Protein 3PDE (pdb70)

Nearest PDB structures (foldseek):
  3pde-assembly1_A  TM=1.003E+00  e=1.797E-38  Levilactobacillus brevis ATCC 367
  3pde-assembly2_D-2  TM=9.992E-01  e=2.129E-36  Levilactobacillus brevis ATCC 367
  3m9u-assembly4_D  TM=9.901E-01  e=3.968E-35  Levilactobacillus brevis ATCC 367
  3pde-assembly1_B  TM=9.855E-01  e=6.784E-34  Levilactobacillus brevis ATCC 367
  3m9u-assembly1_C  TM=9.854E-01  e=3.632E-33  Levilactobacillus brevis ATCC 36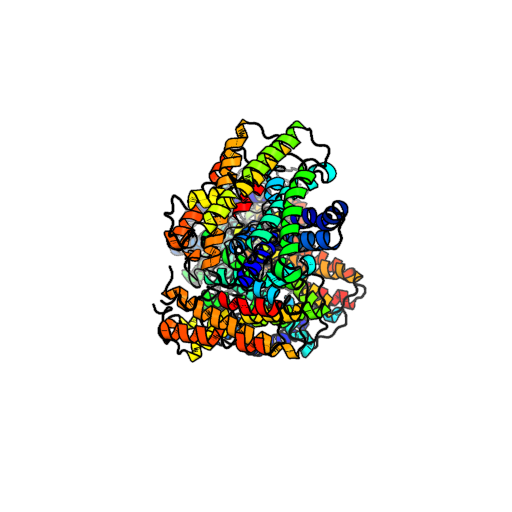7

Solvent-accessible surface area: 46299 Å² total; per-residue (Å²): 51,88,31,29,34,44,0,13,62,14,10,25,110,23,14,3,38,0,44,50,51,0,132,126,2,0,105,60,24,10,107,16,84,79,0,3,48,0,0,14,43,12,0,81,27,26,37,142,8,7,17,0,0,0,1,0,2,0,0,50,7,32,70,43,103,21,58,76,141,85,12,12,56,4,2,0,0,1,1,0,0,24,0,3,15,25,5,4,26,4,8,70,46,36,71,101,62,67,114,79,50,66,74,59,1,6,19,89,116,40,34,30,8,6,0,3,4,0,0,1,0,0,0,0,0,0,0,24,0,0,12,47,24,112,12,67,21,97,19,15,8,42,0,0,51,9,0,0,61,8,0,0,0,36,2,7,1,0,0,22,0,47,49,56,83,12,86,133,77,96,16,67,31,68,97,2,118,78,7,8,140,17,60,22,10,19,6,0,50,2,0,0,36,4,0,1,18,6,7,137,11,79,157,96,35,68,77,18,0,32,106,0,0,60,9,0,1,63,0,28,8,0,19,59,7,1,49,105,80,56,54,165,109,74,111,53,89,22,11,6,15,23,50,80,36,56,139,24,0,14,116,22,0,79,100,12,20,117,63,0,61,48,12,10,143,65,15,95,123,33,75,73,29,56,35,0,31,8,0,6,24,49,7,39,25,106,69,27,150,111,165,77,26,57,109,5,82,60,45,34,99,118,33,30,80,54,1,39,76,48,0,124,138,8,0,104,79,22,13,110,12,81,72,0,4,45,0,0,13,44,10,0,71,28,27,31,70,6,2,20,0,0,1,1,0,7,0,0,58,14,33,68,38,96,25,50,82,141,99,6,15,58,4,2,0,0,1,0,0,0,23,1,2,11,29,4,4,24,2,6,68,46,35,76,101,58,67,123,73,48,73,72,59,1,6,20,90,122,40,33,30,8,8,0,2,4,0,0,1,0,0,0,0,0,0,0,25,0,0,11,43,18,141,8,62,18,98,23,13,8,39,1,0,53,10,0,0,57,12,0,0,0,34,3,9,0,0,0,13,0,39,51,49,80,5,112,133,73,106,18,72,38,70,95,2,125,75,3,8,136,18,50,25,9,18,6,0,52,2,0,0,38,4,0,0,19,4,4,135,12,73,154,97,31,70,74,14,0,29,105,0,0,52,11,0,1,68,0,24,7,1,5,64,8,12,25,88,27,25,107,158,78,56,122,33,39,22,15,9,12,44,49,74,12,9,25,22,0,9,57,20,8,5,72,14,4,99,67,0,62,64,13,0,114,63,3,85,61,60,91,12,61,71,50,0,17,4,2,5,6,26,1,31,58,88,161,112,157,102,42,54,128,10,102,61,43,34,100,116,27,32,79,53,1,40,82,42,0,131,141,5,0,111,73,50,15,187,74,85,93,44,3,45,0,6,18,42,10,0,68,27,26,32,88,6,2,19,0,0,1,1,0,2,0,0,64,12,33,70,41,103,25,44,79,137,95,3,15,59,4,2,0,0,2,1,0,0,25,0,15,11,27,5,35,25,2,18,68,101,70,75,99,63,65,125,72,48,72,73,58,1,5,21,90,122,40,34,46,52,55,0,49,99,0,0,61,21,0,52,97,11,0,51,95,0,0,67,55,25,121,14,76,74,116,21,26,64,39,1,46,126,11,0,45,78,10,6,13,122,88,3,12,61,16,0,24,41,86,56,106,132,12,120,159,85,103,17,72,34,70,99,1,124,74,4,10,136,29,58,23,13,18,5,1,51,2,0,0,37,4,0,0,20,6,6,141,11,72,156,98,30,70,74,13,0,30,105,0,1,54,10,0,1,69,0,24,7,1,3,45,6,13,16,91,34,23,101,114,33,20,9,14,47,47,70,15,11,38,22,0,11,58,19,4,3,77,12,7,102,64,0,69,67,13,0,112,63,1,85,70,70,94,11,59,78,42,0,26,6,2,6,10,16,0,28,74,87,148,32,68,19,60,52,94,2,20,60,10,48,99,110,21,34,80,52,0,43,82,50,0,134,130,2,0,106,60,50,14,182,72,83,82,45,4,49,0,6,14,43,12,0,76,27,26,34,117,8,8,17,0,1,0,1,0,1,0,0,52,8,31,71,45,104,22,57,77,142,88,12,12,57,5,3,0,0,2,1,0,0,24,1,16,16,26,6,41,25,4,17,69,99,69,74,101,65,66,122,77,46,71,74,59,2,7,21,89,122,38,32,47,54,49,0,50,95,0,0,62,20,0,54,96,12,0,52,95,0,0,68,51,22,118,9,68,74,115,21,28,62,40,0,45,127,10,0,45,79,10,5,12,121,89,3,8,66,17,0,34,40,83,52,106,135,11,76,147,78,94,16,66,33,64,100,1,123,79,6,8,136,32,55,23,11,17,6,0,50,2,0,0,36,4,0,1,18,6,7,139,12,77,155,94,36,69,77,15,0,32,104,0,0,57,8,0,1,62,0,24,9,0,2,68,8,0,39,115,56,14,16,35,123,94,107,64,105,53,104,22,17,7,14,47,51,75,36,59,115,22,0,11,112,23,0,74,99,14,17,116,64,0,71,48,9,12,153,64,14,92,125,34,78,77,29,55,30,0,32,5,1,6,16,26,2,8,26,119,36,19,118

InterPro domains:
  IPR000092 Polyprenyl synthetase-like [PF00348] (34-258)
  IPR000092 Polyprenyl synthetase-like [cd00685] (30-293)
  IPR008949 Isoprenoid synthase domain superfamily [G3DSA:1.10.600.10] (2-300)
  IPR008949 Isoprenoid synthase domain superfamily [SSF48576] (10-277)
  IPR033749 Polyprenyl synthetase, conserved site [PS00444] (216-228)
  IPR033749 Polyprenyl synthetase, conserved site [PS00723] (86-102)
  IPR053378 Prenyl diphosphate synthase [NF045485] (17-290)

B-factor: mean 26.11, std 12.57, range [2.0, 106.1]

GO terms:
  GO:0045337 farnesyl diphosphate biosynthetic process (P, IDA)
  GO:0004337 (2E,6E)-farnesyl diphosphate synthase activity (F, IDA)

Secondary structure (DSSP, 8-state):
--EEHHHHHHHHHHHHHHHTTHHHHHHHT-S-HHHHHHHHHHHHT----HHHHHHHHHHHHTT----HHHHHHHHHHHHHHHHHHHHHHHSTTTT--SEETTEE-HHHHH-HHHHHHHHHHHHHHHHHHHTSSS--HHHHHHHHHHHHHHHSTTTHHHHHHHHHHTTT----HHHHHHHHIIIIIHHHHHHHHHHHHHTT--GGGHHHHHHHHHHHHHHHHHHHHHHHHH---TTTSSSHHHHH-HHHHHHHHHHHHHHHHHHHHTSPP-HHHHHHHGGGGGS-TTTT-/-HHHHHHHHHHHHHHHHHHTTHHHHHHHT-S-HHHHHHHHHHHHS----HHHHHHHHHHHHTT----HHHHHHHHHHHHHHHHHHHHHHHSTTTT--SEETTEE-HHHHH-HHHHHHHHHHHHHHHHHHHTSS-S-HHHHHHHHHHHHHHHSTTSHHHHHHHHHHTTTS---HHHHHHHHIIIIIHHHHHHHHHHHHHTT--GGGHHHHHHHHHHHHHHHHHHHHHHHHH--HHHHHTSHHHHHHHHHHHHHHHHHHHHHHHHHHTSS-HHHHHHHHGGGGGGGS--/-HHHHHHHHHHHHHHHHHHTTHHHHHHHT-S-HHHHHHHHHHHHT----HHHHHHHHHHHHTTPPP-HHHHHHHHHHHHHHHHHHHHHHHSTTTT--SEETTEE-HHHHH-HHHHHHHHHHHHHHHHHHHTSSSS-HHHHHHHHHHHHHHHSTTTHHHHHHHHHHTTTS---HHHHHHHHIIIIIHHHHHHHHHHHHHTT--GGGHHHHHHHHHHHHHHHHHHHHHHHHH---SHHHHHHHHHHHHHHHHHHHHHHHHHHTSSSHHHHHHHHGGGGGGGS--/----HHHHHHHHHHHHHHHTTHHHHHHHT-S-HHHHHHHHHHHHS----HHHHHHHHHHHHTT----IIIIIHHHHHHHHHHHHHHHHHHSTTTT--SEETTEE-HHHHH-HHHHHHHHHHHHHHHHHHHTSSS--HHHHHHHHHHHHHHHSTTTHHHHHHHHHHTTT----HHHHHHHHIIIIIHHHHHHHHHHHHHTT--GGGHHHHHHHHHHHHHHHHHHHHHHHHHEE----GGGSSHHHHHHHHHHHHHHHHHHHHHHHHHTTS---HHHHHHHGGGGGS-TTS--

Foldseek 3Di:
DFFDPLQVVLCVVPVCVLPVCQLVVLVVPDDDDVLSVLLSCLLPLADSLLLLSLLVLLLVVLVHDDDCQAPSLLSCLLSLLVSLLVLVCCAPVHVVDQDDSRDGRSCVVRNRVSSNSSSVSSNVSSLCSLVVHPDDPVLSVVLVVLVCCQCHCCAQVVLSVVCVVCQQPLDAVVVLLSSLCRNQLSSLLSSNVNSCSVNVPPPVLSQLSSQLSNLLSVLVQLLVLLCVPLHPASVVCSHQCNNQNNVRSLVSNVVSLVRSLVSLVVDDDDPSSVSSNSSSSVRDSVSSD/DVLLVVVVVLQVPVVCVLPVCQLVVLVVVDDDPLLSVLLSCLLPLADSLVLLSLLQLLLVLLPHHDDCLAPSLLSCLLSLLVSLVVLVCCAPVHVVDQDDSRHGHSCVVRNRVSSNVSSVSSNVSSLCSLVVHPPDVVLSVVLNVLVCCQCHCCAQVVLSVVCVVQQQHQDDPVVLLSSQCRNQLSSLLSSNVNSCSSNVPDPVLNQLSSQLSNLLRVLVQLLVLLVVVVVPLSVNCSHLCNNQNSVRSVVSSVVSLVSSLVSLVPDDDPSSSSSSNSSNCVSVDDD/DVLLVLQVVLLVPVVCVLCVCQLVVLVVPDDDDVLSVLLSCQLVLADSLLLLSLLCLLLVLLVHDDDCQAHSLLSCLLSLLVSLVVLVCCAPVHPVDQDDSHHGHSCVVRNRVSSNVSSVSSNVSSLCSLVVHPDPVVLSVVLVVLVCCQCDCCAQVVLSVVCVVCVPPQDAPVVLLSSQCRNFLSSLLSSSVNNCSVNVPDPVLSVLSSQLSNLLSVLVQLLVLLVVVVCCSHLCNNQNNVRSVVSSVVSLVSSLVSLVPDDDPSSSRSSNSSNCVSVDDD/DLQDPLQVVLCVVPVCVLPVCPLVVLVVPDDDPLLSCLLSCLLPLADSLLLLSLLQLLLVVLVHDDDCQAPNLLSCLLSLLVSLLVLVCCAPVHVVDQDDSRHGHSCVPRNRVSSNVSSVSSNVSSLCSLVVHPDPPVLSVVLVVLVCCQCHCCAQVVLSVVCVVCLQPQDDVVVLLSSLCRNQLSSLLSSNVNSCSVNVPDPVLVVLSSQLSNLLRVLVQLQVLLCVPLDDPCPSSNCSHLCNNQNNVRSLVSNVVSLVSSVVSLVVDDDDPSSVSSNSSSSVRDSPSGD

Radius of gyration: 41.8 Å; Cα contacts (8 Å, |Δi|>4): 1769; chains: 4; bounding box: 64×67×137 Å

CATH classification: 1.10.600.10

Structure (mmCIF, N/CA/C/O backbone):
data_3PDE
#
_entry.id   3PDE
#
_cell.length_a   48.539
_cell.length_b   51.171
_cell.length_c   126.567
_cell.angle_alpha   95.75
_cell.angle_beta   91.71
_cell.angle_gamma   105.31
#
_symmetry.space_group_name_H-M   'P 1'
#
loop_
_entity.id
_entity.type
_entity.pdbx_description
1 polymer 'Farnesyl-diphosphate synthase'
2 non-polymer 'DIMETHYLALLYL DIPHOSPHATE'
3 non-polymer 'MAGNESIUM ION'
4 non-polymer GLYCEROL
5 water water
#
loop_
_atom_site.group_PDB
_atom_site.id
_atom_site.type_symbol
_atom_site.label_atom_id
_atom_site.label_alt_id
_atom_site.label_comp_id
_atom_site.label_asym_id
_atom_site.label_entity_id
_atom_site.label_seq_id
_atom_site.pdbx_PDB_ins_code
_atom_site.Cartn_x
_atom_site.Cartn_y
_atom_site.Cartn_z
_atom_site.occupancy
_atom_site.B_iso_or_equiv
_atom_site.auth_seq_id
_atom_site.auth_comp_id
_atom_site.auth_asym_id
_atom_site.auth_atom_id
_atom_site.pdbx_PDB_model_num
ATOM 1 N N . SER A 1 2 ? 19.773 19.987 29.866 1.00 38.82 1 SER A N 1
ATOM 2 C CA . SER A 1 2 ? 18.836 20.981 29.269 1.00 34.51 1 SER A CA 1
ATOM 3 C C . SER A 1 2 ? 19.410 22.394 29.379 1.00 31.10 1 SER A C 1
ATOM 4 O O . SER A 1 2 ? 20.376 22.625 30.101 1.00 37.96 1 SER A O 1
ATOM 7 N N . LEU A 1 3 ? 18.801 23.339 28.673 1.00 29.82 2 LEU A N 1
ATOM 8 C CA . LEU A 1 3 ? 19.337 24.691 28.583 1.00 31.81 2 LEU A CA 1
ATOM 9 C C . LEU A 1 3 ? 18.436 25.687 29.296 1.00 30.04 2 LEU A C 1
ATOM 10 O O . LEU A 1 3 ? 17.226 25.494 29.336 1.00 22.88 2 LEU A O 1
ATOM 15 N N . ILE A 1 4 ? 19.021 26.757 29.840 1.00 27.48 3 ILE A N 1
ATOM 16 C CA . ILE A 1 4 ? 18.217 27.852 30.400 1.00 23.99 3 ILE A CA 1
ATOM 17 C C . ILE A 1 4 ? 17.554 28.608 29.248 1.00 25.14 3 ILE A C 1
ATOM 18 O O . ILE A 1 4 ? 18.163 28.816 28.201 1.00 22.64 3 ILE A O 1
ATOM 23 N N . ASN A 1 5 ? 16.279 28.952 29.409 1.00 20.43 4 ASN A N 1
ATOM 24 C CA . ASN A 1 5 ? 15.537 29.677 28.386 1.00 21.61 4 ASN A CA 1
ATOM 25 C C . ASN A 1 5 ? 16.029 31.118 28.320 1.00 22.25 4 ASN A C 1
ATOM 26 O O . ASN A 1 5 ? 16.248 31.741 29.361 1.00 20.90 4 ASN A O 1
ATOM 31 N N . ALA A 1 6 ? 16.224 31.639 27.106 1.00 21.44 5 ALA A N 1
ATOM 32 C CA . ALA A 1 6 ? 16.568 33.062 26.919 1.00 21.38 5 ALA A CA 1
ATOM 33 C C . ALA A 1 6 ? 15.601 34.024 27.643 1.00 21.67 5 ALA A C 1
ATOM 34 O O . ALA A 1 6 ? 16.037 35.080 28.102 1.00 21.91 5 ALA A O 1
ATOM 36 N N . ARG A 1 7 ? 14.312 33.658 27.727 1.00 20.55 6 ARG A N 1
ATOM 37 C CA . ARG A 1 7 ? 13.288 34.443 28.459 1.00 23.98 6 ARG A CA 1
ATOM 38 C C . ARG A 1 7 ? 13.652 34.614 29.917 1.00 21.15 6 ARG A C 1
ATOM 39 O O . ARG A 1 7 ? 13.403 35.672 30.502 1.00 21.99 6 ARG A O 1
ATOM 47 N N . LEU A 1 8 ? 14.188 33.545 30.510 1.00 19.57 7 LEU A N 1
ATOM 48 C CA . LEU A 1 8 ? 14.497 33.548 31.936 1.00 18.25 7 LEU A CA 1
ATOM 49 C C . LEU A 1 8 ? 15.749 34.400 32.177 1.00 19.00 7 LEU A C 1
ATOM 50 O O . LEU A 1 8 ? 15.802 35.187 33.123 1.00 16.96 7 LEU A O 1
ATOM 55 N N . ILE A 1 9 ? 16.743 34.250 31.300 1.00 18.07 8 ILE A N 1
ATOM 56 C CA . ILE A 1 9 ? 17.927 35.118 31.348 1.00 17.76 8 ILE A CA 1
ATOM 57 C C . ILE A 1 9 ? 17.538 36.601 31.336 1.00 16.16 8 ILE A C 1
ATOM 58 O O . ILE A 1 9 ? 17.993 37.360 32.191 1.00 19.02 8 ILE A O 1
ATOM 63 N N . ALA A 1 10 ? 16.697 36.995 30.377 1.00 16.88 9 ALA A N 1
ATOM 64 C CA . ALA A 1 10 ? 16.217 38.363 30.249 1.00 19.69 9 ALA A CA 1
ATOM 65 C C . ALA A 1 10 ? 15.492 38.830 31.511 1.00 22.48 9 ALA A C 1
ATOM 66 O O . ALA A 1 10 ? 15.728 39.945 32.027 1.00 21.76 9 ALA A O 1
ATOM 68 N N . PHE A 1 11 ? 14.634 37.958 32.023 1.00 17.36 10 PHE A N 1
ATOM 69 C CA . PHE A 1 11 ? 13.870 38.270 33.231 1.00 20.16 10 PHE A CA 1
ATOM 70 C C . PHE A 1 11 ? 14.751 38.519 34.460 1.00 16.15 10 PHE A C 1
ATOM 71 O O . PHE A 1 11 ? 14.592 39.539 35.139 1.00 20.15 10 PHE A O 1
ATOM 79 N N . GLU A 1 12 ? 15.676 37.600 34.751 1.00 17.26 11 GLU A N 1
ATOM 80 C CA . GLU A 1 12 ? 16.580 37.789 35.889 1.00 19.68 11 GLU A CA 1
ATOM 81 C C . GLU A 1 12 ? 17.520 38.985 35.695 1.00 17.63 11 GLU A C 1
ATOM 82 O O . GLU A 1 12 ? 17.817 39.683 36.660 1.00 18.21 11 GLU A O 1
ATOM 88 N N . ASP A 1 13 ? 17.969 39.241 34.461 1.00 16.99 12 ASP A N 1
ATOM 89 C CA . ASP A 1 13 ? 18.835 40.392 34.202 1.00 18.55 12 ASP A CA 1
ATOM 90 C C . ASP A 1 13 ? 18.114 41.707 34.498 1.00 19.26 12 ASP A C 1
ATOM 91 O O . ASP A 1 13 ? 18.734 42.650 34.967 1.00 23.55 12 ASP A O 1
ATOM 96 N N . GLN A 1 14 ? 16.812 41.753 34.217 1.00 20.35 13 GLN A N 1
ATOM 97 C CA . GLN A 1 14 ? 15.993 42.912 34.559 1.00 20.17 13 GLN A CA 1
ATOM 98 C C . GLN A 1 14 ? 15.758 43.015 36.079 1.00 24.06 13 GLN A C 1
ATOM 99 O O . GLN A 1 14 ? 15.969 44.077 36.696 1.00 24.81 13 GLN A O 1
ATOM 105 N N . TRP A 1 15 ? 15.332 41.909 36.679 1.00 15.22 14 TRP A N 1
ATOM 106 C CA . TRP A 1 15 ? 14.751 41.963 38.027 1.00 17.33 14 TRP A CA 1
ATOM 107 C C . TRP A 1 15 ? 15.672 41.752 39.220 1.00 16.68 14 TRP A C 1
ATOM 108 O O . TRP A 1 15 ? 15.475 42.357 40.272 1.00 17.96 14 TRP A O 1
ATOM 119 N N . VAL A 1 16 ? 16.659 40.880 39.087 1.00 15.35 15 VAL A N 1
ATOM 120 C CA . VAL A 1 16 ? 17.583 40.647 40.193 1.00 14.96 15 VAL A CA 1
ATOM 121 C C . VAL A 1 16 ? 18.269 41.940 40.663 1.00 16.83 15 VAL A C 1
ATOM 122 O O . VAL A 1 16 ? 18.229 42.265 41.850 1.00 15.60 15 VAL A O 1
ATOM 126 N N . PRO A 1 17 ? 18.877 42.697 39.734 1.00 20.08 16 PRO A N 1
ATOM 127 C CA . PRO A 1 17 ? 19.542 43.899 40.255 1.00 18.61 16 PRO A CA 1
ATOM 128 C C . PRO A 1 17 ? 18.538 44.933 40.789 1.00 16.77 16 PRO A C 1
ATOM 129 O O . PRO A 1 17 ? 18.836 45.600 41.777 1.00 19.55 16 PRO A O 1
ATOM 133 N N . ALA A 1 18 ? 17.353 44.997 40.191 1.00 14.38 17 ALA A N 1
ATOM 134 C CA . ALA A 1 18 ? 16.328 45.956 40.606 1.00 14.85 17 ALA A CA 1
ATOM 135 C C . ALA A 1 18 ? 15.783 45.599 41.984 1.00 18.33 17 ALA A C 1
ATOM 136 O O . ALA A 1 18 ? 15.553 46.497 42.819 1.00 18.68 17 ALA A O 1
ATOM 138 N N . LEU A 1 19 ? 15.605 44.299 42.233 1.00 15.37 18 LEU A N 1
ATOM 139 C CA . LEU A 1 19 ? 15.147 43.830 43.553 1.00 18.20 18 LEU A CA 1
ATOM 140 C C . LEU A 1 19 ? 16.198 43.985 44.644 1.00 17.95 18 LEU A C 1
ATOM 141 O O . LEU A 1 19 ? 15.868 44.241 45.804 1.00 13.02 18 LEU A O 1
ATOM 146 N N . ASN A 1 20 ? 17.464 43.820 44.272 1.00 16.62 19 ASN A N 1
ATOM 147 C CA . ASN A 1 20 ? 18.562 43.899 45.219 1.00 20.24 19 ASN A CA 1
ATOM 148 C C . ASN A 1 20 ? 18.940 45.311 45.657 1.00 17.04 19 ASN A C 1
ATOM 149 O O . ASN A 1 20 ? 19.300 45.525 46.805 1.00 17.44 19 ASN A O 1
ATOM 154 N N . ALA A 1 21 ? 18.874 46.257 44.721 1.00 19.36 20 ALA A N 1
ATOM 155 C CA . ALA A 1 21 ? 19.431 47.603 44.926 1.00 24.21 20 ALA A CA 1
ATOM 156 C C . ALA A 1 21 ? 18.989 48.305 46.216 1.00 19.91 20 ALA A C 1
ATOM 157 O O . ALA A 1 21 ? 19.852 48.843 46.917 1.00 20.38 20 ALA A O 1
ATOM 159 N N . PRO A 1 22 ? 17.669 48.275 46.553 1.00 16.72 21 PRO A N 1
ATOM 160 C CA . PRO A 1 22 ? 17.263 49.026 47.748 1.00 18.82 21 PRO A CA 1
ATOM 161 C C . PRO A 1 22 ? 17.488 48.342 49.101 1.00 18.35 21 PRO A C 1
ATOM 162 O O . PRO A 1 22 ? 17.185 48.959 50.129 1.00 18.37 21 PRO A O 1
ATOM 166 N N . LEU A 1 23 ? 17.988 47.099 49.110 1.00 16.97 22 LEU A N 1
ATOM 167 C CA . LEU A 1 23 ? 18.010 46.275 50.328 1.00 14.47 22 LEU A CA 1
ATOM 168 C C . LEU A 1 23 ? 18.790 46.876 51.495 1.00 17.08 22 LEU A C 1
ATOM 169 O O . LEU A 1 23 ? 18.270 46.960 52.603 1.00 17.71 22 LEU A O 1
ATOM 174 N N . LYS A 1 24 ? 20.023 47.318 51.239 1.00 16.42 23 LYS A N 1
ATOM 175 C CA . LYS A 1 24 ? 20.854 47.821 52.321 1.00 17.05 23 LYS A CA 1
ATOM 176 C C . LYS A 1 24 ? 20.247 49.051 53.001 1.00 11.00 23 LYS A C 1
ATOM 177 O O . LYS A 1 24 ? 20.158 49.080 54.244 1.00 18.38 23 LYS A O 1
ATOM 183 N N . GLN A 1 25 ? 19.834 50.043 52.212 1.00 15.64 24 GLN A N 1
ATOM 184 C CA . GLN A 1 25 ? 19.224 51.270 52.749 1.00 18.17 24 GLN A CA 1
ATOM 185 C C . GLN A 1 25 ? 17.962 50.950 53.542 1.00 17.40 24 GLN A C 1
ATOM 186 O O . GLN A 1 25 ? 17.739 51.507 54.620 1.00 17.61 24 GLN A O 1
ATOM 192 N N . ALA A 1 26 ? 17.138 50.051 52.998 1.00 15.88 25 ALA A N 1
ATOM 193 C CA . ALA A 1 26 ? 15.858 49.735 53.634 1.00 17.55 25 ALA A CA 1
ATOM 194 C C . ALA A 1 26 ? 16.000 49.034 54.974 1.00 14.82 25 ALA A C 1
ATOM 195 O O . ALA A 1 26 ? 15.280 49.355 55.913 1.00 17.99 25 ALA A O 1
ATOM 197 N N . ILE A 1 27 ? 16.878 48.035 55.041 1.00 15.62 26 ILE A N 1
ATOM 198 C CA . ILE A 1 27 ? 17.129 47.308 56.275 1.00 16.42 26 ILE A CA 1
ATOM 199 C C . ILE A 1 27 ? 17.669 48.293 57.335 1.00 22.93 26 ILE A C 1
ATOM 200 O O . ILE A 1 27 ? 17.208 48.292 58.477 1.00 19.00 26 ILE A O 1
ATOM 205 N N . LEU A 1 28 ? 18.625 49.139 56.933 1.00 17.66 27 LEU A N 1
ATOM 206 C CA . LEU A 1 28 ? 19.204 50.138 57.850 1.00 20.09 27 LEU A CA 1
ATOM 207 C C . LEU A 1 28 ? 18.155 51.155 58.336 1.00 16.10 27 LEU A C 1
ATOM 208 O O . LEU A 1 28 ? 18.132 51.499 59.530 1.00 18.74 27 LEU A O 1
ATOM 213 N N . ALA A 1 29 ? 17.291 51.622 57.429 1.00 17.40 28 ALA A N 1
ATOM 214 C CA . ALA A 1 29 ? 16.232 52.573 57.791 1.00 19.47 28 ALA A CA 1
ATOM 215 C C . ALA A 1 29 ? 15.271 51.999 58.840 1.00 19.73 28 ALA A C 1
ATOM 216 O O . ALA A 1 29 ? 14.739 52.741 59.653 1.00 18.49 28 ALA A O 1
ATOM 218 N N . ASP A 1 30 ? 15.069 50.685 58.812 1.00 17.14 29 ASP A N 1
ATOM 219 C CA . ASP A 1 30 ? 14.102 50.040 59.692 1.00 17.68 29 ASP A CA 1
ATOM 220 C C . ASP A 1 30 ? 14.748 49.422 60.914 1.00 20.57 29 ASP A C 1
ATOM 221 O O . ASP A 1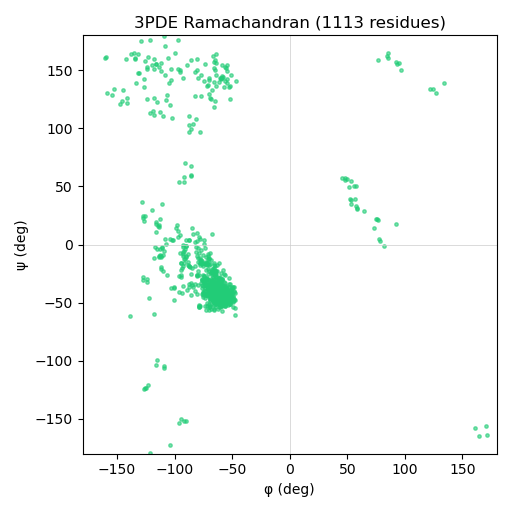 30 ? 14.114 48.651 61.634 1.00 21.96 29 ASP A O 1
ATOM 226 N N . SER A 1 31 ? 16.003 49.791 61.157 1.00 20.06 30 SER A N 1
ATOM 227 C CA . SER A 1 31 ? 16.774 49.293 62.300 1.00 18.25 30 SER A CA 1
ATOM 228 C C . SER A 1 31 ? 17.167 50.432 63.228 1.00 19.86 30 SER A C 1
ATOM 229 O O . SER A 1 31 ? 17.334 51.562 62.789 1.00 22.47 30 SER A O 1
ATOM 232 N N . GLN A 1 32 ? 17.313 50.103 64.501 1.00 21.50 31 GLN A N 1
ATOM 233 C CA . GLN A 1 32 ? 17.769 51.061 65.514 1.00 22.07 31 GLN A CA 1
ATOM 234 C C . GLN A 1 32 ? 18.978 50.516 66.257 1.00 23.52 31 GLN A C 1
ATOM 235 O O . GLN A 1 32 ? 19.261 50.903 67.397 1.00 24.92 31 GLN A O 1
ATOM 241 N N . ASP A 1 33 ? 19.702 49.610 65.609 1.00 19.23 32 ASP A N 1
ATOM 242 C CA . ASP A 1 33 ? 20.987 49.161 66.135 1.00 22.71 32 ASP A CA 1
ATOM 243 C C . ASP A 1 33 ? 21.944 48.876 65.001 1.00 25.54 32 ASP A C 1
ATOM 244 O O . ASP A 1 33 ? 21.647 48.053 64.140 1.00 21.22 32 ASP A O 1
ATOM 249 N N . ALA A 1 34 ? 23.101 49.538 65.019 1.00 20.67 33 ALA A N 1
ATOM 250 C CA . ALA A 1 34 ? 24.071 49.415 63.931 1.00 23.65 33 ALA A CA 1
ATOM 251 C C . ALA A 1 34 ? 24.523 47.987 63.650 1.00 20.23 33 ALA A C 1
ATOM 252 O O . ALA A 1 34 ? 24.506 47.552 62.491 1.00 23.58 33 ALA A O 1
ATOM 254 N N . GLN A 1 35 ? 24.930 47.269 64.697 1.00 21.79 34 GLN A N 1
ATOM 255 C CA . GLN A 1 35 ? 25.491 45.929 64.530 1.00 20.71 34 GLN A CA 1
ATOM 256 C C . GLN A 1 35 ? 24.409 44.932 64.098 1.00 21.82 34 GLN A C 1
ATOM 257 O O . GLN A 1 35 ? 24.660 44.064 63.258 1.00 20.01 34 GLN A O 1
ATOM 263 N N . LEU A 1 36 ? 23.217 45.070 64.682 1.00 20.41 35 LEU A N 1
ATOM 264 C CA . LEU A 1 36 ? 22.072 44.248 64.272 1.00 18.60 35 LEU A CA 1
ATOM 265 C C . LEU A 1 36 ? 21.773 44.474 62.790 1.00 18.01 35 LEU A C 1
ATOM 266 O O . LEU A 1 36 ? 21.635 43.506 62.046 1.00 18.91 35 LEU A O 1
ATOM 271 N N . ALA A 1 37 ? 21.706 45.743 62.374 1.00 18.54 36 ALA A N 1
ATOM 272 C CA . ALA A 1 37 ? 21.496 46.118 60.969 1.00 23.66 36 ALA A CA 1
ATOM 273 C C . ALA A 1 37 ? 22.561 45.484 60.072 1.00 22.51 36 ALA A C 1
ATOM 274 O O . ALA A 1 37 ? 22.245 44.895 59.033 1.00 18.13 36 ALA A O 1
ATOM 276 N N . ALA A 1 38 ? 23.815 45.577 60.497 1.00 22.12 37 ALA A N 1
ATOM 277 C CA . ALA A 1 38 ? 24.923 45.016 59.726 1.00 21.34 37 ALA A CA 1
ATOM 278 C C . ALA A 1 38 ? 24.844 43.493 59.628 1.00 20.64 37 ALA A C 1
ATOM 279 O O . ALA A 1 38 ? 25.143 42.934 58.569 1.00 22.93 37 ALA A O 1
ATOM 281 N N . ALA A 1 39 ? 24.383 42.837 60.700 1.00 18.39 38 ALA A N 1
ATOM 282 C CA . ALA A 1 39 ? 24.301 41.376 60.733 1.00 20.66 38 ALA A CA 1
ATOM 283 C C . ALA A 1 39 ? 23.186 40.865 59.831 1.00 19.37 38 ALA A C 1
ATOM 284 O O . ALA A 1 39 ? 23.373 39.874 59.108 1.00 17.63 38 ALA A O 1
ATOM 286 N N . MET A 1 40 ? 22.037 41.536 59.895 1.00 19.00 39 MET A N 1
ATOM 287 C CA . MET A 1 40 ? 20.896 41.185 59.031 1.00 19.87 39 MET A CA 1
ATOM 288 C C . MET A 1 40 ? 21.254 41.397 57.564 1.00 19.79 39 MET A C 1
ATOM 289 O O . MET A 1 40 ? 20.964 40.541 56.729 1.00 18.08 39 MET A O 1
ATOM 294 N N . THR A 1 41 ? 21.911 42.521 57.261 1.00 18.81 40 THR A N 1
ATOM 295 C CA . THR A 1 41 ? 22.235 42.894 55.889 1.00 18.11 40 THR A CA 1
ATOM 296 C C . THR A 1 41 ? 23.273 41.943 55.310 1.00 21.08 40 THR A C 1
ATOM 297 O O . THR A 1 41 ? 23.201 41.584 54.123 1.00 21.25 40 THR A O 1
ATOM 301 N N . TYR A 1 42 ? 24.219 41.538 56.163 1.00 19.50 41 TYR A N 1
ATOM 302 C CA . TYR A 1 42 ? 25.318 40.655 55.782 1.00 20.92 41 TYR A CA 1
ATOM 303 C C . TYR A 1 42 ? 24.802 39.400 55.125 1.00 20.67 41 TYR A C 1
ATOM 304 O O . TYR A 1 42 ? 25.237 39.050 54.031 1.00 21.02 41 TYR A O 1
ATOM 313 N N . SER A 1 43 ? 23.871 38.736 55.803 1.00 18.87 42 SER A N 1
ATOM 314 C CA . SER A 1 43 ? 23.265 37.496 55.295 1.00 18.64 42 SER A CA 1
ATOM 315 C C . SER A 1 43 ? 22.355 37.689 54.087 1.00 17.26 42 SER A C 1
ATOM 316 O O . SER A 1 43 ? 22.343 36.859 53.183 1.00 16.90 42 SER A O 1
ATOM 319 N N . VAL A 1 44 ? 21.630 38.802 54.040 1.00 16.19 43 VAL A N 1
ATOM 320 C CA . VAL A 1 44 ? 20.783 39.086 52.884 1.00 17.00 43 VAL A CA 1
ATOM 321 C C . VAL A 1 44 ? 21.670 39.355 51.645 1.00 22.15 43 VAL A C 1
ATOM 322 O O . VAL A 1 44 ? 21.396 38.832 50.564 1.00 21.19 43 VAL A O 1
ATOM 326 N N . LEU A 1 45 ? 22.743 40.132 51.823 1.00 19.28 44 LEU A N 1
ATOM 327 C CA . LEU A 1 45 ? 23.584 40.548 50.679 1.00 24.05 44 LEU A CA 1
ATOM 328 C C . LEU A 1 45 ? 24.705 39.585 50.326 1.00 27.10 44 LEU A C 1
ATOM 329 O O . LEU A 1 45 ? 25.363 39.777 49.303 1.00 27.21 44 LEU A O 1
ATOM 334 N N . ALA A 1 46 ? 24.929 38.565 51.154 1.00 29.10 45 ALA A N 1
ATOM 335 C CA . ALA A 1 46 ? 26.014 37.588 50.904 1.00 31.65 45 ALA A CA 1
ATOM 336 C C . ALA A 1 46 ? 25.894 36.904 49.533 1.00 35.60 45 ALA A C 1
ATOM 337 O O . ALA A 1 46 ? 26.896 36.564 48.889 1.00 35.04 45 ALA A O 1
ATOM 339 N N . GLY A 1 47 ? 24.654 36.721 49.099 1.00 29.10 46 GLY A N 1
ATOM 340 C CA . GLY A 1 47 ? 24.354 36.184 47.788 1.00 27.75 46 GLY A CA 1
ATOM 341 C C . GLY A 1 47 ? 22.901 35.751 47.792 1.00 28.81 46 GLY A C 1
ATOM 342 O O . GLY A 1 47 ? 22.128 36.137 48.681 1.00 28.05 46 GLY A O 1
ATOM 343 N N . GLY A 1 48 ? 22.537 34.955 46.800 1.00 25.36 47 GLY A N 1
ATOM 344 C CA . GLY A 1 48 ? 21.188 34.398 46.717 1.00 24.04 47 GLY A CA 1
ATOM 345 C C . GLY A 1 48 ? 20.662 34.559 45.312 1.00 20.83 47 GLY A C 1
ATOM 346 O O . GLY A 1 48 ? 20.849 35.604 44.688 1.00 24.89 47 GLY A O 1
ATOM 347 N N . LYS A 1 49 ? 19.989 33.518 44.817 1.00 20.02 48 LYS A N 1
ATOM 348 C CA . LYS A 1 49 ? 19.388 33.553 43.496 1.00 23.17 48 LYS A CA 1
ATOM 349 C C . LYS A 1 49 ? 18.139 34.449 43.434 1.00 21.95 48 LYS A C 1
ATOM 350 O O . LYS A 1 49 ? 17.701 34.814 42.350 1.00 19.90 48 LYS A O 1
ATOM 356 N N . ARG A 1 50 ? 17.583 34.785 44.605 1.00 20.28 49 ARG A N 1
ATOM 357 C CA . ARG A 1 50 ? 16.314 35.542 44.733 1.00 19.24 49 ARG A CA 1
ATOM 358 C C . ARG A 1 50 ? 15.147 34.838 44.041 1.00 15.89 49 ARG A C 1
ATOM 359 O O . ARG A 1 50 ? 14.237 35.488 43.570 1.00 11.86 49 ARG A O 1
ATOM 367 N N . LEU A 1 51 ? 15.183 33.516 43.994 1.00 14.19 50 LEU A N 1
ATOM 368 C CA A LEU A 1 51 ? 14.172 32.762 43.277 0.50 13.94 50 LEU A CA 1
ATOM 369 C CA B LEU A 1 51 ? 14.156 32.740 43.287 0.50 13.37 50 LEU A CA 1
ATOM 370 C C . LEU A 1 51 ? 12.747 33.078 43.748 1.00 16.72 50 LEU A C 1
ATOM 371 O O . LEU A 1 51 ? 11.827 33.210 42.920 1.00 14.51 50 LEU A O 1
ATOM 380 N N . ARG A 1 52 ? 12.590 33.188 45.069 1.00 15.14 51 ARG A N 1
ATOM 381 C CA . ARG A 1 52 ? 11.287 33.440 45.676 1.00 11.62 51 ARG A CA 1
ATOM 382 C C . ARG A 1 52 ? 10.658 34.782 45.267 1.00 8.66 51 ARG A C 1
ATOM 383 O O . ARG A 1 52 ? 9.581 34.768 44.715 1.00 11.84 51 ARG A O 1
ATOM 391 N N . PRO A 1 53 ? 11.351 35.924 45.469 1.00 12.04 52 PRO A N 1
ATOM 392 C CA . PRO A 1 53 ? 10.754 37.169 45.028 1.00 11.19 52 PRO A CA 1
ATOM 393 C C . PRO A 1 53 ? 10.648 37.256 43.513 1.00 13.58 52 PRO A C 1
ATOM 394 O O . PRO A 1 53 ? 9.717 37.858 43.032 1.00 12.55 52 PRO A O 1
ATOM 398 N N . LEU A 1 54 ? 11.569 36.634 42.762 1.00 13.88 53 LEU A N 1
ATOM 399 C CA . LEU A 1 54 ? 11.439 36.631 41.304 1.00 14.27 53 LEU A CA 1
ATOM 400 C C . LEU A 1 54 ? 10.140 35.966 40.875 1.00 11.27 53 LEU A C 1
ATOM 401 O O . LEU A 1 54 ? 9.468 36.430 39.942 1.00 11.19 53 LEU A O 1
ATOM 406 N N . LEU A 1 55 ? 9.813 34.864 41.537 1.00 13.29 54 LEU A N 1
ATOM 407 C CA . LEU A 1 55 ? 8.559 34.174 41.256 1.00 14.49 54 LEU A CA 1
ATOM 408 C C . LEU A 1 55 ? 7.358 35.063 41.529 1.00 14.24 54 LEU A C 1
ATOM 409 O O . LEU A 1 55 ? 6.423 35.076 40.755 1.00 11.77 54 LEU A O 1
ATOM 414 N N . THR A 1 56 ? 7.387 35.792 42.633 1.00 12.63 55 THR A N 1
ATOM 415 C CA . THR A 1 56 ? 6.292 36.722 42.935 1.00 14.11 55 THR A CA 1
ATOM 416 C C . THR A 1 56 ? 6.121 37.750 41.807 1.00 13.06 55 THR A C 1
ATOM 417 O O . THR A 1 56 ? 5.020 37.976 41.316 1.00 10.99 55 THR A O 1
ATOM 421 N N . VAL A 1 57 ? 7.237 38.327 41.362 1.00 10.46 56 VAL A N 1
ATOM 422 C CA . VAL A 1 57 ? 7.161 39.345 40.311 1.00 12.15 56 VAL A CA 1
ATOM 423 C C . VAL A 1 57 ? 6.690 38.773 38.988 1.00 10.54 56 VAL A C 1
ATOM 424 O O . VAL A 1 57 ? 5.875 39.400 38.324 1.00 11.88 56 VAL A O 1
ATOM 428 N N . ALA A 1 58 ? 7.187 37.588 38.637 1.00 12.82 57 ALA A N 1
ATOM 429 C CA . ALA A 1 58 ? 6.815 36.935 37.377 1.00 14.45 57 ALA A CA 1
ATOM 430 C C . ALA A 1 58 ? 5.338 36.589 37.432 1.00 13.30 57 ALA A C 1
ATOM 431 O O . ALA A 1 58 ? 4.634 36.713 36.441 1.00 13.60 57 ALA A O 1
ATOM 433 N N . THR A 1 59 ? 4.879 36.214 38.618 1.00 11.59 58 THR A N 1
ATOM 434 C CA . THR A 1 59 ? 3.428 35.948 38.811 1.00 10.26 58 THR A CA 1
ATOM 435 C C . THR A 1 59 ? 2.602 37.220 38.581 1.00 12.36 58 THR A C 1
ATOM 436 O O . THR A 1 59 ? 1.644 37.214 37.776 1.00 15.34 58 THR A O 1
ATOM 440 N N . MET A 1 60 ? 3.030 38.327 39.204 1.00 13.43 59 MET A N 1
ATOM 441 C CA . MET A 1 60 ? 2.363 39.610 39.041 1.00 10.69 59 MET A CA 1
ATOM 442 C C . MET A 1 60 ? 2.306 40.047 37.572 1.00 16.02 59 MET A C 1
ATOM 443 O O . MET A 1 60 ? 1.260 40.501 37.094 1.00 16.36 59 MET A O 1
ATOM 448 N N . GLN A 1 61 ? 3.435 39.904 36.871 1.00 16.45 60 GLN A N 1
ATOM 449 C CA A GLN A 1 61 ? 3.545 40.295 35.464 0.50 17.46 60 GLN A CA 1
ATOM 450 C CA B GLN A 1 61 ? 3.493 40.328 35.484 0.50 16.59 60 GLN A CA 1
ATOM 451 C C . GLN A 1 61 ? 2.594 39.475 34.611 1.00 17.54 60 GLN A C 1
ATOM 452 O O . GLN A 1 61 ? 1.997 39.988 33.670 1.00 18.18 60 GLN A O 1
ATOM 463 N N . SER A 1 62 ? 2.483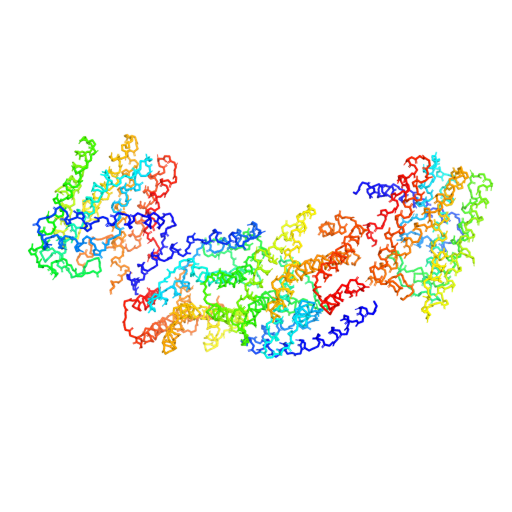 38.190 34.956 1.00 16.52 61 SER A N 1
ATOM 464 C CA . SER A 1 62 ? 1.613 37.226 34.251 1.00 15.79 61 SER A CA 1
ATOM 465 C C . SER A 1 62 ? 0.122 37.489 34.474 1.00 17.40 61 SER A C 1
ATOM 466 O O . SER A 1 62 ? -0.726 36.910 33.785 1.00 19.50 61 SER A O 1
ATOM 469 N N . LEU A 1 63 ? -0.186 38.356 35.431 1.00 17.94 62 LEU A N 1
ATOM 470 C CA . LEU A 1 63 ? -1.551 38.796 35.682 1.00 18.14 62 LEU A CA 1
ATOM 471 C C . LEU A 1 63 ? -1.789 40.179 35.078 1.00 21.78 62 LEU A C 1
ATOM 472 O O . LEU A 1 63 ? -2.842 40.752 35.270 1.00 22.21 62 LEU A O 1
ATOM 477 N N . GLY A 1 64 ? -0.791 40.719 34.373 1.00 22.13 63 GLY A N 1
ATOM 478 C CA . GLY A 1 64 ? -0.916 42.019 33.743 1.00 26.52 63 GLY A CA 1
ATOM 479 C C . GLY A 1 64 ? -0.808 43.185 34.697 1.00 24.59 63 GLY A C 1
ATOM 480 O O . GLY A 1 64 ? -1.263 44.278 34.382 1.00 26.92 63 GLY A O 1
ATOM 481 N N . VAL A 1 65 ? -0.187 42.957 35.856 1.00 17.20 64 VAL A N 1
ATOM 482 C CA . VAL A 1 65 ? -0.086 43.960 36.889 1.00 14.40 64 VAL A CA 1
ATOM 483 C C . VAL A 1 65 ? 1.340 44.494 36.974 1.00 23.06 64 VAL A C 1
ATOM 484 O O . VAL A 1 65 ? 2.295 43.722 37.127 1.00 25.37 64 VAL A O 1
ATOM 488 N N . THR A 1 66 ? 1.463 45.811 36.853 1.00 18.40 65 THR A N 1
ATOM 489 C CA . THR A 1 66 ? 2.766 46.483 36.865 1.00 23.29 65 THR A CA 1
ATOM 490 C C . THR A 1 66 ? 3.326 46.586 38.282 1.00 23.87 65 THR A C 1
ATOM 491 O O . THR A 1 66 ? 2.655 47.067 39.199 1.00 22.09 65 THR A O 1
ATOM 495 N N . PHE A 1 67 ? 4.563 46.122 38.441 1.00 24.48 66 PHE A N 1
ATOM 496 C CA . PHE A 1 67 ? 5.314 46.288 39.681 1.00 19.87 66 PHE A CA 1
ATOM 497 C C . PHE A 1 67 ? 5.668 47.785 39.859 1.00 20.38 66 PHE A C 1
ATOM 498 O O . PHE A 1 67 ? 6.263 48.438 38.971 1.00 19.41 66 PHE A O 1
ATOM 506 N N . VAL A 1 68 ? 5.292 48.320 41.011 1.00 17.66 67 VAL A N 1
ATOM 507 C CA . VAL A 1 68 ? 5.582 49.713 41.372 1.00 17.28 67 VAL A CA 1
ATOM 508 C C . VAL A 1 68 ? 6.391 49.653 42.664 1.00 17.27 67 VAL A C 1
ATOM 509 O O . VAL A 1 68 ? 5.875 49.210 43.691 1.00 17.87 67 VAL A O 1
ATOM 513 N N . PRO A 1 69 ? 7.669 50.057 42.610 1.00 16.63 68 PRO A N 1
ATOM 514 C CA . PRO A 1 69 ? 8.565 49.848 43.744 1.00 16.69 68 PRO A CA 1
ATOM 515 C C . PRO A 1 69 ? 8.057 50.409 45.068 1.00 11.91 68 PRO A C 1
ATOM 516 O O . PRO A 1 69 ? 8.145 49.735 46.080 1.00 16.06 68 PRO A O 1
ATOM 520 N N . GLU A 1 70 ? 7.499 51.625 45.056 1.00 12.72 69 GLU A N 1
ATOM 521 C CA . GLU A 1 70 ? 7.040 52.266 46.287 1.00 15.60 69 GLU A CA 1
ATOM 522 C C . GLU A 1 70 ? 5.854 51.541 46.894 1.00 14.50 69 GLU A C 1
ATOM 523 O O . GLU A 1 70 ? 5.606 51.658 48.089 1.00 17.63 69 GLU A O 1
ATOM 529 N N . ARG A 1 71 ? 5.149 50.767 46.076 1.00 14.20 70 ARG A N 1
ATOM 530 C CA . ARG A 1 71 ? 4.013 49.988 46.575 1.00 13.05 70 ARG A CA 1
ATOM 531 C C . ARG A 1 71 ? 4.361 48.528 46.815 1.00 19.32 70 ARG A C 1
ATOM 532 O O . ARG A 1 71 ? 3.864 47.931 47.760 1.00 15.40 70 ARG A O 1
ATOM 540 N N . HIS A 1 72 ? 5.212 47.969 45.956 1.00 13.53 71 HIS A N 1
ATOM 541 C CA . HIS A 1 72 ? 5.415 46.510 45.903 1.00 12.83 71 HIS A CA 1
ATOM 542 C C . HIS A 1 72 ? 6.752 45.988 46.357 1.00 12.11 71 HIS A C 1
ATOM 543 O O . HIS A 1 72 ? 6.873 44.802 46.636 1.00 13.41 71 HIS A O 1
ATOM 550 N N . TRP A 1 73 ? 7.783 46.832 46.406 1.00 13.49 72 TRP A N 1
ATOM 551 C CA . TRP A 1 73 ? 9.110 46.318 46.674 1.00 14.11 72 TRP A CA 1
ATOM 552 C C . TRP A 1 73 ? 9.230 45.734 48.081 1.00 11.19 72 TRP A C 1
ATOM 553 O O . TRP A 1 73 ? 9.704 44.618 48.221 1.00 11.37 72 TRP A O 1
ATOM 564 N N . ARG A 1 74 ? 8.814 46.473 49.114 1.00 13.13 73 ARG A N 1
ATOM 565 C CA . ARG A 1 74 ? 8.876 45.940 50.488 1.00 14.77 73 ARG A CA 1
ATOM 566 C C . ARG A 1 74 ? 8.035 44.656 50.620 1.00 12.30 73 ARG A C 1
ATOM 567 O O . ARG A 1 74 ? 8.534 43.663 51.166 1.00 13.20 73 ARG A O 1
ATOM 575 N N . PRO A 1 75 ? 6.786 44.666 50.109 1.00 13.75 74 PRO A N 1
ATOM 576 C CA . PRO A 1 75 ? 6.025 43.419 50.299 1.00 15.01 74 PRO A CA 1
ATOM 577 C C . PRO A 1 75 ? 6.646 42.213 49.572 1.00 14.95 74 PRO A C 1
ATOM 578 O O . PRO A 1 75 ? 6.708 41.108 50.129 1.00 12.87 74 PRO A O 1
ATOM 582 N N . VAL A 1 76 ? 7.122 42.433 48.355 1.00 12.90 75 VAL A N 1
ATOM 583 C CA . VAL A 1 76 ? 7.760 41.343 47.599 1.00 12.54 75 VAL A CA 1
ATOM 584 C C . VAL A 1 76 ? 9.042 40.869 48.274 1.00 13.26 75 VAL A C 1
ATOM 585 O O . VAL A 1 76 ? 9.298 39.653 48.391 1.00 14.77 75 VAL A O 1
ATOM 589 N N . MET A 1 77 ? 9.860 41.812 48.738 1.00 11.85 76 MET A N 1
ATOM 590 C CA . MET A 1 77 ? 11.129 41.428 49.324 1.00 12.70 76 MET A CA 1
ATOM 591 C C . MET A 1 77 ? 11.035 40.956 50.779 1.00 13.35 76 MET A C 1
ATOM 592 O O . MET A 1 77 ? 12.004 40.398 51.291 1.00 15.42 76 MET A O 1
ATOM 597 N N . ALA A 1 78 ? 9.869 41.131 51.424 1.00 12.75 77 ALA A N 1
ATOM 598 C CA . ALA A 1 78 ? 9.615 40.509 52.728 1.00 11.95 77 ALA A CA 1
ATOM 599 C C . ALA A 1 78 ? 9.909 39.012 52.685 1.00 13.00 77 ALA A C 1
ATOM 600 O O . ALA A 1 78 ? 10.460 38.446 53.622 1.00 12.36 77 ALA A O 1
ATOM 602 N N . LEU A 1 79 ? 9.495 38.373 51.595 1.00 14.37 78 LEU A N 1
ATOM 603 C CA . LEU A 1 79 ? 9.759 36.954 51.421 1.00 16.20 78 LEU A CA 1
ATOM 604 C C . LEU A 1 79 ? 11.257 36.601 51.399 1.00 13.33 78 LEU A C 1
ATOM 605 O O . LEU A 1 79 ? 11.673 35.556 51.943 1.00 14.21 78 LEU A O 1
ATOM 610 N N . GLU A 1 80 ? 12.060 37.468 50.789 1.00 15.79 79 GLU A N 1
ATOM 611 C CA . GLU A 1 80 ? 13.514 37.271 50.800 1.00 16.81 79 GLU A CA 1
ATOM 612 C C . GLU A 1 80 ? 14.126 37.472 52.191 1.00 14.74 79 GLU A C 1
ATOM 613 O O . GLU A 1 80 ? 15.030 36.735 52.583 1.00 13.46 79 GLU A O 1
ATOM 619 N N . LEU A 1 81 ? 13.596 38.434 52.957 1.00 11.88 80 LEU A N 1
ATOM 620 C CA . LEU A 1 81 ? 14.053 38.587 54.336 1.00 13.59 80 LEU A CA 1
ATOM 621 C C . LEU A 1 81 ? 13.787 37.323 55.142 1.00 16.13 80 LEU A C 1
ATOM 622 O O . LEU A 1 81 ? 14.665 36.816 55.873 1.00 13.32 80 LEU A O 1
ATOM 627 N N . LEU A 1 82 ? 12.575 36.796 54.987 1.00 15.08 81 LEU A N 1
ATOM 628 C CA . LEU A 1 82 ? 12.173 35.600 55.724 1.00 15.16 81 LEU A CA 1
ATOM 629 C C . LEU A 1 82 ? 13.013 34.393 55.302 1.00 12.07 81 LEU A C 1
ATOM 630 O O . LEU A 1 82 ? 13.553 33.678 56.150 1.00 15.67 81 LEU A O 1
ATOM 635 N N . HIS A 1 83 ? 13.144 34.187 53.995 1.00 14.83 82 HIS A N 1
ATOM 636 C CA . HIS A 1 83 ? 13.988 33.125 53.494 1.00 10.51 82 HIS A CA 1
ATOM 637 C C . HIS A 1 83 ? 15.410 33.230 54.083 1.00 16.06 82 HIS A C 1
ATOM 638 O O . HIS A 1 83 ? 15.952 32.236 54.557 1.00 15.50 82 HIS A O 1
ATOM 645 N N . THR A 1 84 ? 15.973 34.429 54.089 1.00 14.95 83 THR A N 1
ATOM 646 C CA . THR A 1 84 ? 17.320 34.650 54.616 1.00 13.43 83 THR A CA 1
ATOM 647 C C . THR A 1 84 ? 17.383 34.279 56.112 1.00 16.88 83 THR A C 1
ATOM 648 O O . THR A 1 84 ? 18.304 33.574 56.549 1.00 16.88 83 THR A O 1
ATOM 652 N N . TYR A 1 85 ? 16.383 34.706 56.890 1.00 17.01 84 TYR A N 1
ATOM 653 C CA . TYR A 1 85 ? 16.334 34.324 58.315 1.00 17.77 84 TYR A CA 1
ATOM 654 C C . TYR A 1 85 ? 16.394 32.813 58.502 1.00 16.25 84 TYR A C 1
ATOM 655 O O . TYR A 1 85 ? 17.102 32.333 59.387 1.00 17.78 84 TYR A O 1
ATOM 664 N N . SER A 1 86 ? 15.647 32.064 57.681 1.00 14.93 85 SER A N 1
ATOM 665 C CA . SER A 1 86 ? 15.595 30.616 57.823 1.00 17.71 85 SER A CA 1
ATOM 666 C C . SER A 1 86 ? 16.961 29.993 57.635 1.00 19.64 85 SER A C 1
ATOM 667 O O . SER A 1 86 ? 17.276 29.041 58.333 1.00 19.02 85 SER A O 1
ATOM 670 N N . LEU A 1 87 ? 17.763 30.578 56.740 1.00 16.80 86 LEU A N 1
ATOM 671 C CA . LEU A 1 87 ? 19.135 30.155 56.495 1.00 17.91 86 LEU A CA 1
ATOM 672 C C . LEU A 1 87 ? 20.067 30.466 57.660 1.00 22.33 86 LEU A C 1
ATOM 673 O O . LEU A 1 87 ? 20.910 29.640 57.993 1.00 18.88 86 LEU A O 1
ATOM 678 N N . ILE A 1 88 ? 19.932 31.649 58.255 1.00 18.07 87 ILE A N 1
ATOM 679 C CA . ILE A 1 88 ? 20.738 32.003 59.428 1.00 21.29 87 ILE A CA 1
ATOM 680 C C . ILE A 1 88 ? 20.522 31.003 60.559 1.00 24.08 87 ILE A C 1
ATOM 681 O O . ILE A 1 88 ? 21.495 30.444 61.093 1.00 22.08 87 ILE A O 1
ATOM 686 N N . HIS A 1 89 ? 19.251 30.761 60.906 1.00 23.00 88 HIS A N 1
ATOM 687 C CA . HIS A 1 89 ? 18.928 29.838 61.982 1.00 22.72 88 HIS A CA 1
ATOM 688 C C . HIS A 1 89 ? 19.302 28.397 61.661 1.00 20.98 88 HIS A C 1
ATOM 689 O O . HIS A 1 89 ? 19.726 27.669 62.552 1.00 19.54 88 HIS A O 1
ATOM 696 N N . ASP A 1 90 ? 19.156 28.009 60.397 1.00 20.87 89 ASP A N 1
ATOM 697 C CA . ASP A 1 90 ? 19.543 26.666 59.951 1.00 24.68 89 ASP A CA 1
ATOM 698 C C . ASP A 1 90 ? 21.039 26.383 60.116 1.00 23.99 89 ASP A C 1
ATOM 699 O O . ASP A 1 90 ? 21.412 25.257 60.428 1.00 23.91 89 ASP A O 1
ATOM 704 N N . ASP A 1 91 ? 21.874 27.406 59.909 1.00 22.72 90 ASP A N 1
ATOM 705 C CA . ASP A 1 91 ? 23.333 27.274 60.030 1.00 25.67 90 ASP A CA 1
ATOM 706 C C . ASP A 1 91 ? 23.877 27.303 61.451 1.00 28.47 90 ASP A C 1
ATOM 707 O O . ASP A 1 91 ? 25.051 26.994 61.659 1.00 29.27 90 ASP A O 1
ATOM 712 N N . LEU A 1 92 ? 23.036 27.675 62.419 1.00 24.79 91 LEU A N 1
ATOM 713 C CA . LEU A 1 92 ? 23.467 27.861 63.808 1.00 24.91 91 LEU A CA 1
ATOM 714 C C . LEU A 1 92 ? 24.077 26.589 64.412 1.00 29.41 91 LEU A C 1
ATOM 715 O O . LEU A 1 92 ? 23.749 25.489 63.970 1.00 26.27 91 LEU A O 1
ATOM 720 N N . PRO A 1 93 ? 24.964 26.746 65.422 1.00 28.92 92 PRO A N 1
ATOM 721 C CA . PRO A 1 93 ? 25.554 25.603 66.128 1.00 30.47 92 PRO A CA 1
ATOM 722 C C . PRO A 1 93 ? 24.524 24.605 66.675 1.00 34.83 92 PRO A C 1
ATOM 723 O O . PRO A 1 93 ? 24.790 23.406 66.670 1.00 35.69 92 PRO A O 1
ATOM 727 N N . ALA A 1 94 ? 23.360 25.094 67.109 1.00 29.99 93 ALA A N 1
ATOM 728 C CA . ALA A 1 94 ? 22.300 24.230 67.657 1.00 35.53 93 ALA A CA 1
ATOM 729 C C . ALA A 1 94 ? 21.593 23.424 66.573 1.00 37.07 93 ALA A C 1
ATOM 730 O O . ALA A 1 94 ? 20.918 22.427 66.870 1.00 36.13 93 ALA A O 1
ATOM 732 N N . MET A 1 95 ? 21.762 23.852 65.324 1.00 33.87 94 MET A N 1
ATOM 733 C CA . MET A 1 95 ? 21.101 23.236 64.183 1.00 33.02 94 MET A CA 1
ATOM 734 C C . MET A 1 95 ? 22.121 22.479 63.333 1.00 34.29 94 MET A C 1
ATOM 735 O O . MET A 1 95 ? 22.595 21.416 63.741 1.00 38.04 94 MET A O 1
ATOM 740 N N . ASP A 1 96 ? 22.470 23.027 62.170 1.00 32.68 95 ASP A N 1
ATOM 741 C CA . ASP A 1 96 ? 23.407 22.373 61.237 1.00 32.85 95 ASP A CA 1
ATOM 742 C C . ASP A 1 96 ? 24.878 22.729 61.422 1.00 35.47 95 ASP A C 1
ATOM 743 O O . ASP A 1 96 ? 25.748 22.073 60.831 1.00 37.40 95 ASP A O 1
ATOM 748 N N . ASN A 1 97 ? 25.147 23.772 62.209 1.00 31.39 96 ASN A N 1
ATOM 749 C CA . ASN A 1 97 ? 26.521 24.132 62.624 1.00 33.66 96 ASN A CA 1
ATOM 750 C C . ASN A 1 97 ? 27.462 24.274 61.418 1.00 36.31 96 ASN A C 1
ATOM 751 O O . ASN A 1 97 ? 28.511 23.616 61.323 1.00 33.72 96 ASN A O 1
ATOM 756 N N . ASP A 1 98 ? 27.051 25.120 60.476 1.00 33.01 97 ASP A N 1
ATOM 757 C CA . ASP A 1 98 ? 27.813 25.334 59.252 1.00 34.94 97 ASP A CA 1
ATOM 758 C C . ASP A 1 98 ? 28.732 26.539 59.318 1.00 35.50 97 ASP A C 1
ATOM 759 O O . ASP A 1 98 ? 28.445 27.523 60.009 1.00 37.20 97 ASP A O 1
ATOM 764 N N . ALA A 1 99 ? 29.835 26.444 58.584 1.00 34.27 98 ALA A N 1
ATOM 765 C CA . ALA A 1 99 ? 30.868 27.477 58.553 1.00 32.31 98 ALA A CA 1
ATOM 766 C C . ALA A 1 99 ? 30.700 28.442 57.374 1.00 31.64 98 ALA A C 1
ATOM 767 O O . ALA A 1 99 ? 31.113 29.604 57.473 1.00 31.58 98 ALA A O 1
ATOM 769 N N . LEU A 1 100 ? 30.089 27.964 56.282 1.00 34.09 99 LEU A N 1
ATOM 770 C CA . LEU A 1 100 ? 29.845 28.769 55.061 1.00 36.01 99 LEU A CA 1
ATOM 771 C C . LEU A 1 100 ? 28.388 28.789 54.591 1.00 32.82 99 LEU A C 1
ATOM 772 O O . LEU A 1 100 ? 27.697 27.768 54.646 1.00 31.92 99 LEU A O 1
ATOM 777 N N . ARG A 1 101 ? 27.949 29.948 54.095 1.00 31.03 100 ARG A N 1
ATOM 778 C CA . ARG A 1 101 ? 26.613 30.121 53.496 1.00 35.15 100 ARG A CA 1
ATOM 779 C C . ARG A 1 101 ? 26.662 31.243 52.464 1.00 33.38 100 ARG A C 1
ATOM 780 O O . ARG A 1 101 ? 27.232 32.310 52.732 1.00 36.42 100 ARG A O 1
ATOM 788 N N . ARG A 1 102 ? 26.078 31.002 51.288 1.00 30.40 101 ARG A N 1
ATOM 789 C CA . ARG A 1 102 ? 26.115 31.967 50.174 1.00 28.44 101 ARG A CA 1
ATOM 790 C C . ARG A 1 102 ? 27.559 32.408 49.827 1.00 33.43 101 ARG A C 1
ATOM 791 O O . ARG A 1 102 ? 27.802 33.571 49.464 1.00 30.91 101 ARG A O 1
ATOM 799 N N . GLY A 1 103 ? 28.499 31.469 49.963 1.00 32.11 102 GLY A N 1
ATOM 800 C CA . GLY A 1 103 ? 29.921 31.697 49.656 1.00 35.65 102 GLY A CA 1
ATOM 801 C C . GLY A 1 103 ? 30.701 32.562 50.648 1.00 40.13 102 GLY A C 1
ATOM 802 O O . GLY A 1 103 ? 31.802 33.025 50.337 1.00 35.63 102 GLY A O 1
ATOM 803 N N . GLU A 1 104 ? 30.127 32.789 51.835 1.00 33.43 103 GLU A N 1
ATOM 804 C CA . GLU A 1 104 ? 30.713 33.672 52.850 1.00 35.67 103 GLU A CA 1
ATOM 805 C C . GLU A 1 104 ? 30.640 32.986 54.215 1.00 32.71 103 GLU A C 1
ATOM 806 O O . GLU A 1 104 ? 29.836 32.069 54.392 1.00 32.63 103 GLU A O 1
ATOM 812 N N . PRO A 1 105 ? 31.482 33.416 55.187 1.00 30.83 104 PRO A N 1
ATOM 813 C CA . PRO A 1 105 ? 31.347 32.859 56.532 1.00 30.62 104 PRO A CA 1
ATOM 814 C C . PRO A 1 105 ? 29.919 33.015 57.058 1.00 29.30 104 PRO A C 1
ATOM 815 O O . PRO A 1 105 ? 29.254 34.019 56.769 1.00 29.37 104 PRO A O 1
ATOM 819 N N . THR A 1 106 ? 29.435 32.013 57.781 1.00 30.63 105 THR A N 1
ATOM 820 C CA . THR A 1 106 ? 28.063 32.072 58.276 1.00 32.88 105 THR A CA 1
ATOM 821 C C . THR A 1 106 ? 27.929 33.196 59.289 1.00 33.51 105 THR A C 1
ATOM 822 O O . THR A 1 106 ? 28.928 33.626 59.877 1.00 28.25 105 THR A O 1
ATOM 826 N N . ASN A 1 107 ? 26.695 33.677 59.468 1.00 29.49 106 ASN A N 1
ATOM 827 C CA . ASN A 1 107 ? 26.420 34.802 60.347 1.00 25.97 106 ASN A CA 1
ATOM 828 C C . ASN A 1 107 ? 27.026 34.668 61.756 1.00 24.35 106 ASN A C 1
ATOM 829 O O . ASN A 1 107 ? 27.639 35.599 62.249 1.00 27.03 106 ASN A O 1
ATOM 834 N N . HIS A 1 108 ? 26.850 33.508 62.380 1.00 22.14 107 HIS A N 1
ATOM 835 C CA . HIS A 1 108 ? 27.333 33.283 63.748 1.00 26.50 107 HIS A CA 1
ATOM 836 C C . HIS A 1 108 ? 28.851 33.251 63.853 1.00 31.76 107 HIS A C 1
ATOM 837 O O . HIS A 1 108 ? 29.414 33.646 64.874 1.00 30.99 107 HIS A O 1
ATOM 844 N N . VAL A 1 109 ? 29.507 32.813 62.783 1.00 29.63 108 VAL A N 1
ATOM 845 C CA . VAL A 1 109 ? 30.971 32.830 62.734 1.00 31.38 108 VAL A CA 1
ATOM 846 C C . VAL A 1 109 ? 31.468 34.280 62.755 1.00 30.09 108 VAL A C 1
ATOM 847 O O . VAL A 1 109 ? 32.438 34.604 63.451 1.00 29.15 108 VAL A O 1
ATOM 851 N N . LYS A 1 110 ? 30.752 35.160 62.058 1.00 27.14 109 LYS A N 1
ATOM 852 C CA . LYS A 1 110 ? 31.149 36.557 61.935 1.00 29.42 109 LYS A CA 1
ATOM 853 C C . LYS A 1 110 ? 30.726 37.412 63.135 1.00 33.41 109 LYS A C 1
ATOM 854 O O . LYS A 1 110 ? 31.500 38.257 63.586 1.00 29.66 109 LYS A O 1
ATOM 860 N N . PHE A 1 111 ? 29.515 37.176 63.650 1.00 32.74 110 PHE A N 1
ATOM 861 C CA . PHE A 1 111 ? 28.917 38.042 64.684 1.00 28.02 110 PHE A CA 1
ATOM 862 C C . PHE A 1 111 ? 28.732 37.407 66.060 1.00 28.35 110 PHE A C 1
ATOM 863 O O . PHE A 1 111 ? 28.393 38.092 67.029 1.00 33.41 110 PHE A O 1
ATOM 871 N N . GLY A 1 112 ? 28.944 36.102 66.149 1.00 30.97 111 GLY A N 1
ATOM 872 C CA . GLY A 1 112 ? 28.617 35.385 67.368 1.00 29.39 111 GLY A CA 1
ATOM 873 C C . GLY A 1 112 ? 27.252 34.751 67.205 1.00 29.79 111 GLY A C 1
ATOM 874 O O . GLY A 1 112 ? 26.395 35.264 66.471 1.00 27.03 111 GLY A O 1
ATOM 875 N N . ALA A 1 113 ? 27.060 33.626 67.878 1.00 29.09 112 ALA A N 1
ATOM 876 C CA . ALA A 1 113 ? 25.830 32.861 67.795 1.00 26.53 112 ALA A CA 1
ATOM 877 C C . ALA A 1 113 ? 24.635 33.643 68.333 1.00 26.94 112 ALA A C 1
ATOM 878 O O . ALA A 1 113 ? 23.518 33.512 67.819 1.00 27.08 112 ALA A O 1
ATOM 880 N N . GLY A 1 114 ? 24.877 34.459 69.353 1.00 24.44 113 GLY A N 1
ATOM 881 C CA . GLY A 1 114 ? 23.805 35.267 69.963 1.00 26.49 113 GLY A CA 1
ATOM 882 C C . GLY A 1 114 ? 23.261 36.288 68.981 1.00 26.88 113 GLY A C 1
ATOM 883 O O . GLY A 1 114 ? 22.053 36.335 68.733 1.00 22.11 113 GLY A O 1
ATOM 884 N N . MET A 1 115 ? 24.160 37.097 68.420 1.00 21.33 114 MET A N 1
ATOM 885 C CA . MET A 1 115 ? 23.803 38.103 67.415 1.00 22.27 114 MET A CA 1
ATOM 886 C C . MET A 1 115 ? 23.238 37.493 66.131 1.00 25.09 114 MET A C 1
ATOM 887 O O . MET A 1 115 ? 22.346 38.078 65.511 1.00 21.95 114 MET A O 1
ATOM 892 N N . ALA A 1 116 ? 23.742 36.322 65.735 1.00 23.31 115 ALA A N 1
ATOM 893 C CA . ALA A 1 116 ? 23.176 35.617 64.565 1.00 22.64 115 ALA A CA 1
ATOM 894 C C . ALA A 1 116 ? 21.729 35.217 64.805 1.00 22.99 115 ALA A C 1
ATOM 895 O O . ALA A 1 116 ? 20.883 35.398 63.924 1.00 22.09 115 ALA A O 1
ATOM 897 N N . THR A 1 117 ? 21.445 34.703 66.001 1.00 19.63 116 THR A N 1
ATOM 898 C CA . THR A 1 117 ? 20.079 34.296 66.370 1.00 22.19 116 THR A CA 1
ATOM 899 C C . THR A 1 117 ? 19.148 35.505 66.291 1.00 18.19 116 THR A C 1
ATOM 900 O O . THR A 1 117 ? 18.068 35.420 65.698 1.00 19.10 116 THR A O 1
ATOM 904 N N . LEU A 1 118 ? 19.594 36.617 66.865 1.00 17.28 117 LEU A N 1
ATOM 905 C CA . LEU A 1 118 ? 18.853 37.870 66.806 1.00 16.80 117 LEU A CA 1
ATOM 906 C C . LEU A 1 118 ? 18.697 38.411 65.402 1.00 19.37 117 LEU A C 1
ATOM 907 O O . LEU A 1 118 ? 17.639 38.929 65.082 1.00 19.38 117 LEU A O 1
ATOM 912 N N . ALA A 1 119 ? 19.738 38.300 64.562 1.00 16.95 118 ALA A N 1
ATOM 913 C CA . ALA A 1 119 ? 19.600 38.719 63.161 1.00 15.46 118 ALA A CA 1
ATOM 914 C C . ALA A 1 119 ? 18.475 37.960 62.442 1.00 16.45 118 ALA A C 1
ATOM 915 O O . ALA A 1 119 ? 17.712 38.566 61.702 1.00 17.80 118 ALA A O 1
ATOM 917 N N . GLY A 1 120 ? 18.391 36.644 62.667 1.00 16.75 119 GLY A N 1
ATOM 918 C CA . GLY A 1 120 ? 17.274 35.826 62.177 1.00 18.70 119 GLY A CA 1
ATOM 919 C C . GLY A 1 120 ? 15.927 36.297 62.712 1.00 16.49 119 GLY A C 1
ATOM 920 O O . GLY A 1 120 ? 14.991 36.486 61.942 1.00 13.89 119 GLY A O 1
ATOM 921 N N . ASP A 1 121 ? 15.846 36.534 64.015 1.00 14.30 120 ASP A N 1
ATOM 922 C CA . ASP A 1 121 ? 14.576 36.976 64.639 1.00 16.89 120 ASP A CA 1
ATOM 923 C C . ASP A 1 121 ? 14.147 38.332 64.079 1.00 19.46 120 ASP A C 1
ATOM 924 O O . ASP A 1 121 ? 12.969 38.589 63.829 1.00 17.07 120 ASP A O 1
ATOM 929 N N . GLY A 1 122 ? 15.132 39.207 63.915 1.00 17.91 121 GLY A N 1
ATOM 930 C CA . GLY A 1 122 ? 14.927 40.527 63.331 1.00 19.29 121 GLY A CA 1
ATOM 931 C C . GLY A 1 122 ? 14.415 40.470 61.908 1.00 17.83 121 GLY A C 1
ATOM 932 O O . GLY A 1 122 ? 13.520 41.206 61.566 1.00 13.21 121 GLY A O 1
ATOM 933 N N . LEU A 1 123 ? 14.983 39.594 61.081 1.00 17.56 122 LEU A N 1
ATOM 934 C CA . LEU A 1 123 ? 14.557 39.487 59.680 1.00 16.48 122 LEU A CA 1
ATOM 935 C C . LEU A 1 123 ? 13.141 38.887 59.553 1.00 14.11 122 LEU A C 1
ATOM 936 O O . LEU A 1 123 ? 12.339 39.352 58.748 1.00 14.04 122 LEU A O 1
ATOM 941 N N . LEU A 1 124 ? 12.866 37.877 60.371 1.00 11.97 123 LEU A N 1
ATOM 942 C CA . LEU A 1 124 ? 11.536 37.260 60.421 1.00 13.21 123 LEU A CA 1
ATOM 943 C C . LEU A 1 124 ? 10.486 38.331 60.750 1.00 16.65 123 LEU A C 1
ATOM 944 O O . LEU A 1 124 ? 9.476 38.477 60.057 1.00 15.22 123 LEU A O 1
ATOM 949 N N . THR A 1 125 ? 10.743 39.094 61.798 1.00 13.47 124 THR A N 1
ATOM 950 C CA . THR A 1 125 ? 9.819 40.148 62.184 1.00 14.74 124 THR A CA 1
ATOM 951 C C . THR A 1 125 ? 9.693 41.248 61.127 1.00 12.54 124 THR A C 1
ATOM 952 O O . THR A 1 125 ? 8.594 41.711 60.840 1.00 13.64 124 THR A O 1
ATOM 956 N N . LEU A 1 126 ? 10.834 41.694 60.592 1.00 12.30 125 LEU A N 1
ATOM 957 C CA . LEU A 1 126 ? 10.836 42.782 59.602 1.00 14.86 125 LEU A CA 1
ATOM 958 C C . LEU A 1 126 ? 10.040 42.424 58.365 1.00 14.24 125 LEU A C 1
ATOM 959 O O . LEU A 1 126 ? 9.446 43.297 57.749 1.00 13.28 125 LEU A O 1
ATOM 964 N N . ALA A 1 127 ? 10.053 41.137 58.004 1.00 14.85 126 ALA A N 1
ATOM 965 C CA . ALA A 1 127 ? 9.227 40.638 56.907 1.00 16.21 126 ALA A CA 1
ATOM 966 C C . ALA A 1 127 ? 7.762 41.060 57.091 1.00 12.75 126 ALA A C 1
ATOM 967 O O . ALA A 1 127 ? 7.135 41.570 56.165 1.00 13.25 126 ALA A O 1
ATOM 969 N N . PHE A 1 128 ? 7.238 40.920 58.306 1.00 12.62 127 PHE A N 1
ATOM 970 C CA . PHE A 1 128 ? 5.834 41.297 58.527 1.00 12.90 127 PHE A CA 1
ATOM 971 C C . PHE A 1 128 ? 5.608 42.797 58.564 1.00 12.26 127 PHE A C 1
ATOM 972 O O . PHE A 1 128 ? 4.556 43.267 58.128 1.00 14.56 127 PHE A O 1
ATOM 980 N N . GLN A 1 129 ? 6.611 43.548 59.011 1.00 14.77 128 GLN A N 1
ATOM 981 C CA . GLN A 1 129 ? 6.558 45.002 58.874 1.00 12.29 128 GLN A CA 1
ATOM 982 C C . GLN A 1 129 ? 6.534 45.399 57.392 1.00 12.67 128 GLN A C 1
ATOM 983 O O . GLN A 1 129 ? 5.757 46.262 56.994 1.00 13.58 128 GLN A O 1
ATOM 989 N N . TRP A 1 130 ? 7.364 44.765 56.569 1.00 13.07 129 TRP A N 1
ATOM 990 C CA . TRP A 1 130 ? 7.425 45.153 55.152 1.00 11.05 129 TRP A CA 1
ATOM 991 C C . TRP A 1 130 ? 6.149 44.813 54.388 1.00 12.66 129 TRP A C 1
ATOM 992 O O . TRP A 1 130 ? 5.754 45.565 53.480 1.00 13.03 129 TRP A O 1
ATOM 1003 N N . LEU A 1 131 ? 5.483 43.709 54.754 1.00 12.85 130 LEU A N 1
ATOM 1004 C CA . LEU A 1 131 ? 4.220 43.347 54.106 1.00 12.74 130 LEU A CA 1
ATOM 1005 C C . LEU A 1 131 ? 3.162 44.416 54.311 1.00 11.98 130 LEU A C 1
ATOM 1006 O O . LEU A 1 131 ? 2.277 44.563 53.502 1.00 13.19 130 LEU A O 1
ATOM 1011 N N . THR A 1 132 ? 3.253 45.129 55.433 1.00 13.91 131 THR A N 1
ATOM 1012 C CA . THR A 1 132 ? 2.235 46.104 55.817 1.00 15.21 131 THR A CA 1
ATOM 1013 C C . THR A 1 132 ? 2.750 47.554 55.794 1.00 15.18 131 THR A C 1
ATOM 1014 O O . THR A 1 132 ? 2.127 48.457 56.363 1.00 16.01 131 THR A O 1
ATOM 1018 N N . ALA A 1 133 ? 3.876 47.764 55.127 1.00 12.87 132 ALA A N 1
ATOM 1019 C CA . ALA A 1 133 ? 4.567 49.062 55.171 1.00 17.81 132 ALA A CA 1
ATOM 1020 C C . ALA A 1 133 ? 4.161 50.012 54.050 1.00 17.80 132 ALA A C 1
ATOM 1021 O O . ALA A 1 133 ? 4.569 51.179 54.046 1.00 20.19 132 ALA A O 1
ATOM 1023 N N . THR A 1 134 ? 3.377 49.545 53.082 1.00 11.76 133 THR A N 1
ATOM 1024 C CA . THR A 1 134 ? 3.150 50.391 51.896 1.00 14.98 133 THR A CA 1
ATOM 1025 C C . THR A 1 134 ? 1.660 50.677 51.698 1.00 17.04 133 THR A C 1
ATOM 1026 O O . THR A 1 134 ? 0.826 50.238 52.498 1.00 19.72 133 THR A O 1
ATOM 1030 N N . ASP A 1 135 ? 1.326 51.425 50.652 1.00 17.53 134 ASP A N 1
ATOM 1031 C CA . ASP A 1 135 ? -0.069 51.843 50.473 1.00 25.13 134 ASP A CA 1
ATOM 1032 C C . ASP A 1 135 ? -0.815 50.818 49.629 1.00 24.59 134 ASP A C 1
ATOM 1033 O O . ASP A 1 135 ? -1.113 51.060 48.470 1.00 32.52 134 ASP A O 1
ATOM 1038 N N . LEU A 1 136 ? -1.056 49.646 50.198 1.00 18.12 135 LEU A N 1
ATOM 1039 C CA . LEU A 1 136 ? -1.853 48.627 49.528 1.00 14.72 135 LEU A CA 1
ATOM 1040 C C . LEU A 1 136 ? -3.119 48.522 50.327 1.00 17.42 135 LEU A C 1
ATOM 1041 O O . LEU A 1 136 ? -3.097 48.849 51.508 1.00 19.40 135 LEU A O 1
ATOM 1046 N N . PRO A 1 137 ? -4.219 48.046 49.708 1.00 16.13 136 PRO A N 1
ATOM 1047 C CA . PRO A 1 137 ? -5.462 47.861 50.458 1.00 18.31 136 PRO A CA 1
ATOM 1048 C C . PRO A 1 137 ? -5.260 46.953 51.664 1.00 18.39 136 PRO A C 1
ATOM 1049 O O . PRO A 1 137 ? -4.499 45.965 51.600 1.00 17.44 136 PRO A O 1
ATOM 1053 N N . ALA A 1 138 ? -5.907 47.311 52.768 1.00 18.95 137 ALA A N 1
ATOM 1054 C CA . ALA A 1 138 ? -5.762 46.549 54.004 1.00 20.21 137 ALA A CA 1
ATOM 1055 C C . ALA A 1 138 ? -6.157 45.077 53.825 1.00 18.13 137 ALA A C 1
ATOM 1056 O O . ALA A 1 138 ? -5.560 44.202 54.436 1.00 18.51 137 ALA A O 1
ATOM 1058 N N . THR A 1 139 ? -7.184 44.815 53.008 1.00 16.27 138 THR A N 1
ATOM 1059 C CA . THR A 1 139 ? -7.570 43.433 52.704 1.00 19.16 138 THR A CA 1
ATOM 1060 C C . THR A 1 139 ? -6.430 42.631 52.070 1.00 18.84 138 THR A C 1
ATOM 1061 O O . THR A 1 139 ? -6.219 41.465 52.424 1.00 18.37 138 THR A O 1
ATOM 1065 N N . MET A 1 140 ? -5.695 43.274 51.164 1.00 17.31 139 MET A N 1
ATOM 1066 C CA . MET A 1 140 ? -4.562 42.641 50.484 1.00 16.15 139 MET A CA 1
ATOM 1067 C C . MET A 1 140 ? -3.388 42.443 51.471 1.00 15.89 139 MET A C 1
ATOM 1068 O O . MET A 1 140 ? -2.768 41.377 51.500 1.00 16.28 139 MET A O 1
ATOM 1073 N N . GLN A 1 141 ? -3.133 43.442 52.313 1.00 14.89 140 GLN A N 1
ATOM 1074 C CA . GLN A 1 141 ? -2.089 43.337 53.337 1.00 14.39 140 GLN A CA 1
ATOM 1075 C C . GLN A 1 141 ? -2.379 42.209 54.300 1.00 16.76 140 GLN A C 1
ATOM 1076 O O . GLN A 1 141 ? -1.504 41.399 54.573 1.00 14.04 140 GLN A O 1
ATOM 1082 N N . ALA A 1 142 ? -3.624 42.118 54.766 1.00 13.88 141 ALA A N 1
ATOM 1083 C CA . ALA A 1 142 ? -3.970 41.067 55.724 1.00 13.57 141 ALA A CA 1
ATOM 1084 C C . ALA A 1 142 ? -3.838 39.675 55.104 1.00 16.22 141 ALA A C 1
ATOM 1085 O O . ALA A 1 142 ? -3.324 38.746 55.742 1.00 16.63 141 ALA A O 1
ATOM 1087 N N . ALA A 1 143 ? -4.273 39.541 53.855 1.00 17.20 142 ALA A N 1
ATOM 1088 C CA . ALA A 1 143 ? -4.148 38.277 53.142 1.00 17.42 142 ALA A CA 1
ATOM 1089 C C . ALA A 1 143 ? -2.692 37.837 52.970 1.00 12.40 142 ALA A C 1
ATOM 1090 O O . ALA A 1 143 ? -2.390 36.649 53.120 1.00 13.69 142 ALA A O 1
ATOM 1092 N N . LEU A 1 144 ? -1.810 38.782 52.642 1.00 15.78 143 LEU A N 1
ATOM 1093 C CA . LEU A 1 144 ? -0.374 38.487 52.552 1.00 15.04 143 LEU A CA 1
ATOM 1094 C C . LEU A 1 144 ? 0.197 37.979 53.875 1.00 13.76 143 LEU A C 1
ATOM 1095 O O . LEU A 1 144 ? 0.908 36.966 53.914 1.00 13.23 143 LEU A O 1
ATOM 1100 N N . VAL A 1 145 ? -0.142 38.673 54.967 1.00 10.88 144 VAL A N 1
ATOM 1101 C CA . VAL A 1 145 ? 0.342 38.279 56.290 1.00 11.26 144 VAL A CA 1
ATOM 1102 C C . VAL A 1 145 ? -0.147 36.886 56.646 1.00 13.65 144 VAL A C 1
ATOM 1103 O O . VAL A 1 145 ? 0.646 36.039 57.077 1.00 13.73 144 VAL A O 1
ATOM 1107 N N . GLN A 1 146 ? -1.448 36.650 56.464 1.00 12.99 145 GLN A N 1
ATOM 1108 C CA . GLN A 1 146 ? -1.991 35.327 56.764 1.00 13.78 145 GLN A CA 1
ATOM 1109 C C . GLN A 1 146 ? -1.297 34.232 55.938 1.00 15.44 145 GLN A C 1
ATOM 1110 O O . GLN A 1 146 ? -0.882 33.207 56.492 1.00 12.26 145 GLN A O 1
ATOM 1116 N N . ALA A 1 147 ? -1.132 34.477 54.637 1.00 17.43 146 ALA A N 1
ATOM 1117 C CA . ALA A 1 147 ? -0.444 33.534 53.745 1.00 16.73 146 ALA A CA 1
ATOM 1118 C C . ALA A 1 147 ? 1.004 33.271 54.122 1.00 13.75 146 ALA A C 1
ATOM 1119 O O . ALA A 1 147 ? 1.436 32.111 54.191 1.00 13.95 146 ALA A O 1
ATOM 1121 N N . LEU A 1 148 ? 1.756 34.341 54.393 1.00 13.69 147 LEU A N 1
ATOM 1122 C CA . LEU A 1 148 ? 3.168 34.200 54.755 1.00 14.20 147 LEU A CA 1
ATOM 1123 C C . LEU A 1 148 ? 3.361 33.490 56.098 1.00 13.42 147 LEU A C 1
ATOM 1124 O O . LEU A 1 148 ? 4.149 32.554 56.201 1.00 11.88 147 LEU A O 1
ATOM 1129 N N . ALA A 1 149 ? 2.592 33.888 57.107 1.00 13.67 148 ALA A N 1
ATOM 1130 C CA . ALA A 1 149 ? 2.702 33.246 58.421 1.00 16.25 148 ALA A CA 1
ATOM 1131 C C . ALA A 1 149 ? 2.330 31.758 58.330 1.00 15.00 148 ALA A C 1
ATOM 1132 O O . ALA A 1 149 ? 2.975 30.910 58.981 1.00 14.32 148 ALA A O 1
ATOM 1134 N N . THR A 1 150 ? 1.302 31.444 57.531 1.00 16.21 149 THR A N 1
ATOM 1135 C CA . THR A 1 150 ? 0.891 30.045 57.335 1.00 16.08 149 THR A CA 1
ATOM 1136 C C . THR A 1 150 ? 2.008 29.247 56.655 1.00 17.81 149 THR A C 1
ATOM 1137 O O . THR A 1 150 ? 2.345 28.127 57.080 1.00 15.11 149 THR A O 1
ATOM 1141 N N . ALA A 1 151 ? 2.605 29.837 55.615 1.00 18.15 150 ALA A N 1
ATOM 1142 C CA . ALA A 1 151 ? 3.694 29.183 54.880 1.00 15.22 150 ALA A CA 1
ATOM 1143 C C . ALA A 1 151 ? 4.965 29.023 55.727 1.00 15.11 150 ALA A C 1
ATOM 1144 O O . ALA A 1 151 ? 5.682 28.013 55.640 1.00 14.19 150 ALA A O 1
ATOM 1146 N N . ALA A 1 152 ? 5.224 30.008 56.571 1.00 14.65 151 ALA A N 1
ATOM 1147 C CA . ALA A 1 152 ? 6.489 30.062 57.294 1.00 15.76 151 ALA A CA 1
ATOM 1148 C C . ALA A 1 152 ? 6.482 29.408 58.668 1.00 13.76 151 ALA A C 1
ATOM 1149 O O . ALA A 1 152 ? 7.549 29.133 59.208 1.00 14.98 151 ALA A O 1
ATOM 1151 N N . GLY A 1 153 ? 5.304 29.192 59.247 1.00 14.46 152 GLY A N 1
ATOM 1152 C CA . GLY A 1 153 ? 5.221 28.881 60.660 1.00 15.17 152 GLY A CA 1
ATOM 1153 C C . GLY A 1 153 ? 5.183 27.403 61.014 1.00 13.98 152 GLY A C 1
ATOM 1154 O O . GLY A 1 153 ? 5.711 26.555 60.280 1.00 14.82 152 GLY A O 1
ATOM 1155 N N . PRO A 1 154 ? 4.513 27.084 62.133 1.00 15.26 153 PRO A N 1
ATOM 1156 C CA . PRO A 1 154 ? 4.596 25.712 62.647 1.00 17.52 153 PRO A CA 1
ATOM 1157 C C . PRO A 1 154 ? 3.718 24.677 61.908 1.00 19.45 153 PRO A C 1
ATOM 1158 O O . PRO A 1 154 ? 3.676 23.526 62.317 1.00 19.38 153 PRO A O 1
ATOM 1162 N N . SER A 1 155 ? 3.051 25.081 60.825 1.00 18.16 154 SER A N 1
ATOM 1163 C CA . SER A 1 155 ? 2.455 24.115 59.888 1.00 21.49 154 SER A CA 1
ATOM 1164 C C . SER A 1 155 ? 3.178 24.124 58.555 1.00 20.83 154 SER A C 1
ATOM 1165 O O . SER A 1 155 ? 2.840 23.353 57.649 1.00 22.91 154 SER A O 1
ATOM 1168 N N . GLY A 1 156 ? 4.170 25.001 58.440 1.00 14.88 155 GLY A N 1
ATOM 1169 C CA . GLY A 1 156 ? 4.906 25.181 57.206 1.00 16.43 155 GLY A CA 1
ATOM 1170 C C . GLY A 1 156 ? 6.394 25.029 57.428 1.00 17.46 155 GLY A C 1
ATOM 1171 O O . GLY A 1 156 ? 6.845 23.993 57.940 1.00 18.38 155 GLY A O 1
ATOM 1172 N N . MET A 1 157 ? 7.165 26.051 57.061 1.00 16.91 156 MET A N 1
ATOM 1173 C CA A MET A 1 157 ? 8.616 25.940 57.076 0.50 16.36 156 MET A CA 1
ATOM 1174 C CA B MET A 1 157 ? 8.639 25.969 57.088 0.50 16.15 156 MET A CA 1
ATOM 1175 C C . MET A 1 157 ? 9.203 25.481 58.420 1.00 16.83 156 MET A C 1
ATOM 1176 O O . MET A 1 157 ? 10.086 24.606 58.451 1.00 17.95 156 MET A O 1
ATOM 1185 N N . VAL A 1 158 ? 8.722 26.045 59.527 1.00 16.15 157 VAL A N 1
ATOM 1186 C CA . VAL A 1 158 ? 9.239 25.643 60.843 1.00 15.81 157 VAL A CA 1
ATOM 1187 C C . VAL A 1 158 ? 8.893 24.174 61.197 1.00 18.39 157 VAL A C 1
ATOM 1188 O O . VAL A 1 158 ? 9.717 23.456 61.799 1.00 22.57 157 VAL A O 1
ATOM 1192 N N . ALA A 1 159 ? 7.693 23.734 60.814 1.00 18.70 158 ALA A N 1
ATOM 1193 C CA . ALA A 1 159 ? 7.305 22.328 60.978 1.00 20.78 158 ALA A CA 1
ATOM 1194 C C . ALA A 1 159 ? 8.251 21.426 60.194 1.00 22.52 158 ALA A C 1
ATOM 1195 O O . ALA A 1 159 ? 8.605 20.349 60.675 1.00 19.74 158 ALA A O 1
ATOM 1197 N N . GLY A 1 160 ? 8.646 21.877 58.997 1.00 17.30 159 GLY A N 1
ATOM 1198 C CA . GLY A 1 160 ? 9.569 21.135 58.139 1.00 15.41 159 GLY A CA 1
ATOM 1199 C C . GLY A 1 160 ? 10.950 21.065 58.755 1.00 22.72 159 GLY A C 1
ATOM 1200 O O . GLY A 1 160 ? 11.593 20.002 58.728 1.00 25.43 159 GLY A O 1
ATOM 1201 N N . GLN A 1 161 ? 11.393 22.190 59.327 1.00 19.52 160 GLN A N 1
ATOM 1202 C CA . GLN A 1 161 ? 12.647 22.237 60.067 1.00 22.76 160 GLN A CA 1
ATOM 1203 C C . GLN A 1 161 ? 12.627 21.310 61.300 1.00 21.79 160 GLN A C 1
ATOM 1204 O O . GLN A 1 161 ? 13.653 20.681 61.596 1.00 22.68 160 GLN A O 1
ATOM 1210 N N . ALA A 1 162 ? 11.464 21.217 61.966 1.00 19.53 161 ALA A N 1
ATOM 1211 C CA . ALA A 1 162 ? 11.284 20.369 63.160 1.00 20.92 161 ALA A CA 1
ATOM 1212 C C . ALA A 1 162 ? 11.398 18.907 62.764 1.00 25.15 161 ALA A C 1
ATOM 1213 O O . ALA A 1 162 ? 12.137 18.148 63.390 1.00 23.42 161 ALA A O 1
ATOM 1215 N N . LYS A 1 163 ? 10.675 18.539 61.708 1.00 24.96 162 LYS A N 1
ATOM 1216 C CA . LYS A 1 163 ? 10.756 17.209 61.136 1.00 24.19 162 LYS A CA 1
ATOM 1217 C C . LYS A 1 163 ? 12.176 16.844 60.728 1.00 28.19 162 LYS A C 1
ATOM 1218 O O . LYS A 1 163 ? 12.578 15.685 60.883 1.00 28.89 162 LYS A O 1
ATOM 1224 N N . ASP A 1 164 ? 12.944 17.822 60.240 1.00 28.67 163 ASP A N 1
ATOM 1225 C CA A ASP A 1 164 ? 14.333 17.593 59.839 0.50 28.80 163 ASP A CA 1
ATOM 1226 C CA B ASP A 1 164 ? 14.321 17.566 59.838 0.50 28.78 163 ASP A CA 1
ATOM 1227 C C . ASP A 1 164 ? 15.214 17.252 61.038 1.00 29.58 163 ASP A C 1
ATOM 1228 O O . ASP A 1 164 ? 16.065 16.367 60.950 1.00 27.32 163 ASP A O 1
ATOM 1237 N N . ILE A 1 165 ? 15.015 17.969 62.153 1.00 29.36 164 ILE A N 1
ATOM 1238 C CA . ILE A 1 165 ? 15.742 17.680 63.409 1.00 28.25 164 ILE A CA 1
ATOM 1239 C C . ILE A 1 165 ? 15.510 16.231 63.780 1.00 29.94 164 ILE A C 1
ATOM 1240 O O . ILE A 1 165 ? 16.465 15.473 64.023 1.00 31.16 164 ILE A O 1
ATOM 1245 N N . GLN A 1 166 ? 14.228 15.858 63.780 1.00 27.59 165 GLN A N 1
ATOM 1246 C CA . GLN A 1 166 ? 13.758 14.572 64.262 1.00 32.78 165 GLN A CA 1
ATOM 1247 C C . GLN A 1 166 ? 14.120 13.416 63.339 1.00 37.59 165 GLN A C 1
ATOM 1248 O O . GLN A 1 166 ? 14.081 12.255 63.767 1.00 34.48 165 GLN A O 1
ATOM 1254 N N . SER A 1 167 ? 14.485 13.746 62.095 1.00 32.15 166 SER A N 1
ATOM 1255 C CA . SER A 1 167 ? 14.809 12.754 61.068 1.00 39.30 166 SER A CA 1
ATOM 1256 C C . SER A 1 167 ? 16.306 12.612 60.798 1.00 39.55 166 SER A C 1
ATOM 1257 O O . SER A 1 167 ? 16.694 11.850 59.908 1.00 39.80 166 SER A O 1
ATOM 1260 N N . GLU A 1 168 ? 17.123 13.322 61.581 1.00 43.76 167 GLU A N 1
ATOM 1261 C CA . GLU A 1 168 ? 18.582 13.425 61.400 1.00 49.57 167 GLU A CA 1
ATOM 1262 C C . GLU A 1 168 ? 19.321 12.090 61.207 1.00 49.12 167 GLU A C 1
ATOM 1263 O O . GLU A 1 168 ? 20.190 11.981 60.331 1.00 51.16 167 GLU A O 1
ATOM 1269 N N . HIS A 1 169 ? 18.981 11.093 62.023 1.00 43.33 168 HIS A N 1
ATOM 1270 C CA . HIS A 1 169 ? 19.571 9.747 61.890 1.00 44.40 168 HIS A CA 1
ATOM 1271 C C . HIS A 1 169 ? 18.510 8.670 61.614 1.00 41.48 168 HIS A C 1
ATOM 1272 O O . HIS A 1 169 ? 18.667 7.501 61.977 1.00 39.95 168 HIS A O 1
ATOM 1279 N N . VAL A 1 170 ? 17.437 9.084 60.943 1.00 36.92 169 VAL A N 1
ATOM 1280 C CA . VAL A 1 170 ? 16.338 8.199 60.563 1.00 36.15 169 VAL A CA 1
ATOM 1281 C C . VAL A 1 170 ? 16.258 8.168 59.036 1.00 42.03 169 VAL A C 1
ATOM 1282 O O . VAL A 1 170 ? 16.195 9.210 58.383 1.00 41.18 169 VAL A O 1
ATOM 1286 N N . ASN A 1 171 ? 16.297 6.973 58.463 1.00 41.24 170 ASN A N 1
ATOM 1287 C CA . ASN A 1 171 ? 16.130 6.826 57.019 1.00 38.41 170 ASN A CA 1
ATOM 1288 C C . ASN A 1 171 ? 14.632 6.804 56.731 1.00 36.90 170 ASN A C 1
ATOM 1289 O O . ASN A 1 171 ? 13.957 5.810 56.985 1.00 31.85 170 ASN A O 1
ATOM 1294 N N . LEU A 1 172 ? 14.118 7.928 56.225 1.00 36.41 171 LEU A N 1
ATOM 1295 C CA . LEU A 1 172 ? 12.684 8.111 56.041 1.00 30.45 171 LEU A CA 1
ATOM 1296 C C . LEU A 1 172 ? 12.197 7.361 54.821 1.00 32.15 171 LEU A C 1
ATOM 1297 O O . LEU A 1 172 ? 12.917 7.259 53.838 1.00 36.58 171 LEU A O 1
ATOM 1302 N N . PRO A 1 173 ? 10.968 6.831 54.876 1.00 31.18 172 PRO A N 1
ATOM 1303 C CA . PRO A 1 173 ? 10.384 6.413 53.613 1.00 34.89 172 PRO A CA 1
ATOM 1304 C C . PRO A 1 173 ? 10.157 7.654 52.743 1.00 36.92 172 PRO A C 1
ATOM 1305 O O . PRO A 1 173 ? 9.990 8.758 53.288 1.00 29.18 172 PRO A O 1
ATOM 1309 N N . LEU A 1 174 ? 10.192 7.476 51.420 1.00 32.83 173 LEU A N 1
ATOM 1310 C CA . LEU A 1 174 ? 9.926 8.573 50.478 1.00 28.74 173 LEU A CA 1
ATOM 1311 C C . LEU A 1 174 ? 8.616 9.322 50.777 1.00 26.42 173 LEU A C 1
ATOM 1312 O O . LEU A 1 174 ? 8.593 10.554 50.733 1.00 25.69 173 LEU A O 1
ATOM 1317 N N . SER A 1 175 ? 7.538 8.589 51.089 1.00 29.73 174 SER A N 1
ATOM 1318 C CA . SER A 1 175 ? 6.235 9.215 51.392 1.00 31.16 174 SER A CA 1
ATOM 1319 C C . SER A 1 175 ? 6.310 10.200 52.544 1.00 28.94 174 SER A C 1
ATOM 1320 O O . SER A 1 175 ? 5.653 11.253 52.519 1.00 28.66 174 SER A O 1
ATOM 1323 N N . GLN A 1 176 ? 7.101 9.857 53.557 1.00 34.25 175 GLN A N 1
ATOM 1324 C CA . GLN A 1 176 ? 7.320 10.767 54.665 1.00 34.09 175 GLN A CA 1
ATOM 1325 C C . GLN A 1 176 ? 8.227 11.929 54.283 1.00 28.61 175 GLN A C 1
ATOM 1326 O O . GLN A 1 176 ? 7.996 13.047 54.735 1.00 28.67 175 GLN A O 1
ATOM 1332 N N . LEU A 1 177 ? 9.238 11.667 53.450 1.00 27.75 176 LEU A N 1
ATOM 1333 C CA . LEU A 1 177 ? 10.128 12.715 52.938 1.00 27.64 176 LEU A CA 1
ATOM 1334 C C . LEU A 1 177 ? 9.363 13.759 52.125 1.00 22.66 176 LEU A C 1
ATOM 1335 O O . LEU A 1 177 ? 9.696 14.956 52.184 1.00 20.35 176 LEU A O 1
ATOM 1340 N N . ARG A 1 178 ? 8.326 13.326 51.396 1.00 21.07 177 ARG A N 1
ATOM 1341 C CA . ARG A 1 178 ? 7.518 14.273 50.600 1.00 25.06 177 ARG A CA 1
ATOM 1342 C C . ARG A 1 178 ? 6.822 15.295 51.483 1.00 24.17 177 ARG A C 1
ATOM 1343 O O . ARG A 1 178 ? 6.732 16.480 51.113 1.00 21.61 177 ARG A O 1
ATOM 1351 N N . VAL A 1 179 ? 6.317 14.828 52.628 1.00 20.83 178 VAL A N 1
ATOM 1352 C CA . VAL A 1 179 ? 5.629 15.689 53.590 1.00 25.91 178 VAL A CA 1
ATOM 1353 C C . VAL A 1 179 ? 6.610 16.695 54.187 1.00 23.20 178 VAL A C 1
ATOM 1354 O O . VAL A 1 179 ? 6.305 17.897 54.255 1.00 25.79 178 VAL A O 1
ATOM 1358 N N . LEU A 1 180 ? 7.787 16.199 54.574 1.00 21.54 179 LEU A N 1
ATOM 1359 C CA . LEU A 1 180 ? 8.875 17.031 55.106 1.00 22.64 179 LEU A CA 1
ATOM 1360 C C . LEU A 1 180 ? 9.257 18.142 54.116 1.00 27.39 179 LEU A C 1
ATOM 1361 O O . LEU A 1 180 ? 9.334 19.325 54.483 1.00 22.00 179 LEU A O 1
ATOM 1366 N N . HIS A 1 181 ? 9.494 17.752 52.867 1.00 22.06 180 HIS A N 1
ATOM 1367 C CA . HIS A 1 181 ? 9.861 18.709 51.811 1.00 19.71 180 HIS A CA 1
ATOM 1368 C C . HIS A 1 181 ? 8.795 19.758 51.558 1.00 17.05 180 HIS A C 1
ATOM 1369 O O . HIS A 1 181 ? 9.103 20.929 51.375 1.00 17.60 180 HIS A O 1
ATOM 1376 N N . LYS A 1 182 ? 7.537 19.329 51.537 1.00 15.88 181 LYS A N 1
ATOM 1377 C CA . LYS A 1 182 ? 6.444 20.230 51.271 1.00 16.76 181 LYS A CA 1
ATOM 1378 C C . LYS A 1 182 ? 6.366 21.321 52.338 1.00 20.72 181 LYS A C 1
ATOM 1379 O O . LYS A 1 182 ? 6.069 22.460 52.014 1.00 16.76 181 LYS A O 1
ATOM 1385 N N . GLU A 1 183 ? 6.683 20.976 53.590 1.00 19.20 182 GLU A N 1
ATOM 1386 C CA . GLU A 1 183 ? 6.699 21.962 54.685 1.00 18.48 182 GLU A CA 1
ATOM 1387 C C . GLU A 1 183 ? 7.974 22.802 54.642 1.00 20.97 182 GLU A C 1
ATOM 1388 O O . GLU A 1 183 ? 7.911 24.043 54.584 1.00 19.65 182 GLU A O 1
ATOM 1394 N N . LYS A 1 184 ? 9.117 22.125 54.610 1.00 16.28 183 LYS A N 1
ATOM 1395 C CA . LYS A 1 184 ? 10.453 22.758 54.760 1.00 15.15 183 LYS A CA 1
ATOM 1396 C C . LYS A 1 184 ? 10.827 23.716 53.608 1.00 18.68 183 LYS A C 1
ATOM 1397 O O . LYS A 1 184 ? 11.363 24.788 53.856 1.00 19.03 183 LYS A O 1
ATOM 1403 N N . THR A 1 185 ? 10.566 23.309 52.366 1.00 17.53 184 THR A N 1
ATOM 1404 C CA . THR A 1 185 ? 10.886 24.132 51.178 1.00 16.73 184 THR A CA 1
ATOM 1405 C C . THR A 1 185 ? 9.709 24.424 50.266 1.00 13.80 184 THR A C 1
ATOM 1406 O O . THR A 1 185 ? 9.687 25.459 49.591 1.00 16.68 184 THR A O 1
ATOM 1410 N N . GLY A 1 186 ? 8.738 23.521 50.223 1.00 15.81 185 GLY A N 1
ATOM 1411 C CA . GLY A 1 186 ? 7.576 23.687 49.335 1.00 17.18 185 GLY A CA 1
ATOM 1412 C C . GLY A 1 186 ? 6.732 24.917 49.685 1.00 20.27 185 GLY A C 1
ATOM 1413 O O . GLY A 1 186 ? 6.368 25.706 48.813 1.00 15.88 185 GLY A O 1
ATOM 1414 N N . ALA A 1 187 ? 6.451 25.089 50.969 1.00 14.95 186 ALA A N 1
ATOM 1415 C CA . ALA A 1 187 ? 5.516 26.130 51.403 1.00 16.49 186 ALA A CA 1
ATOM 1416 C C . ALA A 1 187 ? 5.927 27.581 51.067 1.00 16.74 186 ALA A C 1
ATOM 1417 O O . ALA A 1 187 ? 5.072 28.358 50.659 1.00 15.52 186 ALA A O 1
ATOM 1419 N N . LEU A 1 188 ? 7.211 27.939 51.190 1.00 16.94 187 LEU A N 1
ATOM 1420 C CA . LEU A 1 188 ? 7.616 29.304 50.844 1.00 16.50 187 LEU A CA 1
ATOM 1421 C C . LEU A 1 188 ? 7.611 29.525 49.325 1.00 15.88 187 LEU A C 1
ATOM 1422 O O . LEU A 1 188 ? 7.347 30.630 48.864 1.00 12.53 187 LEU A O 1
ATOM 1427 N N . LEU A 1 189 ? 7.878 28.464 48.561 1.00 16.59 188 LEU A N 1
ATOM 1428 C CA . LEU A 1 189 ? 7.742 28.529 47.100 1.00 16.78 188 LEU A CA 1
ATOM 1429 C C . LEU A 1 189 ? 6.269 28.594 46.636 1.00 15.20 188 LEU A C 1
ATOM 1430 O O . LEU A 1 189 ? 5.953 29.296 45.662 1.00 15.61 188 LEU A O 1
ATOM 1435 N N . HIS A 1 190 ? 5.385 27.894 47.357 1.00 12.91 189 HIS A N 1
ATOM 1436 C CA . HIS A 1 190 ? 3.935 28.021 47.170 1.00 13.63 189 HIS A CA 1
ATOM 1437 C C . HIS A 1 190 ? 3.527 29.467 47.461 1.00 10.52 189 HIS A C 1
ATOM 1438 O O . HIS A 1 190 ? 2.824 30.084 46.662 1.00 11.41 189 HIS A O 1
ATOM 1445 N N . TYR A 1 191 ? 4.020 30.013 48.581 1.00 13.50 190 TYR A N 1
ATOM 1446 C CA . TYR A 1 191 ? 3.675 31.377 48.949 1.00 12.28 190 TYR A CA 1
ATOM 1447 C C . TYR A 1 191 ? 4.197 32.387 47.915 1.00 12.13 190 TYR A C 1
ATOM 1448 O O . TYR A 1 191 ? 3.514 33.352 47.612 1.00 13.64 190 TYR A O 1
ATOM 1457 N N . ALA A 1 192 ? 5.407 32.162 47.397 1.00 14.14 191 ALA A N 1
ATOM 1458 C CA . ALA A 1 192 ? 6.003 33.076 46.403 1.00 13.49 191 ALA A CA 1
ATOM 1459 C C . ALA A 1 192 ? 5.024 33.390 45.287 1.00 16.24 191 ALA A C 1
ATOM 1460 O O . ALA A 1 192 ? 4.841 34.545 44.907 1.00 14.91 191 ALA A O 1
ATOM 1462 N N . VAL A 1 193 ? 4.381 32.344 44.765 1.00 13.08 192 VAL A N 1
ATOM 1463 C CA . VAL A 1 193 ? 3.374 32.510 43.728 1.00 14.32 192 VAL A CA 1
ATOM 1464 C C . VAL A 1 193 ? 2.071 33.082 44.300 1.00 12.01 192 VAL A C 1
ATOM 1465 O O . VAL A 1 193 ? 1.518 34.033 43.733 1.00 11.66 192 VAL A O 1
ATOM 1469 N N . GLN A 1 194 ? 1.615 32.525 45.426 1.00 12.71 193 GLN A N 1
ATOM 1470 C CA . GLN A 1 194 ? 0.412 33.007 46.120 1.00 12.79 193 GLN A CA 1
ATOM 1471 C C . GLN A 1 194 ? 0.463 34.522 46.393 1.00 11.69 193 GLN A C 1
ATOM 1472 O O . GLN A 1 194 ? -0.514 35.220 46.177 1.00 13.44 193 GLN A O 1
ATOM 1478 N N . ALA A 1 195 ? 1.622 35.026 46.825 1.00 11.56 194 ALA A N 1
ATOM 1479 C CA . ALA A 1 195 ? 1.766 36.474 47.006 1.00 12.35 194 ALA A CA 1
ATOM 1480 C C . ALA A 1 195 ? 1.530 37.254 45.700 1.00 14.37 194 ALA A C 1
ATOM 1481 O O . ALA A 1 195 ? 0.938 38.325 45.730 1.00 14.10 194 ALA A O 1
ATOM 1483 N N . GLY A 1 196 ? 1.993 36.725 44.568 1.00 15.87 195 GLY A N 1
ATOM 1484 C CA . GLY A 1 196 ? 1.757 37.356 43.259 1.00 13.62 195 GLY A CA 1
ATOM 1485 C C . GLY A 1 196 ? 0.269 37.327 42.911 1.00 11.84 195 GLY A C 1
ATOM 1486 O O . GLY A 1 196 ? -0.263 38.305 42.369 1.00 12.99 195 GLY A O 1
ATOM 1487 N N . LEU A 1 197 ? -0.414 36.246 43.275 1.00 13.33 196 LEU A N 1
ATOM 1488 C CA . LEU A 1 197 ? -1.864 36.175 43.067 1.00 15.18 196 LEU A CA 1
ATOM 1489 C C . LEU A 1 197 ? -2.619 37.207 43.910 1.00 13.34 196 LEU A C 1
ATOM 1490 O O . LEU A 1 197 ? -3.635 37.777 43.476 1.00 15.16 196 LEU A O 1
ATOM 1495 N N . ILE A 1 198 ? -2.145 37.400 45.134 1.00 13.50 197 ILE A N 1
ATOM 1496 C CA . ILE A 1 198 ? -2.748 38.385 46.021 1.00 13.35 197 ILE A CA 1
ATOM 1497 C C . ILE A 1 198 ? -2.479 39.819 45.520 1.00 14.92 197 ILE A C 1
ATOM 1498 O O . ILE A 1 198 ? -3.424 40.634 45.327 1.00 15.90 197 ILE A O 1
ATOM 1503 N N . LEU A 1 199 ? -1.204 40.130 45.277 1.00 13.71 198 LEU A N 1
ATOM 1504 C CA . LEU A 1 199 ? -0.847 41.454 44.778 1.00 14.56 198 LEU A CA 1
ATOM 1505 C C . LEU A 1 199 ? -1.409 41.783 43.398 1.00 17.16 198 LEU A C 1
ATOM 1506 O O . LEU A 1 199 ? -1.800 42.932 43.155 1.00 17.79 198 LEU A O 1
ATOM 1511 N N . GLY A 1 200 ? -1.500 40.779 42.524 1.00 16.68 199 GLY A N 1
ATOM 1512 C CA . GLY A 1 200 ? -2.070 40.968 41.183 1.00 15.62 199 GLY A CA 1
ATOM 1513 C C . GLY A 1 200 ? -3.583 40.796 41.097 1.00 18.24 199 GLY A C 1
ATOM 1514 O O . GLY A 1 200 ? -4.162 40.869 40.013 1.00 17.90 199 GLY A O 1
ATOM 1515 N N . GLN A 1 201 ? -4.215 40.572 42.244 1.00 14.65 200 GLN A N 1
ATOM 1516 C CA . GLN A 1 201 ? -5.669 40.332 42.361 1.00 16.76 200 GLN A CA 1
ATOM 1517 C C . GLN A 1 201 ? -6.158 39.312 41.358 1.00 16.16 200 GLN A C 1
ATOM 1518 O O . GLN A 1 201 ? -7.060 39.592 40.576 1.00 17.11 200 GLN A O 1
ATOM 1524 N N . ALA A 1 202 ? -5.551 38.130 41.371 1.00 15.96 201 ALA A N 1
ATOM 1525 C CA . ALA A 1 202 ? -5.863 37.094 40.390 1.00 15.13 201 ALA A CA 1
ATOM 1526 C C . ALA A 1 202 ? -7.280 36.618 40.653 1.00 15.18 201 ALA A C 1
ATOM 1527 O O . ALA A 1 202 ? -7.649 36.372 41.805 1.00 17.99 201 ALA A O 1
ATOM 1529 N N . PRO A 1 203 ? -8.078 36.515 39.587 1.00 16.26 202 PRO A N 1
ATOM 1530 C CA . PRO A 1 203 ? -9.448 35.995 39.739 1.00 14.90 202 PRO A CA 1
ATOM 1531 C C . PRO A 1 203 ? -9.386 34.592 40.349 1.00 16.80 202 PRO A C 1
ATOM 1532 O O . PRO A 1 203 ? -8.489 33.810 39.997 1.00 15.95 202 PRO A O 1
ATOM 1536 N N . GLU A 1 204 ? -10.356 34.254 41.208 1.00 17.95 203 GLU A N 1
ATOM 1537 C CA . GLU A 1 204 ? -10.354 32.967 41.937 1.00 22.80 203 GLU A CA 1
ATOM 1538 C C . GLU A 1 204 ? -10.163 31.735 41.044 1.00 17.44 203 GLU A C 1
ATOM 1539 O O . GLU A 1 204 ? -9.414 30.820 41.404 1.00 17.39 203 GLU A O 1
ATOM 1545 N N . ALA A 1 205 ? -10.812 31.740 39.872 1.00 19.94 204 ALA A N 1
ATOM 1546 C CA . ALA A 1 205 ? -10.743 30.642 38.907 1.00 17.00 204 ALA A CA 1
ATOM 1547 C C . ALA A 1 205 ? -9.332 30.313 38.423 1.00 18.62 204 ALA A C 1
ATOM 1548 O O . ALA A 1 205 ? -9.102 29.206 37.934 1.00 18.68 204 ALA A O 1
ATOM 1550 N N . GLN A 1 206 ? -8.408 31.275 38.544 1.00 16.00 205 GLN A N 1
ATOM 1551 C CA . GLN A 1 206 ? -7.017 31.076 38.111 1.00 13.78 205 GLN A CA 1
ATOM 1552 C C . GLN A 1 206 ? -6.139 30.489 39.218 1.00 14.46 205 GLN A C 1
ATOM 1553 O O . GLN A 1 206 ? -5.063 29.975 38.934 1.00 13.80 205 GLN A O 1
ATOM 1559 N N . TRP A 1 207 ? -6.595 30.571 40.471 1.00 12.18 206 TRP A N 1
ATOM 1560 C CA . TRP A 1 207 ? -5.773 30.088 41.608 1.00 13.99 206 TRP A CA 1
ATOM 1561 C C . TRP A 1 207 ? -5.318 28.622 41.551 1.00 15.79 206 TRP A C 1
ATOM 1562 O O . TRP A 1 207 ? -4.137 28.367 41.766 1.00 14.48 206 TRP A O 1
ATOM 1573 N N . PRO A 1 208 ? -6.225 27.661 41.214 1.00 14.80 207 PRO A N 1
ATOM 1574 C CA . PRO A 1 208 ? -5.762 26.268 41.145 1.00 15.36 207 PRO A CA 1
ATOM 1575 C C . PRO A 1 208 ? -4.608 26.015 40.166 1.00 13.61 207 PRO A C 1
ATOM 1576 O O . PRO A 1 208 ? -3.653 25.324 40.531 1.00 15.44 207 PRO A O 1
ATOM 1580 N N . ALA A 1 209 ? -4.674 26.583 38.966 1.00 15.07 208 ALA A N 1
ATOM 1581 C CA . ALA A 1 209 ? -3.604 26.373 37.988 1.00 15.01 208 ALA A CA 1
ATOM 1582 C C . ALA A 1 209 ? -2.288 27.003 38.443 1.00 16.83 208 ALA A C 1
ATOM 1583 O O . ALA A 1 209 ? -1.244 26.355 38.373 1.00 14.20 208 ALA A O 1
ATOM 1585 N N . TYR A 1 210 ? -2.334 28.238 38.927 1.00 11.81 209 TYR A N 1
ATOM 1586 C CA . TYR A 1 210 ? -1.118 28.871 39.434 1.00 13.49 209 TYR A CA 1
ATOM 1587 C C . TYR A 1 210 ? -0.506 28.141 40.633 1.00 14.26 209 TYR A C 1
ATOM 1588 O O . TYR A 1 210 ? 0.714 28.039 40.729 1.00 13.93 209 TYR A O 1
ATOM 1597 N N . LEU A 1 211 ? -1.342 27.658 41.550 1.00 14.15 210 LEU A N 1
ATOM 1598 C CA . LEU A 1 211 ? -0.837 27.003 42.756 1.00 12.43 210 LEU A CA 1
ATOM 1599 C C . LEU A 1 211 ? -0.384 25.554 42.498 1.00 11.52 210 LEU A C 1
ATOM 1600 O O . LEU A 1 211 ? 0.481 25.047 43.187 1.00 14.63 210 LEU A O 1
ATOM 1605 N N . GLN A 1 212 ? -0.942 24.904 41.481 1.00 13.09 211 GLN A N 1
ATOM 1606 C CA . GLN A 1 212 ? -0.419 23.610 41.072 1.00 14.15 211 GLN A CA 1
ATOM 1607 C C . GLN A 1 212 ? 0.949 23.839 40.424 1.00 15.45 211 GLN A C 1
ATOM 1608 O O . GLN A 1 212 ? 1.873 23.078 40.678 1.00 14.61 211 GLN A O 1
ATOM 1614 N N . PHE A 1 213 ? 1.068 24.893 39.613 1.00 13.92 212 PHE A N 1
ATOM 1615 C CA . PHE A 1 213 ? 2.398 25.276 39.065 1.00 13.10 212 PHE A CA 1
ATOM 1616 C C . PHE A 1 213 ? 3.403 25.520 40.223 1.00 14.55 212 PHE A C 1
ATOM 1617 O O . PHE A 1 213 ? 4.521 24.976 40.241 1.00 14.06 212 PHE A O 1
ATOM 1625 N N . ALA A 1 214 ? 2.963 26.288 41.207 1.00 12.66 213 ALA A N 1
ATOM 1626 C CA . ALA A 1 214 ? 3.811 26.638 42.368 1.00 15.11 213 ALA A CA 1
ATOM 1627 C C . ALA A 1 214 ? 4.305 25.418 43.146 1.00 15.38 213 ALA A C 1
ATOM 1628 O O . ALA A 1 214 ? 5.463 25.347 43.521 1.00 14.00 213 ALA A O 1
ATOM 1630 N N . ASP A 1 215 ? 3.407 24.465 43.398 1.00 13.90 214 ASP A N 1
ATOM 1631 C CA . ASP A 1 215 ? 3.751 23.263 44.153 1.00 11.92 214 ASP A CA 1
ATOM 1632 C C . ASP A 1 215 ? 4.707 22.404 43.349 1.00 12.76 214 ASP A C 1
ATOM 1633 O O . ASP A 1 215 ? 5.617 21.775 43.911 1.00 14.70 214 ASP A O 1
ATOM 1638 N N . ALA A 1 216 ? 4.500 22.376 42.031 1.00 12.18 215 ALA A N 1
ATOM 1639 C CA . ALA A 1 216 ? 5.376 21.604 41.160 1.00 17.02 215 ALA A CA 1
ATOM 1640 C C . ALA A 1 216 ? 6.760 22.266 41.116 1.00 12.02 215 ALA A C 1
ATOM 1641 O O . ALA A 1 216 ? 7.766 21.577 41.208 1.00 13.55 215 ALA A O 1
ATOM 1643 N N . PHE A 1 217 ? 6.794 23.597 41.054 1.00 14.25 216 PHE A N 1
ATOM 1644 C CA . PHE A 1 217 ? 8.069 24.316 41.067 1.00 14.24 216 PHE A CA 1
ATOM 1645 C C . PHE A 1 217 ? 8.803 24.090 42.381 1.00 15.74 216 PHE A C 1
ATOM 1646 O O . PHE A 1 217 ? 10.021 23.868 42.377 1.00 16.58 216 PHE A O 1
ATOM 1654 N N . GLY A 1 218 ? 8.074 24.150 43.500 1.00 14.86 217 GLY A N 1
ATOM 1655 C CA . GLY A 1 218 ? 8.681 23.851 44.809 1.00 17.25 217 GLY A CA 1
ATOM 1656 C C . GLY A 1 218 ? 9.249 22.442 44.946 1.00 18.74 217 GLY A C 1
ATOM 1657 O O . GLY A 1 218 ? 10.326 22.253 45.502 1.00 16.63 217 GLY A O 1
ATOM 1658 N N . LEU A 1 219 ? 8.510 21.456 44.438 1.00 12.73 218 LEU A N 1
ATOM 1659 C CA . LEU A 1 219 ? 8.994 20.077 44.420 1.00 12.49 218 LEU A CA 1
ATOM 1660 C C . LEU A 1 219 ? 10.232 19.944 43.486 1.00 14.32 218 LEU A C 1
ATOM 1661 O O . LEU A 1 219 ? 11.240 19.380 43.886 1.00 12.43 218 LEU A O 1
ATOM 1666 N N . ALA A 1 220 ? 10.160 20.471 42.270 1.00 15.17 219 ALA A N 1
ATOM 1667 C CA . ALA A 1 220 ? 11.313 20.427 41.345 1.00 13.76 219 ALA A CA 1
ATOM 1668 C C . ALA A 1 220 ? 12.564 21.067 41.960 1.00 17.97 219 ALA A C 1
ATOM 1669 O O . ALA A 1 220 ? 13.677 20.522 41.848 1.00 15.56 219 ALA A O 1
ATOM 1671 N N . PHE A 1 221 ? 12.361 22.215 42.614 1.00 15.37 220 PHE A N 1
ATOM 1672 C CA . PHE A 1 221 ? 13.431 22.911 43.341 1.00 18.58 220 PHE A CA 1
ATOM 1673 C C . PHE A 1 221 ? 14.147 21.985 44.322 1.00 16.29 220 PHE A C 1
ATOM 1674 O O . PHE A 1 221 ? 15.384 21.963 44.387 1.00 17.59 220 PHE A O 1
ATOM 1682 N N . GLN A 1 222 ? 13.367 21.228 45.093 1.00 13.77 221 GLN A N 1
ATOM 1683 C CA . GLN A 1 222 ? 13.950 20.404 46.141 1.00 14.44 221 GLN A CA 1
ATOM 1684 C C . GLN A 1 222 ? 14.655 19.170 45.547 1.00 15.35 221 GLN A C 1
ATOM 1685 O O . GLN A 1 222 ? 15.737 18.777 46.021 1.00 19.73 221 GLN A O 1
ATOM 1691 N N . ILE A 1 223 ? 14.043 18.566 44.522 1.00 17.05 222 ILE A N 1
ATOM 1692 C CA . ILE A 1 223 ? 14.647 17.390 43.857 1.00 12.80 222 ILE A CA 1
ATOM 1693 C C . ILE A 1 223 ? 15.984 17.834 43.236 1.00 18.62 222 ILE A C 1
ATOM 1694 O O . ILE A 1 223 ? 16.989 17.143 43.368 1.00 19.03 222 ILE A O 1
ATOM 1699 N N . TYR A 1 224 ? 15.980 18.997 42.580 1.00 18.82 223 TYR A N 1
ATOM 1700 C CA . TYR A 1 224 ? 17.213 19.553 41.977 1.00 16.90 223 TYR A CA 1
ATOM 1701 C C . TYR A 1 224 ? 18.289 19.871 43.015 1.00 20.74 223 TYR A C 1
ATOM 1702 O O . TYR A 1 224 ? 19.467 19.581 42.780 1.00 22.77 223 TYR A O 1
ATOM 1711 N N . ASP A 1 225 ? 17.882 20.434 44.159 1.00 20.69 224 ASP A N 1
ATOM 1712 C CA . ASP A 1 225 ? 18.805 20.716 45.278 1.00 17.94 224 ASP A CA 1
ATOM 1713 C C . ASP A 1 225 ? 19.446 19.398 45.798 1.00 19.68 224 ASP A C 1
ATOM 1714 O O . ASP A 1 225 ? 20.642 19.368 46.083 1.00 24.06 224 ASP A O 1
ATOM 1719 N N . ASP A 1 226 ? 18.633 18.339 45.922 1.00 19.45 225 ASP A N 1
ATOM 1720 C CA . ASP A 1 226 ? 19.104 16.990 46.295 1.00 20.24 225 ASP A CA 1
ATOM 1721 C C . ASP A 1 226 ? 20.080 16.447 45.253 1.00 23.64 225 ASP A C 1
ATOM 1722 O O . ASP A 1 226 ? 21.113 15.875 45.612 1.00 26.34 225 ASP A O 1
ATOM 1727 N N . ILE A 1 227 ? 19.749 16.622 43.970 1.00 20.11 226 ILE A N 1
ATOM 1728 C CA . ILE A 1 227 ? 20.646 16.243 42.866 1.00 23.94 226 ILE A CA 1
ATOM 1729 C C . ILE A 1 227 ? 21.966 17.021 42.925 1.00 25.92 226 ILE A C 1
ATOM 1730 O O . ILE A 1 227 ? 23.052 16.417 42.825 1.00 25.46 226 ILE A O 1
ATOM 1735 N N . LEU A 1 228 ? 21.880 18.331 43.153 1.00 24.20 227 LEU A N 1
ATOM 1736 C CA . LEU A 1 228 ? 23.083 19.177 43.258 1.00 25.95 227 LEU A CA 1
ATOM 1737 C C . LEU A 1 228 ? 23.981 18.792 44.439 1.00 28.87 227 LEU A C 1
ATOM 1738 O O . LEU A 1 228 ? 25.205 18.858 44.346 1.00 29.43 227 LEU A O 1
ATOM 1743 N N . ASP A 1 229 ? 23.373 18.365 45.540 1.00 30.58 228 ASP A N 1
ATOM 1744 C CA . ASP A 1 229 ? 24.132 17.890 46.699 1.00 33.16 228 ASP A CA 1
ATOM 1745 C C . ASP A 1 229 ? 25.011 16.667 46.377 1.00 37.27 228 ASP A C 1
ATOM 1746 O O . ASP A 1 229 ? 26.106 16.535 46.916 1.00 37.10 228 ASP A O 1
ATOM 1751 N N . VAL A 1 230 ? 24.536 15.787 45.499 1.00 39.37 229 VAL A N 1
ATOM 1752 C CA . VAL A 1 230 ? 25.342 14.643 45.036 1.00 43.44 229 VAL A CA 1
ATOM 1753 C C . VAL A 1 230 ? 26.388 15.036 43.970 1.00 48.52 229 VAL A C 1
ATOM 1754 O O . VAL A 1 230 ? 27.579 14.764 44.144 1.00 52.59 229 VAL A O 1
ATOM 1758 N N . VAL A 1 231 ? 25.966 15.696 42.893 1.00 49.52 230 VAL A N 1
ATOM 1759 C CA . VAL A 1 231 ? 26.877 15.949 41.755 1.00 53.83 230 VAL A CA 1
ATOM 1760 C C . VAL A 1 231 ? 27.864 17.123 41.895 1.00 58.98 230 VAL A C 1
ATOM 1761 O O . VAL A 1 231 ? 28.893 17.147 41.218 1.00 61.70 230 VAL A O 1
ATOM 1765 N N . SER A 1 232 ? 27.558 18.087 42.761 1.00 64.32 231 SER A N 1
ATOM 1766 C CA . SER A 1 232 ? 28.337 19.331 42.828 1.00 68.03 231 SER A CA 1
ATOM 1767 C C . SER A 1 232 ? 29.199 19.447 44.087 1.00 70.21 231 SER A C 1
ATOM 1768 O O . SER A 1 232 ? 29.080 18.636 45.010 1.00 71.25 231 SER A O 1
ATOM 1771 N N . SER A 1 233 ? 30.065 20.461 44.106 1.00 72.00 232 SER A N 1
ATOM 1772 C CA . SER A 1 233 ? 30.991 20.704 45.214 1.00 73.39 232 SER A CA 1
ATOM 1773 C C . SER A 1 233 ? 30.355 21.562 46.311 1.00 74.82 232 SER A C 1
ATOM 1774 O O . SER A 1 233 ? 30.913 21.710 47.401 1.00 74.60 232 SER A O 1
ATOM 1777 N N . ALA A 1 245 ? 26.289 11.297 55.151 1.00 54.34 244 ALA A N 1
ATOM 1778 C CA . ALA A 1 245 ? 25.793 10.041 54.593 1.00 57.50 244 ALA A CA 1
ATOM 1779 C C . ALA A 1 245 ? 24.376 9.713 55.077 1.00 57.35 244 ALA A C 1
ATOM 1780 O O . ALA A 1 245 ? 23.518 9.347 54.271 1.00 59.65 244 ALA A O 1
ATOM 1782 N N . ASP A 1 246 ? 24.147 9.848 56.386 1.00 57.97 245 ASP A N 1
ATOM 1783 C CA . ASP A 1 246 ? 22.834 9.609 57.009 1.00 59.65 245 ASP A CA 1
ATOM 1784 C C . ASP A 1 246 ? 21.770 10.614 56.581 1.00 61.05 245 ASP A C 1
ATOM 1785 O O . ASP A 1 246 ? 20.591 10.264 56.459 1.00 59.04 245 ASP A O 1
ATOM 1790 N N . GLU A 1 247 ? 22.199 11.859 56.376 1.00 61.70 246 GLU A N 1
ATOM 1791 C CA . GLU A 1 247 ? 21.344 12.919 55.834 1.00 61.20 246 GLU A CA 1
ATOM 1792 C C . GLU A 1 247 ? 21.369 12.977 54.308 1.00 58.50 246 GLU A C 1
ATOM 1793 O O . GLU A 1 247 ? 20.508 13.609 53.695 1.00 56.80 246 GLU A O 1
ATOM 1799 N N . ALA A 1 248 ? 22.356 12.313 53.706 1.00 54.52 247 ALA A N 1
ATOM 1800 C CA . ALA A 1 248 ? 22.352 12.065 52.266 1.00 52.65 247 ALA A CA 1
ATOM 1801 C C . ALA A 1 248 ? 21.349 10.955 51.935 1.00 51.29 247 ALA A C 1
ATOM 1802 O O . ALA A 1 248 ? 20.916 10.817 50.788 1.00 53.84 247 ALA A O 1
ATOM 1804 N N . LYS A 1 249 ? 20.978 10.174 52.948 1.00 44.31 248 LYS A N 1
ATOM 1805 C CA . LYS A 1 249 ? 19.956 9.159 52.796 1.00 44.05 248 LYS A CA 1
ATOM 1806 C C . LYS A 1 249 ? 18.554 9.761 52.616 1.00 38.56 248 LYS A C 1
ATOM 1807 O O . LYS A 1 249 ? 17.722 9.195 51.905 1.00 34.00 248 LYS A O 1
ATOM 1813 N N . ASN A 1 250 ? 18.300 10.910 53.240 1.00 33.19 249 ASN A N 1
ATOM 1814 C CA . ASN A 1 250 ? 17.001 11.585 53.119 1.00 30.86 249 ASN A CA 1
ATOM 1815 C C . ASN A 1 250 ? 16.992 12.594 51.965 1.00 27.50 249 ASN A C 1
ATOM 1816 O O . ASN A 1 250 ? 16.686 13.801 52.116 1.00 24.04 249 ASN A O 1
ATOM 1821 N N . THR A 1 251 ? 17.359 12.079 50.801 1.00 24.51 250 THR A N 1
ATOM 1822 C CA . THR A 1 251 ? 17.351 12.846 49.567 1.00 20.00 250 THR A CA 1
ATOM 1823 C C . THR A 1 251 ? 16.711 11.996 48.460 1.00 21.10 250 THR A C 1
ATOM 1824 O O . THR A 1 251 ? 16.641 10.765 48.575 1.00 23.70 250 THR A O 1
ATOM 1828 N N . TYR A 1 252 ? 16.247 12.648 47.390 1.00 15.44 251 TYR A N 1
ATOM 1829 C CA . TYR A 1 252 ? 15.783 11.913 46.206 1.00 18.99 251 TYR A CA 1
ATOM 1830 C C . TYR A 1 252 ? 16.784 10.890 45.641 1.00 15.42 251 TYR A C 1
ATOM 1831 O O . TYR A 1 252 ? 16.396 9.751 45.419 1.00 20.95 251 TYR A O 1
ATOM 1840 N N . PRO A 1 253 ? 18.051 11.289 45.419 1.00 18.86 252 PRO A N 1
ATOM 1841 C CA . PRO A 1 253 ? 18.956 10.246 44.931 1.00 24.22 252 PRO A CA 1
ATOM 1842 C C . PRO A 1 253 ? 19.203 9.153 45.968 1.00 27.83 252 PRO A C 1
ATOM 1843 O O . PRO A 1 253 ? 19.477 8.029 45.591 1.00 28.36 252 PRO A O 1
ATOM 1847 N N . GLY A 1 254 ? 19.108 9.498 47.253 1.00 27.40 253 GLY A N 1
ATOM 1848 C CA . GLY A 1 254 ? 19.265 8.534 48.346 1.00 31.42 253 GLY A CA 1
ATOM 1849 C C . GLY A 1 254 ? 18.194 7.470 48.364 1.00 33.03 253 GLY A C 1
ATOM 1850 O O . GLY A 1 254 ? 18.461 6.305 48.716 1.00 31.91 253 GLY A O 1
ATOM 1851 N N . LYS A 1 255 ? 16.980 7.870 47.988 1.00 26.51 254 LYS A N 1
ATOM 1852 C CA . LYS A 1 255 ? 15.847 6.972 47.961 1.00 24.86 254 LYS A CA 1
ATOM 1853 C C . LYS A 1 255 ? 15.775 6.214 46.640 1.00 30.43 254 LYS A C 1
ATOM 1854 O O . LYS A 1 255 ? 15.508 5.019 46.632 1.00 30.33 254 LYS A O 1
ATOM 1860 N N . LEU A 1 256 ? 15.994 6.916 45.531 1.00 26.94 255 LEU A N 1
ATOM 1861 C CA . LEU A 1 256 ? 15.597 6.420 44.211 1.00 23.46 255 LEU A CA 1
ATOM 1862 C C . LEU A 1 256 ? 16.755 6.107 43.277 1.00 22.92 255 LEU A C 1
ATOM 1863 O O . LEU A 1 256 ? 16.541 5.557 42.202 1.00 27.60 255 LEU A O 1
ATOM 1868 N N . GLY A 1 257 ? 17.956 6.514 43.666 1.00 19.60 256 GLY A N 1
ATOM 1869 C CA . GLY A 1 257 ? 19.094 6.559 42.754 1.00 23.94 256 GLY A CA 1
ATOM 1870 C C . GLY A 1 257 ? 19.095 7.871 41.998 1.00 27.78 256 GLY A C 1
ATOM 1871 O O . GLY A 1 257 ? 18.085 8.583 41.983 1.00 22.14 256 GLY A O 1
ATOM 1872 N N . LEU A 1 258 ? 20.228 8.190 41.377 1.00 27.65 257 LEU A N 1
ATOM 1873 C CA . LEU A 1 258 ? 20.389 9.428 40.621 1.00 27.38 257 LEU A CA 1
ATOM 1874 C C . LEU A 1 258 ? 19.485 9.499 39.400 1.00 25.29 257 LEU A C 1
ATOM 1875 O O . LEU A 1 258 ? 18.874 10.538 39.148 1.00 21.66 257 LEU A O 1
ATOM 1880 N N . ILE A 1 259 ? 19.388 8.392 38.664 1.00 28.84 258 ILE A N 1
ATOM 1881 C CA . ILE A 1 259 ? 18.530 8.310 37.484 1.00 30.91 258 ILE A CA 1
ATOM 1882 C C . ILE A 1 259 ? 17.065 8.454 37.878 1.00 29.44 258 ILE A C 1
ATOM 1883 O O . ILE A 1 259 ? 16.311 9.196 37.243 1.00 22.63 258 ILE A O 1
ATOM 1888 N N . GLY A 1 260 ? 16.678 7.770 38.947 1.00 22.22 259 GLY A N 1
ATOM 1889 C CA . GLY A 1 260 ? 15.309 7.868 39.479 1.00 25.11 259 GLY A CA 1
ATOM 1890 C C . GLY A 1 260 ? 14.969 9.266 40.006 1.00 16.01 259 GLY A C 1
ATOM 1891 O O . GLY A 1 260 ? 13.838 9.728 39.832 1.00 21.79 259 GLY A O 1
ATOM 1892 N N . ALA A 1 261 ? 15.938 9.930 40.637 1.00 17.60 260 ALA A N 1
ATOM 1893 C CA . ALA A 1 261 ? 15.763 11.317 41.077 1.00 17.20 260 ALA A CA 1
ATOM 1894 C C . ALA A 1 261 ? 15.557 12.217 39.881 1.00 18.89 260 ALA A C 1
ATOM 1895 O O . ALA A 1 261 ? 14.679 13.070 39.883 1.00 20.84 260 ALA A O 1
ATOM 1897 N N . ASN A 1 262 ? 16.375 12.026 38.854 1.00 17.25 261 ASN A N 1
ATOM 1898 C CA . ASN A 1 262 ? 16.238 12.823 37.637 1.00 21.46 261 ASN A CA 1
ATOM 1899 C C . ASN A 1 262 ? 14.937 12.566 36.870 1.00 21.49 261 ASN A C 1
ATOM 1900 O O . ASN A 1 262 ? 14.403 13.488 36.249 1.00 20.08 261 ASN A O 1
ATOM 1905 N N . GLN A 1 263 ? 14.429 11.325 36.898 1.00 20.18 262 GLN A N 1
ATOM 1906 C CA . GLN A 1 263 ? 13.084 11.043 36.368 1.00 22.40 262 GLN A CA 1
ATOM 1907 C C . GLN A 1 263 ? 11.984 11.758 37.147 1.00 14.62 262 GLN A C 1
ATOM 1908 O O . GLN A 1 263 ? 11.012 12.249 36.562 1.00 13.82 262 GLN A O 1
ATOM 1914 N N . ALA A 1 264 ? 12.138 11.806 38.462 1.00 16.74 263 ALA A N 1
ATOM 1915 C CA . ALA A 1 264 ? 11.209 12.554 39.295 1.00 15.10 263 ALA A CA 1
ATOM 1916 C C . ALA A 1 264 ? 11.230 14.038 38.925 1.00 13.07 263 ALA A C 1
ATOM 1917 O O . ALA A 1 264 ? 10.157 14.649 38.866 1.00 15.54 263 ALA A O 1
ATOM 1919 N N . LEU A 1 265 ? 12.436 14.598 38.699 1.00 13.07 264 LEU A N 1
ATOM 1920 C CA . LEU A 1 265 ? 12.575 15.992 38.317 1.00 15.53 264 LEU A CA 1
ATOM 1921 C C . LEU A 1 265 ? 11.888 16.282 36.991 1.00 17.35 264 LEU A C 1
ATOM 1922 O O . LEU A 1 265 ? 11.104 17.219 36.887 1.00 15.01 264 LEU A O 1
ATOM 1927 N N . ILE A 1 266 ? 12.188 15.464 35.984 1.00 16.64 265 ILE A N 1
ATOM 1928 C CA . ILE A 1 266 ? 11.565 15.581 34.662 1.00 14.65 265 ILE A CA 1
ATOM 1929 C C . ILE A 1 266 ? 10.028 15.522 34.696 1.00 15.97 265 ILE A C 1
ATOM 1930 O O . ILE A 1 266 ? 9.354 16.327 34.047 1.00 17.07 265 ILE A O 1
ATOM 1935 N N . ASP A 1 267 ? 9.498 14.583 35.467 1.00 16.57 266 ASP A N 1
ATOM 1936 C CA . ASP A 1 267 ? 8.055 14.429 35.618 1.00 13.61 266 ASP A CA 1
ATOM 1937 C C . ASP A 1 267 ? 7.441 15.634 36.289 1.00 13.19 266 ASP A C 1
ATOM 1938 O O . ASP A 1 267 ? 6.373 16.103 35.898 1.00 17.93 266 ASP A O 1
ATOM 1943 N N . THR A 1 268 ? 8.145 16.157 37.284 1.00 14.73 267 THR A N 1
ATOM 1944 C CA . THR A 1 268 ? 7.618 17.299 38.049 1.00 15.01 267 THR A CA 1
ATOM 1945 C C . THR A 1 268 ? 7.600 18.561 37.190 1.00 14.52 267 THR A C 1
ATOM 1946 O O . THR A 1 268 ? 6.615 19.278 37.174 1.00 13.90 267 THR A O 1
ATOM 1950 N N . ILE A 1 269 ? 8.710 18.844 36.502 1.00 15.94 268 ILE A N 1
ATOM 1951 C CA . ILE A 1 269 ? 8.755 19.923 35.537 1.00 15.57 268 ILE A CA 1
ATOM 1952 C C . ILE A 1 269 ? 7.578 19.850 34.559 1.00 18.35 268 ILE A C 1
ATOM 1953 O O . ILE A 1 269 ? 6.876 20.841 34.328 1.00 15.57 268 ILE A O 1
ATOM 1958 N N . HIS A 1 270 ? 7.339 18.667 34.005 1.00 14.35 269 HIS A N 1
ATOM 1959 C CA . HIS A 1 270 ? 6.240 18.526 33.059 1.00 18.30 269 HIS A CA 1
ATOM 1960 C C . HIS A 1 270 ? 4.877 18.792 33.704 1.00 16.22 269 HIS A C 1
ATOM 1961 O O . HIS A 1 270 ? 4.006 19.434 33.104 1.00 13.73 269 HIS A O 1
ATOM 1968 N N . SER A 1 271 ? 4.727 18.331 34.941 1.00 18.30 270 SER A N 1
ATOM 1969 C CA A SER A 1 271 ? 3.481 18.500 35.685 0.50 18.71 270 SER A CA 1
ATOM 1970 C CA B SER A 1 271 ? 3.480 18.506 35.698 0.50 18.69 270 SER A CA 1
ATOM 1971 C C . SER A 1 271 ? 3.177 19.988 35.913 1.00 19.40 270 SER A C 1
ATOM 1972 O O . SER A 1 271 ? 2.025 20.432 35.758 1.00 18.03 270 SER A O 1
ATOM 1977 N N . GLY A 1 272 ? 4.213 20.769 36.246 1.00 18.49 271 GLY A N 1
ATOM 1978 C CA . GLY A 1 272 ? 4.046 22.211 36.421 1.00 15.60 271 GLY A CA 1
ATOM 1979 C C . GLY A 1 272 ? 3.747 22.957 35.142 1.00 17.32 271 GLY A C 1
ATOM 1980 O O . GLY A 1 272 ? 2.931 23.880 35.131 1.00 15.22 271 GLY A O 1
ATOM 1981 N N . GLN A 1 273 ? 4.408 22.549 34.058 1.00 15.63 272 GLN A N 1
ATOM 1982 C CA . GLN A 1 273 ? 4.141 23.088 32.722 1.00 15.16 272 GLN A CA 1
ATOM 1983 C C . GLN A 1 273 ? 2.691 22.837 32.311 1.00 14.98 272 GLN A C 1
ATOM 1984 O O . GLN A 1 273 ? 1.987 23.760 31.862 1.00 17.12 272 GLN A O 1
ATOM 1990 N N . ALA A 1 274 ? 2.249 21.600 32.518 1.00 16.81 273 ALA A N 1
ATOM 1991 C CA . ALA A 1 274 ? 0.861 21.184 32.231 1.00 15.77 273 ALA A CA 1
ATOM 1992 C C . ALA A 1 274 ? -0.155 22.014 33.037 1.00 17.46 273 ALA A C 1
ATOM 1993 O O . ALA A 1 274 ? -1.210 22.402 32.520 1.00 18.25 273 ALA A O 1
ATOM 1995 N N . ALA A 1 275 ? 0.179 22.309 34.291 1.00 19.22 274 ALA A N 1
ATOM 1996 C CA . ALA A 1 275 ? -0.715 23.083 35.154 1.00 20.47 274 ALA A CA 1
ATOM 1997 C C . ALA A 1 275 ? -0.958 24.488 34.575 1.00 21.65 274 ALA A C 1
ATOM 1998 O O . ALA A 1 275 ? -2.089 24.977 34.559 1.00 19.30 274 ALA A O 1
ATOM 2000 N N . LEU A 1 276 ? 0.104 25.112 34.068 1.00 16.05 275 LEU A N 1
ATOM 2001 C CA . LEU A 1 276 ? 0.022 26.468 33.571 1.00 20.92 275 LEU A CA 1
ATOM 2002 C C . LEU A 1 276 ? -0.645 26.503 32.226 1.00 25.87 275 LEU A C 1
ATOM 2003 O O . LEU A 1 276 ? -1.322 27.475 31.893 1.00 23.60 275 LEU A O 1
ATOM 2008 N N . GLN A 1 277 ? -0.482 25.424 31.462 1.00 24.58 276 GLN A N 1
ATOM 2009 C CA . GLN A 1 277 ? -1.160 25.291 30.166 1.00 26.48 276 GLN A CA 1
ATOM 2010 C C . GLN A 1 277 ? -2.690 25.308 30.286 1.00 24.07 276 GLN A C 1
ATOM 2011 O O . GLN A 1 277 ? -3.393 25.532 29.303 1.00 25.46 276 GLN A O 1
ATOM 2017 N N . GLY A 1 278 ? -3.198 25.106 31.498 1.00 24.70 277 GLY A N 1
ATOM 2018 C CA . GLY A 1 278 ? -4.605 25.378 31.805 1.00 23.65 277 GLY A CA 1
ATOM 2019 C C . GLY A 1 278 ? -5.073 26.831 31.663 1.00 28.26 277 GLY A C 1
ATOM 2020 O O . GLY A 1 278 ? -6.234 27.080 31.346 1.00 33.76 277 GLY A O 1
ATOM 2021 N N . LEU A 1 279 ? -4.173 27.790 31.875 1.00 20.50 278 LEU A N 1
ATOM 2022 C CA . LEU A 1 279 ? -4.499 29.221 31.720 1.00 19.91 278 LEU A CA 1
ATOM 2023 C C . LEU A 1 279 ? -4.333 29.690 30.267 1.00 23.20 278 LEU A C 1
ATOM 2024 O O . LEU A 1 279 ? -3.590 29.060 29.483 1.00 19.61 278 LEU A O 1
ATOM 2029 N N . PRO A 1 280 ? -4.997 30.803 29.884 1.00 20.47 279 PRO A N 1
ATOM 2030 C CA . PRO A 1 280 ? -4.784 31.292 28.532 1.00 19.69 279 PRO A CA 1
ATOM 2031 C C . PRO A 1 280 ? -3.310 31.619 28.316 1.00 22.20 279 PRO A C 1
ATOM 2032 O O . PRO A 1 280 ? -2.659 32.092 29.243 1.00 22.60 279 PRO A O 1
ATOM 2036 N N . THR A 1 281 ? -2.804 31.331 27.112 1.00 21.95 280 THR A N 1
ATOM 2037 C CA A THR A 1 281 ? -1.408 31.567 26.758 0.50 22.28 280 THR A CA 1
ATOM 2038 C CA B THR A 1 281 ? -1.397 31.580 26.790 0.50 21.87 280 THR A CA 1
ATOM 2039 C C . THR A 1 281 ? -1.086 33.064 26.724 1.00 24.09 280 THR A C 1
ATOM 2040 O O . THR A 1 281 ? -1.922 33.878 26.324 1.00 26.53 280 THR A O 1
ATOM 2047 N N . SER A 1 282 ? 0.123 33.425 27.143 1.00 20.62 281 SER A N 1
ATOM 2048 C CA . SER A 1 282 ? 0.586 34.790 27.022 1.00 19.80 281 SER A CA 1
ATOM 2049 C C . SER A 1 282 ? 2.089 34.735 27.118 1.00 21.67 281 SER A C 1
ATOM 2050 O O . SER A 1 282 ? 2.640 33.779 27.654 1.00 21.41 281 SER A O 1
ATOM 2053 N N . THR A 1 283 ? 2.739 35.785 26.635 1.00 22.37 282 THR A N 1
ATOM 2054 C CA . THR A 1 283 ? 4.181 35.879 26.709 1.00 26.16 282 THR A CA 1
ATOM 2055 C C . THR A 1 283 ? 4.696 35.918 28.169 1.00 21.76 282 THR A C 1
ATOM 2056 O O . THR A 1 283 ? 5.738 35.350 28.475 1.00 18.86 282 THR A O 1
ATOM 2060 N N . GLN A 1 284 ? 3.943 36.581 29.053 1.00 21.35 283 GLN A N 1
ATOM 2061 C CA . GLN A 1 284 ? 4.259 36.650 30.486 1.00 20.92 283 GLN A CA 1
ATOM 2062 C C . GLN A 1 284 ? 4.094 35.296 31.172 1.00 21.03 283 GLN A C 1
ATOM 2063 O O . GLN A 1 284 ? 4.820 34.978 32.104 1.00 16.60 283 GLN A O 1
ATOM 2069 N N . ARG A 1 285 ? 3.127 34.492 30.732 1.00 19.66 284 ARG A N 1
ATOM 2070 C CA . ARG A 1 285 ? 3.014 33.155 31.303 1.00 21.56 284 ARG A CA 1
ATOM 2071 C C . ARG A 1 285 ? 4.098 32.243 30.756 1.00 23.66 284 ARG A C 1
ATOM 2072 O O . ARG A 1 285 ? 4.510 31.311 31.441 1.00 19.76 284 ARG A O 1
ATOM 2080 N N . ASP A 1 286 ? 4.581 32.546 29.549 1.00 22.00 285 ASP A N 1
ATOM 2081 C CA . ASP A 1 286 ? 5.701 31.813 28.973 1.00 24.50 285 ASP A CA 1
ATOM 2082 C C . ASP A 1 286 ? 6.970 32.137 29.778 1.00 22.43 285 ASP A C 1
ATOM 2083 O O . ASP A 1 286 ? 7.774 31.245 30.043 1.00 19.49 285 ASP A O 1
ATOM 2088 N N . ASP A 1 287 ? 7.126 33.401 30.170 1.00 21.51 286 ASP A N 1
ATOM 2089 C CA . ASP A 1 287 ? 8.195 33.802 31.080 1.00 17.67 286 ASP A CA 1
ATOM 2090 C C . ASP A 1 287 ? 8.128 33.030 32.409 1.00 18.92 286 ASP A C 1
ATOM 2091 O O . ASP A 1 287 ? 9.149 32.564 32.930 1.00 18.22 286 ASP A O 1
ATOM 2096 N N . LEU A 1 288 ? 6.928 32.924 32.981 1.00 15.34 287 LEU A N 1
ATOM 2097 C CA . LEU A 1 288 ? 6.768 32.201 34.242 1.00 14.20 287 LEU A CA 1
ATOM 2098 C C . LEU A 1 288 ? 7.087 30.712 34.063 1.00 15.06 287 LEU A C 1
ATOM 2099 O O . LEU A 1 288 ? 7.831 30.118 34.852 1.00 15.35 287 LEU A O 1
ATOM 2104 N N . ALA A 1 289 ? 6.542 30.109 32.997 1.00 16.84 288 ALA A N 1
ATOM 2105 C CA . ALA A 1 289 ? 6.848 28.709 32.637 1.00 18.97 288 ALA A CA 1
ATOM 2106 C C . ALA A 1 289 ? 8.353 28.448 32.528 1.00 16.86 288 ALA A C 1
ATOM 2107 O O . ALA A 1 289 ? 8.847 27.380 32.930 1.00 18.49 288 ALA A O 1
ATOM 2109 N N . ALA A 1 290 ? 9.072 29.446 32.019 1.00 19.86 289 ALA A N 1
ATOM 2110 C CA . ALA A 1 290 ? 10.523 29.359 31.783 1.00 16.29 289 ALA A CA 1
ATOM 2111 C C . ALA A 1 290 ? 11.356 29.233 33.059 1.00 18.93 289 ALA A C 1
ATOM 2112 O O . ALA A 1 290 ? 12.525 28.827 33.007 1.00 18.20 289 ALA A O 1
ATOM 2114 N N . PHE A 1 291 ? 10.762 29.531 34.218 1.00 18.05 290 PHE A N 1
ATOM 2115 C CA . PHE A 1 291 ? 11.461 29.294 35.494 1.00 15.27 290 PHE A CA 1
ATOM 2116 C C . PHE A 1 291 ? 11.921 27.856 35.683 1.00 13.41 290 PHE A C 1
ATOM 2117 O O . PHE A 1 291 ? 12.889 27.605 36.380 1.00 14.59 290 PHE A O 1
ATOM 2125 N N . PHE A 1 292 ? 11.234 26.911 35.044 1.00 15.02 291 PHE A N 1
ATOM 2126 C CA . PHE A 1 292 ? 11.642 25.514 35.139 1.00 17.69 291 PHE A CA 1
ATOM 2127 C C . PHE A 1 292 ? 12.992 25.249 34.464 1.00 16.65 291 PHE A C 1
ATOM 2128 O O . PHE A 1 292 ? 13.647 24.245 34.765 1.00 18.78 291 PHE A O 1
ATOM 2136 N N . SER A 1 293 ? 13.397 26.124 33.551 1.00 19.99 292 SER A N 1
ATOM 2137 C CA . SER A 1 293 ? 14.689 25.954 32.879 1.00 19.90 292 SER A CA 1
ATOM 2138 C C . SER A 1 293 ? 15.877 26.287 33.784 1.00 25.48 292 SER A C 1
ATOM 2139 O O . SER A 1 293 ? 17.045 26.118 33.362 1.00 22.56 292 SER A O 1
ATOM 2142 N N . TYR A 1 294 ? 15.597 26.736 35.023 1.00 17.04 293 TYR A N 1
ATOM 2143 C CA . TYR A 1 294 ? 16.608 26.754 36.092 1.00 16.81 293 TYR A CA 1
ATOM 2144 C C . TYR A 1 294 ? 17.166 25.366 36.404 1.00 21.58 293 TYR A C 1
ATOM 2145 O O . TYR A 1 294 ? 18.270 25.259 36.930 1.00 25.26 293 TYR A O 1
ATOM 2154 N N . PHE A 1 295 ? 16.395 24.319 36.101 1.00 21.92 294 PHE A N 1
ATOM 2155 C CA . PHE A 1 295 ? 16.754 22.956 36.473 1.00 25.49 294 PHE A CA 1
ATOM 2156 C C . PHE A 1 295 ? 17.308 22.184 35.288 1.00 23.94 294 PHE A C 1
ATOM 2157 O O . PHE A 1 295 ? 16.591 21.829 34.349 1.00 28.19 294 PHE A O 1
ATOM 2165 N N . ASP A 1 296 ? 18.605 21.933 35.344 1.00 26.72 295 ASP A N 1
ATOM 2166 C CA . ASP A 1 296 ? 19.296 21.261 34.264 1.00 24.91 295 ASP A CA 1
ATOM 2167 C C . ASP A 1 296 ? 19.040 19.771 34.435 1.00 22.13 295 ASP A C 1
ATOM 2168 O O . ASP A 1 296 ? 19.581 19.150 35.353 1.00 27.74 295 ASP A O 1
ATOM 2173 N N . THR A 1 297 ? 18.217 19.203 33.551 1.00 20.93 296 THR A N 1
ATOM 2174 C CA . THR A 1 297 ? 17.878 17.791 33.624 1.00 22.81 296 THR A CA 1
ATOM 2175 C C . THR A 1 297 ? 18.951 16.876 33.023 1.00 27.26 296 THR A C 1
ATOM 2176 O O . THR A 1 297 ? 18.710 15.689 32.816 1.00 28.42 296 THR A O 1
ATOM 2180 N N . GLU A 1 298 ? 20.115 17.431 32.709 1.00 30.11 297 GLU A N 1
ATOM 2181 C CA . GLU A 1 298 ? 21.218 16.600 32.210 1.00 40.60 297 GLU A CA 1
ATOM 2182 C C . GLU A 1 298 ? 22.419 16.580 33.151 1.00 43.78 297 GLU A C 1
ATOM 2183 O O . GLU A 1 298 ? 23.381 15.837 32.921 1.00 48.95 297 GLU A O 1
ATOM 2189 N N . ARG A 1 299 ? 22.324 17.374 34.221 1.00 45.94 298 ARG A N 1
ATOM 2190 C CA . ARG A 1 299 ? 23.332 17.505 35.286 1.00 51.72 298 ARG A CA 1
ATOM 2191 C C . ARG A 1 299 ? 23.784 16.181 35.932 1.00 56.34 298 ARG A C 1
ATOM 2192 O O . ARG A 1 299 ? 24.920 16.076 36.406 1.00 58.63 298 ARG A O 1
ATOM 2200 N N . VAL A 1 300 ? 22.899 15.182 35.944 1.00 59.93 299 VAL A N 1
ATOM 2201 C CA . VAL A 1 300 ? 23.221 13.838 36.452 1.00 61.42 299 VAL A CA 1
ATOM 2202 C C . VAL A 1 300 ? 24.255 13.099 35.590 1.00 65.07 299 VAL A C 1
ATOM 2203 O O . VAL A 1 300 ? 24.971 12.223 36.084 1.00 63.79 299 VAL A O 1
ATOM 2207 N N . ASN A 1 301 ? 24.324 13.471 34.311 1.00 69.79 300 ASN A N 1
ATOM 2208 C CA . ASN A 1 301 ? 25.201 12.830 33.333 1.00 71.57 300 ASN A CA 1
ATOM 2209 C C . ASN A 1 301 ? 26.541 13.557 33.183 1.00 72.01 300 ASN A C 1
ATOM 2210 O O . ASN A 1 301 ? 26.628 14.620 32.560 1.00 73.01 300 ASN A O 1
ATOM 2215 N N . SER B 1 2 ? -4.530 48.487 98.005 1.00 54.64 1 SER B N 1
ATOM 2216 C CA . SER B 1 2 ? -5.329 47.478 98.770 1.00 58.61 1 SER B CA 1
ATOM 2217 C C . SER B 1 2 ? -6.702 47.244 98.129 1.00 54.74 1 SER B C 1
ATOM 2218 O O . SER B 1 2 ? -6.960 46.150 97.621 1.00 49.42 1 SER B O 1
ATOM 2221 N N . LEU B 1 3 ? -7.572 48.258 98.166 1.00 50.97 2 LEU B N 1
ATOM 2222 C CA . LEU B 1 3 ? -8.825 48.242 97.401 1.00 47.42 2 LEU B CA 1
ATOM 2223 C C . LEU B 1 3 ? -8.529 48.184 95.907 1.00 47.73 2 LEU B C 1
ATOM 2224 O O . LEU B 1 3 ? -9.086 47.352 95.177 1.00 40.44 2 LEU B O 1
ATOM 2229 N N . ILE B 1 4 ? -7.631 49.070 95.476 1.00 45.78 3 ILE B N 1
ATOM 2230 C CA . ILE B 1 4 ? -7.155 49.117 94.098 1.00 45.47 3 ILE B CA 1
ATOM 2231 C C . ILE B 1 4 ? -6.415 47.814 93.725 1.00 40.35 3 ILE B C 1
ATOM 2232 O O . ILE B 1 4 ? -6.572 47.302 92.606 1.00 33.48 3 ILE B O 1
ATOM 2237 N N . ASN B 1 5 ? -5.657 47.263 94.677 1.00 34.77 4 ASN B N 1
ATOM 2238 C CA . ASN B 1 5 ? -4.969 45.992 94.473 1.00 36.94 4 ASN B CA 1
ATOM 2239 C C . ASN B 1 5 ? -5.945 44.830 94.307 1.00 38.32 4 ASN B C 1
ATOM 2240 O O . ASN B 1 5 ? -5.736 43.958 93.464 1.00 37.10 4 ASN B O 1
ATOM 2245 N N . ALA B 1 6 ? -7.017 44.841 95.098 1.00 33.48 5 ALA B N 1
ATOM 2246 C CA . ALA B 1 6 ? -8.076 43.833 94.991 1.00 33.06 5 ALA B CA 1
ATOM 2247 C C . ALA B 1 6 ? -8.767 43.910 93.633 1.00 29.84 5 ALA B C 1
ATOM 2248 O O . ALA B 1 6 ? -9.164 42.887 93.078 1.00 29.40 5 ALA B O 1
ATOM 2250 N N . ARG B 1 7 ? -8.893 45.125 93.107 1.00 28.59 6 ARG B N 1
ATOM 2251 C CA . ARG B 1 7 ? -9.482 45.354 91.796 1.00 30.68 6 ARG B CA 1
ATOM 2252 C C . ARG B 1 7 ? -8.649 44.681 90.694 1.00 28.10 6 ARG B C 1
ATOM 2253 O O . ARG B 1 7 ? -9.192 43.957 89.857 1.00 23.80 6 ARG B O 1
ATOM 2261 N N . LEU B 1 8 ? -7.337 44.904 90.722 1.00 27.14 7 LEU B N 1
ATOM 2262 C CA . LEU B 1 8 ? -6.418 44.261 89.783 1.00 26.89 7 LEU B CA 1
ATOM 2263 C C . LEU B 1 8 ? -6.440 42.741 89.926 1.00 25.06 7 LEU B C 1
ATOM 2264 O O . LEU B 1 8 ? -6.509 42.023 88.915 1.00 23.46 7 LEU B O 1
ATOM 2269 N N . ILE B 1 9 ? -6.419 42.250 91.173 1.00 22.04 8 ILE B N 1
ATOM 2270 C CA . ILE B 1 9 ? -6.370 40.812 91.432 1.00 27.45 8 ILE B CA 1
ATOM 2271 C C . ILE B 1 9 ? -7.657 40.171 90.904 1.00 29.52 8 ILE B C 1
ATOM 2272 O O . ILE B 1 9 ? -7.612 39.095 90.292 1.00 28.91 8 ILE B O 1
ATOM 2277 N N . ALA B 1 10 ? -8.785 40.859 91.096 1.00 29.58 9 ALA B N 1
ATOM 2278 C CA . ALA B 1 10 ? -10.085 40.359 90.613 1.00 32.27 9 ALA B CA 1
ATOM 2279 C C . ALA B 1 10 ? -10.158 40.300 89.084 1.00 31.26 9 ALA B C 1
ATOM 2280 O O . ALA B 1 10 ? -10.717 39.349 88.518 1.00 28.32 9 ALA B O 1
ATOM 2282 N N . PHE B 1 11 ? -9.573 41.306 88.430 1.00 29.48 10 PHE B N 1
ATOM 2283 C CA . PHE B 1 11 ? -9.464 41.332 86.965 1.00 28.21 10 PHE B CA 1
ATOM 2284 C C . PHE B 1 11 ? -8.658 40.134 86.464 1.00 22.80 10 PHE B C 1
ATOM 2285 O O . PHE B 1 11 ? -9.076 39.447 85.528 1.00 25.63 10 PHE B O 1
ATOM 2293 N N . GLU B 1 12 ? -7.531 39.877 87.117 1.00 20.87 11 GLU B N 1
ATOM 2294 C CA . GLU B 1 12 ? -6.629 38.780 86.741 1.00 22.77 11 GLU B CA 1
ATOM 2295 C C . GLU B 1 12 ? -7.224 37.421 87.002 1.00 27.97 11 GLU B C 1
ATOM 2296 O O . GLU B 1 12 ? -7.083 36.520 86.179 1.00 25.39 11 GLU B O 1
ATOM 2302 N N . ASP B 1 13 ? -7.900 37.277 88.143 1.00 29.40 12 ASP B N 1
ATOM 2303 C CA . ASP B 1 13 ? -8.560 36.018 88.507 1.00 28.02 12 ASP B CA 1
ATOM 2304 C C . ASP B 1 13 ? -9.658 35.631 87.518 1.00 31.88 12 ASP B C 1
ATOM 2305 O O . ASP B 1 13 ? -9.915 34.446 87.301 1.00 34.39 12 ASP B O 1
ATOM 2310 N N . GLN B 1 14 ? -10.312 36.631 86.938 1.00 28.79 13 GLN B N 1
ATOM 2311 C CA . GLN B 1 14 ? -11.334 36.390 85.938 1.00 32.43 13 GLN B CA 1
ATOM 2312 C C . GLN B 1 14 ? -10.701 36.087 84.586 1.00 33.31 13 GLN B C 1
ATOM 2313 O O . GLN B 1 14 ? -10.998 35.061 83.967 1.00 30.35 13 GLN B O 1
ATOM 2319 N N . TRP B 1 15 ? -9.820 36.980 84.141 1.00 27.12 14 TRP B N 1
ATOM 2320 C CA . TRP B 1 15 ? -9.366 36.954 82.750 1.00 28.22 14 TRP B CA 1
ATOM 2321 C C . TRP B 1 15 ? -8.219 35.989 82.441 1.00 27.80 14 TRP B C 1
ATOM 2322 O O . TRP B 1 15 ? -8.216 35.405 81.363 1.00 28.70 14 TRP B O 1
ATOM 2333 N N . VAL B 1 16 ? -7.266 35.815 83.358 1.00 25.02 15 VAL B N 1
ATOM 2334 C CA . VAL B 1 16 ? -6.136 34.876 83.101 1.00 26.50 15 VAL B CA 1
ATOM 2335 C C . VAL B 1 16 ? -6.592 33.429 82.773 1.00 30.20 15 VAL B C 1
ATOM 2336 O O . VAL B 1 16 ? -6.184 32.892 81.739 1.00 23.75 15 VAL B O 1
ATOM 2340 N N . PRO B 1 17 ? -7.480 32.817 83.603 1.00 30.68 16 PRO B N 1
ATOM 2341 C CA . PRO B 1 17 ? -7.946 31.477 83.224 1.00 29.90 16 PRO B CA 1
ATOM 2342 C C . PRO B 1 17 ? -8.708 31.439 81.904 1.00 26.01 16 PRO B C 1
ATOM 2343 O O . PRO B 1 17 ? -8.556 30.476 81.159 1.00 28.47 16 PRO B O 1
ATOM 2347 N N . ALA B 1 18 ? -9.503 32.477 81.630 1.00 25.69 17 ALA B N 1
ATOM 2348 C CA . ALA B 1 18 ? -10.315 32.565 80.417 1.00 28.68 17 ALA B CA 1
ATOM 2349 C C . ALA B 1 18 ? -9.432 32.645 79.176 1.00 28.97 17 ALA B C 1
ATOM 2350 O O . ALA B 1 18 ? -9.675 31.948 78.179 1.00 24.84 17 ALA B O 1
ATOM 2352 N N . LEU B 1 19 ? -8.398 33.477 79.266 1.00 22.29 18 LEU B N 1
ATOM 2353 C CA . LEU B 1 19 ? -7.478 33.707 78.154 1.00 21.48 18 LEU B CA 1
ATOM 2354 C C . LEU B 1 19 ? -6.584 32.509 77.925 1.00 23.05 18 LEU B C 1
ATOM 2355 O O . LEU B 1 19 ? -6.261 32.192 76.777 1.00 24.01 18 LEU B O 1
ATOM 2360 N N . ASN B 1 20 ? -6.177 31.854 79.013 1.00 22.04 19 ASN B N 1
ATOM 2361 C CA . ASN B 1 20 ? -5.344 30.650 78.914 1.00 24.13 19 ASN B CA 1
ATOM 2362 C C . ASN B 1 20 ? -6.047 29.419 78.347 1.00 23.86 19 ASN B C 1
ATOM 2363 O O . ASN B 1 20 ? -5.425 28.613 77.664 1.00 23.36 19 ASN B O 1
ATOM 2368 N N . ALA B 1 21 ? -7.327 29.270 78.669 1.00 27.28 20 ALA B N 1
ATOM 2369 C CA . ALA B 1 21 ? -8.064 28.031 78.373 1.00 28.27 20 ALA B CA 1
ATOM 2370 C C . ALA B 1 21 ? -7.943 27.473 76.936 1.00 28.19 20 ALA B C 1
ATOM 2371 O O . ALA B 1 21 ? -7.669 26.285 76.782 1.00 29.21 20 ALA B O 1
ATOM 2373 N N . PRO B 1 22 ? -8.108 28.325 75.893 1.00 20.53 21 PRO B N 1
ATOM 2374 C CA . PRO B 1 22 ? -8.025 27.769 74.545 1.00 18.84 21 PRO B CA 1
ATOM 2375 C C . PRO B 1 22 ? -6.609 27.582 73.974 1.00 21.61 21 PRO B C 1
ATOM 2376 O O . PRO B 1 22 ? -6.494 27.144 72.829 1.00 23.63 21 PRO B O 1
ATOM 2380 N N . LEU B 1 23 ? -5.563 27.888 74.741 1.00 17.34 22 LEU B N 1
ATOM 2381 C CA . LEU B 1 23 ? -4.187 27.929 74.188 1.00 21.98 22 LEU B CA 1
ATOM 2382 C C . LEU B 1 23 ? -3.642 26.596 73.656 1.00 24.71 22 LEU B C 1
ATOM 2383 O O . LEU B 1 23 ? -3.148 26.528 72.518 1.00 21.18 22 LEU B O 1
ATOM 2388 N N . LYS B 1 24 ? -3.727 25.542 74.463 1.00 22.29 23 LYS B N 1
ATOM 2389 C CA . LYS B 1 24 ? -3.194 24.227 74.043 1.00 22.87 23 LYS B CA 1
ATOM 2390 C C . LYS B 1 24 ? -3.837 23.711 72.738 1.00 21.95 23 LYS B C 1
ATOM 2391 O O . LYS B 1 24 ? -3.138 23.296 71.792 1.00 26.36 23 LYS B O 1
ATOM 2397 N N . GLN B 1 25 ? -5.159 23.760 72.691 1.00 18.76 24 GLN B N 1
ATOM 2398 C CA . GLN B 1 25 ? -5.895 23.279 71.541 1.00 25.77 24 GLN B CA 1
ATOM 2399 C C . GLN B 1 25 ? -5.604 24.119 70.306 1.00 21.20 24 GLN B C 1
ATOM 2400 O O . GLN B 1 25 ? -5.464 23.558 69.206 1.00 20.41 24 GLN B O 1
ATOM 2406 N N . ALA B 1 26 ? -5.519 25.443 70.498 1.00 18.32 25 ALA B N 1
ATOM 2407 C CA . ALA B 1 26 ? -5.271 26.391 69.415 1.00 19.43 25 ALA B CA 1
ATOM 2408 C C . ALA B 1 26 ? -3.896 26.188 68.794 1.00 17.19 25 ALA B C 1
ATOM 2409 O O . ALA B 1 26 ? -3.770 26.137 67.570 1.00 20.19 25 ALA B O 1
ATOM 2411 N N . ILE B 1 27 ? -2.864 26.090 69.636 1.00 22.29 26 ILE B N 1
ATOM 2412 C CA . ILE B 1 27 ? -1.499 25.887 69.144 1.00 23.76 26 ILE B CA 1
ATOM 2413 C C . ILE B 1 27 ? -1.383 24.565 68.378 1.00 25.22 26 ILE B C 1
ATOM 2414 O O . ILE B 1 27 ? -0.778 24.522 67.307 1.00 22.22 26 ILE B O 1
ATOM 2419 N N . LEU B 1 28 ? -2.014 23.515 68.905 1.00 24.83 27 LEU B N 1
ATOM 2420 C CA . LEU B 1 28 ? -1.967 22.208 68.268 1.00 22.56 27 LEU B CA 1
ATOM 2421 C C . LEU B 1 28 ? -2.665 22.213 66.907 1.00 20.08 27 LEU B C 1
ATOM 2422 O O . LEU B 1 28 ? -2.131 21.659 65.945 1.00 20.97 27 LEU B O 1
ATOM 2427 N N . ALA B 1 29 ? -3.817 22.885 66.828 1.00 19.30 28 ALA B N 1
ATOM 2428 C CA . ALA B 1 29 ? -4.600 23.012 65.599 1.00 18.81 28 ALA B CA 1
ATOM 2429 C C . ALA B 1 29 ? -3.780 23.718 64.518 1.00 22.22 28 ALA B C 1
ATOM 2430 O O . ALA B 1 29 ? -3.905 23.415 63.327 1.00 21.25 28 ALA B O 1
ATOM 2432 N N . ASP B 1 30 ? -2.918 24.625 64.949 1.00 23.55 29 ASP B N 1
ATOM 2433 C CA . ASP B 1 30 ? -2.135 25.435 64.012 1.00 17.70 29 ASP B CA 1
ATOM 2434 C C . ASP B 1 30 ? -0.743 24.868 63.729 1.00 24.43 29 ASP B C 1
ATOM 2435 O O . ASP B 1 30 ? 0.063 25.516 63.063 1.00 23.68 29 ASP B O 1
ATOM 2440 N N . SER B 1 31 ? -0.474 23.654 64.215 1.00 22.44 30 SER B N 1
ATOM 2441 C CA . SER B 1 31 ? 0.827 22.977 64.001 1.00 21.19 30 SER B CA 1
ATOM 2442 C C . SER B 1 31 ? 0.674 21.690 63.185 1.00 20.55 30 SER B C 1
ATOM 2443 O O . SER B 1 31 ? -0.397 21.076 63.172 1.00 25.50 30 SER B O 1
ATOM 2446 N N . GLN B 1 32 ? 1.758 21.306 62.522 1.00 19.27 31 GLN B N 1
ATOM 2447 C CA . GLN B 1 32 ? 1.821 20.066 61.750 1.00 22.16 31 GLN B CA 1
ATOM 2448 C C . GLN B 1 32 ? 3.021 19.249 62.183 1.00 21.78 31 GLN B C 1
ATOM 2449 O O . GLN B 1 32 ? 3.491 18.393 61.446 1.00 24.02 31 GLN B O 1
ATOM 2455 N N . ASP B 1 33 ? 3.528 19.524 63.382 1.00 22.23 32 ASP B N 1
ATOM 2456 C CA . ASP B 1 33 ? 4.521 18.662 64.015 1.00 25.51 32 ASP B CA 1
ATOM 2457 C C . ASP B 1 33 ? 4.220 18.598 65.505 1.00 27.38 32 ASP B C 1
ATOM 2458 O O . ASP B 1 33 ? 4.163 19.630 66.165 1.00 23.80 32 ASP B O 1
ATOM 2463 N N . ALA B 1 34 ? 4.000 17.386 66.020 1.00 29.87 33 ALA B N 1
ATOM 2464 C CA . ALA B 1 34 ? 3.567 17.206 67.410 1.00 31.24 33 ALA B CA 1
ATOM 2465 C C . ALA B 1 34 ? 4.614 17.628 68.442 1.00 28.92 33 ALA B C 1
ATOM 2466 O O . ALA B 1 34 ? 4.265 18.137 69.508 1.00 30.13 33 ALA B O 1
ATOM 2468 N N . GLN B 1 35 ? 5.884 17.437 68.115 1.00 23.14 34 GLN B N 1
ATOM 2469 C CA . GLN B 1 35 ? 6.961 17.766 69.041 1.00 29.20 34 GLN B CA 1
ATOM 2470 C C . GLN B 1 35 ? 7.168 19.271 69.101 1.00 26.82 34 GLN B C 1
ATOM 2471 O O . GLN B 1 35 ? 7.381 19.837 70.170 1.00 23.03 34 GLN B O 1
ATOM 2477 N N . LEU B 1 36 ? 7.106 19.905 67.935 1.00 21.98 35 LEU B N 1
ATOM 2478 C CA . LEU B 1 36 ? 7.158 21.361 67.835 1.00 19.01 35 LEU B CA 1
ATOM 2479 C C . LEU B 1 36 ? 6.027 22.012 68.623 1.00 17.71 35 LEU B C 1
ATOM 2480 O O . LEU B 1 36 ? 6.257 22.992 69.345 1.00 21.13 35 LEU B O 1
ATOM 2485 N N . ALA B 1 37 ? 4.814 21.463 68.471 1.00 17.92 36 ALA B N 1
ATOM 2486 C CA . ALA B 1 37 ? 3.629 21.962 69.157 1.00 19.74 36 ALA B CA 1
ATOM 2487 C C . ALA B 1 37 ? 3.831 21.812 70.644 1.00 21.01 36 ALA B C 1
ATOM 2488 O O . ALA B 1 37 ? 3.549 22.735 71.384 1.00 21.83 36 ALA B O 1
ATOM 2490 N N . ALA B 1 38 ? 4.360 20.660 71.062 1.00 21.74 37 ALA B N 1
ATOM 2491 C CA . ALA B 1 38 ? 4.644 20.408 72.479 1.00 21.62 37 ALA B CA 1
ATOM 2492 C C . ALA B 1 38 ? 5.646 21.422 73.048 1.00 23.32 37 ALA B C 1
ATOM 2493 O O . ALA B 1 38 ? 5.431 21.938 74.153 1.00 21.63 37 ALA B O 1
ATOM 2495 N N . ALA B 1 39 ? 6.689 21.741 72.272 1.00 16.88 38 ALA B N 1
ATOM 2496 C CA . ALA B 1 39 ? 7.731 22.662 72.706 1.00 18.63 38 ALA B CA 1
ATOM 2497 C C . ALA B 1 39 ? 7.224 24.097 72.804 1.00 19.97 38 ALA B C 1
ATOM 2498 O O . ALA B 1 39 ? 7.539 24.785 73.769 1.00 19.99 38 ALA B O 1
ATOM 2500 N N . MET B 1 40 ? 6.452 24.536 71.810 1.00 21.94 39 MET B N 1
ATOM 2501 C CA . MET B 1 40 ? 5.795 25.846 71.860 1.00 15.33 39 MET B CA 1
ATOM 2502 C C . MET B 1 40 ? 4.853 25.953 73.072 1.00 19.65 39 MET B C 1
ATOM 2503 O O . MET B 1 40 ? 4.940 26.916 73.843 1.00 20.96 39 MET B O 1
ATOM 2508 N N . THR B 1 41 ? 4.011 24.934 73.250 1.00 18.82 40 THR B N 1
ATOM 2509 C CA . THR B 1 41 ? 2.970 24.932 74.255 1.00 18.90 40 THR B CA 1
ATOM 2510 C C . THR B 1 41 ? 3.566 24.891 75.664 1.00 18.19 40 THR B C 1
ATOM 2511 O O . THR B 1 41 ? 3.021 25.519 76.577 1.00 19.65 40 THR B O 1
ATOM 2515 N N . TYR B 1 42 ? 4.693 24.193 75.810 1.00 18.24 41 TYR B N 1
ATOM 2516 C CA . TYR B 1 42 ? 5.375 24.039 77.100 1.00 22.26 41 TYR B CA 1
ATOM 2517 C C . TYR B 1 42 ? 5.780 25.395 77.670 1.00 26.02 41 TYR B C 1
ATOM 2518 O O . TYR B 1 42 ? 5.530 25.683 78.839 1.00 18.74 41 TYR B O 1
ATOM 2527 N N . SER B 1 43 ? 6.421 26.225 76.846 1.00 19.84 42 SER B N 1
ATOM 2528 C CA . SER B 1 43 ? 6.817 27.539 77.309 1.00 20.44 42 SER B CA 1
ATOM 2529 C C . SER B 1 43 ? 5.650 28.508 77.507 1.00 21.97 42 SER B C 1
ATOM 2530 O O . SER B 1 43 ? 5.705 29.344 78.404 1.00 23.38 42 SER B O 1
ATOM 2533 N N . VAL B 1 44 ? 4.610 28.412 76.676 1.00 22.79 43 VAL B N 1
ATOM 2534 C CA . VAL B 1 44 ? 3.439 29.288 76.832 1.00 17.64 43 VAL B CA 1
ATOM 2535 C C . VAL B 1 44 ? 2.681 28.938 78.125 1.00 26.18 43 VAL B C 1
ATOM 2536 O O . VAL B 1 44 ? 2.260 29.829 78.873 1.00 26.17 43 VAL B O 1
ATOM 2540 N N . LEU B 1 45 ? 2.562 27.643 78.418 1.00 21.30 44 LEU B N 1
ATOM 2541 C CA . LEU B 1 45 ? 1.749 27.199 79.562 1.00 24.51 44 LEU B CA 1
ATOM 2542 C C . LEU B 1 45 ? 2.486 27.032 80.895 1.00 28.45 44 LEU B C 1
ATOM 2543 O O . LEU B 1 45 ? 1.833 26.813 81.924 1.00 30.06 44 LEU B O 1
ATOM 2548 N N . ALA B 1 46 ? 3.819 27.187 80.886 1.00 28.68 45 ALA B N 1
ATOM 2549 C CA . ALA B 1 46 ? 4.647 27.039 82.096 1.00 29.94 45 ALA B CA 1
ATOM 2550 C C . ALA B 1 46 ? 4.277 28.053 83.166 1.00 34.53 45 ALA B C 1
ATOM 2551 O O . ALA B 1 46 ? 4.428 27.809 84.361 1.00 34.90 45 ALA B O 1
ATOM 2553 N N . GLY B 1 47 ? 3.788 29.200 82.727 1.00 33.25 46 GLY B N 1
ATOM 2554 C CA . GLY B 1 47 ? 3.295 30.209 83.638 1.00 32.83 46 GLY B CA 1
ATOM 2555 C C . GLY B 1 47 ? 3.275 31.494 82.857 1.00 28.77 46 GLY B C 1
ATOM 2556 O O . GLY B 1 47 ? 3.263 31.476 81.620 1.00 28.55 46 GLY B O 1
ATOM 2557 N N . GLY B 1 48 ? 3.300 32.599 83.581 1.00 31.03 47 GLY B N 1
ATOM 2558 C CA . GLY B 1 48 ? 3.266 33.912 82.977 1.00 21.60 47 GLY B CA 1
ATOM 2559 C C . GLY B 1 48 ? 2.104 34.686 83.548 1.00 20.70 47 GLY B C 1
ATOM 2560 O O . GLY B 1 48 ? 0.982 34.163 83.633 1.00 23.96 47 GLY B O 1
ATOM 2561 N N . LYS B 1 49 ? 2.368 35.932 83.926 1.00 21.11 48 LYS B N 1
ATOM 2562 C CA . LYS B 1 49 ? 1.355 36.821 84.500 1.00 24.38 48 LYS B CA 1
ATOM 2563 C C . LYS B 1 49 ? 0.336 37.330 83.483 1.00 26.93 48 LYS B C 1
ATOM 2564 O O . LYS B 1 49 ? -0.707 37.881 83.866 1.00 23.85 48 LYS B O 1
ATOM 2570 N N . ARG B 1 50 ? 0.663 37.165 82.196 1.00 22.49 49 ARG B N 1
ATOM 2571 C CA . ARG B 1 50 ? -0.164 37.610 81.061 1.00 19.88 49 ARG B CA 1
ATOM 2572 C C . ARG B 1 50 ? -0.441 39.104 81.118 1.00 17.77 49 ARG B C 1
ATOM 2573 O O . ARG B 1 50 ? -1.496 39.538 80.690 1.00 20.13 49 ARG B O 1
ATOM 2581 N N . LEU B 1 51 ? 0.495 39.898 81.631 1.00 18.65 50 LEU B N 1
ATOM 2582 C CA . LEU B 1 51 ? 0.244 41.341 81.795 1.00 15.04 50 LEU B CA 1
ATOM 2583 C C . LEU B 1 51 ? -0.015 42.025 80.468 1.00 15.23 50 LEU B C 1
ATOM 2584 O O . LEU B 1 51 ? -0.766 42.977 80.408 1.00 17.27 50 LEU B O 1
ATOM 2589 N N . ARG B 1 52 ? 0.625 41.536 79.405 1.00 16.91 51 ARG B N 1
ATOM 2590 C CA . ARG B 1 52 ? 0.507 42.165 78.098 1.00 12.55 51 ARG B CA 1
ATOM 2591 C C . ARG B 1 52 ? -0.875 41.988 77.471 1.00 16.23 51 ARG B C 1
ATOM 2592 O O . ARG B 1 52 ? -1.527 42.985 77.200 1.00 17.46 51 ARG B O 1
ATOM 2600 N N . PRO B 1 53 ? -1.357 40.738 77.296 1.00 16.05 52 PRO B N 1
ATOM 2601 C CA . PRO B 1 53 ? -2.750 40.659 76.824 1.00 17.91 52 PRO B CA 1
ATOM 2602 C C . PRO B 1 53 ? -3.807 41.202 77.808 1.00 19.48 52 PRO B C 1
ATOM 2603 O O . PRO B 1 53 ? -4.851 41.664 77.368 1.00 18.10 52 PRO B O 1
ATOM 2607 N N . LEU B 1 54 ? -3.536 41.156 79.112 1.00 15.89 53 LEU B N 1
ATOM 2608 C CA . LEU B 1 54 ? -4.440 41.790 80.088 1.00 19.05 53 LEU B CA 1
ATOM 2609 C C . LEU B 1 54 ? -4.567 43.288 79.859 1.00 16.64 53 LEU B C 1
ATOM 2610 O O . LEU B 1 54 ? -5.672 43.836 79.947 1.00 14.68 53 LEU B O 1
ATOM 2615 N N . LEU B 1 55 ? -3.446 43.957 79.559 1.00 15.08 54 LEU B N 1
ATOM 2616 C CA . LEU B 1 55 ? -3.492 45.366 79.231 1.00 16.88 54 LEU B CA 1
ATOM 2617 C C . LEU B 1 55 ? -4.325 45.603 77.982 1.00 13.52 54 LEU B C 1
ATOM 2618 O O . LEU B 1 55 ? -5.074 46.553 77.943 1.00 14.78 54 LEU B O 1
ATOM 2623 N N . THR B 1 56 ? -4.177 44.756 76.959 1.00 13.92 55 THR B N 1
ATOM 2624 C CA . THR B 1 56 ? -5.012 44.893 75.758 1.00 14.98 55 THR B CA 1
ATOM 2625 C C . THR B 1 56 ? -6.518 44.829 76.057 1.00 16.11 55 THR B C 1
ATOM 2626 O O . THR B 1 56 ? -7.286 45.703 75.623 1.00 15.42 55 THR B O 1
ATOM 2630 N N . VAL B 1 57 ? -6.912 43.800 76.798 1.00 16.30 56 VAL B N 1
ATOM 2631 C CA . VAL B 1 57 ? -8.317 43.610 77.171 1.00 17.61 56 VAL B CA 1
ATOM 2632 C C . VAL B 1 57 ? -8.827 44.805 77.989 1.00 14.93 56 VAL B C 1
ATOM 2633 O O . VAL B 1 57 ? -9.885 45.379 77.685 1.00 17.11 56 VAL B O 1
ATOM 2637 N N . ALA B 1 58 ? -8.065 45.187 79.011 1.00 17.13 57 ALA B N 1
ATOM 2638 C CA . ALA B 1 58 ? -8.427 46.333 79.853 1.00 18.73 57 ALA B CA 1
ATOM 2639 C C . ALA B 1 58 ? -8.588 47.604 79.025 1.00 19.02 57 ALA B C 1
ATOM 2640 O O . ALA B 1 58 ? -9.543 48.355 79.216 1.00 19.19 57 ALA B O 1
ATOM 2642 N N . THR B 1 59 ? -7.682 47.835 78.074 1.00 18.17 58 THR B N 1
ATOM 2643 C CA . THR B 1 59 ? -7.779 49.032 77.232 1.00 13.80 58 THR B CA 1
ATOM 2644 C C . THR B 1 59 ? -9.015 48.988 76.344 1.00 17.41 58 THR B C 1
ATOM 2645 O O . THR B 1 59 ? -9.802 49.957 76.302 1.00 17.41 58 THR B O 1
ATOM 2649 N N . MET B 1 60 ? -9.211 47.870 75.654 1.00 17.84 59 MET B N 1
ATOM 2650 C CA . MET B 1 60 ? -10.349 47.808 74.733 1.00 22.14 59 MET B CA 1
ATOM 2651 C C . MET B 1 60 ? -11.688 47.998 75.482 1.00 20.56 59 MET B C 1
ATOM 2652 O O . MET B 1 60 ? -12.566 48.745 75.027 1.00 22.59 59 MET B O 1
ATOM 2657 N N . GLN B 1 61 ? -11.795 47.383 76.655 1.00 21.96 60 GLN B N 1
ATOM 2658 C CA . GLN B 1 61 ? -13.042 47.450 77.415 1.00 25.68 60 GLN B CA 1
ATOM 2659 C C . GLN B 1 61 ? -13.255 48.819 78.056 1.00 23.79 60 GLN B C 1
ATOM 2660 O O . GLN B 1 61 ? -14.394 49.258 78.171 1.00 22.24 60 GLN B O 1
ATOM 2666 N N . SER B 1 62 ? -12.166 49.520 78.401 1.00 21.87 61 SER B N 1
ATOM 2667 C CA . SER B 1 62 ? -12.260 50.908 78.842 1.00 23.13 61 SER B CA 1
ATOM 2668 C C . SER B 1 62 ? -12.783 51.860 77.759 1.00 22.58 61 SER B C 1
ATOM 2669 O O . SER B 1 62 ? -13.316 52.922 78.075 1.00 21.19 61 SER B O 1
ATOM 2672 N N . LEU B 1 63 ? -12.643 51.465 76.487 1.00 18.19 62 LEU B N 1
ATOM 2673 C CA . LEU B 1 63 ? -13.130 52.238 75.349 1.00 19.77 62 LEU B CA 1
ATOM 2674 C C . LEU B 1 63 ? -14.539 51.835 74.913 1.00 17.50 62 LEU B C 1
ATOM 2675 O O . LEU B 1 63 ? -15.082 52.412 73.966 1.00 22.69 62 LEU B O 1
ATOM 2680 N N . GLY B 1 64 ? -15.115 50.853 75.601 1.00 27.61 63 GLY B N 1
ATOM 2681 C CA . GLY B 1 64 ? -16.491 50.427 75.338 1.00 25.51 63 GLY B CA 1
ATOM 2682 C C . GLY B 1 64 ? -16.656 49.285 74.346 1.00 27.88 63 GLY B C 1
ATOM 2683 O O . GLY B 1 64 ? -17.748 49.043 73.823 1.00 30.24 63 GLY B O 1
ATOM 2684 N N . VAL B 1 65 ? -15.578 48.561 74.092 1.00 22.79 64 VAL B N 1
ATOM 2685 C CA . VAL B 1 65 ? -15.636 47.437 73.183 1.00 24.44 64 VAL B CA 1
ATOM 2686 C C . VAL B 1 65 ? -15.412 46.165 73.982 1.00 22.28 64 VAL B C 1
ATOM 2687 O O . VAL B 1 65 ? -14.345 45.954 74.547 1.00 23.61 64 VAL B O 1
ATOM 2691 N N . THR B 1 66 ? -16.447 45.332 74.050 1.00 19.43 65 THR B N 1
ATOM 2692 C CA . THR B 1 66 ? -16.363 44.125 74.815 1.00 17.31 65 THR B CA 1
ATOM 2693 C C . THR B 1 66 ? -15.605 43.041 74.044 1.00 21.16 65 THR B C 1
ATOM 2694 O O . THR B 1 66 ? -15.685 42.957 72.805 1.00 20.91 65 THR B O 1
ATOM 2698 N N . PHE B 1 67 ? -14.834 42.253 74.784 1.00 21.66 66 PHE B N 1
ATOM 2699 C CA . PHE B 1 67 ? -14.058 41.135 74.222 1.00 21.27 66 PHE B CA 1
ATOM 2700 C C . PHE B 1 67 ? -14.999 40.029 73.732 1.00 24.15 66 PHE B C 1
ATOM 2701 O O . PHE B 1 67 ? -15.842 39.552 74.486 1.00 25.71 66 PHE B O 1
ATOM 2709 N N . VAL B 1 68 ? -14.859 39.646 72.465 1.00 23.59 67 VAL B N 1
ATOM 2710 C CA . VAL B 1 68 ? -15.650 38.580 71.834 1.00 23.47 67 VAL B CA 1
ATOM 2711 C C . VAL B 1 68 ? -14.651 37.496 71.397 1.00 25.10 67 VAL B C 1
ATOM 2712 O O . VAL B 1 68 ? -13.801 37.765 70.546 1.00 26.52 67 VAL B O 1
ATOM 2716 N N . PRO B 1 69 ? -14.727 36.286 71.990 1.00 24.28 68 PRO B N 1
ATOM 2717 C CA . PRO B 1 69 ? -13.691 35.273 71.736 1.00 25.30 68 PRO B CA 1
ATOM 2718 C C . PRO B 1 69 ? -13.482 34.940 70.258 1.00 29.00 68 PRO B C 1
ATOM 2719 O O . PRO B 1 69 ? -12.331 34.859 69.830 1.00 23.83 68 PRO B O 1
ATOM 2723 N N . GLU B 1 70 ? -14.569 34.810 69.483 1.00 24.62 69 GLU B N 1
ATOM 2724 C CA . GLU B 1 70 ? -14.474 34.508 68.044 1.00 28.44 69 GLU B CA 1
ATOM 2725 C C . GLU B 1 70 ? -13.729 35.578 67.246 1.00 26.63 69 GLU B C 1
ATOM 2726 O O . GLU B 1 70 ? -13.110 35.278 66.221 1.00 26.52 69 GLU B O 1
ATOM 2732 N N . ARG B 1 71 ? -13.799 36.821 67.715 1.00 25.03 70 ARG B N 1
ATOM 2733 C CA . ARG B 1 71 ? -13.184 37.949 67.024 1.00 23.48 70 ARG B CA 1
ATOM 2734 C C . ARG B 1 71 ? -11.814 38.237 67.616 1.00 25.92 70 ARG B C 1
ATOM 2735 O O . ARG B 1 71 ? -10.865 38.521 66.884 1.00 22.27 70 ARG B O 1
ATOM 2743 N N . HIS B 1 72 ? -11.724 38.163 68.943 1.00 21.26 71 HIS B N 1
ATOM 2744 C CA . HIS B 1 72 ? -10.626 38.820 69.662 1.00 18.59 71 HIS B CA 1
ATOM 2745 C C . HIS B 1 72 ? -9.596 37.928 70.337 1.00 23.48 71 HIS B C 1
ATOM 2746 O O . HIS B 1 72 ? -8.495 38.389 70.640 1.00 20.54 71 HIS B O 1
ATOM 2753 N N . TRP B 1 73 ? -9.941 36.678 70.615 1.00 19.76 72 TRP B N 1
ATOM 2754 C CA . TRP B 1 73 ? -9.030 35.832 71.397 1.00 20.52 72 TRP B CA 1
ATOM 2755 C C . TRP B 1 73 ? -7.658 35.596 70.708 1.00 19.10 72 TRP B C 1
ATOM 2756 O O . TRP B 1 73 ? -6.603 35.789 71.325 1.00 18.61 72 TRP B O 1
ATOM 2767 N N . ARG B 1 74 ? -7.686 35.205 69.443 1.00 18.89 73 ARG B N 1
ATOM 2768 C CA . ARG B 1 74 ? -6.436 34.950 68.715 1.00 15.50 73 ARG B CA 1
ATOM 2769 C C . ARG B 1 74 ? -5.623 36.248 68.563 1.00 14.34 73 ARG B C 1
ATOM 2770 O O . ARG B 1 74 ? -4.443 36.255 68.932 1.00 17.56 73 ARG B O 1
ATOM 2778 N N . PRO B 1 75 ? -6.250 37.354 68.084 1.00 16.49 74 PRO B N 1
ATOM 2779 C CA . PRO B 1 75 ? -5.467 38.587 67.974 1.00 18.15 74 PRO B CA 1
ATOM 2780 C C . PRO B 1 75 ? -4.873 39.096 69.309 1.00 20.66 74 PRO B C 1
ATOM 2781 O O . PRO B 1 75 ? -3.707 39.518 69.349 1.00 16.89 74 PRO B O 1
ATOM 2785 N N . VAL B 1 76 ? -5.642 39.023 70.403 1.00 16.31 75 VAL B N 1
ATOM 2786 C CA . VAL B 1 76 ? -5.114 39.436 71.725 1.00 14.60 75 VAL B CA 1
ATOM 2787 C C . VAL B 1 76 ? -3.969 38.528 72.234 1.00 17.59 75 VAL B C 1
ATOM 2788 O O . VAL B 1 76 ? -2.915 39.006 72.696 1.00 17.25 75 VAL B O 1
ATOM 2792 N N . MET B 1 77 ? -4.161 37.219 72.122 1.00 14.17 76 MET B N 1
ATOM 2793 C CA . MET B 1 77 ? -3.147 36.289 72.633 1.00 17.17 76 MET B CA 1
ATOM 2794 C C . MET B 1 77 ? -1.926 36.146 71.708 1.00 18.51 76 MET B C 1
ATOM 2795 O O . MET B 1 77 ? -0.892 35.608 72.122 1.00 18.42 76 MET B O 1
ATOM 2800 N N . ALA B 1 78 ? -2.023 36.671 70.486 1.00 14.90 77 ALA B N 1
ATOM 2801 C CA . ALA B 1 78 ? -0.848 36.714 69.583 1.00 13.10 77 ALA B CA 1
ATOM 2802 C C . ALA B 1 78 ? 0.317 37.399 70.295 1.00 17.87 77 ALA B C 1
ATOM 2803 O O . ALA B 1 78 ? 1.465 36.966 70.202 1.00 16.14 77 ALA B O 1
ATOM 2805 N N . LEU B 1 79 ? 0.013 38.459 71.029 1.00 17.08 78 LEU B N 1
ATOM 2806 C CA . LEU B 1 79 ? 1.043 39.184 71.791 1.00 14.60 78 LEU B CA 1
ATOM 2807 C C . LEU B 1 79 ? 1.715 38.300 72.819 1.00 16.13 78 LEU B C 1
ATOM 2808 O O . LEU B 1 79 ? 2.927 38.399 73.029 1.00 14.73 78 LEU B O 1
ATOM 2813 N N . GLU B 1 80 ? 0.943 37.413 73.442 1.00 13.86 79 GLU B N 1
ATOM 2814 C CA . GLU B 1 80 ? 1.521 36.499 74.416 1.00 16.29 79 GLU B CA 1
ATOM 2815 C C . GLU B 1 80 ? 2.401 35.424 73.762 1.00 14.99 79 GLU B C 1
ATOM 2816 O O . GLU B 1 80 ? 3.395 35.021 74.356 1.00 18.23 79 GLU B O 1
ATOM 2822 N N . LEU B 1 81 ? 2.019 34.946 72.566 1.00 17.52 80 LEU B N 1
ATOM 2823 C CA . LEU B 1 81 ? 2.874 33.989 71.864 1.00 14.14 80 LEU B CA 1
ATOM 2824 C C . LEU B 1 81 ? 4.217 34.664 71.573 1.00 15.70 80 LEU B C 1
ATOM 2825 O O . LEU B 1 81 ? 5.250 34.044 71.732 1.00 16.75 80 LEU B O 1
ATOM 2830 N N . LEU B 1 82 ? 4.185 35.916 71.124 1.00 14.54 81 LEU B N 1
ATOM 2831 C CA . LEU B 1 82 ? 5.434 36.610 70.741 1.00 12.69 81 LEU B CA 1
ATOM 2832 C C . LEU B 1 82 ? 6.264 36.888 71.994 1.00 15.20 81 LEU B C 1
ATOM 2833 O O . LEU B 1 82 ? 7.474 36.617 72.034 1.00 16.29 81 LEU B O 1
ATOM 2838 N N . HIS B 1 83 ? 5.615 37.395 73.033 1.00 16.16 82 HIS B N 1
ATOM 2839 C CA . HIS B 1 83 ? 6.287 37.541 74.334 1.00 17.33 82 HIS B CA 1
ATOM 2840 C C . HIS B 1 83 ? 6.962 36.225 74.789 1.00 19.15 82 HIS B C 1
ATOM 2841 O O . HIS B 1 83 ? 8.133 36.236 75.175 1.00 18.49 82 HIS B O 1
ATOM 2848 N N . THR B 1 84 ? 6.240 35.105 74.716 1.00 15.88 83 THR B N 1
ATOM 2849 C CA . THR B 1 84 ? 6.819 33.793 75.061 1.00 14.28 83 THR B CA 1
ATOM 2850 C C . THR B 1 84 ? 8.025 33.422 74.161 1.00 20.50 83 THR B C 1
ATOM 2851 O O . THR B 1 84 ? 9.044 32.942 74.673 1.00 19.32 83 THR B O 1
ATOM 2855 N N . TYR B 1 85 ? 7.908 33.631 72.844 1.00 15.10 84 TYR B N 1
ATOM 2856 C CA . TYR B 1 85 ? 9.071 33.424 71.941 1.00 17.50 84 TYR B CA 1
ATOM 2857 C C . TYR B 1 85 ? 10.302 34.168 72.463 1.00 14.18 84 TYR B C 1
ATOM 2858 O O . TYR B 1 85 ? 11.413 33.594 72.516 1.00 16.89 84 TYR B O 1
ATOM 2867 N N . SER B 1 86 ? 10.128 35.437 72.822 1.00 18.42 85 SER B N 1
ATOM 2868 C CA . SER B 1 86 ? 11.272 36.254 73.227 1.00 17.68 85 SER B CA 1
ATOM 2869 C C . SER B 1 86 ? 11.968 35.666 74.450 1.00 20.81 85 SER B C 1
ATOM 2870 O O . SER B 1 86 ? 13.185 35.710 74.529 1.00 18.07 85 SER B O 1
ATOM 2873 N N . LEU B 1 87 ? 11.194 35.095 75.377 1.00 15.63 86 LEU B N 1
ATOM 2874 C CA . LEU B 1 87 ? 11.765 34.455 76.571 1.00 18.13 86 LEU B CA 1
ATOM 2875 C C . LEU B 1 87 ? 12.560 33.209 76.239 1.00 17.82 86 LEU B C 1
ATOM 2876 O O . LEU B 1 87 ? 13.613 32.991 76.818 1.00 20.92 86 LEU B O 1
ATOM 2881 N N . ILE B 1 88 ? 12.044 32.391 75.310 1.00 16.01 87 ILE B N 1
ATOM 2882 C CA . ILE B 1 88 ? 12.707 31.143 74.920 1.00 15.76 87 ILE B CA 1
ATOM 2883 C C . ILE B 1 88 ? 14.082 31.466 74.334 1.00 17.67 87 ILE B C 1
ATOM 2884 O O . ILE B 1 88 ? 15.084 30.847 74.698 1.00 22.20 87 ILE B O 1
ATOM 2889 N N . HIS B 1 89 ? 14.127 32.447 73.433 1.00 21.07 88 HIS B N 1
ATOM 2890 C CA . HIS B 1 89 ? 15.394 32.797 72.774 1.00 20.67 88 HIS B CA 1
ATOM 2891 C C . HIS B 1 89 ? 16.367 33.473 73.721 1.00 25.13 88 HIS B C 1
ATOM 2892 O O . HIS B 1 89 ? 17.571 33.231 73.655 1.00 23.99 88 HIS B O 1
ATOM 2899 N N . ASP B 1 90 ? 15.831 34.284 74.626 1.00 20.94 89 ASP B N 1
ATOM 2900 C CA . ASP B 1 90 ? 16.646 34.951 75.635 1.00 22.49 89 ASP B CA 1
ATOM 2901 C C . ASP B 1 90 ? 17.374 33.921 76.524 1.00 21.81 89 ASP B C 1
ATOM 2902 O O . ASP B 1 90 ? 18.532 34.110 76.865 1.00 26.23 89 ASP B O 1
ATOM 2907 N N . ASP B 1 91 ? 16.705 32.822 76.854 1.00 19.34 90 ASP B N 1
ATOM 2908 C CA . ASP B 1 91 ? 17.288 31.780 77.728 1.00 20.90 90 ASP B CA 1
ATOM 2909 C C . ASP B 1 91 ? 18.297 30.849 77.070 1.00 23.85 90 ASP B C 1
ATOM 2910 O O . ASP B 1 91 ? 18.976 30.098 77.775 1.00 29.25 90 ASP B O 1
ATOM 2915 N N . LEU B 1 92 ? 18.364 30.857 75.738 1.00 23.79 91 LEU B N 1
ATOM 2916 C CA . LEU B 1 92 ? 19.214 29.936 74.979 1.00 24.67 91 LEU B CA 1
ATOM 2917 C C . LEU B 1 92 ? 20.695 29.977 75.372 1.00 26.68 91 LEU B C 1
ATOM 2918 O O . LEU B 1 92 ? 21.179 31.021 75.817 1.00 26.33 91 LEU B O 1
ATOM 2923 N N . PRO B 1 93 ? 21.416 28.843 75.197 1.00 32.24 92 PRO B N 1
ATOM 2924 C CA . PRO B 1 93 ? 22.866 28.774 75.450 1.00 33.99 92 PRO B CA 1
ATOM 2925 C C . PRO B 1 93 ? 23.685 29.907 74.821 1.00 35.61 92 PRO B C 1
ATOM 2926 O O . PRO B 1 93 ? 24.652 30.371 75.435 1.00 38.58 92 PRO B O 1
ATOM 2930 N N . ALA B 1 94 ? 23.298 30.352 73.625 1.00 32.78 93 ALA B N 1
ATOM 2931 C CA . ALA B 1 94 ? 24.008 31.431 72.932 1.00 38.30 93 ALA B CA 1
ATOM 2932 C C . ALA B 1 94 ? 23.712 32.817 73.500 1.00 38.83 93 ALA B C 1
ATOM 2933 O O . ALA B 1 94 ? 24.446 33.773 73.224 1.00 37.36 93 ALA B O 1
ATOM 2935 N N . MET B 1 95 ? 22.636 32.916 74.282 1.00 34.56 94 MET B N 1
ATOM 2936 C CA . MET B 1 95 ? 22.236 34.173 74.913 1.00 37.82 94 MET B CA 1
ATOM 2937 C C . MET B 1 95 ? 22.474 34.141 76.431 1.00 35.59 94 MET B C 1
ATOM 2938 O O . MET B 1 95 ? 23.616 34.233 76.865 1.00 32.87 94 MET B O 1
ATOM 2943 N N . ASP B 1 96 ? 21.422 33.999 77.238 1.00 35.25 95 ASP B N 1
ATOM 2944 C CA . ASP B 1 96 ? 21.616 34.018 78.691 1.00 33.72 95 ASP B CA 1
ATOM 2945 C C . ASP B 1 96 ? 22.000 32.686 79.313 1.00 37.90 95 ASP B C 1
ATOM 2946 O O . ASP B 1 96 ? 22.550 32.672 80.423 1.00 38.72 95 ASP B O 1
ATOM 2951 N N . ASN B 1 97 ? 21.715 31.586 78.601 1.00 37.27 96 ASN B N 1
ATOM 2952 C CA . ASN B 1 97 ? 22.095 30.236 79.029 1.00 37.54 96 ASN B CA 1
ATOM 2953 C C . ASN B 1 97 ? 21.521 29.892 80.425 1.00 39.61 96 ASN B C 1
ATOM 2954 O O . ASN B 1 97 ? 22.244 29.463 81.330 1.00 36.66 96 ASN B O 1
ATOM 2959 N N . ASP B 1 98 ? 20.214 30.112 80.581 1.00 39.19 97 ASP B N 1
ATOM 2960 C CA . ASP B 1 98 ? 19.502 29.911 81.853 1.00 38.49 97 ASP B CA 1
ATOM 2961 C C . ASP B 1 98 ? 18.843 28.543 81.937 1.00 37.21 97 ASP B C 1
ATOM 2962 O O . ASP B 1 98 ? 18.387 28.001 80.923 1.00 33.36 97 ASP B O 1
ATOM 2967 N N . ALA B 1 99 ? 18.771 28.013 83.159 1.00 32.05 98 ALA B N 1
ATOM 2968 C CA . ALA B 1 99 ? 18.249 26.672 83.412 1.00 29.82 98 ALA B CA 1
ATOM 2969 C C . ALA B 1 99 ? 16.770 26.645 83.778 1.00 26.17 98 ALA B C 1
ATOM 2970 O O . ALA B 1 99 ? 16.124 25.615 83.600 1.00 32.28 98 ALA B O 1
ATOM 2972 N N . LEU B 1 100 ? 16.236 27.769 84.265 1.00 30.86 99 LEU B N 1
ATOM 2973 C CA . LEU B 1 100 ? 14.818 27.871 84.659 1.00 36.38 99 LEU B CA 1
ATOM 2974 C C . LEU B 1 100 ? 14.097 29.120 84.136 1.00 35.43 99 LEU B C 1
ATOM 2975 O O . LEU B 1 100 ? 14.658 30.218 84.156 1.00 36.87 99 LEU B O 1
ATOM 2980 N N . ARG B 1 101 ? 12.853 28.936 83.689 1.00 28.11 100 ARG B N 1
ATOM 2981 C CA . ARG B 1 101 ? 11.971 30.019 83.241 1.00 29.14 100 ARG B CA 1
ATOM 2982 C C . ARG B 1 101 ? 10.529 29.697 83.623 1.00 33.79 100 ARG B C 1
ATOM 2983 O O . ARG B 1 101 ? 10.056 28.580 83.363 1.00 34.81 100 ARG B O 1
ATOM 2991 N N . ARG B 1 102 ? 9.830 30.681 84.209 1.00 31.22 101 ARG B N 1
ATOM 2992 C CA . ARG B 1 102 ? 8.416 30.537 84.622 1.00 31.76 101 ARG B CA 1
ATOM 2993 C C . ARG B 1 102 ? 8.183 29.352 85.586 1.00 36.22 101 ARG B C 1
ATOM 2994 O O . ARG B 1 102 ? 7.194 28.630 85.475 1.00 35.39 101 ARG B O 1
ATOM 3002 N N . GLY B 1 103 ? 9.123 29.155 86.509 1.00 38.31 102 GLY B N 1
ATOM 3003 C CA . GLY B 1 103 ? 9.044 28.084 87.503 1.00 39.52 102 GLY B CA 1
ATOM 3004 C C . GLY B 1 103 ? 9.401 26.688 87.016 1.00 40.95 102 GLY B C 1
ATOM 3005 O O . GLY B 1 103 ? 9.286 25.728 87.780 1.00 42.44 102 GLY B O 1
ATOM 3006 N N . GLU B 1 104 ? 9.840 26.565 85.758 1.00 33.28 103 GLU B N 1
ATOM 3007 C CA . GLU B 1 104 ? 10.073 25.256 85.124 1.00 30.86 103 GLU B CA 1
ATOM 3008 C C . GLU B 1 104 ? 11.443 25.214 84.437 1.00 32.84 103 GLU B C 1
ATOM 3009 O O . GLU B 1 104 ? 12.047 26.264 84.234 1.00 35.02 103 GLU B O 1
ATOM 3015 N N . PRO B 1 105 ? 11.956 24.007 84.105 1.00 28.39 104 PRO B N 1
ATOM 3016 C CA . PRO B 1 105 ? 13.176 23.997 83.280 1.00 28.24 104 PRO B CA 1
ATOM 3017 C C . PRO B 1 105 ? 12.954 24.724 81.944 1.00 28.43 104 PRO B C 1
ATOM 3018 O O . PRO B 1 105 ? 11.852 24.681 81.379 1.00 24.64 104 PRO B O 1
ATOM 3022 N N . THR B 1 106 ? 13.985 25.409 81.466 1.00 25.40 105 THR B N 1
ATOM 3023 C CA . THR B 1 106 ? 13.864 26.175 80.234 1.00 26.28 105 THR B CA 1
ATOM 3024 C C . THR B 1 106 ? 13.595 25.273 79.034 1.00 27.21 105 THR B C 1
ATOM 3025 O O . THR B 1 106 ? 13.798 24.052 79.101 1.00 25.39 105 THR B O 1
ATOM 3029 N N . ASN B 1 107 ? 13.136 25.878 77.936 1.00 23.44 106 ASN B N 1
ATOM 3030 C CA . ASN B 1 107 ? 12.740 25.116 76.767 1.00 23.49 106 ASN B CA 1
ATOM 3031 C C . ASN B 1 107 ? 13.887 24.241 76.222 1.00 20.77 106 ASN B C 1
ATOM 3032 O O . ASN B 1 107 ? 13.679 23.070 75.910 1.00 26.89 106 ASN B O 1
ATOM 3037 N N . HIS B 1 108 ? 15.089 24.803 76.144 1.00 22.93 107 HIS B N 1
ATOM 3038 C CA . HIS B 1 108 ? 16.241 24.089 75.583 1.00 24.87 107 HIS B CA 1
ATOM 3039 C C . HIS B 1 108 ? 16.792 22.980 76.477 1.00 27.44 107 HIS B C 1
ATOM 3040 O O . HIS B 1 108 ? 17.472 22.084 75.995 1.00 28.45 107 HIS B O 1
ATOM 3047 N N . VAL B 1 109 ? 16.513 23.048 77.768 1.00 26.84 108 VAL B N 1
ATOM 3048 C CA . VAL B 1 109 ? 16.872 21.963 78.681 1.00 24.79 108 VAL B CA 1
ATOM 3049 C C . VAL B 1 109 ? 15.939 20.783 78.410 1.00 31.81 108 VAL B C 1
ATOM 3050 O O . VAL B 1 109 ? 16.383 19.628 78.293 1.00 30.93 108 VAL B O 1
ATOM 3054 N N . LYS B 1 110 ? 14.656 21.079 78.238 1.00 25.71 109 LYS B N 1
ATOM 3055 C CA . LYS B 1 110 ? 13.679 20.005 78.020 1.00 27.37 109 LYS B CA 1
ATOM 3056 C C . LYS B 1 110 ? 13.747 19.412 76.603 1.00 29.52 109 LYS B C 1
ATOM 3057 O O . LYS B 1 110 ? 13.675 18.189 76.428 1.00 31.02 109 LYS B O 1
ATOM 3063 N N . PHE B 1 111 ? 13.911 20.271 75.599 1.00 25.48 110 PHE B N 1
ATOM 3064 C CA . PHE B 1 111 ? 13.748 19.864 74.197 1.00 25.00 110 PHE B CA 1
ATOM 3065 C C . PHE B 1 111 ? 15.040 19.902 73.371 1.00 29.34 110 PHE B C 1
ATOM 3066 O O . PHE B 1 111 ? 15.058 19.434 72.232 1.00 29.92 110 PHE B O 1
ATOM 3074 N N . GLY B 1 112 ? 16.104 20.480 73.930 1.00 24.86 111 GLY B N 1
ATOM 3075 C CA . GLY B 1 112 ? 17.329 20.708 73.178 1.00 30.18 111 GLY B CA 1
ATOM 3076 C C . GLY B 1 112 ? 17.329 22.098 72.555 1.00 27.09 111 GLY B C 1
ATOM 3077 O O . GLY B 1 112 ? 16.263 22.675 72.309 1.00 25.72 111 GLY B O 1
ATOM 3078 N N . ALA B 1 113 ? 18.521 22.628 72.293 1.00 27.38 112 ALA B N 1
ATOM 3079 C CA . ALA B 1 113 ? 18.682 24.013 71.819 1.00 24.45 112 ALA B CA 1
ATOM 3080 C C . ALA B 1 113 ? 18.102 24.240 70.420 1.00 29.12 112 ALA B C 1
ATOM 3081 O O . ALA B 1 113 ? 17.498 25.285 70.160 1.00 24.61 112 ALA B O 1
ATOM 3083 N N . GLY B 1 114 ? 18.289 23.265 69.530 1.00 26.16 113 GLY B N 1
ATOM 3084 C CA . GLY B 1 114 ? 17.727 23.328 68.176 1.00 24.98 113 GLY B CA 1
ATOM 3085 C C . GLY B 1 114 ? 16.213 23.456 68.166 1.00 27.70 113 GLY B C 1
ATOM 3086 O O . GLY B 1 114 ? 15.667 24.382 67.542 1.00 23.72 113 GLY B O 1
ATOM 3087 N N . MET B 1 115 ? 15.537 22.545 68.866 1.00 23.35 114 MET B N 1
ATOM 3088 C CA . MET B 1 115 ? 14.072 22.547 68.915 1.00 25.89 114 MET B CA 1
ATOM 3089 C C . MET B 1 115 ? 13.546 23.773 69.657 1.00 24.85 114 MET B C 1
ATOM 3090 O O . MET B 1 115 ? 12.537 24.328 69.272 1.00 20.77 114 MET B O 1
ATOM 3095 N N . ALA B 1 116 ? 14.226 24.189 70.721 1.00 25.41 115 ALA B N 1
ATOM 3096 C CA . ALA B 1 116 ? 13.851 25.436 71.394 1.00 25.28 115 ALA B CA 1
ATOM 3097 C C . ALA B 1 116 ? 13.948 26.646 70.481 1.00 16.33 115 ALA B C 1
ATOM 3098 O O . ALA B 1 116 ? 13.092 27.512 70.527 1.00 18.29 115 ALA B O 1
ATOM 3100 N N . THR B 1 117 ? 15.002 26.720 69.676 1.00 19.16 116 THR B N 1
ATOM 3101 C CA . THR B 1 117 ? 15.133 27.806 68.707 1.00 24.12 116 THR B CA 1
ATOM 3102 C C . THR B 1 117 ? 13.957 27.805 67.726 1.00 21.49 116 THR B C 1
ATOM 3103 O O . THR B 1 117 ? 13.392 28.868 67.426 1.00 22.52 116 THR B O 1
ATOM 3107 N N . LEU B 1 118 ? 13.586 26.618 67.250 1.00 17.38 117 LEU B N 1
ATOM 3108 C CA . LEU B 1 118 ? 12.422 26.477 66.348 1.00 19.92 117 LEU B CA 1
ATOM 3109 C C . LEU B 1 118 ? 11.116 26.797 67.047 1.00 19.41 117 LEU B C 1
ATOM 3110 O O . LEU B 1 118 ? 10.224 27.380 66.446 1.00 18.10 117 LEU B O 1
ATOM 3115 N N . ALA B 1 119 ? 11.012 26.425 68.320 1.00 18.00 118 ALA B N 1
ATOM 3116 C CA . ALA B 1 119 ? 9.810 26.749 69.091 1.00 16.01 118 ALA B CA 1
ATOM 3117 C C . ALA B 1 119 ? 9.636 28.278 69.161 1.00 17.13 118 ALA B C 1
ATOM 3118 O O . ALA B 1 119 ? 8.545 28.785 68.971 1.00 16.48 118 ALA B O 1
ATOM 3120 N N . GLY B 1 120 ? 10.723 29.012 69.392 1.00 16.92 119 GLY B N 1
ATOM 3121 C CA . GLY B 1 120 ? 10.662 30.482 69.380 1.00 18.97 119 GLY B CA 1
ATOM 3122 C C . GLY B 1 120 ? 10.266 31.017 68.007 1.00 18.25 119 GLY B C 1
ATOM 3123 O O . GLY B 1 120 ? 9.391 31.871 67.898 1.00 15.83 119 GLY B O 1
ATOM 3124 N N . ASP B 1 121 ? 10.915 30.514 66.969 1.00 15.17 120 ASP B N 1
ATOM 3125 C CA . ASP B 1 121 ? 10.616 30.908 65.577 1.00 13.94 120 ASP B CA 1
ATOM 3126 C C . ASP B 1 121 ? 9.168 30.627 65.217 1.00 16.12 120 ASP B C 1
ATOM 3127 O O . ASP B 1 121 ? 8.504 31.456 64.593 1.00 17.11 120 ASP B O 1
ATOM 3132 N N . GLY B 1 122 ? 8.688 29.464 65.643 1.00 15.90 121 GLY B N 1
ATOM 3133 C CA . GLY B 1 122 ? 7.313 29.036 65.410 1.00 13.07 121 GLY B CA 1
ATOM 3134 C C . GLY B 1 122 ? 6.302 29.930 66.115 1.00 15.74 121 GLY B C 1
ATOM 3135 O O . GLY B 1 122 ? 5.302 30.311 65.518 1.00 14.91 121 GLY B O 1
ATOM 3136 N N . LEU B 1 123 ? 6.573 30.281 67.378 1.00 14.94 122 LEU B N 1
ATOM 3137 C CA . LEU B 1 123 ? 5.700 31.186 68.128 1.00 15.63 122 LEU B CA 1
ATOM 3138 C C . LEU B 1 123 ? 5.642 32.609 67.540 1.00 15.50 122 LEU B C 1
ATOM 3139 O O . LEU B 1 123 ? 4.564 33.211 67.436 1.00 12.41 122 LEU B O 1
ATOM 3144 N N . LEU B 1 124 ? 6.810 33.144 67.178 1.00 12.13 123 LEU B N 1
ATOM 3145 C CA . LEU B 1 124 ? 6.892 34.465 66.545 1.00 12.40 123 LEU B CA 1
ATOM 3146 C C . LEU B 1 124 ? 6.069 34.532 65.270 1.00 12.33 123 LEU B C 1
ATOM 3147 O O . LEU B 1 124 ? 5.326 35.491 65.048 1.00 13.76 123 LEU B O 1
ATOM 3152 N N . THR B 1 125 ? 6.198 33.507 64.431 1.00 14.42 124 THR B N 1
ATOM 3153 C CA . THR B 1 125 ? 5.455 33.451 63.166 1.00 15.24 124 THR B CA 1
ATOM 3154 C C . THR B 1 125 ? 3.957 33.268 63.412 1.00 15.37 124 THR B C 1
ATOM 3155 O O . THR B 1 125 ? 3.121 33.938 62.800 1.00 13.43 124 THR B O 1
ATOM 3159 N N . LEU B 1 126 ? 3.640 32.390 64.349 1.00 12.89 125 LEU B N 1
ATOM 3160 C CA . LEU B 1 126 ? 2.231 32.082 64.669 1.00 14.38 125 LEU B CA 1
ATOM 3161 C C . LEU B 1 126 ? 1.478 33.308 65.185 1.00 14.83 125 LEU B C 1
ATOM 3162 O O . LEU B 1 126 ? 0.281 33.442 64.925 1.00 15.50 125 LEU B O 1
ATOM 3167 N N . ALA B 1 127 ? 2.177 34.184 65.913 1.00 14.02 126 ALA B N 1
ATOM 3168 C CA . ALA B 1 127 ? 1.622 35.456 66.383 1.00 12.03 126 ALA B CA 1
ATOM 3169 C C . ALA B 1 127 ? 0.984 36.253 65.242 1.00 15.00 126 ALA B C 1
ATOM 3170 O O . ALA B 1 127 ? -0.094 36.785 65.398 1.00 16.89 126 ALA B O 1
ATOM 3172 N N . PHE B 1 128 ? 1.659 36.322 64.096 1.00 15.34 127 PHE B N 1
ATOM 3173 C CA . PHE B 1 128 ? 1.157 37.075 62.963 1.00 12.85 127 PHE B CA 1
ATOM 3174 C C . PHE B 1 128 ? 0.000 36.370 62.261 1.00 14.08 127 PHE B C 1
ATOM 3175 O O . PHE B 1 128 ? -0.920 37.032 61.778 1.00 15.18 127 PHE B O 1
ATOM 3183 N N . GLN B 1 129 ? 0.021 35.030 62.265 1.00 14.74 128 GLN B N 1
ATOM 3184 C CA . GLN B 1 129 ? -1.139 34.266 61.794 1.00 16.58 128 GLN B CA 1
ATOM 3185 C C . GLN B 1 129 ? -2.336 34.567 62.697 1.00 14.63 128 GLN B C 1
ATOM 3186 O O . GLN B 1 129 ? -3.425 34.796 62.198 1.00 18.96 128 GLN B O 1
ATOM 3192 N N . TRP B 1 130 ? -2.121 34.599 64.009 1.00 14.83 129 TRP B N 1
ATOM 3193 C CA . TRP B 1 130 ? -3.251 34.792 64.937 1.00 13.46 129 TRP B CA 1
ATOM 3194 C C . TRP B 1 130 ? -3.853 36.192 64.827 1.00 17.36 129 TRP B C 1
ATOM 3195 O O . TRP B 1 130 ? -5.084 36.369 64.928 1.00 15.69 129 TRP B O 1
ATOM 3206 N N . LEU B 1 131 ? -2.999 37.198 64.579 1.00 16.58 130 LEU B N 1
ATOM 3207 C CA . LEU B 1 131 ? -3.496 38.563 64.355 1.00 16.83 130 LEU B CA 1
ATOM 3208 C C . LEU B 1 131 ? -4.460 38.647 63.169 1.00 14.78 130 LEU B C 1
ATOM 3209 O O . LEU B 1 131 ? -5.373 39.475 63.160 1.00 15.96 130 LEU B O 1
ATOM 3214 N N . THR B 1 132 ? -4.261 37.784 62.180 1.00 15.16 131 THR B N 1
ATOM 3215 C CA . THR B 1 132 ? -5.013 37.868 60.946 1.00 20.31 131 THR B CA 1
ATOM 3216 C C . THR B 1 132 ? -5.928 36.669 60.756 1.00 22.17 131 THR B C 1
ATOM 3217 O O . THR B 1 132 ? -6.429 36.444 59.649 1.00 22.17 131 THR B O 1
ATOM 3221 N N . ALA B 1 133 ? -6.154 35.916 61.837 1.00 18.87 132 ALA B N 1
ATOM 3222 C CA . ALA B 1 133 ? -6.884 34.639 61.774 1.00 23.80 132 ALA B CA 1
ATOM 3223 C C . ALA B 1 133 ? -8.398 34.758 61.896 1.00 27.18 132 ALA B C 1
ATOM 3224 O O . ALA B 1 133 ? -9.125 33.830 61.525 1.00 24.84 132 ALA B O 1
ATOM 3226 N N . THR B 1 134 ? -8.867 35.882 62.419 1.00 21.91 133 THR B N 1
ATOM 3227 C CA . THR B 1 134 ? -10.293 36.063 62.651 1.00 26.27 133 THR B CA 1
ATOM 3228 C C . THR B 1 134 ? -10.875 36.981 61.582 1.00 26.34 133 THR B C 1
ATOM 3229 O O . THR B 1 134 ? -10.212 37.290 60.594 1.00 27.50 133 THR B O 1
ATOM 3233 N N . ASP B 1 135 ? -12.132 37.371 61.727 1.00 29.94 134 ASP B N 1
ATOM 3234 C CA . ASP B 1 135 ? -12.745 38.149 60.651 1.00 32.23 134 ASP B CA 1
ATOM 3235 C C . ASP B 1 135 ? -13.002 39.591 61.072 1.00 27.33 134 ASP B C 1
ATOM 3236 O O . ASP B 1 135 ? -13.970 40.225 60.646 1.00 30.12 134 ASP B O 1
ATOM 3241 N N . LEU B 1 136 ? -12.083 40.108 61.893 1.00 27.15 135 LEU B N 1
ATOM 3242 C CA . LEU B 1 136 ? -11.948 41.542 62.136 1.00 19.73 135 LEU B CA 1
ATOM 3243 C C . LEU B 1 136 ? -11.777 42.315 60.835 1.00 21.66 135 LEU B C 1
ATOM 3244 O O . LEU B 1 136 ? -11.293 41.757 59.840 1.00 26.96 135 LEU B O 1
ATOM 3249 N N . PRO B 1 137 ? -12.164 43.600 60.824 1.00 20.58 136 PRO B N 1
ATOM 3250 C CA . PRO B 1 137 ? -11.980 44.396 59.618 1.00 21.12 136 PRO B CA 1
ATOM 3251 C C . PRO B 1 137 ? -10.499 44.413 59.251 1.00 25.17 136 PRO B C 1
ATOM 3252 O O . PRO B 1 137 ? -9.649 44.408 60.146 1.00 20.86 136 PRO B O 1
ATOM 3256 N N . ALA B 1 138 ? -10.206 44.381 57.954 1.00 21.54 137 ALA B N 1
ATOM 3257 C CA . ALA B 1 138 ? -8.827 44.218 57.482 1.00 21.39 137 ALA B CA 1
ATOM 3258 C C . ALA B 1 138 ? -7.931 45.388 57.898 1.00 20.78 137 ALA B C 1
ATOM 3259 O O . ALA B 1 138 ? -6.757 45.202 58.162 1.00 21.01 137 ALA B O 1
ATOM 3261 N N . THR B 1 139 ? -8.509 46.586 57.974 1.00 22.41 138 THR B N 1
ATOM 3262 C CA . THR B 1 139 ? -7.798 47.770 58.441 1.00 20.38 138 THR B CA 1
ATOM 3263 C C . THR B 1 139 ? -7.217 47.584 59.851 1.00 25.34 138 THR B C 1
ATOM 3264 O O . THR B 1 139 ? -6.079 47.996 60.109 1.00 18.07 138 THR B O 1
ATOM 3268 N N . MET B 1 140 ? -8.002 46.956 60.732 1.00 15.80 139 MET B N 1
ATOM 3269 C CA . MET B 1 140 ? -7.624 46.640 62.121 1.00 17.00 139 MET B CA 1
ATOM 3270 C C . MET B 1 140 ? -6.518 45.576 62.124 1.00 18.51 139 MET B C 1
ATOM 3271 O O . MET B 1 140 ? -5.517 45.713 62.831 1.00 15.72 139 MET B O 1
ATOM 3276 N N . GLN B 1 141 ? -6.694 44.536 61.296 1.00 18.77 140 GLN B N 1
ATOM 3277 C CA . GLN B 1 141 ? -5.724 43.421 61.229 1.00 16.58 140 GLN B CA 1
ATOM 3278 C C . GLN B 1 141 ? -4.368 43.962 60.791 1.00 16.46 140 GLN B C 1
ATOM 3279 O O . GLN B 1 141 ? -3.362 43.694 61.448 1.00 13.53 140 GLN B O 1
ATOM 3285 N N . ALA B 1 142 ? -4.378 44.759 59.727 1.00 15.65 141 ALA B N 1
ATOM 3286 C CA . ALA B 1 142 ? -3.116 45.321 59.163 1.00 14.24 141 ALA B CA 1
ATOM 3287 C C . ALA B 1 142 ? -2.452 46.263 60.143 1.00 16.74 141 ALA B C 1
ATOM 3288 O O . ALA B 1 142 ? -1.212 46.293 60.251 1.00 16.44 141 ALA B O 1
ATOM 3290 N N . ALA B 1 143 ? -3.266 47.067 60.825 1.00 17.04 142 ALA B N 1
ATOM 3291 C CA . ALA B 1 143 ? -2.754 47.996 61.842 1.00 16.20 142 ALA B CA 1
ATOM 3292 C C . ALA B 1 143 ? -2.078 47.245 62.993 1.00 14.86 142 ALA B C 1
ATOM 3293 O O . ALA B 1 143 ? -1.025 47.646 63.473 1.00 14.45 142 ALA B O 1
ATOM 3295 N N . LEU B 1 144 ? -2.696 46.154 63.440 1.00 13.67 143 LEU B N 1
ATOM 3296 C CA . LEU B 1 144 ? -2.085 45.329 64.485 1.00 14.94 143 LEU B CA 1
ATOM 3297 C C . LEU B 1 144 ? -0.755 44.732 64.032 1.00 14.93 143 LEU B C 1
ATOM 3298 O O . LEU B 1 144 ? 0.215 44.757 64.782 1.00 14.63 143 LEU B O 1
ATOM 3303 N N . VAL B 1 145 ? -0.709 44.222 62.805 1.00 16.53 144 VAL B N 1
ATOM 3304 C CA . VAL B 1 145 ? 0.518 43.585 62.273 1.00 14.86 144 VAL B CA 1
ATOM 3305 C C . VAL B 1 145 ? 1.644 44.624 62.191 1.00 14.95 144 VAL B C 1
ATOM 3306 O O . VAL B 1 145 ? 2.772 44.367 62.624 1.00 16.61 144 VAL B O 1
ATOM 3310 N N . GLN B 1 146 ? 1.325 45.798 61.656 1.00 13.96 145 GLN B N 1
ATOM 3311 C CA . GLN B 1 146 ? 2.330 46.864 61.524 1.00 15.97 145 GLN B CA 1
ATOM 3312 C C . GLN B 1 146 ? 2.859 47.302 62.884 1.00 20.39 145 GLN B C 1
ATOM 3313 O O . GLN B 1 146 ? 4.071 47.441 63.069 1.00 16.46 145 GLN B O 1
ATOM 3319 N N . ALA B 1 147 ? 1.942 47.493 63.830 1.00 14.11 146 ALA B N 1
ATOM 3320 C CA . ALA B 1 147 ? 2.292 47.879 65.203 1.00 16.74 146 ALA B CA 1
ATOM 3321 C C . ALA B 1 147 ? 3.121 46.808 65.935 1.00 13.43 146 ALA B C 1
ATOM 3322 O O . ALA B 1 147 ? 4.113 47.134 66.603 1.00 15.16 146 ALA B O 1
ATOM 3324 N N . LEU B 1 148 ? 2.716 45.543 65.811 1.00 14.95 147 LEU B N 1
ATOM 3325 C CA . LEU B 1 148 ? 3.431 44.462 66.509 1.00 15.77 147 LEU B CA 1
ATOM 3326 C C . LEU B 1 148 ? 4.821 44.227 65.934 1.00 16.24 147 LEU B C 1
ATOM 3327 O O . LEU B 1 148 ? 5.785 44.079 66.684 1.00 14.24 147 LEU B O 1
ATOM 3332 N N . ALA B 1 149 ? 4.914 44.204 64.609 1.00 16.96 148 ALA B N 1
ATOM 3333 C CA . ALA B 1 149 ? 6.204 43.969 63.972 1.00 16.75 148 ALA B CA 1
ATOM 3334 C C . ALA B 1 149 ? 7.158 45.130 64.264 1.00 14.96 148 ALA B C 1
ATOM 3335 O O . ALA B 1 149 ? 8.348 44.910 64.509 1.00 16.69 148 ALA B O 1
ATOM 3337 N N . THR B 1 150 ? 6.632 46.356 64.275 1.00 14.18 149 THR B N 1
ATOM 3338 C CA . THR B 1 150 ? 7.449 47.522 64.632 1.00 16.04 149 THR B CA 1
ATOM 3339 C C . THR B 1 150 ? 7.937 47.429 66.094 1.00 15.98 149 THR B C 1
ATOM 3340 O O . THR B 1 150 ? 9.103 47.667 66.379 1.00 15.41 149 THR B O 1
ATOM 3344 N N . ALA B 1 151 ? 7.042 47.062 67.011 1.00 13.68 150 ALA B N 1
ATOM 3345 C CA . ALA B 1 151 ? 7.433 46.905 68.436 1.00 12.28 150 ALA B CA 1
ATOM 3346 C C . ALA B 1 151 ? 8.402 45.748 68.678 1.00 17.15 150 ALA B C 1
ATOM 3347 O O . ALA B 1 151 ? 9.260 45.828 69.553 1.00 16.89 150 ALA B O 1
ATOM 3349 N N . ALA B 1 152 ? 8.238 44.656 67.931 1.00 13.28 151 ALA B N 1
ATOM 3350 C CA . ALA B 1 152 ? 8.991 43.444 68.207 1.00 14.59 151 ALA B CA 1
ATOM 3351 C C . ALA B 1 152 ? 10.302 43.353 67.428 1.00 13.89 151 ALA B C 1
ATOM 3352 O O . ALA B 1 152 ? 11.161 42.535 67.762 1.00 17.18 151 ALA B O 1
ATOM 3354 N N . GLY B 1 153 ? 10.456 44.173 66.396 1.00 17.27 152 GLY B N 1
ATOM 3355 C CA . GLY B 1 153 ? 11.535 43.919 65.419 1.00 12.94 152 GLY B CA 1
ATOM 3356 C C . GLY B 1 153 ? 12.811 44.693 65.636 1.00 16.22 152 GLY B C 1
ATOM 3357 O O . GLY B 1 153 ? 13.125 45.084 66.755 1.00 15.02 152 GLY B O 1
ATOM 3358 N N . PRO B 1 154 ? 13.565 44.930 64.546 1.00 14.02 153 PRO B N 1
ATOM 3359 C CA . PRO B 1 154 ? 14.908 45.514 64.685 1.00 17.48 153 PRO B CA 1
ATOM 3360 C C . PRO B 1 154 ? 14.982 47.001 65.022 1.00 21.15 153 PRO B C 1
ATOM 3361 O O . PRO B 1 154 ? 16.079 47.535 65.090 1.00 18.35 153 PRO B O 1
ATOM 3365 N N . SER B 1 155 ? 13.840 47.646 65.249 1.00 19.78 154 SER B N 1
ATOM 3366 C CA . SER B 1 155 ? 13.795 48.963 65.874 1.00 19.53 154 SER B CA 1
ATOM 3367 C C . SER B 1 155 ? 13.182 48.906 67.272 1.00 19.73 154 SER B C 1
ATOM 3368 O O . SER B 1 155 ? 13.101 49.923 67.967 1.00 25.59 154 SER B O 1
ATOM 3371 N N . GLY B 1 156 ? 12.738 47.717 67.664 1.00 20.05 155 GLY B N 1
ATOM 3372 C CA . GLY B 1 156 ? 12.042 47.521 68.931 1.00 15.54 155 GLY B CA 1
ATOM 3373 C C . GLY B 1 156 ? 12.716 46.421 69.717 1.00 16.46 155 GLY B C 1
ATOM 3374 O O . GLY B 1 156 ? 13.905 46.499 69.977 1.00 16.86 155 GLY B O 1
ATOM 3375 N N . MET B 1 157 ? 11.955 45.399 70.094 1.00 14.70 156 MET B N 1
ATOM 3376 C CA . MET B 1 157 ? 12.448 44.375 71.008 1.00 16.19 156 MET B CA 1
ATOM 3377 C C . MET B 1 157 ? 13.830 43.880 70.592 1.00 18.80 156 MET B C 1
ATOM 3378 O O . MET B 1 157 ? 14.796 43.997 71.346 1.00 16.95 156 MET B O 1
ATOM 3383 N N . VAL B 1 158 ? 13.915 43.326 69.387 1.00 17.85 157 VAL B N 1
ATOM 3384 C CA . VAL B 1 158 ? 15.147 42.687 68.910 1.00 16.51 157 VAL B CA 1
ATOM 3385 C C . VAL B 1 158 ? 16.354 43.633 68.964 1.00 16.37 157 VAL B C 1
ATOM 3386 O O . VAL B 1 158 ? 17.448 43.210 69.332 1.00 21.75 157 VAL B O 1
ATOM 3390 N N . ALA B 1 159 ? 16.135 44.902 68.636 1.00 15.23 158 ALA B N 1
ATOM 3391 C CA . ALA B 1 159 ? 17.183 45.922 68.801 1.00 15.66 158 ALA B CA 1
ATOM 3392 C C . ALA B 1 159 ? 17.590 46.099 70.272 1.00 16.83 158 ALA B C 1
ATOM 3393 O O . ALA B 1 159 ? 18.778 46.299 70.556 1.00 19.29 158 ALA B O 1
ATOM 3395 N N . GLY B 1 160 ? 16.618 46.001 71.190 1.00 17.44 159 GLY B N 1
ATOM 3396 C CA . GLY B 1 160 ? 16.902 46.074 72.638 1.00 19.51 159 GLY B CA 1
ATOM 3397 C C . GLY B 1 160 ? 17.744 44.887 73.074 1.00 21.97 159 GLY B C 1
ATOM 3398 O O . GLY B 1 160 ? 18.703 45.038 73.838 1.00 21.41 159 GLY B O 1
ATOM 3399 N N . GLN B 1 161 ? 17.408 43.707 72.556 1.00 19.14 160 GLN B N 1
ATOM 3400 C CA . GLN B 1 161 ? 18.182 42.495 72.822 1.00 18.20 160 GLN B CA 1
ATOM 3401 C C . GLN B 1 161 ? 19.611 42.569 72.257 1.00 20.05 160 GLN B C 1
ATOM 3402 O O . GLN B 1 161 ? 20.552 42.091 72.904 1.00 20.96 160 GLN B O 1
ATOM 3408 N N . ALA B 1 162 ? 19.755 43.159 71.066 1.00 18.45 161 ALA B N 1
ATOM 3409 C CA . ALA B 1 162 ? 21.076 43.371 70.433 1.00 18.18 161 ALA B CA 1
ATOM 3410 C C . ALA B 1 162 ? 21.931 44.334 71.251 1.00 17.71 161 ALA B C 1
ATOM 3411 O O . ALA B 1 162 ? 23.124 44.111 71.409 1.00 22.85 161 ALA B O 1
ATOM 3413 N N . LYS B 1 163 ? 21.319 45.386 71.790 1.00 18.80 162 LYS B N 1
ATOM 3414 C CA . LYS B 1 163 ? 22.044 46.293 72.681 1.00 20.26 162 LYS B CA 1
ATOM 3415 C C . LYS B 1 163 ? 22.439 45.611 73.984 1.00 22.34 162 LYS B C 1
ATOM 3416 O O . LYS B 1 163 ? 23.496 45.910 74.551 1.00 24.78 162 LYS B O 1
ATOM 3422 N N . ASP B 1 164 ? 21.593 44.702 74.464 1.00 22.01 163 ASP B N 1
ATOM 3423 C CA . ASP B 1 164 ? 21.906 43.953 75.676 1.00 24.36 163 ASP B CA 1
ATOM 3424 C C . ASP B 1 164 ? 23.131 43.049 75.472 1.00 29.03 163 ASP B C 1
ATOM 3425 O O . ASP B 1 164 ? 24.019 43.022 76.314 1.00 27.49 163 ASP B O 1
ATOM 3430 N N . ILE B 1 165 ? 23.191 42.343 74.345 1.00 23.17 164 ILE B N 1
ATOM 3431 C CA . ILE B 1 165 ? 24.392 41.553 73.986 1.00 25.40 164 ILE B CA 1
ATOM 3432 C C . ILE B 1 165 ? 25.653 42.413 73.955 1.00 26.80 164 ILE B C 1
ATOM 3433 O O . ILE B 1 165 ? 26.696 42.022 74.500 1.00 23.65 164 ILE B O 1
ATOM 3438 N N . GLN B 1 166 ? 25.536 43.584 73.329 1.00 19.10 165 GLN B N 1
ATOM 3439 C CA . GLN B 1 166 ? 26.671 44.463 73.085 1.00 21.69 165 GLN B CA 1
ATOM 3440 C C . GLN B 1 166 ? 27.137 45.207 74.333 1.00 23.18 165 GLN B C 1
ATOM 3441 O O . GLN B 1 166 ? 28.167 45.868 74.305 1.00 25.22 165 GLN B O 1
ATOM 3447 N N . SER B 1 167 ? 26.361 45.111 75.409 1.00 21.09 166 SER B N 1
ATOM 344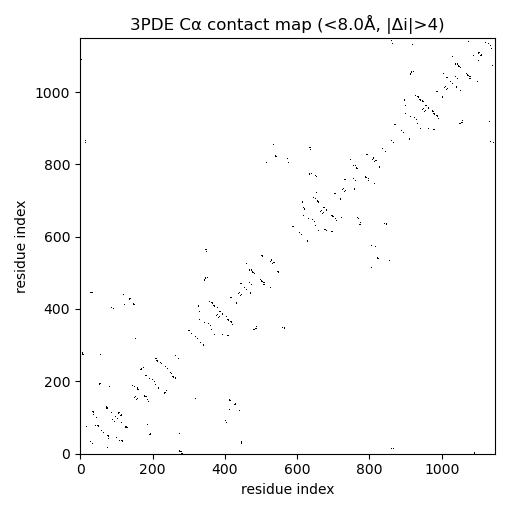8 C CA . SER B 1 167 ? 26.687 45.816 76.641 1.00 22.93 166 SER B CA 1
ATOM 3449 C C . SER B 1 167 ? 26.991 44.883 77.806 1.00 22.64 166 SER B C 1
ATOM 3450 O O . SER B 1 167 ? 27.067 45.333 78.949 1.00 26.52 166 SER B O 1
ATOM 3453 N N . GLU B 1 168 ? 27.147 43.594 77.512 1.00 22.34 167 GLU B N 1
ATOM 3454 C CA . GLU B 1 168 ? 27.390 42.538 78.510 1.00 26.23 167 GLU B CA 1
ATOM 3455 C C . GLU B 1 168 ? 28.477 42.841 79.556 1.00 31.59 167 GLU B C 1
ATOM 3456 O O . GLU B 1 168 ? 28.300 42.550 80.742 1.00 32.76 167 GLU B O 1
ATOM 3462 N N . HIS B 1 169 ? 29.590 43.426 79.129 1.00 26.01 168 HIS B N 1
ATOM 3463 C CA . HIS B 1 169 ? 30.666 43.724 80.092 1.00 25.89 168 HIS B CA 1
ATOM 3464 C C . HIS B 1 169 ? 31.083 45.179 79.977 1.00 31.63 168 HIS B C 1
ATOM 3465 O O . HIS B 1 169 ? 32.265 45.523 80.107 1.00 31.29 168 HIS B O 1
ATOM 3472 N N . VAL B 1 170 ? 30.091 46.027 79.729 1.00 24.32 169 VAL B N 1
ATOM 3473 C CA . VAL B 1 170 ? 30.277 47.433 79.448 1.00 23.64 169 VAL B CA 1
ATOM 3474 C C . VAL B 1 170 ? 29.406 48.207 80.423 1.00 28.09 169 VAL B C 1
ATOM 3475 O O . VAL B 1 170 ? 28.249 47.830 80.663 1.00 30.08 169 VAL B O 1
ATOM 3479 N N . ASN B 1 171 ? 29.966 49.265 81.004 1.00 25.18 170 ASN B N 1
ATOM 3480 C CA . ASN B 1 171 ? 29.202 50.156 81.880 1.00 28.85 170 ASN B CA 1
ATOM 3481 C C . ASN B 1 171 ? 28.510 51.209 81.012 1.00 31.06 170 ASN B C 1
ATOM 3482 O O . ASN B 1 171 ? 29.132 52.166 80.567 1.00 29.94 170 ASN B O 1
ATOM 3487 N N . LEU B 1 172 ? 27.226 51.004 80.726 1.00 29.94 171 LEU B N 1
ATOM 3488 C CA . LEU B 1 172 ? 26.491 51.936 79.870 1.00 29.62 171 LEU B CA 1
ATOM 3489 C C . LEU B 1 172 ? 26.167 53.215 80.609 1.00 30.37 171 LEU B C 1
ATOM 3490 O O . LEU B 1 172 ? 25.834 53.154 81.785 1.00 33.92 171 LEU B O 1
ATOM 3495 N N . PRO B 1 173 ? 26.269 54.376 79.930 1.00 31.17 172 PRO B N 1
ATOM 3496 C CA . PRO B 1 173 ? 25.666 55.572 80.509 1.00 31.96 172 PRO B CA 1
ATOM 3497 C C . PRO B 1 173 ? 24.152 55.384 80.598 1.00 33.81 172 PRO B C 1
ATOM 3498 O O . PRO B 1 173 ? 23.557 54.703 79.742 1.00 31.36 172 PRO B O 1
ATOM 3502 N N . LEU B 1 174 ? 23.552 55.958 81.640 1.00 31.02 173 LEU B N 1
ATOM 3503 C CA . LEU B 1 174 ? 22.099 55.895 81.847 1.00 32.95 173 LEU B CA 1
ATOM 3504 C C . LEU B 1 174 ? 21.270 56.256 80.600 1.00 27.62 173 LEU B C 1
ATOM 3505 O O . LEU B 1 174 ? 20.261 55.605 80.316 1.00 27.24 173 LEU B O 1
ATOM 3510 N N . SER B 1 175 ? 21.704 57.259 79.845 1.00 24.68 174 SER B N 1
ATOM 3511 C CA . SER B 1 175 ? 20.977 57.695 78.647 1.00 28.65 174 SER B CA 1
ATOM 3512 C C . SER B 1 175 ? 20.883 56.577 77.604 1.00 27.67 174 SER B C 1
ATOM 3513 O O . SER B 1 175 ? 19.844 56.419 76.975 1.00 28.62 174 SER B O 1
ATOM 3516 N N . GLN B 1 176 ? 21.958 55.797 77.459 1.00 27.84 175 GLN B N 1
ATOM 3517 C CA . GLN B 1 176 ? 21.972 54.619 76.587 1.00 24.91 175 GLN B CA 1
ATOM 3518 C C . GLN B 1 176 ? 21.140 53.494 77.146 1.00 21.46 175 GLN B C 1
ATOM 3519 O O . GLN B 1 176 ? 20.463 52.794 76.388 1.00 24.35 175 GLN B O 1
ATOM 3525 N N . LEU B 1 177 ? 21.187 53.321 78.470 1.00 22.21 176 LEU B N 1
ATOM 3526 C CA . LEU B 1 177 ? 20.404 52.293 79.149 1.00 23.73 176 LEU B CA 1
ATOM 3527 C C . LEU B 1 177 ? 18.903 52.553 78.954 1.00 17.36 176 LEU B C 1
ATOM 3528 O O . LEU B 1 177 ? 18.113 51.613 78.759 1.00 23.20 176 LEU B O 1
ATOM 3533 N N . ARG B 1 178 ? 18.522 53.826 78.966 1.00 20.35 177 ARG B N 1
ATOM 3534 C CA . ARG B 1 178 ? 17.113 54.207 78.770 1.00 22.24 177 ARG B CA 1
ATOM 3535 C C . ARG B 1 178 ? 16.586 53.805 77.392 1.00 25.90 177 ARG B C 1
ATOM 3536 O O . ARG B 1 178 ? 15.444 53.321 77.263 1.00 20.96 177 ARG B O 1
ATOM 3544 N N . VAL B 1 179 ? 17.425 54.021 76.374 1.00 21.20 178 VAL B N 1
ATOM 3545 C CA . VAL B 1 179 ? 17.103 53.647 74.988 1.00 22.33 178 VAL B CA 1
ATOM 3546 C C . VAL B 1 179 ? 16.983 52.123 74.901 1.00 21.71 178 VAL B C 1
ATOM 3547 O O . VAL B 1 179 ? 16.010 51.605 74.339 1.00 25.35 178 VAL B O 1
ATOM 3551 N N . LEU B 1 180 ? 17.949 51.416 75.490 1.00 17.21 179 LEU B N 1
ATOM 3552 C CA . LEU B 1 180 ? 17.956 49.956 75.513 1.00 18.04 179 LEU B CA 1
ATOM 3553 C C . LEU B 1 180 ? 16.666 49.436 76.138 1.00 19.64 179 LEU B C 1
ATOM 3554 O O . LEU B 1 180 ? 16.024 48.545 75.577 1.00 19.85 179 LEU B O 1
ATOM 3559 N N . HIS B 1 181 ? 16.311 49.973 77.304 1.00 18.31 180 HIS B N 1
ATOM 3560 C CA . HIS B 1 181 ? 15.068 49.563 77.995 1.00 21.62 180 HIS B CA 1
ATOM 3561 C C . HIS B 1 181 ? 13.772 49.808 77.207 1.00 17.85 180 HIS B C 1
ATOM 3562 O O . HIS B 1 181 ? 12.872 48.954 77.186 1.00 20.15 180 HIS B O 1
ATOM 3569 N N . LYS B 1 182 ? 13.675 50.976 76.578 1.00 20.51 181 LYS B N 1
ATOM 3570 C CA . LYS B 1 182 ? 12.480 51.343 75.826 1.00 19.83 181 LYS B CA 1
ATOM 3571 C C . LYS B 1 182 ? 12.272 50.370 74.661 1.00 21.01 181 LYS B C 1
ATOM 3572 O O . LYS B 1 182 ? 11.130 49.974 74.377 1.00 22.32 181 LYS B O 1
ATOM 3578 N N . GLU B 1 183 ? 13.379 49.947 74.041 1.00 17.21 182 GLU B N 1
ATOM 3579 C CA . GLU B 1 183 ? 13.335 48.907 72.999 1.00 20.69 182 GLU B CA 1
ATOM 3580 C C . GLU B 1 183 ? 13.037 47.509 73.562 1.00 17.64 182 GLU B C 1
ATOM 3581 O O . GLU B 1 183 ? 12.090 46.845 73.123 1.00 22.89 182 GLU B O 1
ATOM 3587 N N . LYS B 1 184 ? 13.808 47.087 74.558 1.00 17.52 183 LYS B N 1
ATOM 3588 C CA . LYS B 1 184 ? 13.835 45.698 74.990 1.00 17.98 183 LYS B CA 1
ATOM 3589 C C . LYS B 1 184 ? 12.566 45.282 75.712 1.00 21.27 183 LYS B C 1
ATOM 3590 O O . LYS B 1 184 ? 12.095 44.153 75.540 1.00 19.24 183 LYS B O 1
ATOM 3596 N N . THR B 1 185 ? 12.017 46.193 76.520 1.00 20.32 184 THR B N 1
ATOM 3597 C CA . THR B 1 185 ? 10.832 45.862 77.319 1.00 21.87 184 THR B CA 1
ATOM 3598 C C . THR B 1 185 ? 9.686 46.850 77.152 1.00 20.33 184 THR B C 1
ATOM 3599 O O . THR B 1 185 ? 8.503 46.480 77.304 1.00 20.67 184 THR B O 1
ATOM 3603 N N . GLY B 1 186 ? 10.020 48.090 76.829 1.00 14.59 185 GLY B N 1
ATOM 3604 C CA . GLY B 1 186 ? 9.014 49.138 76.690 1.00 15.77 185 GLY B CA 1
ATOM 3605 C C . GLY B 1 186 ? 8.099 48.933 75.496 1.00 21.21 185 GLY B C 1
ATOM 3606 O O . GLY B 1 186 ? 6.870 49.105 75.598 1.00 18.49 185 GLY B O 1
ATOM 3607 N N . ALA B 1 187 ? 8.700 48.519 74.381 1.00 18.00 186 ALA B N 1
ATOM 3608 C CA . ALA B 1 187 ? 8.027 48.465 73.081 1.00 15.42 186 ALA B CA 1
ATOM 3609 C C . ALA B 1 187 ? 6.803 47.547 73.077 1.00 16.37 186 ALA B C 1
ATOM 3610 O O . ALA B 1 187 ? 5.754 47.959 72.581 1.00 16.87 186 ALA B O 1
ATOM 3612 N N . LEU B 1 188 ? 6.940 46.334 73.623 1.00 15.18 187 LEU B N 1
ATOM 3613 C CA . LEU B 1 188 ? 5.811 45.386 73.657 1.00 16.84 187 LEU B CA 1
ATOM 3614 C C . LEU B 1 188 ? 4.749 45.806 74.641 1.00 18.23 187 LEU B C 1
ATOM 3615 O O . LEU B 1 188 ? 3.575 45.467 74.474 1.00 15.33 187 LEU B O 1
ATOM 3620 N N . LEU B 1 189 ? 5.148 46.518 75.684 1.00 19.66 188 LEU B N 1
ATOM 3621 C CA . LEU B 1 189 ? 4.146 47.036 76.628 1.00 18.13 188 LEU B CA 1
ATOM 3622 C C . LEU B 1 189 ? 3.405 48.255 76.086 1.00 19.79 188 LEU B C 1
ATOM 3623 O O . LEU B 1 189 ? 2.216 48.445 76.363 1.00 18.46 188 LEU B O 1
ATOM 3628 N N . HIS B 1 190 ? 4.105 49.066 75.302 1.00 17.64 189 HIS B N 1
ATOM 3629 C CA . HIS B 1 190 ? 3.503 50.125 74.505 1.00 16.81 189 HIS B CA 1
ATOM 3630 C C . HIS B 1 190 ? 2.503 49.482 73.537 1.00 16.06 189 HIS B C 1
ATOM 3631 O O . HIS B 1 190 ? 1.349 49.910 73.462 1.00 18.59 189 HIS B O 1
ATOM 3638 N N . TYR B 1 191 ? 2.934 48.414 72.852 1.00 14.76 190 TYR B N 1
ATOM 3639 C CA . TYR B 1 191 ? 2.030 47.715 71.923 1.00 11.14 190 TYR B CA 1
ATOM 3640 C C . TYR B 1 191 ? 0.819 47.145 72.646 1.00 15.46 190 TYR B C 1
ATOM 3641 O O . TYR B 1 191 ? -0.291 47.148 72.098 1.00 16.04 190 TYR B O 1
ATOM 3650 N N . ALA B 1 192 ? 1.025 46.648 73.864 1.00 16.01 191 ALA B N 1
ATOM 3651 C CA . ALA B 1 192 ? -0.107 46.031 74.598 1.00 18.50 191 ALA B CA 1
ATOM 3652 C C . ALA B 1 192 ? -1.289 47.000 74.654 1.00 16.34 191 ALA B C 1
ATOM 3653 O O . ALA B 1 192 ? -2.446 46.639 74.365 1.00 17.06 191 ALA B O 1
ATOM 3655 N N . VAL B 1 193 ? -0.989 48.247 74.975 1.00 14.08 192 VAL B N 1
ATOM 3656 C CA . VAL B 1 193 ? -2.019 49.270 75.032 1.00 15.96 192 VAL B CA 1
ATOM 3657 C C . VAL B 1 193 ? -2.429 49.718 73.632 1.00 15.11 192 VAL B C 1
ATOM 3658 O O . VAL B 1 193 ? -3.602 49.879 73.382 1.00 14.45 192 VAL B O 1
ATOM 3662 N N . GLN B 1 194 ? -1.474 49.914 72.724 1.00 17.35 193 GLN B N 1
ATOM 3663 C CA . GLN B 1 194 ? -1.800 50.311 71.348 1.00 14.98 193 GLN B CA 1
ATOM 3664 C C . GLN B 1 194 ? -2.769 49.325 70.643 1.00 17.76 193 GLN B C 1
ATOM 3665 O O . GLN B 1 194 ? -3.666 49.758 69.922 1.00 16.49 193 GLN B O 1
ATOM 3671 N N . ALA B 1 195 ? -2.594 48.021 70.895 1.00 15.06 194 ALA B N 1
ATOM 3672 C CA . ALA B 1 195 ? -3.467 46.981 70.370 1.00 20.06 194 ALA B CA 1
ATOM 3673 C C . ALA B 1 195 ? -4.907 47.184 70.883 1.00 16.70 194 ALA B C 1
ATOM 3674 O O . ALA B 1 195 ? -5.862 47.004 70.130 1.00 16.49 194 ALA B O 1
ATOM 3676 N N . GLY B 1 196 ? -5.047 47.602 72.141 1.00 16.54 195 GLY B N 1
ATOM 3677 C CA . GLY B 1 196 ? -6.365 47.946 72.694 1.00 17.55 195 GLY B CA 1
ATOM 3678 C C . GLY B 1 196 ? -6.991 49.188 72.078 1.00 20.43 195 GLY B C 1
ATOM 3679 O O . GLY B 1 196 ? -8.203 49.247 71.901 1.00 22.54 195 GLY B O 1
ATOM 3680 N N . LEU B 1 197 ? -6.163 50.169 71.726 1.00 15.50 196 LEU B N 1
ATOM 3681 C CA . LEU B 1 197 ? -6.628 51.383 71.020 1.00 14.39 196 LEU B CA 1
ATOM 3682 C C . LEU B 1 197 ? -7.140 51.020 69.636 1.00 19.22 196 LEU B C 1
ATOM 3683 O O . LEU B 1 197 ? -8.140 51.571 69.180 1.00 20.06 196 LEU B O 1
ATOM 3688 N N . ILE B 1 198 ? -6.430 50.101 68.972 1.00 17.93 197 ILE B N 1
ATOM 3689 C CA . ILE B 1 198 ? -6.808 49.598 67.649 1.00 14.94 197 ILE B CA 1
ATOM 3690 C C . ILE B 1 198 ? -8.129 48.820 67.720 1.00 15.42 197 ILE B C 1
ATOM 3691 O O . ILE B 1 198 ?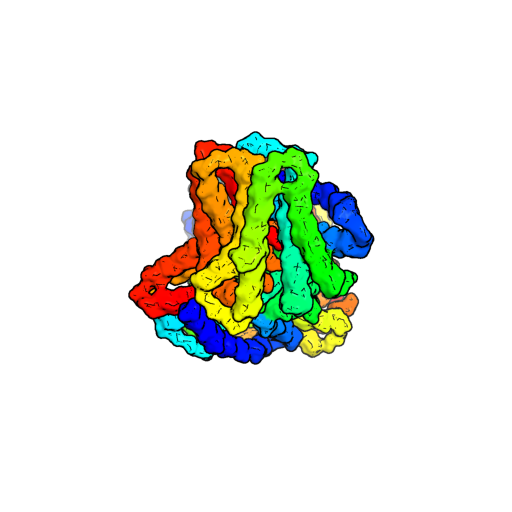 -9.087 49.151 67.025 1.00 18.05 197 ILE B O 1
ATOM 3696 N N . LEU B 1 199 ? -8.172 47.816 68.585 1.00 16.43 198 LEU B N 1
ATOM 3697 C CA . LEU B 1 199 ? -9.355 46.973 68.757 1.00 19.67 198 LEU B CA 1
ATOM 3698 C C . LEU B 1 199 ? -10.546 47.743 69.317 1.00 24.57 198 LEU B C 1
ATOM 3699 O O . LEU B 1 199 ? -11.703 47.423 69.000 1.00 21.56 198 LEU B O 1
ATOM 3704 N N . GLY B 1 200 ? -10.268 48.754 70.134 1.00 20.58 199 GLY B N 1
ATOM 3705 C CA . GLY B 1 200 ? -11.327 49.568 70.738 1.00 21.74 199 GLY B CA 1
ATOM 3706 C C . GLY B 1 200 ? -11.723 50.771 69.915 1.00 22.16 199 GLY B C 1
ATOM 3707 O O . GLY B 1 200 ? -12.595 51.527 70.326 1.00 24.06 199 GLY B O 1
ATOM 3708 N N . GLN B 1 201 ? -11.070 50.973 68.765 1.00 23.01 200 GLN B N 1
ATOM 3709 C CA . GLN B 1 201 ? -11.315 52.156 67.924 1.00 26.18 200 GLN B CA 1
ATOM 3710 C C . GLN B 1 201 ? -11.300 53.442 68.758 1.00 27.86 200 GLN B C 1
ATOM 3711 O O . GLN B 1 201 ? -12.300 54.193 68.795 1.00 26.64 200 GLN B O 1
ATOM 3717 N N . ALA B 1 202 ? -10.185 53.670 69.456 1.00 21.90 201 ALA B N 1
ATOM 3718 C CA . ALA B 1 202 ? -10.069 54.791 70.379 1.00 18.70 201 ALA B CA 1
ATOM 3719 C C . ALA B 1 202 ? -10.132 56.075 69.582 1.00 23.17 201 ALA B C 1
ATOM 3720 O O . ALA B 1 202 ? -9.557 56.128 68.489 1.00 23.80 201 ALA B O 1
ATOM 3722 N N . PRO B 1 203 ? -10.838 57.094 70.106 1.00 22.84 202 PRO B N 1
ATOM 3723 C CA . PRO B 1 203 ? -10.816 58.412 69.462 1.00 27.81 202 PRO B CA 1
ATOM 3724 C C . PRO B 1 203 ? -9.392 58.959 69.467 1.00 27.69 202 PRO B C 1
ATOM 3725 O O . PRO B 1 203 ? -8.660 58.768 70.439 1.00 22.87 202 PRO B O 1
ATOM 3729 N N . GLU B 1 204 ? -9.000 59.587 68.359 1.00 32.45 203 GLU B N 1
ATOM 3730 C CA . GLU B 1 204 ? -7.599 59.952 68.114 1.00 29.30 203 GLU B CA 1
ATOM 3731 C C . GLU B 1 204 ? -7.030 60.907 69.169 1.00 23.28 203 GLU B C 1
ATOM 3732 O O . GLU B 1 204 ? -5.834 60.855 69.475 1.00 30.76 203 GLU B O 1
ATOM 3738 N N . ALA B 1 205 ? -7.866 61.756 69.745 1.00 25.42 204 ALA B N 1
ATOM 3739 C CA . ALA B 1 205 ? -7.379 62.672 70.774 1.00 27.65 204 ALA B CA 1
ATOM 3740 C C . ALA B 1 205 ? -7.018 61.979 72.095 1.00 26.46 204 ALA B C 1
ATOM 3741 O O . ALA B 1 205 ? -6.325 62.559 72.928 1.00 24.43 204 ALA B O 1
ATOM 3743 N N . GLN B 1 206 ? -7.476 60.740 72.280 1.00 22.46 205 GLN B N 1
ATOM 3744 C CA . GLN B 1 206 ? -7.181 60.007 73.521 1.00 21.81 205 GLN B CA 1
ATOM 3745 C C . GLN B 1 206 ? -5.926 59.139 73.418 1.00 19.67 205 GLN B C 1
ATOM 3746 O O . GLN B 1 206 ? -5.465 58.603 74.433 1.00 18.11 205 GLN B O 1
ATOM 3752 N N . TRP B 1 207 ? -5.392 58.987 72.201 1.00 18.57 206 TRP B N 1
ATOM 3753 C CA . TRP B 1 207 ? -4.186 58.178 71.993 1.00 19.67 206 TRP B CA 1
ATOM 3754 C C . TRP B 1 207 ? -3.004 58.619 72.855 1.00 26.54 206 TRP B C 1
ATOM 3755 O O . TRP B 1 207 ? -2.386 57.750 73.484 1.00 19.11 206 TRP B O 1
ATOM 3766 N N . PRO B 1 208 ? -2.692 59.947 72.907 1.00 22.46 207 PRO B N 1
ATOM 3767 C CA . PRO B 1 208 ? -1.566 60.374 73.733 1.00 22.24 207 PRO B CA 1
ATOM 3768 C C . PRO B 1 208 ? -1.620 59.989 75.195 1.00 22.53 207 PRO B C 1
ATOM 3769 O O . PRO B 1 208 ? -0.620 59.511 75.701 1.00 22.09 207 PRO B O 1
ATOM 3773 N N . ALA B 1 209 ? -2.761 60.190 75.855 1.00 18.44 208 ALA B N 1
ATOM 3774 C CA . ALA B 1 209 ? -2.904 59.828 77.274 1.00 21.07 208 ALA B CA 1
ATOM 3775 C C . ALA B 1 209 ? -2.737 58.320 77.495 1.00 19.01 208 ALA B C 1
ATOM 3776 O O . ALA B 1 209 ? -2.071 57.896 78.437 1.00 18.33 208 ALA B O 1
ATOM 3778 N N . TYR B 1 210 ? -3.338 57.516 76.621 1.00 18.01 209 TYR B N 1
ATOM 3779 C CA . TYR B 1 210 ? -3.228 56.062 76.739 1.00 21.13 209 TYR B CA 1
ATOM 3780 C C . TYR B 1 210 ? -1.802 55.605 76.542 1.00 17.60 209 TYR B C 1
ATOM 3781 O O . TYR B 1 210 ? -1.323 54.739 77.284 1.00 16.76 209 TYR B O 1
ATOM 3790 N N . LEU B 1 211 ? -1.107 56.199 75.567 1.00 17.38 210 LEU B N 1
ATOM 3791 C CA . LEU B 1 211 ? 0.261 55.783 75.278 1.00 17.37 210 LEU B CA 1
ATOM 3792 C C . LEU B 1 211 ? 1.312 56.372 76.225 1.00 18.00 210 LEU B C 1
ATOM 3793 O O . LEU B 1 211 ? 2.338 55.751 76.448 1.00 15.85 210 LEU B O 1
ATOM 3798 N N . GLN B 1 212 ? 1.038 57.546 76.801 1.00 21.04 211 GLN B N 1
ATOM 3799 C CA . GLN B 1 212 ? 1.860 58.084 77.887 1.00 19.57 211 GLN B CA 1
ATOM 3800 C C . GLN B 1 212 ? 1.778 57.145 79.095 1.00 21.52 211 GLN B C 1
ATOM 3801 O O . GLN B 1 212 ? 2.791 56.827 79.705 1.00 19.14 211 GLN B O 1
ATOM 3807 N N . PHE B 1 213 ? 0.560 56.710 79.428 1.00 17.64 212 PHE B N 1
ATOM 3808 C CA . PHE B 1 213 ? 0.356 55.668 80.440 1.00 19.43 212 PHE B CA 1
ATOM 3809 C C . PHE B 1 213 ? 1.143 54.387 80.083 1.00 19.21 212 PHE B C 1
ATOM 3810 O O . PHE B 1 213 ? 1.825 53.816 80.931 1.00 16.85 212 PHE B O 1
ATOM 3818 N N . ALA B 1 214 ? 1.023 53.941 78.829 1.00 16.09 213 ALA B N 1
ATOM 3819 C CA . ALA B 1 214 ? 1.682 52.713 78.382 1.00 17.45 213 ALA B CA 1
ATOM 3820 C C . ALA B 1 214 ? 3.203 52.774 78.558 1.00 15.77 213 ALA B C 1
ATOM 3821 O O . ALA B 1 214 ? 3.819 51.816 79.058 1.00 19.13 213 ALA B O 1
ATOM 3823 N N . ASP B 1 215 ? 3.782 53.916 78.189 1.00 17.48 214 ASP B N 1
ATOM 3824 C CA . ASP B 1 215 ? 5.227 54.159 78.323 1.00 20.06 214 ASP B CA 1
ATOM 3825 C C . ASP B 1 215 ? 5.704 54.249 79.771 1.00 19.20 214 ASP B C 1
ATOM 3826 O O . ASP B 1 215 ? 6.749 53.680 80.129 1.00 17.68 214 ASP B O 1
ATOM 3831 N N . ALA B 1 216 ? 4.910 54.908 80.605 1.00 19.69 215 ALA B N 1
ATOM 3832 C CA . ALA B 1 216 ? 5.201 54.963 82.038 1.00 21.25 215 ALA B CA 1
ATOM 3833 C C . ALA B 1 216 ? 5.083 53.582 82.672 1.00 16.25 215 ALA B C 1
ATOM 3834 O O . ALA B 1 216 ? 5.939 53.215 83.448 1.00 15.72 215 ALA B O 1
ATOM 3836 N N . PHE B 1 217 ? 4.055 52.801 82.308 1.00 17.49 216 PHE B N 1
ATOM 3837 C CA . PHE B 1 217 ? 3.931 51.440 82.817 1.00 16.09 216 PHE B CA 1
ATOM 3838 C C . PHE B 1 217 ? 5.110 50.563 82.413 1.00 16.73 216 PHE B C 1
ATOM 3839 O O . PHE B 1 217 ? 5.656 49.840 83.243 1.00 17.28 216 PHE B O 1
ATOM 3847 N N . GLY B 1 218 ? 5.492 50.633 81.142 1.00 21.00 217 GLY B N 1
ATOM 3848 C CA . GLY B 1 218 ? 6.611 49.859 80.646 1.00 17.10 217 GLY B CA 1
ATOM 3849 C C . GLY B 1 218 ? 7.918 50.266 81.302 1.00 16.91 217 GLY B C 1
ATOM 3850 O O . GLY B 1 218 ? 8.726 49.397 81.649 1.00 18.06 217 GLY B O 1
ATOM 3851 N N . LEU B 1 219 ? 8.130 51.574 81.463 1.00 20.26 218 LEU B N 1
ATOM 3852 C CA . LEU B 1 219 ? 9.319 52.081 82.190 1.00 15.34 218 LEU B CA 1
ATOM 3853 C C . LEU B 1 219 ? 9.334 51.587 83.636 1.00 16.52 218 LEU B C 1
ATOM 3854 O O . LEU B 1 219 ? 10.334 51.031 84.089 1.00 16.99 218 LEU B O 1
ATOM 3859 N N . ALA B 1 220 ? 8.214 51.763 84.345 1.00 18.10 219 ALA B N 1
ATOM 3860 C CA . ALA B 1 220 ? 8.087 51.281 85.731 1.00 19.61 219 ALA B CA 1
ATOM 3861 C C . ALA B 1 220 ? 8.317 49.767 85.861 1.00 19.49 219 ALA B C 1
ATOM 3862 O O . ALA B 1 220 ? 8.968 49.309 86.800 1.00 16.32 219 ALA B O 1
ATOM 3864 N N . PHE B 1 221 ? 7.760 49.000 84.923 1.00 17.03 220 PHE B N 1
ATOM 3865 C CA . PHE B 1 221 ? 7.960 47.553 84.840 1.00 18.81 220 PHE B CA 1
ATOM 3866 C C . PHE B 1 221 ? 9.442 47.192 84.833 1.00 18.21 220 PHE B C 1
ATOM 3867 O O . PHE B 1 221 ? 9.860 46.263 85.533 1.00 20.44 220 PHE B O 1
ATOM 3875 N N . GLN B 1 222 ? 10.234 47.936 84.059 1.00 18.06 221 GLN B N 1
ATOM 3876 C CA . GLN B 1 222 ? 11.655 47.644 83.969 1.00 18.79 221 GLN B CA 1
ATOM 3877 C C . GLN B 1 222 ? 12.415 48.018 85.248 1.00 18.26 221 GLN B C 1
ATOM 3878 O O . GLN B 1 222 ? 13.259 47.257 85.716 1.00 18.01 221 GLN B O 1
ATOM 3884 N N . ILE B 1 223 ? 12.103 49.183 85.804 1.00 18.62 222 ILE B N 1
ATOM 3885 C CA . ILE B 1 223 ? 12.765 49.645 87.028 1.00 20.79 222 ILE B CA 1
ATOM 3886 C C . ILE B 1 223 ? 12.484 48.639 88.158 1.00 20.17 222 ILE B C 1
ATOM 3887 O O . ILE B 1 223 ? 13.392 48.207 88.863 1.00 18.87 222 ILE B O 1
ATOM 3892 N N . TYR B 1 224 ? 11.224 48.224 88.286 1.00 21.38 223 TYR B N 1
ATOM 3893 C CA . TYR B 1 224 ? 10.840 47.208 89.261 1.00 21.56 223 TYR B CA 1
ATOM 3894 C C . TYR B 1 224 ? 11.563 45.877 89.052 1.00 24.31 223 TYR B C 1
ATOM 3895 O O . TYR B 1 224 ? 12.021 45.273 90.021 1.00 23.12 223 TYR B O 1
ATOM 3904 N N . ASP B 1 225 ? 11.688 45.447 87.794 1.00 21.71 224 ASP B N 1
ATOM 3905 C CA . ASP B 1 225 ? 12.432 44.228 87.446 1.00 26.15 224 ASP B CA 1
ATOM 3906 C C . ASP B 1 225 ? 13.912 44.357 87.863 1.00 22.31 224 ASP B C 1
ATOM 3907 O O . ASP B 1 225 ? 14.482 43.416 88.456 1.00 23.61 224 ASP B O 1
ATOM 3912 N N . ASP B 1 226 ? 14.510 45.516 87.570 1.00 22.20 225 ASP B N 1
ATOM 3913 C CA . ASP B 1 226 ? 15.882 45.821 87.976 1.00 23.02 225 ASP B CA 1
ATOM 3914 C C . ASP B 1 226 ? 16.032 45.748 89.498 1.00 27.49 225 ASP B C 1
ATOM 3915 O O . ASP B 1 226 ? 16.976 45.131 89.999 1.00 25.65 225 ASP B O 1
ATOM 3920 N N . ILE B 1 227 ? 15.080 46.358 90.215 1.00 25.20 226 ILE B N 1
ATOM 3921 C CA . ILE B 1 227 ? 15.111 46.426 91.685 1.00 24.50 226 ILE B CA 1
ATOM 3922 C C . ILE B 1 227 ? 15.058 45.006 92.255 1.00 28.65 226 ILE B C 1
ATOM 3923 O O . ILE B 1 227 ? 15.891 44.640 93.094 1.00 32.37 226 ILE B O 1
ATOM 3928 N N . LEU B 1 228 ? 14.117 44.203 91.753 1.00 32.54 227 LEU B N 1
ATOM 3929 C CA . LEU B 1 228 ? 13.901 42.839 92.242 1.00 35.04 227 LEU B CA 1
ATOM 3930 C C . LEU B 1 228 ? 15.054 41.899 91.935 1.00 37.60 227 LEU B C 1
ATOM 3931 O O . LEU B 1 228 ? 15.365 41.027 92.748 1.00 40.62 227 LEU B O 1
ATOM 3936 N N . ASP B 1 229 ? 15.672 42.074 90.767 1.00 37.77 228 ASP B N 1
ATOM 3937 C CA . ASP B 1 229 ? 16.871 41.321 90.389 1.00 44.43 228 ASP B CA 1
ATOM 3938 C C . ASP B 1 229 ? 18.029 41.603 91.338 1.00 46.69 228 ASP B C 1
ATOM 3939 O O . ASP B 1 229 ? 18.708 40.678 91.788 1.00 48.62 228 ASP B O 1
ATOM 3944 N N . VAL B 1 230 ? 18.235 42.883 91.642 1.00 49.51 229 VAL B N 1
ATOM 3945 C CA . VAL B 1 230 ? 19.344 43.336 92.480 1.00 54.24 229 VAL B CA 1
ATOM 3946 C C . VAL B 1 230 ? 19.193 42.878 93.942 1.00 56.65 229 VAL B C 1
ATOM 3947 O O . VAL B 1 230 ? 20.185 42.542 94.600 1.00 58.25 229 VAL B O 1
ATOM 3951 N N . VAL B 1 231 ? 17.955 42.827 94.424 1.00 57.70 230 VAL B N 1
ATOM 3952 C CA . VAL B 1 231 ? 17.669 42.329 95.768 1.00 62.41 230 VAL B CA 1
ATOM 3953 C C . VAL B 1 231 ? 17.834 40.801 95.832 1.00 68.91 230 VAL B C 1
ATOM 3954 O O . VAL B 1 231 ? 18.620 40.292 96.635 1.00 72.44 230 VAL B O 1
ATOM 3958 N N . SER B 1 232 ? 17.107 40.083 94.976 1.00 72.36 231 SER B N 1
ATOM 3959 C CA . SER B 1 232 ? 17.158 38.618 94.939 1.00 74.04 231 SER B CA 1
ATOM 3960 C C . SER B 1 232 ? 18.422 38.114 94.243 1.00 74.65 231 SER B C 1
ATOM 3961 O O . SER B 1 232 ? 18.757 36.930 94.319 1.00 75.01 231 SER B O 1
ATOM 3964 N N . ASP B 1 244 ? 29.416 39.005 87.750 1.00 92.03 243 ASP B N 1
ATOM 3965 C CA . ASP B 1 244 ? 28.644 39.395 88.926 1.00 92.96 243 ASP B CA 1
ATOM 3966 C C . ASP B 1 244 ? 28.420 40.910 88.959 1.00 92.18 243 ASP B C 1
ATOM 3967 O O . ASP B 1 244 ? 27.275 41.376 88.946 1.00 92.25 243 ASP B O 1
ATOM 3972 N N . ALA B 1 245 ? 29.519 41.666 89.000 1.00 89.12 244 ALA B N 1
ATOM 3973 C CA . ALA B 1 245 ? 29.482 43.132 88.998 1.00 85.14 244 ALA B CA 1
ATOM 3974 C C . ALA B 1 245 ? 29.077 43.692 87.633 1.00 82.72 244 ALA B C 1
ATOM 3975 O O . ALA B 1 245 ? 28.486 44.772 87.549 1.00 80.39 244 ALA B O 1
ATOM 3977 N N . ASP B 1 246 ? 29.407 42.948 86.575 1.00 80.12 245 ASP B N 1
ATOM 3978 C CA . ASP B 1 246 ? 29.030 43.293 85.203 1.00 78.50 245 ASP B CA 1
ATOM 3979 C C . ASP B 1 246 ? 27.517 43.197 84.978 1.00 77.48 245 ASP B C 1
ATOM 3980 O O . ASP B 1 246 ? 26.941 43.984 84.218 1.00 75.06 245 ASP B O 1
ATOM 3985 N N . GLU B 1 247 ? 26.896 42.226 85.648 1.00 76.42 246 GLU B N 1
ATOM 3986 C CA . GLU B 1 247 ? 25.447 42.010 85.623 1.00 73.79 246 GLU B CA 1
ATOM 3987 C C . GLU B 1 247 ? 24.673 43.208 86.200 1.00 69.64 246 GLU B C 1
ATOM 3988 O O . GLU B 1 247 ? 23.741 43.722 85.569 1.00 64.78 246 GLU B O 1
ATOM 3994 N N . ALA B 1 248 ? 25.092 43.663 87.381 1.00 65.20 247 ALA B N 1
ATOM 3995 C CA . ALA B 1 248 ? 24.326 44.633 88.163 1.00 60.33 247 ALA B CA 1
ATOM 3996 C C . ALA B 1 248 ? 24.522 46.094 87.753 1.00 56.17 247 ALA B C 1
ATOM 3997 O O . ALA B 1 248 ? 23.691 46.938 88.086 1.00 55.52 247 ALA B O 1
ATOM 3999 N N . LYS B 1 249 ? 25.599 46.394 87.028 1.00 48.10 248 LYS B N 1
ATOM 4000 C CA . LYS B 1 249 ? 25.911 47.784 86.694 1.00 44.68 248 LYS B CA 1
ATOM 4001 C C . LYS B 1 249 ? 24.970 48.449 85.675 1.00 37.98 248 LYS B C 1
ATOM 4002 O O . LYS B 1 249 ? 24.757 49.653 85.744 1.00 37.89 248 LYS B O 1
ATOM 4008 N N . ASN B 1 250 ? 24.402 47.677 84.749 1.00 31.52 249 ASN B N 1
ATOM 4009 C CA . ASN B 1 250 ? 23.462 48.244 83.775 1.00 27.68 249 ASN B CA 1
ATOM 4010 C C . ASN B 1 250 ? 22.013 48.054 84.214 1.00 28.94 249 ASN B C 1
ATOM 4011 O O . ASN B 1 250 ? 21.187 47.483 83.490 1.00 25.92 249 ASN B O 1
ATOM 4016 N N . THR B 1 251 ? 21.746 48.505 85.434 1.00 22.12 250 THR B N 1
ATOM 4017 C CA . THR B 1 251 ? 20.419 48.456 86.038 1.00 27.17 250 THR B CA 1
ATOM 4018 C C . THR B 1 251 ? 20.167 49.799 86.699 1.00 27.49 250 THR B C 1
ATOM 4019 O O . THR B 1 251 ? 21.106 50.583 86.911 1.00 25.63 250 THR B O 1
ATOM 4023 N N . TYR B 1 252 ? 18.903 50.063 87.030 1.00 24.15 251 TYR B N 1
ATOM 4024 C CA . TYR B 1 252 ? 18.558 51.260 87.786 1.00 23.01 251 TYR B CA 1
ATOM 4025 C C . TYR B 1 252 ? 19.309 51.366 89.137 1.00 23.04 251 TYR B C 1
ATOM 4026 O O . TYR B 1 252 ? 19.910 52.409 89.389 1.00 26.30 251 TYR B O 1
ATOM 4035 N N . PRO B 1 253 ? 19.321 50.292 89.966 1.00 23.95 252 PRO B N 1
ATOM 4036 C CA . PRO B 1 253 ? 20.153 50.406 91.181 1.00 24.38 252 PRO B CA 1
ATOM 4037 C C . PRO B 1 253 ? 21.642 50.602 90.909 1.00 29.75 252 PRO B C 1
ATOM 4038 O O . PRO B 1 253 ? 22.297 51.355 91.629 1.00 26.98 252 PRO B O 1
ATOM 4042 N N . GLY B 1 254 ? 22.154 49.963 89.864 1.00 29.56 253 GLY B N 1
ATOM 4043 C CA . GLY B 1 254 ? 23.532 50.177 89.420 1.00 25.19 253 GLY B CA 1
ATOM 4044 C C . GLY B 1 254 ? 23.865 51.623 89.085 1.00 29.42 253 GLY B C 1
ATOM 4045 O O . GLY B 1 254 ? 24.961 52.093 89.406 1.00 33.10 253 GLY B O 1
ATOM 4046 N N . LYS B 1 255 ? 22.934 52.333 88.446 1.00 27.10 254 LYS B N 1
ATOM 4047 C CA . LYS B 1 255 ? 23.182 53.711 88.026 1.00 30.91 254 LYS B CA 1
ATOM 4048 C C . LYS B 1 255 ? 22.840 54.716 89.118 1.00 34.95 254 LYS B C 1
ATOM 4049 O O . LYS B 1 255 ? 23.521 55.727 89.259 1.00 30.97 254 LYS B O 1
ATOM 4055 N N . LEU B 1 256 ? 21.782 54.446 89.880 1.00 28.68 255 LEU B N 1
ATOM 4056 C CA . LEU B 1 256 ? 21.247 55.464 90.774 1.00 26.45 255 LEU B CA 1
ATOM 4057 C C . LEU B 1 256 ? 21.305 55.116 92.253 1.00 27.43 255 LEU B C 1
ATOM 4058 O O . LEU B 1 256 ? 20.899 55.931 93.085 1.00 29.58 255 LEU B O 1
ATOM 4063 N N . GLY B 1 257 ? 21.784 53.915 92.576 1.00 27.03 256 GLY B N 1
ATOM 4064 C CA . GLY B 1 257 ? 21.623 53.342 93.927 1.00 27.09 256 GLY B CA 1
ATOM 4065 C C . GLY B 1 257 ? 20.199 52.832 94.102 1.00 28.33 256 GLY B C 1
ATOM 4066 O O . GLY B 1 257 ? 19.304 53.253 93.372 1.00 26.80 256 GLY B O 1
ATOM 4067 N N . LEU B 1 258 ? 19.982 51.919 95.047 1.00 25.83 257 LEU B N 1
ATOM 4068 C CA . LEU B 1 258 ? 18.646 51.357 95.291 1.00 29.64 257 LEU B CA 1
ATOM 4069 C C . LEU B 1 258 ? 17.623 52.423 95.690 1.00 29.29 257 LEU B C 1
ATOM 4070 O O . LEU B 1 258 ? 16.451 52.319 95.328 1.00 29.32 257 LEU B O 1
ATOM 4075 N N . ILE B 1 259 ? 18.076 53.452 96.406 1.00 30.57 258 ILE B N 1
ATOM 4076 C CA . ILE B 1 259 ? 17.190 54.527 96.854 1.00 26.12 258 ILE B CA 1
ATOM 4077 C C . ILE B 1 259 ? 16.705 55.349 95.663 1.00 28.43 258 ILE B C 1
ATOM 4078 O O . ILE B 1 259 ? 15.499 55.561 95.496 1.00 25.33 258 ILE B O 1
ATOM 4083 N N . GLY B 1 260 ? 17.654 55.794 94.839 1.00 25.46 259 GLY B N 1
ATOM 4084 C CA . GLY B 1 260 ? 17.352 56.493 93.593 1.00 27.23 259 GLY B CA 1
ATOM 4085 C C . GLY B 1 260 ? 16.492 55.684 92.626 1.00 24.75 259 GLY B C 1
ATOM 4086 O O . GLY B 1 260 ? 15.607 56.247 91.985 1.00 23.40 259 GLY B O 1
ATOM 4087 N N . ALA B 1 261 ? 16.744 54.375 92.533 1.00 25.14 260 ALA B N 1
ATOM 4088 C CA . ALA B 1 261 ? 15.931 53.476 91.684 1.00 21.70 260 ALA B CA 1
ATOM 4089 C C . ALA B 1 261 ? 14.487 53.416 92.180 1.00 21.82 260 ALA B C 1
ATOM 4090 O O . ALA B 1 261 ? 13.543 53.523 91.393 1.00 21.81 260 ALA B O 1
ATOM 4092 N N . ASN B 1 262 ? 14.321 53.286 93.494 1.00 25.20 261 ASN B N 1
ATOM 4093 C CA . ASN B 1 262 ? 12.977 53.300 94.080 1.00 23.48 261 ASN B CA 1
ATOM 4094 C C . ASN B 1 262 ? 12.268 54.630 93.907 1.00 20.53 261 ASN B C 1
ATOM 4095 O O . ASN B 1 262 ? 11.074 54.661 93.640 1.00 19.89 261 ASN B O 1
ATOM 4100 N N . GLN B 1 263 ? 13.014 55.725 94.002 1.00 18.96 262 GLN B N 1
ATOM 4101 C CA . GLN B 1 263 ? 12.469 57.060 93.763 1.00 21.97 262 GLN B CA 1
ATOM 4102 C C . GLN B 1 263 ? 12.046 57.224 92.294 1.00 23.36 262 GLN B C 1
ATOM 4103 O O . GLN B 1 263 ? 11.002 57.824 92.017 1.00 20.09 262 GLN B O 1
ATOM 4109 N N . ALA B 1 264 ? 12.858 56.688 91.371 1.00 19.75 263 ALA B N 1
ATOM 4110 C CA . ALA B 1 264 ? 12.516 56.668 89.942 1.00 19.51 263 ALA B CA 1
ATOM 4111 C C . ALA B 1 264 ? 11.239 55.850 89.664 1.00 18.07 263 ALA B C 1
ATOM 4112 O O . ALA B 1 264 ? 10.395 56.274 88.859 1.00 20.42 263 ALA B O 1
ATOM 4114 N N . LEU B 1 265 ? 11.123 54.687 90.313 1.00 18.16 264 LEU B N 1
ATOM 4115 C CA . LEU B 1 265 ? 9.930 53.845 90.204 1.00 18.60 264 LEU B CA 1
ATOM 4116 C C . LEU B 1 265 ? 8.698 54.624 90.655 1.00 19.34 264 LEU B C 1
ATOM 4117 O O . LEU B 1 265 ? 7.709 54.714 89.929 1.00 17.17 264 LEU B O 1
ATOM 4122 N N . ILE B 1 266 ? 8.780 55.229 91.836 1.00 21.78 265 ILE B N 1
ATOM 4123 C CA . ILE B 1 266 ? 7.648 55.999 92.394 1.00 20.16 265 ILE B CA 1
ATOM 4124 C C . ILE B 1 266 ? 7.258 57.193 91.504 1.00 21.30 265 ILE B C 1
ATOM 4125 O O . ILE B 1 266 ? 6.071 57.426 91.253 1.00 20.33 265 ILE B O 1
ATOM 4130 N N . ASP B 1 267 ? 8.251 57.930 91.000 1.00 18.24 266 ASP B N 1
ATOM 4131 C CA . ASP B 1 267 ? 7.985 59.072 90.111 1.00 20.11 266 ASP B CA 1
ATOM 4132 C C . ASP B 1 267 ? 7.348 58.632 88.792 1.00 19.13 266 ASP B C 1
ATOM 4133 O O . ASP B 1 267 ? 6.515 59.349 88.233 1.00 17.71 266 ASP B O 1
ATOM 4138 N N . THR B 1 268 ? 7.811 57.488 88.282 1.00 19.32 267 THR B N 1
ATOM 4139 C CA . THR B 1 268 ? 7.294 56.951 87.013 1.00 18.86 267 THR B CA 1
ATOM 4140 C C . THR B 1 268 ? 5.842 56.488 87.203 1.00 21.77 267 THR B C 1
ATOM 4141 O O . THR B 1 268 ? 4.986 56.732 86.344 1.00 24.29 267 THR B O 1
ATOM 4145 N N . ILE B 1 269 ? 5.563 55.828 88.320 1.00 21.45 268 ILE B N 1
ATOM 4146 C CA . ILE B 1 269 ? 4.168 55.430 88.640 1.00 18.22 268 ILE B CA 1
ATOM 4147 C C . ILE B 1 269 ? 3.262 56.684 88.683 1.00 21.06 268 ILE B C 1
ATOM 4148 O O . ILE B 1 269 ? 2.172 56.694 88.123 1.00 20.89 268 ILE B O 1
ATOM 4153 N N . HIS B 1 270 ? 3.732 57.743 89.336 1.00 21.98 269 HIS B N 1
ATOM 4154 C CA . HIS B 1 270 ? 2.980 58.994 89.436 1.00 24.94 269 HIS B CA 1
ATOM 4155 C C . HIS B 1 270 ? 2.776 59.657 88.074 1.00 23.52 269 HIS B C 1
ATOM 4156 O O . HIS B 1 270 ? 1.710 60.199 87.812 1.00 23.68 269 HIS B O 1
ATOM 4163 N N . SER B 1 271 ? 3.794 59.597 87.209 1.00 21.10 270 SER B N 1
ATOM 4164 C CA . SER B 1 271 ? 3.662 60.102 85.844 1.00 24.00 270 SER B CA 1
ATOM 4165 C C . SER B 1 271 ? 2.602 59.342 85.050 1.00 23.15 270 SER B C 1
ATOM 4166 O O . SER B 1 271 ? 1.861 59.943 84.260 1.00 24.51 270 SER B O 1
ATOM 4169 N N . GLY B 1 272 ? 2.564 58.021 85.225 1.00 20.96 271 GLY B N 1
ATOM 4170 C CA . GLY B 1 272 ? 1.565 57.199 84.524 1.00 19.49 271 GLY B CA 1
ATOM 4171 C C . GLY B 1 272 ? 0.169 57.468 85.056 1.00 22.06 271 GLY B C 1
ATOM 4172 O O . GLY B 1 272 ? -0.811 57.475 84.296 1.00 19.29 271 GLY B O 1
ATOM 4173 N N . GLN B 1 273 ? 0.082 57.696 86.360 1.00 18.40 272 GLN B N 1
ATOM 4174 C CA . GLN B 1 273 ? -1.217 58.019 86.965 1.00 24.46 272 GLN B CA 1
ATOM 4175 C C . GLN B 1 273 ? -1.701 59.379 86.463 1.00 22.29 272 GLN B C 1
ATOM 4176 O O . GLN B 1 273 ? -2.872 59.526 86.148 1.00 24.61 272 GLN B O 1
ATOM 4182 N N . ALA B 1 274 ? -0.777 60.338 86.341 1.00 25.80 273 ALA B N 1
ATOM 4183 C CA . ALA B 1 274 ? -1.068 61.671 85.790 1.00 26.78 273 ALA B CA 1
ATOM 4184 C C . ALA B 1 274 ? -1.542 61.616 84.340 1.00 27.26 273 ALA B C 1
ATOM 4185 O O . ALA B 1 274 ? -2.494 62.310 83.971 1.00 24.96 273 ALA B O 1
ATOM 4187 N N . ALA B 1 275 ? -0.877 60.793 83.524 1.00 24.37 274 ALA B N 1
ATOM 4188 C CA . ALA B 1 275 ? -1.264 60.610 82.134 1.00 22.36 274 ALA B CA 1
ATOM 4189 C C . ALA B 1 275 ? -2.723 60.147 82.038 1.00 21.11 274 ALA B C 1
ATOM 4190 O O . ALA B 1 275 ? -3.497 60.669 81.208 1.00 20.57 274 ALA B O 1
ATOM 4192 N N . LEU B 1 276 ? -3.097 59.197 82.898 1.00 23.93 275 LEU B N 1
ATOM 4193 C CA . LEU B 1 276 ? -4.449 58.642 82.880 1.00 23.79 275 LEU B CA 1
ATOM 4194 C C . LEU B 1 276 ? -5.509 59.670 83.247 1.00 27.44 275 LEU B C 1
ATOM 4195 O O . LEU B 1 276 ? -6.661 59.542 82.816 1.00 24.45 275 LEU B O 1
ATOM 4200 N N . GLN B 1 277 ? -5.110 60.690 84.012 1.00 27.99 276 GLN B N 1
ATOM 4201 C CA . GLN B 1 277 ? -6.024 61.782 84.434 1.00 30.32 276 GLN B CA 1
ATOM 4202 C C . GLN B 1 277 ? -6.541 62.623 83.282 1.00 30.43 276 GLN B C 1
ATOM 4203 O O . GLN B 1 277 ? -7.579 63.268 83.392 1.00 31.29 276 GLN B O 1
ATOM 4209 N N . GLY B 1 278 ? -5.804 62.623 82.177 1.00 29.81 277 GLY B N 1
ATOM 4210 C CA . GLY B 1 278 ? -6.209 63.347 80.983 1.00 31.15 277 GLY B CA 1
ATOM 4211 C C . GLY B 1 278 ? -7.230 62.628 80.123 1.00 33.44 277 GLY B C 1
ATOM 4212 O O . GLY B 1 278 ? -7.600 63.130 79.057 1.00 35.28 277 GLY B O 1
ATOM 4213 N N . LEU B 1 279 ? -7.686 61.455 80.564 1.00 24.91 278 LEU B N 1
ATOM 4214 C CA . LEU B 1 279 ? -8.736 60.735 79.836 1.00 27.35 278 LEU B CA 1
ATOM 4215 C C . LEU B 1 279 ? -10.079 61.322 80.250 1.00 28.77 278 LEU B C 1
ATOM 4216 O O . LEU B 1 279 ? -10.212 61.771 81.386 1.00 29.18 278 LEU B O 1
ATOM 4221 N N . PRO B 1 280 ? -11.068 61.327 79.337 1.00 35.36 279 PRO B N 1
ATOM 4222 C CA . PRO B 1 280 ? -12.287 62.101 79.594 1.00 34.05 279 PRO B CA 1
ATOM 4223 C C . PRO B 1 280 ? -13.237 61.565 80.677 1.00 39.69 279 PRO B C 1
ATOM 4224 O O . PRO B 1 280 ? -14.049 62.338 81.190 1.00 37.92 279 PRO B O 1
ATOM 4228 N N . THR B 1 281 ? -13.164 60.275 81.018 1.00 34.01 280 THR B N 1
ATOM 4229 C CA . THR B 1 281 ? -14.114 59.708 81.999 1.00 36.31 280 THR B CA 1
ATOM 4230 C C . THR B 1 281 ? -13.423 59.047 83.177 1.00 40.47 280 THR B C 1
ATOM 4231 O O . THR B 1 281 ? -12.318 58.521 83.040 1.00 37.16 280 THR B O 1
ATOM 4235 N N . SER B 1 282 ? -14.100 59.060 84.327 1.00 43.18 281 SER B N 1
ATOM 4236 C CA . SER B 1 282 ? -13.613 58.415 85.549 1.00 43.08 281 SER B CA 1
ATOM 4237 C C . SER B 1 282 ? -13.425 56.915 85.355 1.00 42.57 281 SER B C 1
ATOM 4238 O O . SER B 1 282 ? -12.465 56.332 85.861 1.00 41.60 281 SER B O 1
ATOM 4241 N N . THR B 1 283 ? -14.334 56.307 84.598 1.00 41.87 282 THR B N 1
ATOM 4242 C CA . THR B 1 283 ? -14.291 54.875 84.319 1.00 44.88 282 THR B CA 1
ATOM 4243 C C . THR B 1 283 ? -13.021 54.463 83.556 1.00 42.79 282 THR B C 1
ATOM 4244 O O . THR B 1 283 ? -12.433 53.419 83.849 1.00 40.25 282 THR B O 1
ATOM 4248 N N . GLN B 1 284 ? -12.590 55.297 82.607 1.00 38.28 283 GLN B N 1
ATOM 4249 C CA . GLN B 1 284 ? -11.329 55.076 81.880 1.00 39.90 283 GLN B CA 1
ATOM 4250 C C . GLN B 1 284 ? -10.094 55.268 82.775 1.00 41.99 283 GLN B C 1
ATOM 4251 O O . GLN B 1 284 ? -9.176 54.430 82.765 1.00 41.86 283 GLN B O 1
ATOM 4257 N N . ARG B 1 285 ? -10.090 56.376 83.524 1.00 37.23 284 ARG B N 1
ATOM 4258 C CA . ARG B 1 285 ? -9.057 56.704 84.519 1.00 41.61 284 ARG B CA 1
ATOM 4259 C C . ARG B 1 285 ? -8.781 55.537 85.469 1.00 45.30 284 ARG B C 1
ATOM 4260 O O . ARG B 1 285 ? -7.638 55.099 85.602 1.00 49.33 284 ARG B O 1
ATOM 4268 N N . ASP B 1 286 ? -9.843 55.027 86.091 1.00 42.63 285 ASP B N 1
ATOM 4269 C CA . ASP B 1 286 ? -9.757 53.998 87.136 1.00 46.86 285 ASP B CA 1
ATOM 4270 C C . ASP B 1 286 ? -9.415 52.589 86.632 1.00 44.75 285 ASP B C 1
ATOM 4271 O O . ASP B 1 286 ? -8.772 51.808 87.350 1.00 46.40 285 ASP B O 1
ATOM 4276 N N . ASP B 1 287 ? -9.846 52.270 85.410 1.00 37.73 286 ASP B N 1
ATOM 4277 C CA . ASP B 1 287 ? -9.612 50.944 84.803 1.00 36.40 286 ASP B CA 1
ATOM 4278 C C . ASP B 1 287 ? -8.131 50.599 84.619 1.00 34.73 286 ASP B C 1
ATOM 4279 O O . ASP B 1 287 ? -7.660 49.499 84.964 1.00 31.95 286 ASP B O 1
ATOM 4284 N N . LEU B 1 288 ? -7.395 51.539 84.049 1.00 31.20 287 LEU B N 1
ATOM 4285 C CA . LEU B 1 288 ? -6.004 51.267 83.751 1.00 28.36 287 LEU B CA 1
ATOM 4286 C C . LEU B 1 288 ? -5.127 51.555 84.977 1.00 25.04 287 LEU B C 1
ATOM 4287 O O . LEU B 1 288 ? -4.074 50.946 85.148 1.00 24.03 287 LEU B O 1
ATOM 4292 N N . ALA B 1 289 ? -5.592 52.433 85.856 1.00 27.14 288 ALA B N 1
ATOM 4293 C CA . ALA B 1 289 ? -4.784 52.813 87.017 1.00 28.77 288 ALA B CA 1
ATOM 4294 C C . ALA B 1 289 ? -4.529 51.656 87.966 1.00 26.75 288 ALA B C 1
ATOM 4295 O O . ALA B 1 289 ? -3.510 51.642 88.666 1.00 22.09 288 ALA B O 1
ATOM 4297 N N . ALA B 1 290 ? -5.426 50.664 87.950 1.00 22.13 289 ALA B N 1
ATOM 4298 C CA . ALA B 1 290 ? -5.287 49.484 88.796 1.00 21.48 289 ALA B CA 1
ATOM 4299 C C . ALA B 1 290 ? -4.046 48.665 88.467 1.00 19.10 289 ALA B C 1
ATOM 4300 O O . ALA B 1 290 ? -3.545 47.956 89.315 1.00 22.01 289 ALA B O 1
ATOM 4302 N N . PHE B 1 291 ? -3.536 48.803 87.242 1.00 21.22 290 PHE B N 1
ATOM 4303 C CA . PHE B 1 291 ? -2.319 48.099 86.831 1.00 21.96 290 PHE B CA 1
ATOM 4304 C C . PHE B 1 291 ? -1.081 48.508 87.610 1.00 16.57 290 PHE B C 1
ATOM 4305 O O . PHE B 1 291 ? -0.198 47.693 87.793 1.00 16.99 290 PHE B O 1
ATOM 4313 N N . PHE B 1 292 ? -1.051 49.737 88.102 1.00 18.72 291 PHE B N 1
ATOM 4314 C CA . PHE B 1 292 ? 0.073 50.153 88.964 1.00 18.51 291 PHE B CA 1
ATOM 4315 C C . PHE B 1 292 ? 0.103 49.466 90.322 1.00 21.36 291 PHE B C 1
ATOM 4316 O O . PHE B 1 292 ? 1.122 49.514 91.010 1.00 22.06 291 PHE B O 1
ATOM 4324 N N . SER B 1 293 ? -0.987 48.792 90.705 1.00 19.91 292 SER B N 1
ATOM 4325 C CA . SER B 1 293 ? -0.953 47.982 91.930 1.00 20.45 292 SER B CA 1
ATOM 4326 C C . SER B 1 293 ? -0.015 46.788 91.833 1.00 19.74 292 SER B C 1
ATOM 4327 O O . SER B 1 293 ? 0.384 46.224 92.850 1.00 22.74 292 SER B O 1
ATOM 4330 N N . TYR B 1 294 ? 0.310 46.378 90.611 1.00 20.68 293 TYR B N 1
ATOM 4331 C CA . TYR B 1 294 ? 1.322 45.341 90.386 1.00 23.75 293 TYR B CA 1
ATOM 4332 C C . TYR B 1 294 ? 2.633 45.634 91.148 1.00 23.64 293 TYR B C 1
ATOM 4333 O O . TYR B 1 294 ? 3.265 44.713 91.674 1.00 27.72 293 TYR B O 1
ATOM 4342 N N . PHE B 1 295 ? 2.998 46.913 91.231 1.00 19.96 294 PHE B N 1
ATOM 4343 C CA . PHE B 1 295 ? 4.242 47.328 91.914 1.00 24.29 294 PHE B CA 1
ATOM 4344 C C . PHE B 1 295 ? 4.119 47.424 93.432 1.00 27.52 294 PHE B C 1
ATOM 4345 O O . PHE B 1 295 ? 5.112 47.673 94.121 1.00 27.78 294 PHE B O 1
ATOM 4353 N N . ASP B 1 296 ? 2.899 47.259 93.942 1.00 27.82 295 ASP B N 1
ATOM 4354 C CA . ASP B 1 296 ? 2.612 47.455 95.358 1.00 36.97 295 ASP B CA 1
ATOM 4355 C C . ASP B 1 296 ? 2.732 46.152 96.131 1.00 40.01 295 ASP B C 1
ATOM 4356 O O . ASP B 1 296 ? 2.651 46.132 97.364 1.00 38.35 295 ASP B O 1
ATOM 4361 N N . THR B 1 297 ? 2.934 45.064 95.396 1.00 39.50 296 THR B N 1
ATOM 4362 C CA . THR B 1 297 ? 3.153 43.753 95.994 1.00 47.78 296 THR B CA 1
ATOM 4363 C C . THR B 1 297 ? 4.406 43.100 95.402 1.00 50.55 296 THR B C 1
ATOM 4364 O O . THR B 1 297 ? 5.025 43.651 94.488 1.00 45.26 296 THR B O 1
ATOM 4368 N N . GLU B 1 298 ? 4.777 41.937 95.937 1.00 55.81 297 GLU B N 1
ATOM 4369 C CA . GLU B 1 298 ? 5.975 41.208 95.507 1.00 60.86 297 GLU B CA 1
ATOM 4370 C C . GLU B 1 298 ? 5.631 40.068 94.550 1.00 64.69 297 GLU B C 1
ATOM 4371 O O . GLU B 1 298 ? 4.470 39.658 94.452 1.00 65.63 297 GLU B O 1
ATOM 4377 N N . ARG B 1 299 ? 6.651 39.559 93.861 1.00 69.74 298 ARG B N 1
ATOM 4378 C CA . ARG B 1 299 ? 6.497 38.443 92.922 1.00 74.09 298 ARG B CA 1
ATOM 4379 C C . ARG B 1 299 ? 6.643 37.093 93.629 1.00 75.32 298 ARG B C 1
ATOM 4380 O O . ARG B 1 299 ? 6.812 36.051 92.987 1.00 76.03 298 ARG B O 1
ATOM 4388 N N . SER C 1 2 ? 28.084 58.764 93.269 1.00 74.41 1 SER C N 1
ATOM 4389 C CA . SER C 1 2 ? 28.624 57.633 94.079 1.00 72.39 1 SER C CA 1
ATOM 4390 C C . SER C 1 2 ? 29.849 58.046 94.914 1.00 72.41 1 SER C C 1
ATOM 4391 O O . SER C 1 2 ? 30.594 57.190 95.395 1.00 68.42 1 SER C O 1
ATOM 4394 N N . LEU C 1 3 ? 30.039 59.358 95.079 1.00 71.75 2 LEU C N 1
ATOM 4395 C CA . LEU C 1 3 ? 31.113 59.922 95.914 1.00 71.01 2 LEU C CA 1
ATOM 4396 C C . LEU C 1 3 ? 30.887 59.615 97.400 1.00 70.39 2 LEU C C 1
ATOM 4397 O O . LEU C 1 3 ? 31.814 59.225 98.117 1.00 68.51 2 LEU C O 1
ATOM 4402 N N . ILE C 1 4 ? 29.643 59.798 97.841 1.00 65.79 3 ILE C N 1
ATOM 4403 C CA . ILE C 1 4 ? 29.220 59.541 99.219 1.00 60.98 3 ILE C CA 1
ATOM 4404 C C . ILE C 1 4 ? 29.111 58.020 99.477 1.00 56.30 3 ILE C C 1
ATOM 4405 O O . ILE C 1 4 ? 29.288 57.549 100.609 1.00 49.25 3 ILE C O 1
ATOM 4410 N N . ASN C 1 5 ? 28.847 57.258 98.415 1.00 53.90 4 ASN C N 1
ATOM 4411 C CA . ASN C 1 5 ? 28.821 55.791 98.481 1.00 49.74 4 ASN C CA 1
ATOM 4412 C C . ASN C 1 5 ? 30.224 55.216 98.628 1.00 46.48 4 ASN C C 1
ATOM 4413 O O . ASN C 1 5 ? 30.454 54.296 99.425 1.00 41.72 4 ASN C O 1
ATOM 4418 N N . ALA C 1 6 ? 31.154 55.781 97.861 1.00 39.66 5 ALA C N 1
ATOM 4419 C CA . ALA C 1 6 ? 32.574 55.441 97.958 1.00 39.11 5 ALA C CA 1
ATOM 4420 C C . ALA C 1 6 ? 33.157 55.841 99.311 1.00 33.13 5 ALA C C 1
ATOM 4421 O O . ALA C 1 6 ? 34.080 55.187 99.793 1.00 36.07 5 ALA C O 1
ATOM 4423 N N . ARG C 1 7 ? 32.620 56.911 99.902 1.00 30.06 6 ARG C N 1
ATOM 4424 C CA . ARG C 1 7 ? 33.004 57.352 101.247 1.00 29.76 6 ARG C CA 1
ATOM 4425 C C . ARG C 1 7 ? 32.717 56.279 102.300 1.00 25.38 6 ARG C C 1
ATOM 4426 O O . ARG C 1 7 ? 33.572 55.985 103.127 1.00 23.87 6 ARG C O 1
ATOM 4434 N N . LEU C 1 8 ? 31.523 55.679 102.257 1.00 26.09 7 LEU C N 1
ATOM 4435 C CA . LEU C 1 8 ? 31.153 54.694 103.265 1.00 22.97 7 LEU C CA 1
ATOM 4436 C C . LEU C 1 8 ? 31.954 53.405 103.078 1.00 22.79 7 LEU C C 1
ATOM 4437 O O . LEU C 1 8 ? 32.419 52.825 104.058 1.00 23.91 7 LEU C O 1
ATOM 4442 N N . ILE C 1 9 ? 32.118 52.972 101.826 1.00 26.52 8 ILE C N 1
ATOM 4443 C CA A ILE C 1 9 ? 32.833 51.724 101.549 0.50 29.41 8 ILE C CA 1
ATOM 4444 C CA B ILE C 1 9 ? 32.843 51.734 101.515 0.50 27.30 8 ILE C CA 1
ATOM 4445 C C . ILE C 1 9 ? 34.303 51.863 101.954 1.00 27.28 8 ILE C C 1
ATOM 4446 O O . ILE C 1 9 ? 34.869 50.934 102.516 1.00 26.45 8 ILE C O 1
ATOM 4455 N N . ALA C 1 10 ? 34.880 53.044 101.738 1.00 21.88 9 ALA C N 1
ATOM 4456 C CA . ALA C 1 10 ? 36.238 53.339 102.209 1.00 27.73 9 ALA C CA 1
ATOM 4457 C C . ALA C 1 10 ? 36.358 53.268 103.747 1.00 29.44 9 ALA C C 1
ATOM 4458 O O . ALA C 1 10 ? 37.312 52.686 104.276 1.00 25.29 9 ALA C O 1
ATOM 4460 N N . PHE C 1 11 ? 35.397 53.876 104.446 1.00 26.71 10 PHE C N 1
ATOM 4461 C CA . PHE C 1 11 ? 35.314 53.794 105.898 1.00 19.42 10 PHE C CA 1
ATOM 4462 C C . PHE C 1 11 ? 35.208 52.354 106.410 1.00 22.82 10 PHE C C 1
ATOM 4463 O O . PHE C 1 11 ? 35.953 51.969 107.312 1.00 24.05 10 PHE C O 1
ATOM 4471 N N . GLU C 1 12 ? 34.308 51.557 105.815 1.00 22.34 11 GLU C N 1
ATOM 4472 C CA . GLU C 1 12 ? 34.102 50.157 106.202 1.00 25.17 11 GLU C CA 1
ATOM 4473 C C . GLU C 1 12 ? 35.323 49.314 105.888 1.00 27.48 11 GLU C C 1
ATOM 4474 O O . GLU C 1 12 ? 35.678 48.409 106.637 1.00 24.71 11 GLU C O 1
ATOM 4480 N N . ASP C 1 13 ? 35.983 49.636 104.782 1.00 25.77 12 ASP C N 1
ATOM 4481 C CA . ASP C 1 13 ? 37.191 48.910 104.401 1.00 29.77 12 ASP C CA 1
ATOM 4482 C C . ASP C 1 13 ? 38.367 49.122 105.339 1.00 24.78 12 ASP C C 1
ATOM 4483 O O . ASP C 1 13 ? 39.190 48.223 105.522 1.00 28.97 12 ASP C O 1
ATOM 4488 N N . GLN C 1 14 ? 38.445 50.301 105.936 1.00 23.97 13 GLN C N 1
ATOM 4489 C CA . GLN C 1 14 ? 39.462 50.568 106.934 1.00 27.59 13 GLN C CA 1
ATOM 4490 C C . GLN C 1 14 ? 39.059 49.947 108.269 1.00 29.97 13 GLN C C 1
ATOM 4491 O O . GLN C 1 14 ? 39.821 49.170 108.866 1.00 27.01 13 GLN C O 1
ATOM 4497 N N . TRP C 1 15 ? 37.836 50.254 108.701 1.00 25.70 14 TRP C N 1
ATOM 4498 C CA . TRP C 1 15 ? 37.450 50.027 110.096 1.00 25.18 14 TRP C CA 1
ATOM 4499 C C . TRP C 1 15 ? 36.957 48.637 110.454 1.00 24.94 14 TRP C C 1
ATOM 4500 O O . TRP C 1 15 ? 37.219 48.166 111.567 1.00 21.09 14 TRP C O 1
ATOM 4511 N N . VAL C 1 16 ? 36.246 47.974 109.543 1.00 20.85 15 VAL C N 1
ATOM 4512 C CA . VAL C 1 16 ? 35.771 46.610 109.843 1.00 22.81 15 VAL C CA 1
ATOM 4513 C C . VAL C 1 16 ? 36.935 45.641 110.133 1.00 24.80 15 VAL C C 1
ATOM 4514 O O . VAL C 1 16 ? 36.936 45.004 111.196 1.00 18.18 15 VAL C O 1
ATOM 4518 N N . PRO C 1 17 ? 37.956 45.564 109.236 1.00 27.68 16 PRO C N 1
ATOM 4519 C CA . PRO C 1 17 ? 39.109 44.721 109.593 1.00 27.75 16 PRO C CA 1
ATOM 4520 C C . PRO C 1 17 ? 39.815 45.116 110.896 1.00 22.46 16 PRO C C 1
ATOM 4521 O O . PRO C 1 17 ? 40.242 44.229 111.648 1.00 21.95 16 PRO C O 1
ATOM 4525 N N . ALA C 1 18 ? 39.915 46.424 111.158 1.00 21.32 17 ALA C N 1
ATOM 4526 C CA . ALA C 1 18 ? 40.569 46.929 112.365 1.00 20.23 17 ALA C CA 1
ATOM 4527 C C . ALA C 1 18 ? 39.754 46.572 113.608 1.00 20.66 17 ALA C C 1
ATOM 4528 O O . ALA C 1 18 ? 40.316 46.178 114.634 1.00 21.23 17 ALA C O 1
ATOM 4530 N N . LEU C 1 19 ? 38.429 46.673 113.500 1.00 21.26 18 LEU C N 1
ATOM 4531 C CA . LEU C 1 19 ? 37.558 46.312 114.648 1.00 18.62 18 LEU C CA 1
ATOM 4532 C C . LEU C 1 19 ? 37.520 44.819 114.940 1.00 19.02 18 LEU C C 1
ATOM 4533 O O . LEU C 1 19 ? 37.450 44.408 116.108 1.00 19.42 18 LEU C O 1
ATOM 4538 N N . ASN C 1 20 ? 37.571 44.000 113.890 1.00 18.04 19 ASN C N 1
ATOM 4539 C CA . ASN C 1 20 ? 37.506 42.565 114.052 1.00 17.18 19 ASN C CA 1
ATOM 4540 C C . ASN C 1 20 ? 38.807 41.958 114.550 1.00 17.91 19 ASN C C 1
ATOM 4541 O O . ASN C 1 20 ? 38.794 40.947 115.222 1.00 18.87 19 ASN C O 1
ATOM 4546 N N . ALA C 1 21 ? 39.927 42.587 114.208 1.00 21.35 20 ALA C N 1
ATOM 4547 C CA . ALA C 1 21 ? 41.249 41.975 114.451 1.00 22.14 20 ALA C CA 1
ATOM 4548 C C . ALA C 1 21 ? 41.539 41.483 115.880 1.00 17.96 20 ALA C C 1
ATOM 4549 O O . ALA C 1 21 ? 42.045 40.378 116.032 1.00 22.76 20 ALA C O 1
ATOM 4551 N N . PRO C 1 22 ? 41.180 42.264 116.926 1.00 20.78 21 PRO C N 1
ATOM 4552 C CA . PRO C 1 22 ? 41.495 41.739 118.260 1.00 16.99 21 PRO C CA 1
ATOM 4553 C C . PRO C 1 22 ? 40.424 40.823 118.872 1.00 16.35 21 PRO C C 1
ATOM 4554 O O . PRO C 1 22 ? 40.613 40.353 119.997 1.00 18.46 21 PRO C O 1
ATOM 4558 N N . LEU C 1 23 ? 39.350 40.511 118.138 1.00 19.35 22 LEU C N 1
ATOM 4559 C CA . LEU C 1 23 ? 38.202 39.791 118.770 1.00 14.62 22 LEU C CA 1
ATOM 4560 C C . LEU C 1 23 ? 38.515 38.404 119.341 1.00 17.62 22 LEU C C 1
ATOM 4561 O O . LEU C 1 23 ? 38.185 38.104 120.501 1.00 17.92 22 LEU C O 1
ATOM 4566 N N . LYS C 1 24 ? 39.139 37.548 118.531 1.00 16.58 23 LYS C N 1
ATOM 4567 C CA . LYS C 1 24 ? 39.387 36.175 118.933 1.00 18.31 23 LYS C CA 1
ATOM 4568 C C . LYS C 1 24 ? 40.277 36.092 120.181 1.00 17.71 23 LYS C C 1
ATOM 4569 O O . LYS C 1 24 ? 39.954 35.374 121.130 1.00 20.84 23 LYS C O 1
ATOM 4575 N N . GLN C 1 25 ? 41.389 36.842 120.166 1.00 18.55 24 GLN C N 1
ATOM 4576 C CA . GLN C 1 25 ? 42.305 36.925 121.308 1.00 20.35 24 GLN C CA 1
ATOM 4577 C C . GLN C 1 25 ? 41.617 37.424 122.583 1.00 15.92 24 GLN C C 1
ATOM 4578 O O . GLN C 1 25 ? 41.819 36.854 123.666 1.00 20.45 24 GLN C O 1
ATOM 4584 N N . ALA C 1 26 ? 40.786 38.456 122.440 1.00 16.30 25 ALA C N 1
ATOM 4585 C CA . ALA C 1 26 ? 40.206 39.155 123.584 1.00 16.99 25 ALA C CA 1
ATOM 4586 C C . ALA C 1 26 ? 39.144 38.268 124.230 1.00 14.65 25 ALA C C 1
ATOM 4587 O O . ALA C 1 26 ? 39.109 38.134 125.449 1.00 18.15 25 ALA C O 1
ATOM 4589 N N . ILE C 1 27 ? 38.328 37.619 123.402 1.00 18.44 26 ILE C N 1
ATOM 4590 C CA . ILE C 1 27 ? 37.262 36.735 123.908 1.00 14.14 26 ILE C CA 1
ATOM 4591 C C . ILE C 1 27 ? 37.876 35.529 124.648 1.00 21.14 26 ILE C C 1
ATOM 4592 O O . ILE C 1 27 ? 37.451 35.164 125.749 1.00 19.51 26 ILE C O 1
ATOM 4597 N N . LEU C 1 28 ? 38.916 34.953 124.070 1.00 20.45 27 LEU C N 1
ATOM 4598 C CA . LEU C 1 28 ? 39.621 33.843 124.722 1.00 19.12 27 LEU C CA 1
ATOM 4599 C C . LEU C 1 28 ? 40.240 34.253 126.057 1.00 21.78 27 LEU C C 1
ATOM 4600 O O . LEU C 1 28 ? 40.131 33.514 127.055 1.00 21.25 27 LEU C O 1
ATOM 4605 N N . ALA C 1 29 ? 40.864 35.433 126.075 1.00 20.09 28 ALA C N 1
ATOM 4606 C CA . ALA C 1 29 ? 41.528 35.947 127.274 1.00 20.75 28 ALA C CA 1
ATOM 4607 C C . ALA C 1 29 ? 40.555 36.106 128.426 1.00 22.27 28 ALA C C 1
ATOM 4608 O O . ALA C 1 29 ? 40.900 35.872 129.580 1.00 21.22 28 ALA C O 1
ATOM 4610 N N . ASP C 1 30 ? 39.320 36.471 128.098 1.00 20.86 29 ASP C N 1
ATOM 4611 C CA . ASP C 1 30 ? 38.321 36.751 129.128 1.00 18.64 29 ASP C CA 1
ATOM 4612 C C . ASP C 1 30 ? 37.393 35.571 129.404 1.00 21.01 29 ASP C C 1
ATOM 4613 O O . ASP C 1 30 ? 36.346 35.733 130.031 1.00 16.64 29 ASP C O 1
ATOM 4618 N N . SER C 1 31 ? 37.791 34.378 128.968 1.00 21.90 30 SER C N 1
ATOM 4619 C CA . SER C 1 31 ? 37.010 33.159 129.185 1.00 19.41 30 SER C CA 1
ATOM 4620 C C . SER C 1 31 ? 37.805 32.134 129.999 1.00 22.84 30 SER C C 1
ATOM 4621 O O . SER C 1 31 ? 39.034 32.135 129.976 1.00 26.23 30 SER C O 1
ATOM 4624 N N . GLN C 1 32 ? 37.094 31.257 130.706 1.00 18.73 31 GLN C N 1
ATOM 4625 C CA . GLN C 1 32 ? 37.737 30.161 131.427 1.00 23.03 31 GLN C CA 1
ATOM 4626 C C . GLN C 1 32 ? 37.116 28.813 131.081 1.00 19.57 31 GLN C C 1
ATOM 4627 O O . GLN C 1 32 ? 37.214 27.864 131.844 1.00 22.73 31 GLN C O 1
ATOM 4633 N N . ASP C 1 33 ? 36.483 28.741 129.915 1.00 18.27 32 ASP C N 1
ATOM 4634 C CA . ASP C 1 33 ? 36.084 27.475 129.358 1.00 23.32 32 ASP C CA 1
ATOM 4635 C C . ASP C 1 33 ? 36.300 27.524 127.854 1.00 26.81 32 ASP C C 1
ATOM 4636 O O . ASP C 1 33 ? 35.840 28.455 127.174 1.00 22.45 32 ASP C O 1
ATOM 4641 N N . ALA C 1 34 ? 37.044 26.531 127.360 1.00 27.04 33 ALA C N 1
ATOM 4642 C CA . ALA C 1 34 ? 37.446 26.462 125.963 1.00 23.79 33 ALA C CA 1
ATOM 4643 C C . ALA C 1 34 ? 36.250 26.355 125.018 1.00 24.14 33 ALA C C 1
ATOM 4644 O O . ALA C 1 34 ? 36.194 27.052 124.000 1.00 26.79 33 ALA C O 1
ATOM 4646 N N . GLN C 1 35 ? 35.288 25.500 125.349 1.00 22.29 34 GLN C N 1
ATOM 4647 C CA . GLN C 1 35 ? 34.165 25.303 124.439 1.00 25.28 34 GLN C CA 1
ATOM 4648 C C . GLN C 1 35 ? 33.255 26.531 124.413 1.00 29.39 34 GLN C C 1
ATOM 4649 O O . GLN C 1 35 ? 32.735 26.924 123.353 1.00 23.18 34 GLN C O 1
ATOM 4655 N N . LEU C 1 36 ? 33.080 27.137 125.585 1.00 23.14 35 LEU C N 1
ATOM 4656 C CA . LEU C 1 36 ? 32.275 28.356 125.685 1.00 17.37 35 LEU C CA 1
ATOM 4657 C C . LEU C 1 36 ? 32.922 29.484 124.894 1.00 18.11 35 LEU C C 1
ATOM 4658 O O . LEU C 1 36 ? 32.229 30.206 124.163 1.00 18.99 35 LEU C O 1
ATOM 4663 N N . ALA C 1 37 ? 34.248 29.610 124.998 1.00 18.93 36 ALA C N 1
ATOM 4664 C CA . ALA C 1 37 ? 34.990 30.613 124.238 1.00 20.59 36 ALA C CA 1
ATOM 4665 C C . ALA C 1 37 ? 34.793 30.387 122.757 1.00 17.45 36 ALA C C 1
ATOM 4666 O O . ALA C 1 37 ? 34.501 31.323 122.048 1.00 18.36 36 ALA C O 1
ATOM 4668 N N . ALA C 1 38 ? 34.938 29.138 122.313 1.00 20.23 37 ALA C N 1
ATOM 4669 C CA . ALA C 1 38 ? 34.692 28.782 120.900 1.00 23.16 37 ALA C CA 1
ATOM 4670 C C . ALA C 1 38 ? 33.284 29.130 120.426 1.00 20.91 37 ALA C C 1
ATOM 4671 O O . ALA C 1 38 ? 33.142 29.681 119.331 1.00 19.37 37 ALA C O 1
ATOM 4673 N N . ALA C 1 39 ? 32.261 28.836 121.249 1.00 18.41 38 ALA C N 1
ATOM 4674 C CA . ALA C 1 39 ? 30.866 29.103 120.877 1.00 17.79 38 ALA C CA 1
ATOM 4675 C C . ALA C 1 39 ? 30.524 30.583 120.735 1.00 18.00 38 ALA C C 1
ATOM 4676 O O . ALA C 1 39 ? 29.806 30.973 119.811 1.00 16.78 38 ALA C O 1
ATOM 4678 N N . MET C 1 40 ? 31.025 31.389 121.669 1.00 20.74 39 MET C N 1
ATOM 4679 C CA . MET C 1 40 ? 30.868 32.841 121.627 1.00 19.09 39 MET C CA 1
ATOM 4680 C C . MET C 1 40 ? 31.608 33.402 120.410 1.00 20.98 39 MET C C 1
ATOM 4681 O O . MET C 1 40 ? 31.088 34.248 119.680 1.00 18.51 39 MET C O 1
ATOM 4686 N N . THR C 1 41 ? 32.832 32.934 120.204 1.00 17.77 40 THR C N 1
ATOM 4687 C CA . THR C 1 41 ? 33.683 33.454 119.146 1.00 19.96 40 THR C CA 1
ATOM 4688 C C . THR C 1 41 ? 33.102 33.073 117.775 1.00 17.96 40 THR C C 1
ATOM 4689 O O . THR C 1 41 ? 33.170 33.859 116.836 1.00 21.70 40 THR C O 1
ATOM 4693 N N . TYR C 1 42 ? 32.489 31.891 117.707 1.00 21.34 41 TYR C N 1
ATOM 4694 C CA . TYR C 1 42 ? 31.867 31.390 116.475 1.00 17.58 41 TYR C CA 1
ATOM 4695 C C . TYR C 1 42 ? 30.850 32.347 115.914 1.00 20.16 41 TYR C C 1
ATOM 4696 O O . TYR C 1 42 ? 30.900 32.691 114.734 1.00 19.60 41 TYR C O 1
ATOM 4705 N N . SER C 1 43 ? 29.932 32.794 116.767 1.00 22.20 42 SER C N 1
ATOM 4706 C CA . SER C 1 43 ? 28.893 33.687 116.312 1.00 15.69 42 SER C CA 1
ATOM 4707 C C . SER C 1 43 ? 29.350 35.110 116.028 1.00 16.75 42 SER C C 1
ATOM 4708 O O . SER C 1 43 ? 28.828 35.741 115.119 1.00 20.05 42 SER C O 1
ATOM 4711 N N . VAL C 1 44 ? 30.312 35.608 116.805 1.00 18.93 43 VAL C N 1
ATOM 4712 C CA . VAL C 1 44 ? 30.857 36.954 116.582 1.00 16.80 43 VAL C CA 1
ATOM 4713 C C . VAL C 1 44 ? 31.579 36.987 115.231 1.00 17.05 43 VAL C C 1
ATOM 4714 O O . VAL C 1 44 ? 31.364 37.899 114.434 1.00 20.11 43 VAL C O 1
ATOM 4718 N N . LEU C 1 45 ? 32.372 35.955 114.957 1.00 19.24 44 LEU C N 1
ATOM 4719 C CA . LEU C 1 45 ? 33.228 35.968 113.766 1.00 25.85 44 LEU C CA 1
ATOM 4720 C C . LEU C 1 45 ? 32.598 35.366 112.512 1.00 29.04 44 LEU C C 1
ATOM 4721 O O . LEU C 1 45 ? 33.214 35.402 111.445 1.00 28.44 44 LEU C O 1
ATOM 4726 N N . ALA C 1 46 ? 31.381 34.828 112.648 1.00 26.86 45 ALA C N 1
ATOM 4727 C CA . ALA C 1 46 ? 30.639 34.230 111.525 1.00 28.38 45 ALA C CA 1
ATOM 4728 C C . ALA C 1 46 ? 30.470 35.228 110.392 1.00 33.97 45 ALA C C 1
ATOM 4729 O O . ALA C 1 46 ? 30.600 34.890 109.211 1.00 36.50 45 ALA C O 1
ATOM 4731 N N . GLY C 1 47 ? 30.210 36.469 110.767 1.00 30.13 46 GLY C N 1
ATOM 4732 C CA . GLY C 1 47 ? 30.111 37.562 109.826 1.00 31.54 46 GLY C CA 1
ATOM 4733 C C . GLY C 1 47 ? 29.565 38.757 110.578 1.00 27.97 46 GLY C C 1
ATOM 4734 O O . GLY C 1 47 ? 29.695 38.840 111.800 1.00 29.20 46 GLY C O 1
ATOM 4735 N N . GLY C 1 48 ? 28.950 39.669 109.845 1.00 26.48 47 GLY C N 1
ATOM 4736 C CA . GLY C 1 48 ? 28.355 40.865 110.431 1.00 23.91 47 GLY C CA 1
ATOM 4737 C C . GLY C 1 48 ? 28.935 42.135 109.844 1.00 23.73 47 GLY C C 1
ATOM 4738 O O . GLY C 1 48 ? 30.161 42.274 109.727 1.00 23.64 47 GLY C O 1
ATOM 4739 N N . LYS C 1 49 ? 28.054 43.072 109.491 1.00 21.77 48 LYS C N 1
ATOM 4740 C CA . LYS C 1 49 ? 28.470 44.318 108.845 1.00 22.39 48 LYS C CA 1
ATOM 4741 C C . LYS C 1 49 ? 29.119 45.289 109.830 1.00 20.37 48 LYS C C 1
ATOM 4742 O O . LYS C 1 49 ? 29.772 46.228 109.403 1.00 20.23 48 LYS C O 1
ATOM 4748 N N . ARG C 1 50 ? 28.937 45.047 111.142 1.00 17.24 49 ARG C N 1
ATOM 4749 C CA . ARG C 1 50 ? 29.524 45.857 112.234 1.00 17.20 49 ARG C CA 1
ATOM 4750 C C . ARG C 1 50 ? 28.987 47.277 112.221 1.00 18.71 49 ARG C C 1
ATOM 4751 O O . ARG C 1 50 ? 29.643 48.217 112.666 1.00 18.79 49 ARG C O 1
ATOM 4759 N N . LEU C 1 51 ? 27.761 47.426 111.737 1.00 17.63 50 LEU C N 1
ATOM 4760 C CA . LEU C 1 51 ? 27.130 48.727 111.591 1.00 18.46 50 LEU C CA 1
ATOM 4761 C C . LEU C 1 51 ? 27.100 49.510 112.895 1.00 17.53 50 LEU C C 1
ATOM 4762 O O . LEU C 1 51 ? 27.318 50.727 112.904 1.00 15.79 50 LEU C O 1
ATOM 4767 N N . ARG C 1 52 ? 26.826 48.811 113.994 1.00 16.42 51 ARG C N 1
ATOM 4768 C CA . ARG C 1 52 ? 26.692 49.460 115.286 1.00 15.90 51 ARG C CA 1
ATOM 4769 C C . ARG C 1 52 ? 28.014 50.023 115.815 1.00 14.41 51 ARG C C 1
ATOM 4770 O O . ARG C 1 52 ? 28.075 51.215 116.104 1.00 14.92 51 ARG C O 1
ATOM 4778 N N . PRO C 1 53 ? 29.068 49.189 115.939 1.00 13.09 52 PRO C N 1
ATOM 4779 C CA . PRO C 1 53 ? 30.325 49.858 116.383 1.00 15.00 52 PRO C CA 1
ATOM 4780 C C . PRO C 1 53 ? 30.901 50.824 115.326 1.00 15.00 52 PRO C C 1
ATOM 4781 O O . PRO C 1 53 ? 31.584 51.800 115.693 1.00 14.00 52 PRO C O 1
ATOM 4785 N N . LEU C 1 54 ? 30.608 50.595 114.043 1.00 14.85 53 LEU C N 1
ATOM 4786 C CA . LEU C 1 54 ? 31.016 51.573 112.998 1.00 19.18 53 LEU C CA 1
ATOM 4787 C C . LEU C 1 54 ? 30.420 52.957 113.255 1.00 21.37 53 LEU C C 1
ATOM 4788 O O . LEU C 1 54 ? 31.106 53.965 113.115 1.00 15.03 53 LEU C O 1
ATOM 4793 N N . LEU C 1 55 ? 29.139 52.998 113.629 1.00 15.53 54 LEU C N 1
ATOM 4794 C CA A LEU C 1 55 ? 28.500 54.268 113.956 0.50 12.44 54 LEU C CA 1
ATOM 4795 C CA B LEU C 1 55 ? 28.455 54.242 114.005 0.50 16.61 54 LEU C CA 1
ATOM 4796 C C . LEU C 1 55 ? 29.168 54.928 115.146 1.00 15.90 54 LEU C C 1
ATOM 4797 O O . LEU C 1 55 ? 29.350 56.141 115.131 1.00 18.05 54 LEU C O 1
ATOM 4806 N N . THR C 1 56 ? 29.553 54.134 116.158 1.00 13.28 55 THR C N 1
ATOM 4807 C CA . THR C 1 56 ? 30.205 54.709 117.340 1.00 14.07 55 THR C CA 1
ATOM 4808 C C . THR C 1 56 ? 31.522 55.398 116.942 1.00 15.77 55 THR C C 1
ATOM 4809 O O . THR C 1 56 ? 31.792 56.541 117.334 1.00 18.10 55 THR C O 1
ATOM 4813 N N . VAL C 1 57 ? 32.324 54.691 116.167 1.00 15.68 56 VAL C N 1
ATOM 4814 C CA . VAL C 1 57 ? 33.627 55.229 115.728 1.00 14.81 56 VAL C CA 1
ATOM 4815 C C . VAL C 1 57 ? 33.406 56.481 114.859 1.00 16.61 56 VAL C C 1
ATOM 4816 O O . VAL C 1 57 ? 34.054 57.513 115.079 1.00 18.64 56 VAL C O 1
ATOM 4820 N N . ALA C 1 58 ? 32.457 56.415 113.926 1.00 16.85 57 ALA C N 1
ATOM 4821 C CA . ALA C 1 58 ? 32.191 57.557 113.035 1.00 18.98 57 ALA C CA 1
ATOM 4822 C C . ALA C 1 58 ? 31.693 58.788 113.806 1.00 21.41 57 ALA C C 1
ATOM 4823 O O . ALA C 1 58 ? 32.015 59.915 113.464 1.00 21.84 57 ALA C O 1
ATOM 4825 N N . THR C 1 59 ? 30.919 58.551 114.862 1.00 16.18 58 THR C N 1
ATOM 4826 C CA . THR C 1 59 ? 30.457 59.623 115.735 1.00 14.24 58 THR C CA 1
ATOM 4827 C C . THR C 1 59 ? 31.642 60.236 116.480 1.00 16.75 58 THR C C 1
ATOM 4828 O O . THR C 1 59 ? 31.770 61.459 116.512 1.00 18.72 58 THR C O 1
ATOM 4832 N N . MET C 1 60 ? 32.505 59.398 117.063 1.00 18.07 59 MET C N 1
ATOM 4833 C CA . MET C 1 60 ? 33.734 59.854 117.740 1.00 19.27 59 MET C CA 1
ATOM 4834 C C . MET C 1 60 ? 34.572 60.726 116.804 1.00 25.24 59 MET C C 1
ATOM 4835 O O . MET C 1 60 ? 35.024 61.809 117.205 1.00 27.66 59 MET C O 1
ATOM 4840 N N . GLN C 1 61 ? 34.753 60.248 115.565 1.00 24.58 60 GLN C N 1
ATOM 4841 C CA . GLN C 1 61 ? 35.583 60.929 114.556 1.00 30.07 60 GLN C CA 1
ATOM 4842 C C . GLN C 1 61 ? 35.010 62.286 114.183 1.00 30.73 60 GLN C C 1
ATOM 4843 O O . GLN C 1 61 ? 35.749 63.258 114.031 1.00 26.92 60 GLN C O 1
ATOM 4849 N N . SER C 1 62 ? 33.689 62.348 114.040 1.00 25.97 61 SER C N 1
ATOM 4850 C CA . SER C 1 62 ? 33.015 63.606 113.733 1.00 22.19 61 SER C CA 1
ATOM 4851 C C . SER C 1 62 ? 33.146 64.630 114.859 1.00 25.04 61 SER C C 1
ATOM 4852 O O . SER C 1 62 ? 33.007 65.818 114.617 1.00 24.73 61 SER C O 1
ATOM 4855 N N . LEU C 1 63 ? 33.395 64.173 116.086 1.00 21.76 62 LEU C N 1
ATOM 4856 C CA . LEU C 1 63 ? 33.582 65.077 117.219 1.00 23.53 62 LEU C CA 1
ATOM 4857 C C . LEU C 1 63 ? 35.063 65.479 117.400 1.00 24.59 62 LEU C C 1
ATOM 4858 O O . LEU C 1 63 ? 35.403 66.172 118.350 1.00 26.72 62 LEU C O 1
ATOM 4863 N N . GLY C 1 64 ? 35.915 65.021 116.481 1.00 23.06 63 GLY C N 1
ATOM 4864 C CA . GLY C 1 64 ? 37.367 65.270 116.527 1.00 30.24 63 GLY C CA 1
ATOM 4865 C C . GLY C 1 64 ? 38.156 64.469 117.556 1.00 32.30 63 GLY C C 1
ATOM 4866 O O . GLY C 1 64 ? 39.261 64.866 117.953 1.00 28.63 63 GLY C O 1
ATOM 4867 N N . VAL C 1 65 ? 37.607 63.339 117.988 1.00 25.83 64 VAL C N 1
ATOM 4868 C CA . VAL C 1 65 ? 38.253 62.507 119.009 1.00 26.93 64 VAL C CA 1
ATOM 4869 C C . VAL C 1 65 ? 38.888 61.285 118.355 1.00 27.65 64 VAL C C 1
ATOM 4870 O O . VAL C 1 65 ? 38.195 60.479 117.729 1.00 28.32 64 VAL C O 1
ATOM 4874 N N . THR C 1 66 ? 40.205 61.153 118.502 1.00 26.01 65 THR C N 1
ATOM 4875 C CA . THR C 1 66 ? 40.926 60.009 117.954 1.00 26.66 65 THR C CA 1
ATOM 4876 C C . THR C 1 66 ? 40.599 58.721 118.722 1.00 24.85 65 THR C C 1
ATOM 4877 O O . THR C 1 66 ? 40.630 58.686 119.963 1.00 25.29 65 THR C O 1
ATOM 4881 N N . PHE C 1 67 ? 40.241 57.686 117.963 1.00 27.65 66 PHE C N 1
ATOM 4882 C CA . PHE C 1 67 ? 40.099 56.332 118.478 1.00 24.20 66 PHE C CA 1
ATOM 4883 C C . PHE C 1 67 ? 41.467 55.814 118.931 1.00 21.06 66 PHE C C 1
ATOM 4884 O O . PHE C 1 67 ? 42.397 55.737 118.131 1.00 28.12 66 PHE C O 1
ATOM 4892 N N . VAL C 1 68 ? 41.599 55.508 120.217 1.00 18.74 67 VAL C N 1
ATOM 4893 C CA . VAL C 1 68 ? 42.822 54.904 120.768 1.00 22.73 67 VAL C CA 1
ATOM 4894 C C . VAL C 1 68 ? 42.538 53.454 121.162 1.00 18.54 67 VAL C C 1
ATOM 4895 O O . VAL C 1 68 ? 41.811 53.212 122.135 1.00 21.99 67 VAL C O 1
ATOM 4899 N N . PRO C 1 69 ? 43.121 52.484 120.427 1.00 18.70 68 PRO C N 1
ATOM 4900 C CA . PRO C 1 69 ? 42.775 51.059 120.564 1.00 21.69 68 PRO C CA 1
ATOM 4901 C C . PRO C 1 69 ? 42.774 50.571 122.020 1.00 21.32 68 PRO C C 1
ATOM 4902 O O . PRO C 1 69 ? 41.830 49.902 122.440 1.00 20.42 68 PRO C O 1
ATOM 4906 N N . GLU C 1 70 ? 43.806 50.936 122.780 1.00 22.77 69 GLU C N 1
ATOM 4907 C CA . GLU C 1 70 ? 43.940 50.482 124.162 1.00 23.03 69 GLU C CA 1
ATOM 4908 C C . GLU C 1 70 ? 42.886 51.047 125.108 1.00 19.81 69 GLU C C 1
ATOM 4909 O O . GLU C 1 70 ? 42.630 50.461 126.166 1.00 23.55 69 GLU C O 1
ATOM 4915 N N . ARG C 1 71 ? 42.300 52.189 124.754 1.00 19.83 70 ARG C N 1
ATOM 4916 C CA . ARG C 1 71 ? 41.281 52.814 125.585 1.00 22.38 70 ARG C CA 1
ATOM 4917 C C . ARG C 1 71 ? 39.886 52.514 125.050 1.00 21.79 70 ARG C C 1
ATOM 4918 O O . ARG C 1 71 ? 38.946 52.322 125.835 1.00 19.34 70 ARG C O 1
ATOM 4926 N N . HIS C 1 72 ? 39.759 52.491 123.725 1.00 17.03 71 HIS C N 1
ATOM 4927 C CA . HIS C 1 72 ? 38.426 52.528 123.079 1.00 19.29 71 HIS C CA 1
ATOM 4928 C C . HIS C 1 72 ? 37.930 51.226 122.445 1.00 21.50 71 HIS C C 1
ATOM 4929 O O . HIS C 1 72 ? 36.700 51.021 122.318 1.00 19.27 71 HIS C O 1
ATOM 4936 N N . TRP C 1 73 ? 38.845 50.349 122.030 1.00 13.94 72 TRP C N 1
ATOM 4937 C CA . TRP C 1 73 ? 38.427 49.139 121.315 1.00 15.85 72 TRP C CA 1
ATOM 4938 C C . TRP C 1 73 ? 37.421 48.273 122.099 1.00 14.54 72 TRP C C 1
ATOM 4939 O O . TRP C 1 73 ? 36.374 47.899 121.554 1.00 15.10 72 TRP C O 1
ATOM 4950 N N . ARG C 1 74 ? 37.761 47.918 123.332 1.00 14.89 73 ARG C N 1
ATOM 4951 C CA . ARG C 1 74 ? 36.872 47.085 124.159 1.00 15.76 73 ARG C CA 1
ATOM 4952 C C . ARG C 1 74 ? 35.515 47.762 124.408 1.00 16.89 73 ARG C C 1
ATOM 4953 O O . ARG C 1 74 ? 34.490 47.114 124.193 1.00 14.22 73 ARG C O 1
ATOM 4961 N N . PRO C 1 75 ? 35.500 49.050 124.814 1.00 16.37 74 PRO C N 1
ATOM 4962 C CA . PRO C 1 75 ? 34.183 49.681 125.000 1.00 15.82 74 PRO C CA 1
ATOM 4963 C C . PRO C 1 75 ? 33.369 49.770 123.717 1.00 17.74 74 PRO C C 1
ATOM 4964 O O . PRO C 1 75 ? 32.159 49.531 123.744 1.00 14.59 74 PRO C O 1
ATOM 4968 N N . VAL C 1 76 ? 34.021 50.068 122.588 1.00 12.00 75 VAL C N 1
ATOM 4969 C CA . VAL C 1 76 ? 33.301 50.156 121.314 1.00 16.17 75 VAL C CA 1
ATOM 4970 C C . VAL C 1 76 ? 32.743 48.797 120.893 1.00 15.87 75 VAL C C 1
ATOM 4971 O O . VAL C 1 76 ? 31.577 48.694 120.455 1.00 15.06 75 VAL C O 1
ATOM 4975 N N . MET C 1 77 ? 33.560 47.753 121.007 1.00 13.99 76 MET C N 1
ATOM 4976 C CA . MET C 1 77 ? 33.131 46.419 120.577 1.00 12.93 76 MET C CA 1
ATOM 4977 C C . MET C 1 77 ? 32.207 45.708 121.555 1.00 17.26 76 MET C C 1
ATOM 4978 O O . MET C 1 77 ? 31.582 44.724 121.176 1.00 16.68 76 MET C O 1
ATOM 4983 N N . ALA C 1 78 ? 32.091 46.219 122.790 1.00 14.29 77 ALA C N 1
ATOM 4984 C CA . ALA C 1 78 ? 31.074 45.692 123.733 1.00 14.61 77 ALA C CA 1
ATOM 4985 C C . ALA C 1 78 ? 29.698 45.637 123.067 1.00 18.82 77 ALA C C 1
ATOM 4986 O O . ALA C 1 78 ? 28.941 44.650 123.218 1.00 14.37 77 ALA C O 1
ATOM 4988 N N . LEU C 1 79 ? 29.384 46.691 122.311 1.00 18.27 78 LEU C N 1
ATOM 4989 C CA . LEU C 1 79 ? 28.125 46.775 121.573 1.00 13.68 78 LEU C CA 1
ATOM 4990 C C . LEU C 1 79 ? 27.955 45.649 120.576 1.00 14.84 78 LEU C C 1
ATOM 4991 O O . LEU C 1 79 ? 26.855 45.099 120.424 1.00 16.41 78 LEU C O 1
ATOM 4996 N N . GLU C 1 80 ? 29.042 45.242 119.926 1.00 13.63 79 GLU C N 1
ATOM 4997 C CA . GLU C 1 80 ? 28.936 44.139 118.972 1.00 16.41 79 GLU C CA 1
ATOM 4998 C C . GLU C 1 80 ? 28.765 42.785 119.659 1.00 16.59 79 GLU C C 1
ATOM 4999 O O . GLU C 1 80 ? 28.045 41.913 119.149 1.00 17.07 79 GLU C O 1
ATOM 5005 N N . LEU C 1 81 ? 29.407 42.605 120.817 1.00 14.51 80 LEU C N 1
ATOM 5006 C CA . LEU C 1 81 ? 29.236 41.368 121.555 1.00 13.01 80 LEU C CA 1
ATOM 5007 C C . LEU C 1 81 ? 27.765 41.248 121.937 1.00 13.64 80 LEU C C 1
ATOM 5008 O O . LEU C 1 81 ? 27.192 40.180 121.800 1.00 18.00 80 LEU C O 1
ATOM 5013 N N . LEU C 1 82 ? 27.162 42.355 122.396 1.00 13.54 81 LEU C N 1
ATOM 5014 C CA . LEU C 1 82 ? 25.754 42.318 122.841 1.00 13.85 81 LEU C CA 1
ATOM 5015 C C . LEU C 1 82 ? 24.853 42.087 121.633 1.00 15.66 81 LEU C C 1
ATOM 5016 O O . LEU C 1 82 ? 23.973 41.244 121.676 1.00 15.09 81 LEU C O 1
ATOM 5021 N N . HIS C 1 83 ? 25.101 42.808 120.545 1.00 12.63 82 HIS C N 1
ATOM 5022 C CA . HIS C 1 83 ? 24.337 42.605 119.320 1.00 16.28 82 HIS C CA 1
ATOM 5023 C C . HIS C 1 83 ? 24.383 41.132 118.872 1.00 17.08 82 HIS C C 1
ATOM 5024 O O . HIS C 1 83 ? 23.347 40.538 118.597 1.00 15.94 82 HIS C O 1
ATOM 5031 N N . THR C 1 84 ? 25.580 40.549 118.882 1.00 15.90 83 THR C N 1
ATOM 5032 C CA . THR C 1 84 ? 25.748 39.127 118.607 1.00 16.41 83 THR C CA 1
ATOM 5033 C C . THR C 1 84 ? 24.943 38.212 119.534 1.00 14.43 83 THR C C 1
ATOM 5034 O O . THR C 1 84 ? 24.279 37.297 119.046 1.00 18.81 83 THR C O 1
ATOM 5038 N N . TYR C 1 85 ? 24.985 38.465 120.853 1.00 12.17 84 TYR C N 1
ATOM 5039 C CA . TYR C 1 85 ? 24.192 37.652 121.793 1.00 15.92 84 TYR C CA 1
ATOM 5040 C C . TYR C 1 85 ? 22.714 37.634 121.380 1.00 17.56 84 TYR C C 1
ATOM 5041 O O . TYR C 1 85 ? 22.061 36.567 121.418 1.00 15.65 84 TYR C O 1
ATOM 5050 N N . SER C 1 86 ? 22.187 38.792 120.964 1.00 18.96 85 SER C N 1
ATOM 5051 C CA . SER C 1 86 ? 20.760 38.902 120.683 1.00 13.90 85 SER C CA 1
ATOM 5052 C C . SER C 1 86 ? 20.388 38.033 119.476 1.00 22.32 85 SER C C 1
ATOM 5053 O O . SER C 1 86 ? 19.321 37.430 119.462 1.00 20.16 85 SER C O 1
ATOM 5056 N N . LEU C 1 87 ? 21.291 37.954 118.500 1.00 17.69 86 LEU C N 1
ATOM 5057 C CA . LEU C 1 87 ? 21.126 37.069 117.340 1.00 19.13 86 LEU C CA 1
ATOM 5058 C C . LEU C 1 87 ? 21.109 35.598 117.729 1.00 20.89 86 LEU C C 1
ATOM 5059 O O . LEU C 1 87 ? 20.301 34.836 117.197 1.00 24.29 86 LEU C O 1
ATOM 5064 N N . ILE C 1 88 ? 22.004 35.203 118.639 1.00 17.39 87 ILE C N 1
ATOM 5065 C CA . ILE C 1 88 ? 22.132 33.815 119.046 1.00 17.89 87 ILE C CA 1
ATOM 5066 C C . ILE C 1 88 ? 20.818 33.382 119.698 1.00 19.26 87 ILE C C 1
ATOM 5067 O O . ILE C 1 88 ? 20.279 32.307 119.383 1.00 20.66 87 ILE C O 1
ATOM 5072 N N . HIS C 1 89 ? 20.313 34.226 120.602 1.00 17.13 88 HIS C N 1
ATOM 5073 C CA . HIS C 1 89 ? 19.062 33.894 121.319 1.00 18.96 88 HIS C CA 1
ATOM 5074 C C . HIS C 1 89 ? 17.859 33.962 120.393 1.00 19.84 88 HIS C C 1
ATOM 5075 O O . HIS C 1 89 ? 16.954 33.119 120.490 1.00 20.35 88 HIS C O 1
ATOM 5082 N N . ASP C 1 90 ? 17.862 34.929 119.478 1.00 16.83 89 ASP C N 1
ATOM 5083 C CA . ASP C 1 90 ? 16.810 35.015 118.471 1.00 20.97 89 ASP C CA 1
ATOM 5084 C C . ASP C 1 90 ? 16.645 33.715 117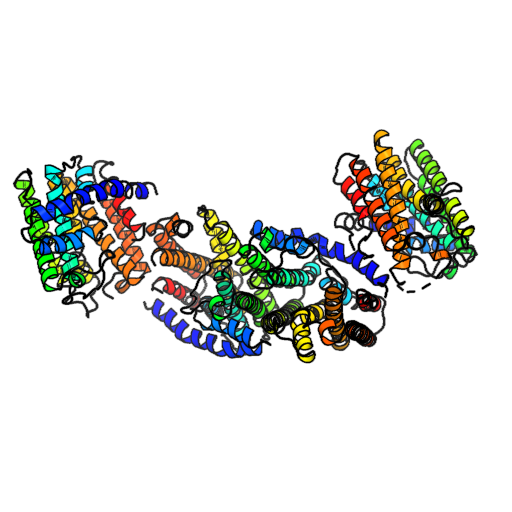.665 1.00 25.46 89 ASP C C 1
ATOM 5085 O O . ASP C 1 90 ? 15.513 33.281 117.385 1.00 23.29 89 ASP C O 1
ATOM 5090 N N . ASP C 1 91 ? 17.771 33.091 117.343 1.00 23.00 90 ASP C N 1
ATOM 5091 C CA . ASP C 1 91 ? 17.793 31.913 116.477 1.00 23.54 90 ASP C CA 1
ATOM 5092 C C . ASP C 1 91 ? 17.384 30.617 117.152 1.00 27.11 90 ASP C C 1
ATOM 5093 O O . ASP C 1 91 ? 17.076 29.646 116.448 1.00 26.10 90 ASP C O 1
ATOM 5098 N N . LEU C 1 92 ? 17.398 30.599 118.492 1.00 21.61 91 LEU C N 1
ATOM 5099 C CA . LEU C 1 92 ? 17.142 29.406 119.300 1.00 21.58 91 LEU C CA 1
ATOM 5100 C C . LEU C 1 92 ? 15.811 28.716 118.964 1.00 21.91 91 LEU C C 1
ATOM 5101 O O . LEU C 1 92 ? 14.870 29.396 118.555 1.00 25.82 91 LEU C O 1
ATOM 5106 N N . PRO C 1 93 ? 15.743 27.370 119.136 1.00 27.25 92 PRO C N 1
ATOM 5107 C CA . PRO C 1 93 ? 14.490 26.609 118.952 1.00 28.52 92 PRO C CA 1
ATOM 5108 C C . PRO C 1 93 ? 13.274 27.204 119.684 1.00 34.48 92 PRO C C 1
ATOM 5109 O O . PRO C 1 93 ? 12.172 27.183 119.143 1.00 32.84 92 PRO C O 1
ATOM 5113 N N . ALA C 1 94 ? 13.490 27.757 120.879 1.00 34.99 93 ALA C N 1
ATOM 5114 C CA . ALA C 1 94 ? 12.427 28.418 121.652 1.00 39.03 93 ALA C CA 1
ATOM 5115 C C . ALA C 1 94 ? 11.939 29.748 121.046 1.00 37.11 93 ALA C C 1
ATOM 5116 O O . ALA C 1 94 ? 10.870 30.237 121.415 1.00 38.31 93 ALA C O 1
ATOM 5118 N N . MET C 1 95 ? 12.708 30.331 120.124 1.00 27.01 94 MET C N 1
ATOM 5119 C CA . MET C 1 95 ? 12.254 31.537 119.442 1.00 34.27 94 MET C CA 1
ATOM 5120 C C . MET C 1 95 ? 12.052 31.295 117.945 1.00 31.28 94 MET C C 1
ATOM 5121 O O . MET C 1 95 ? 11.024 30.747 117.534 1.00 30.61 94 MET C O 1
ATOM 5126 N N . ASP C 1 96 ? 13.024 31.676 117.125 1.00 27.81 95 ASP C N 1
ATOM 5127 C CA . ASP C 1 96 ? 12.801 31.599 115.680 1.00 31.81 95 ASP C CA 1
ATOM 5128 C C . ASP C 1 96 ? 13.129 30.252 115.050 1.00 34.19 95 ASP C C 1
ATOM 5129 O O . ASP C 1 96 ? 12.640 29.947 113.944 1.00 33.41 95 ASP C O 1
ATOM 5134 N N . ASN C 1 97 ? 13.930 29.452 115.762 1.00 32.54 96 ASN C N 1
ATOM 5135 C CA . ASN C 1 97 ? 14.294 28.092 115.339 1.00 31.99 96 ASN C CA 1
ATOM 5136 C C . ASN C 1 97 ? 14.926 28.100 113.952 1.00 34.32 96 ASN C C 1
ATOM 5137 O O . ASN C 1 97 ? 14.509 27.361 113.054 1.00 31.49 96 ASN C O 1
ATOM 5142 N N . ASP C 1 98 ? 15.924 28.965 113.775 1.00 29.11 97 ASP C N 1
ATOM 5143 C CA . ASP C 1 98 ? 16.549 29.149 112.474 1.00 32.15 97 ASP C CA 1
ATOM 5144 C C . ASP C 1 98 ? 17.822 28.339 112.305 1.00 35.69 97 ASP C C 1
ATOM 5145 O O . ASP C 1 98 ? 18.538 28.067 113.274 1.00 32.89 97 ASP C O 1
ATOM 5150 N N . ALA C 1 99 ? 18.086 27.975 111.055 1.00 35.97 98 ALA C N 1
ATOM 5151 C CA . ALA C 1 99 ? 19.165 27.061 110.698 1.00 37.99 98 ALA C CA 1
ATOM 5152 C C . ALA C 1 99 ? 20.461 27.769 110.307 1.00 31.22 98 ALA C C 1
ATOM 5153 O O . ALA C 1 99 ? 21.532 27.200 110.481 1.00 31.10 98 ALA C O 1
ATOM 5155 N N . LEU C 1 100 ? 20.359 28.997 109.786 1.00 32.01 99 LEU C N 1
ATOM 5156 C CA . LEU C 1 100 ? 21.531 29.777 109.337 1.00 35.88 99 LEU C CA 1
ATOM 5157 C C . LEU C 1 100 ? 21.540 31.221 109.868 1.00 35.87 99 LEU C C 1
ATOM 5158 O O . LEU C 1 100 ? 20.477 31.818 110.051 1.00 36.67 99 LEU C O 1
ATOM 5163 N N . ARG C 1 101 ? 22.739 31.760 110.112 1.00 28.63 100 ARG C N 1
ATOM 5164 C CA . ARG C 1 101 ? 22.944 33.133 110.614 1.00 28.18 100 ARG C CA 1
ATOM 5165 C C . ARG C 1 101 ? 24.329 33.625 110.181 1.00 27.30 100 ARG C C 1
ATOM 5166 O O . ARG C 1 101 ? 25.334 32.938 110.407 1.00 28.08 100 ARG C O 1
ATOM 5174 N N . ARG C 1 102 ? 24.370 34.806 109.565 1.00 27.23 101 ARG C N 1
ATOM 5175 C CA . ARG C 1 102 ? 25.614 35.389 109.007 1.00 30.36 101 ARG C CA 1
ATOM 5176 C C . ARG C 1 102 ? 26.329 34.393 108.076 1.00 32.42 101 ARG C C 1
ATOM 5177 O O . ARG C 1 102 ? 27.557 34.250 108.109 1.00 33.61 101 ARG C O 1
ATOM 5185 N N . GLY C 1 103 ? 25.531 33.673 107.293 1.00 33.67 102 GLY C N 1
ATOM 5186 C CA . GLY C 1 103 ? 26.046 32.750 106.280 1.00 35.78 102 GLY C CA 1
ATOM 5187 C C . GLY C 1 103 ? 26.554 31.405 106.775 1.00 36.69 102 GLY C C 1
ATOM 5188 O O . GLY C 1 103 ? 27.041 30.608 105.976 1.00 38.95 102 GLY C O 1
ATOM 5189 N N . GLU C 1 104 ? 26.443 31.146 108.079 1.00 32.90 103 GLU C N 1
ATOM 5190 C CA . GLU C 1 104 ? 26.932 29.907 108.691 1.00 30.45 103 GLU C CA 1
ATOM 5191 C C . GLU C 1 104 ? 25.787 29.197 109.416 1.00 31.70 103 GLU C C 1
ATOM 5192 O O . GLU C 1 104 ? 24.777 29.838 109.712 1.00 38.20 103 GLU C O 1
ATOM 5198 N N . PRO C 1 105 ? 25.929 27.878 109.711 1.00 30.51 104 PRO C N 1
ATOM 5199 C CA . PRO C 1 105 ? 24.954 27.254 110.625 1.00 28.18 104 PRO C CA 1
ATOM 5200 C C . PRO C 1 105 ? 24.801 28.070 111.923 1.00 27.81 104 PRO C C 1
ATOM 5201 O O . PRO C 1 105 ? 25.765 28.684 112.388 1.00 25.16 104 PRO C O 1
ATOM 5205 N N . THR C 1 106 ? 23.594 28.103 112.480 1.00 26.04 105 THR C N 1
ATOM 5206 C CA . THR C 1 106 ? 23.378 28.859 113.717 1.00 24.58 105 THR C CA 1
ATOM 5207 C C . THR C 1 106 ? 24.124 28.231 114.893 1.00 25.78 105 THR C C 1
ATOM 5208 O O . THR C 1 106 ? 24.549 27.059 114.843 1.00 23.34 105 THR C O 1
ATOM 5212 N N . ASN C 1 107 ? 24.298 29.020 115.956 1.00 21.43 106 ASN C N 1
ATOM 5213 C CA . ASN C 1 107 ? 25.052 28.578 117.114 1.00 22.94 106 ASN C CA 1
ATOM 5214 C C . ASN C 1 107 ? 24.524 27.276 117.722 1.00 21.89 106 ASN C C 1
ATOM 5215 O O . ASN C 1 107 ? 25.299 26.372 118.026 1.00 24.91 106 ASN C O 1
ATOM 5220 N N . HIS C 1 108 ? 23.209 27.157 117.855 1.00 22.39 107 HIS C N 1
ATOM 5221 C CA . HIS C 1 108 ? 22.628 25.974 118.477 1.00 25.82 107 HIS C CA 1
ATOM 5222 C C . HIS C 1 108 ? 22.762 24.712 117.614 1.00 28.65 107 HIS C C 1
ATOM 5223 O O . HIS C 1 108 ? 22.876 23.613 118.139 1.00 26.80 107 HIS C O 1
ATOM 5230 N N . VAL C 1 109 ? 22.766 24.878 116.302 1.00 27.24 108 VAL C N 1
ATOM 5231 C CA . VAL C 1 109 ? 23.012 23.749 115.397 1.00 31.03 108 VAL C CA 1
ATOM 5232 C C . VAL C 1 109 ? 24.418 23.166 115.628 1.00 34.27 108 VAL C C 1
ATOM 5233 O O . VAL C 1 109 ? 24.584 21.951 115.780 1.00 31.15 108 VAL C O 1
ATOM 5237 N N . LYS C 1 110 ? 25.417 24.039 115.700 1.00 25.37 109 LYS C N 1
ATOM 5238 C CA . LYS C 1 110 ? 26.797 23.606 115.866 1.00 27.74 109 LYS C CA 1
ATOM 5239 C C . LYS C 1 110 ? 27.107 23.111 117.288 1.00 31.06 109 LYS C C 1
ATOM 5240 O O . LYS C 1 110 ? 27.763 22.075 117.463 1.00 28.57 109 LYS C O 1
ATOM 5246 N N . PHE C 1 111 ? 26.601 23.829 118.292 1.00 25.77 110 PHE C N 1
ATOM 5247 C CA . PHE C 1 111 ? 26.998 23.624 119.685 1.00 23.82 110 PHE C CA 1
ATOM 5248 C C . PHE C 1 111 ? 25.946 23.010 120.587 1.00 26.54 110 PHE C C 1
ATOM 5249 O O . PHE C 1 111 ? 26.243 22.664 121.736 1.00 27.41 110 PHE C O 1
ATOM 5257 N N . GLY C 1 112 ? 24.717 22.886 120.090 1.00 24.27 111 GLY C N 1
ATOM 5258 C CA . GLY C 1 112 ? 23.612 22.461 120.927 1.00 27.80 111 GLY C CA 1
ATOM 5259 C C . GLY C 1 112 ? 22.934 23.687 121.501 1.00 26.81 111 GLY C C 1
ATOM 5260 O O . GLY C 1 112 ? 23.553 24.755 121.601 1.00 26.27 111 GLY C O 1
ATOM 5261 N N . ALA C 1 113 ? 21.671 23.549 121.885 1.00 21.93 112 ALA C N 1
ATOM 5262 C CA . ALA C 1 113 ? 20.893 24.714 122.328 1.00 23.72 112 ALA C CA 1
ATOM 5263 C C . ALA C 1 113 ? 21.282 25.213 123.724 1.00 23.57 112 ALA C C 1
ATOM 5264 O O . ALA C 1 113 ? 21.143 26.406 124.017 1.00 20.27 112 ALA C O 1
ATOM 5266 N N . GLY C 1 114 ? 21.721 24.283 124.573 1.00 24.17 113 GLY C N 1
ATOM 5267 C CA . GLY C 1 114 ? 22.233 24.591 125.907 1.00 24.05 113 GLY C CA 1
ATOM 5268 C C . GLY C 1 114 ? 23.421 25.523 125.849 1.00 23.35 113 GLY C C 1
ATOM 5269 O O . GLY C 1 114 ? 23.384 26.622 126.430 1.00 17.85 113 GLY C O 1
ATOM 5270 N N . MET C 1 115 ? 24.453 25.091 125.125 1.00 20.26 114 MET C N 1
ATOM 5271 C CA . MET C 1 115 ? 25.692 25.868 124.992 1.00 20.17 114 MET C CA 1
ATOM 5272 C C . MET C 1 115 ? 25.450 27.169 124.245 1.00 22.83 114 MET C C 1
ATOM 5273 O O . MET C 1 115 ? 26.061 28.186 124.570 1.00 19.25 114 MET C O 1
ATOM 5278 N N . ALA C 1 116 ? 24.563 27.141 123.252 1.00 17.14 115 ALA C N 1
ATOM 5279 C CA . ALA C 1 116 ? 24.161 28.368 122.560 1.00 19.23 115 ALA C CA 1
ATOM 5280 C C . ALA C 1 116 ? 23.530 29.412 123.477 1.00 19.20 115 ALA C C 1
ATOM 5281 O O . ALA C 1 116 ? 23.813 30.612 123.380 1.00 17.12 115 ALA C O 1
ATOM 5283 N N . THR C 1 117 ? 22.652 28.956 124.356 1.00 17.79 116 THR C N 1
ATOM 5284 C CA . THR C 1 117 ? 22.026 29.848 125.331 1.00 18.64 116 THR C CA 1
ATOM 5285 C C . THR C 1 117 ? 23.097 30.473 126.227 1.00 17.25 116 THR C C 1
ATOM 5286 O O . THR C 1 117 ? 23.123 31.688 126.394 1.00 17.98 116 THR C O 1
ATOM 5290 N N . LEU C 1 118 ? 24.004 29.644 126.729 1.00 15.98 117 LEU C N 1
ATOM 5291 C CA . LEU C 1 118 ? 25.126 30.130 127.552 1.00 14.79 117 LEU C CA 1
ATOM 5292 C C . LEU C 1 118 ? 26.063 31.061 126.789 1.00 19.51 117 LEU C C 1
ATOM 5293 O O . LEU C 1 118 ? 26.588 32.026 127.356 1.00 19.38 117 LEU C O 1
ATOM 5298 N N . ALA C 1 119 ? 26.284 30.762 125.511 1.00 16.44 118 ALA C N 1
ATOM 5299 C CA . ALA C 1 119 ? 27.139 31.608 124.670 1.00 18.62 118 ALA C CA 1
ATOM 5300 C C . ALA C 1 119 ? 26.553 33.024 124.582 1.00 18.10 118 ALA C C 1
ATOM 5301 O O . ALA C 1 119 ? 27.287 34.016 124.692 1.00 15.63 118 ALA C O 1
ATOM 5303 N N . GLY C 1 120 ? 25.235 33.096 124.417 1.00 19.09 119 GLY C N 1
ATOM 5304 C CA . GLY C 1 120 ? 24.520 34.362 124.434 1.00 18.28 119 GLY C CA 1
ATOM 5305 C C . GLY C 1 120 ? 24.653 35.065 125.784 1.00 18.51 119 GLY C C 1
ATOM 5306 O O . GLY C 1 120 ? 24.951 36.263 125.855 1.00 15.46 119 GLY C O 1
ATOM 5307 N N . ASP C 1 121 ? 24.388 34.311 126.849 1.00 16.02 120 ASP C N 1
ATOM 5308 C CA . ASP C 1 121 ? 24.491 34.815 128.230 1.00 15.61 120 ASP C CA 1
ATOM 5309 C C . ASP C 1 121 ? 25.898 35.359 128.513 1.00 18.08 120 ASP C C 1
ATOM 5310 O O . ASP C 1 121 ? 26.059 36.432 129.093 1.00 16.98 120 ASP C O 1
ATOM 5315 N N . GLY C 1 122 ? 26.900 34.605 128.078 1.00 13.79 121 GLY C N 1
ATOM 5316 C CA . GLY C 1 122 ? 28.301 34.991 128.221 1.00 16.38 121 GLY C CA 1
ATOM 5317 C C . GLY C 1 122 ? 28.660 36.282 127.508 1.00 15.06 121 GLY C C 1
ATOM 5318 O O . GLY C 1 122 ? 29.391 37.121 128.055 1.00 14.32 121 GLY C O 1
ATOM 5319 N N . LEU C 1 123 ? 28.191 36.431 126.273 1.00 15.23 122 LEU C N 1
ATOM 5320 C CA . LEU C 1 123 ? 28.475 37.611 125.469 1.00 14.65 122 LEU C CA 1
ATOM 5321 C C . LEU C 1 123 ? 27.796 38.871 126.018 1.00 15.56 122 LEU C C 1
ATOM 5322 O O . LEU C 1 123 ? 28.384 39.941 126.052 1.00 14.57 122 LEU C O 1
ATOM 5327 N N . LEU C 1 124 ? 26.539 38.738 126.429 1.00 10.94 123 LEU C N 1
ATOM 5328 C CA . LEU C 1 124 ? 25.826 39.848 127.070 1.00 10.71 123 LEU C CA 1
ATOM 5329 C C . LEU C 1 124 ? 26.585 40.342 128.319 1.00 9.92 123 LEU C C 1
ATOM 5330 O O . LEU C 1 124 ? 26.777 41.537 128.512 1.00 14.13 123 LEU C O 1
ATOM 5335 N N . THR C 1 125 ? 27.027 39.402 129.154 1.00 10.97 124 THR C N 1
ATOM 5336 C CA . THR C 1 125 ? 27.774 39.744 130.361 1.00 11.74 124 THR C CA 1
ATOM 5337 C C . THR C 1 125 ? 29.139 40.357 130.024 1.00 12.96 124 THR C C 1
ATOM 5338 O O . THR C 1 125 ? 29.534 41.383 130.583 1.00 13.32 124 THR C O 1
ATOM 5342 N N . LEU C 1 126 ? 29.834 39.720 129.086 1.00 13.11 125 LEU C N 1
ATOM 5343 C CA . LEU C 1 126 ? 31.151 40.198 128.674 1.00 15.59 125 LEU C CA 1
ATOM 5344 C C . LEU C 1 126 ? 31.154 41.646 128.140 1.00 16.00 125 LEU C C 1
ATOM 5345 O O . LEU C 1 126 ? 32.107 42.370 128.367 1.00 16.12 125 LEU C O 1
ATOM 5350 N N . ALA C 1 127 ? 30.092 42.033 127.438 1.00 16.00 126 ALA C N 1
ATOM 5351 C CA . ALA C 1 127 ? 29.894 43.432 127.003 1.00 11.09 126 ALA C CA 1
ATOM 5352 C C . ALA C 1 127 ? 30.121 44.424 128.147 1.00 14.12 126 ALA C C 1
ATOM 5353 O O . ALA C 1 127 ? 30.825 45.417 127.985 1.00 15.41 126 ALA C O 1
ATOM 5355 N N . PHE C 1 128 ? 29.512 44.153 129.305 1.00 14.11 127 PHE C N 1
ATOM 5356 C CA . PHE C 1 128 ? 29.641 45.043 130.457 1.00 14.20 127 PHE C CA 1
ATOM 5357 C C . PHE C 1 128 ? 31.033 45.028 131.083 1.00 14.12 127 PHE C C 1
ATOM 5358 O O . PHE C 1 128 ? 31.517 46.062 131.527 1.00 16.26 127 PHE C O 1
ATOM 5366 N N . GLN C 1 129 ? 31.681 43.865 131.077 1.00 13.23 128 GLN C N 1
ATOM 5367 C CA . GLN C 1 129 ? 33.083 43.832 131.460 1.00 12.28 128 GLN C CA 1
ATOM 5368 C C . GLN C 1 129 ? 33.910 44.680 130.483 1.00 12.96 128 GLN C C 1
ATOM 5369 O O . GLN C 1 129 ? 34.775 45.443 130.907 1.00 16.10 128 GLN C O 1
ATOM 5375 N N . TRP C 1 130 ? 33.647 44.566 129.187 1.00 14.82 129 TRP C N 1
ATOM 5376 C CA . TRP C 1 130 ? 34.427 45.342 128.198 1.00 15.31 129 TRP C CA 1
ATOM 5377 C C . TRP C 1 130 ? 34.219 46.857 128.304 1.00 18.05 129 TRP C C 1
ATOM 5378 O O . TRP C 1 130 ? 35.170 47.623 128.129 1.00 17.34 129 TRP C O 1
ATOM 5389 N N . LEU C 1 131 ? 32.995 47.293 128.644 1.00 14.09 130 LEU C N 1
ATOM 5390 C CA . LEU C 1 131 ? 32.761 48.723 128.847 1.00 15.54 130 LEU C CA 1
ATOM 5391 C C . LEU C 1 131 ? 33.633 49.342 129.948 1.00 15.41 130 LEU C C 1
ATOM 5392 O O . LEU C 1 131 ? 33.972 50.527 129.901 1.00 18.05 130 LEU C O 1
ATOM 5397 N N . THR C 1 132 ? 33.983 48.528 130.933 1.00 13.04 131 THR C N 1
ATOM 5398 C CA . THR C 1 132 ? 34.635 48.996 132.151 1.00 15.26 131 THR C CA 1
ATOM 5399 C C . THR C 1 132 ? 36.066 48.463 132.314 1.00 17.95 131 THR C C 1
ATOM 5400 O O . THR C 1 132 ? 36.659 48.547 133.394 1.00 17.94 131 THR C O 1
ATOM 5404 N N . ALA C 1 133 ? 36.638 47.950 131.234 1.00 18.57 132 ALA C N 1
ATOM 5405 C CA . ALA C 1 133 ? 37.914 47.231 131.326 1.00 17.96 132 ALA C CA 1
ATOM 5406 C C . ALA C 1 133 ? 39.123 48.109 131.055 1.00 23.15 132 ALA C C 1
ATOM 5407 O O . ALA C 1 133 ? 40.252 47.717 131.331 1.00 20.64 132 ALA C O 1
ATOM 5409 N N . THR C 1 134 ? 38.888 49.273 130.476 1.00 18.03 133 THR C N 1
ATOM 5410 C CA . THR C 1 134 ? 39.999 50.093 129.993 1.00 18.58 133 THR C CA 1
ATOM 5411 C C . THR C 1 134 ? 40.229 51.338 130.826 1.00 24.12 133 THR C C 1
ATOM 5412 O O . THR C 1 134 ? 39.515 51.582 131.810 1.00 21.92 133 THR C O 1
ATOM 5416 N N . ASP C 1 135 ? 41.246 52.114 130.430 1.00 21.42 134 ASP C N 1
ATOM 5417 C CA . ASP C 1 135 ? 41.621 53.358 131.117 1.00 31.00 134 ASP C CA 1
ATOM 5418 C C . ASP C 1 135 ? 40.793 54.536 130.581 1.00 30.95 134 ASP C C 1
ATOM 5419 O O . ASP C 1 135 ? 41.302 55.423 129.886 1.00 36.45 134 ASP C O 1
ATOM 5424 N N . LEU C 1 136 ? 39.492 54.504 130.863 1.00 23.17 135 LEU C N 1
ATOM 5425 C CA . LEU C 1 136 ? 38.601 55.610 130.546 1.00 19.04 135 LEU C CA 1
ATOM 5426 C C . LEU C 1 136 ? 38.133 56.172 131.860 1.00 21.61 135 LEU C C 1
ATOM 5427 O O . LEU C 1 136 ? 38.077 55.425 132.846 1.00 21.42 135 LEU C O 1
ATOM 5432 N N . PRO C 1 137 ? 37.781 57.472 131.893 1.00 22.02 136 PRO C N 1
ATOM 5433 C CA . PRO C 1 137 ? 37.200 58.075 133.088 1.00 24.30 136 PRO C CA 1
ATOM 5434 C C . PRO C 1 137 ? 36.014 57.248 133.574 1.00 25.09 136 PRO C C 1
ATOM 5435 O O . PRO C 1 137 ? 35.208 56.791 132.752 1.00 20.81 136 PRO C O 1
ATOM 5439 N N . ALA C 1 138 ? 35.925 57.021 134.884 1.00 20.63 137 ALA C N 1
ATOM 5440 C CA . ALA C 1 138 ? 34.799 56.234 135.427 1.00 23.75 137 ALA C CA 1
ATOM 5441 C C . ALA C 1 138 ? 33.424 56.848 135.134 1.00 20.69 137 ALA C C 1
ATOM 5442 O O . ALA C 1 138 ? 32.429 56.118 134.998 1.00 16.61 137 ALA C O 1
ATOM 5444 N N . THR C 1 139 ? 33.358 58.179 135.048 1.00 20.63 138 THR C N 1
ATOM 5445 C CA . THR C 1 139 ? 32.137 58.865 134.622 1.00 21.10 138 THR C CA 1
ATOM 5446 C C . THR C 1 139 ? 31.664 58.394 133.243 1.00 20.65 138 THR C C 1
ATOM 5447 O O . THR C 1 139 ? 30.481 58.085 133.074 1.00 17.83 138 THR C O 1
ATOM 5451 N N . MET C 1 140 ? 32.601 58.279 132.299 1.00 16.23 139 MET C N 1
ATOM 5452 C CA . MET C 1 140 ? 32.338 57.755 130.954 1.00 15.72 139 MET C CA 1
ATOM 5453 C C . MET C 1 140 ? 31.894 56.292 131.010 1.00 17.71 139 MET C C 1
ATOM 5454 O O . MET C 1 140 ? 30.896 55.915 130.371 1.00 17.12 139 MET C O 1
ATOM 5459 N N . GLN C 1 141 ? 32.610 55.484 131.804 1.00 15.46 140 GLN C N 1
ATOM 5460 C CA . GLN C 1 141 ? 32.371 54.037 131.870 1.00 13.84 140 GLN C CA 1
ATOM 5461 C C . GLN C 1 141 ? 30.968 53.784 132.383 1.00 16.57 140 GLN C C 1
ATOM 5462 O O . GLN C 1 141 ? 30.229 53.016 131.777 1.00 14.82 140 GLN C O 1
ATOM 5468 N N . ALA C 1 142 ? 30.604 54.466 133.474 1.00 15.77 141 ALA C N 1
ATOM 5469 C CA . ALA C 1 142 ? 29.269 54.285 134.097 1.00 14.31 141 ALA C CA 1
ATOM 5470 C C . ALA C 1 142 ? 28.164 54.776 133.166 1.00 17.79 141 ALA C C 1
ATOM 5471 O O . ALA C 1 142 ? 27.085 54.174 133.101 1.00 14.36 141 ALA C O 1
ATOM 5473 N N . ALA C 1 143 ? 28.429 55.874 132.454 1.00 16.83 142 ALA C N 1
ATOM 5474 C CA . ALA C 1 143 ? 27.488 56.394 131.467 1.00 18.92 142 ALA C CA 1
ATOM 5475 C C . ALA C 1 143 ? 27.223 55.392 130.337 1.00 15.99 142 ALA C C 1
ATOM 5476 O O . ALA C 1 143 ? 26.075 55.196 129.959 1.00 15.53 142 ALA C O 1
ATOM 5478 N N . LEU C 1 144 ? 28.274 54.740 129.844 1.00 14.81 143 LEU C N 1
ATOM 5479 C CA . LEU C 1 144 ? 28.098 53.720 128.806 1.00 16.74 143 LEU C CA 1
ATOM 5480 C C . LEU C 1 144 ? 27.290 52.548 129.309 1.00 14.72 143 LEU C C 1
ATOM 5481 O O . LEU C 1 144 ? 26.368 52.068 128.622 1.00 15.28 143 LEU C O 1
ATOM 5486 N N . VAL C 1 145 ? 27.611 52.099 130.519 1.00 12.34 144 VAL C N 1
ATOM 5487 C CA . VAL C 1 145 ? 26.884 50.965 131.114 1.00 14.79 144 VAL C CA 1
ATOM 5488 C C . VAL C 1 145 ? 25.394 51.274 131.248 1.00 15.54 144 VAL C C 1
ATOM 5489 O O . VAL C 1 145 ? 24.541 50.485 130.797 1.00 14.30 144 VAL C O 1
ATOM 5493 N N . GLN C 1 146 ? 25.088 52.423 131.841 1.00 15.82 145 GLN C N 1
ATOM 5494 C CA . GLN C 1 146 ? 23.700 52.849 131.997 1.00 13.38 145 GLN C CA 1
ATOM 5495 C C . GLN C 1 146 ? 22.962 52.942 130.656 1.00 18.81 145 GLN C C 1
ATOM 5496 O O . GLN C 1 146 ? 21.850 52.420 130.507 1.00 13.36 145 GLN C O 1
ATOM 5502 N N . ALA C 1 147 ? 23.598 53.574 129.677 1.00 14.91 146 ALA C N 1
ATOM 5503 C CA . ALA C 1 147 ? 22.980 53.732 128.350 1.00 15.79 146 ALA C CA 1
ATOM 5504 C C . ALA C 1 147 ? 22.785 52.383 127.633 1.00 13.52 146 ALA C C 1
ATOM 5505 O O . ALA C 1 147 ? 21.725 52.136 127.053 1.00 15.48 146 ALA C O 1
ATOM 5507 N N . LEU C 1 148 ? 23.797 51.516 127.683 1.00 16.05 147 LEU C N 1
ATOM 5508 C CA . LEU C 1 148 ? 23.726 50.217 127.006 1.00 16.27 147 LEU C CA 1
ATOM 5509 C C . LEU C 1 148 ? 22.681 49.299 127.636 1.00 15.98 147 LEU C C 1
ATOM 5510 O O . LEU C 1 148 ? 21.918 48.669 126.928 1.00 13.30 147 LEU C O 1
ATOM 5515 N N . ALA C 1 149 ? 22.654 49.226 128.963 1.00 11.90 148 ALA C N 1
ATOM 5516 C CA . ALA C 1 149 ? 21.673 48.354 129.635 1.00 14.44 148 ALA C CA 1
ATOM 5517 C C . ALA C 1 149 ? 20.227 48.854 129.418 1.00 13.32 148 ALA C C 1
ATOM 5518 O O . ALA C 1 149 ? 19.275 48.048 129.223 1.00 16.01 148 ALA C O 1
ATOM 5520 N N . THR C 1 150 ? 20.055 50.176 129.430 1.00 15.71 149 THR C N 1
ATOM 5521 C CA . THR C 1 150 ? 18.742 50.771 129.123 1.00 17.00 149 THR C CA 1
ATOM 5522 C C . THR C 1 150 ? 18.322 50.441 127.666 1.00 17.20 149 THR C C 1
ATOM 5523 O O . THR C 1 150 ? 17.193 50.022 127.415 1.00 18.26 149 THR C O 1
ATOM 5527 N N . ALA C 1 151 ? 19.264 50.551 126.733 1.00 13.43 150 ALA C N 1
ATOM 5528 C CA . ALA C 1 151 ? 18.982 50.218 125.315 1.00 13.08 150 ALA C CA 1
ATOM 5529 C C . ALA C 1 151 ? 18.671 48.724 125.095 1.00 15.11 150 ALA C C 1
ATOM 5530 O O . ALA C 1 151 ? 17.838 48.372 124.256 1.00 16.03 150 ALA C O 1
ATOM 5532 N N . ALA C 1 152 ? 19.362 47.858 125.842 1.00 13.19 151 ALA C N 1
ATOM 5533 C CA . ALA C 1 152 ? 19.344 46.436 125.567 1.00 14.77 151 ALA C CA 1
ATOM 5534 C C . ALA C 1 152 ? 18.296 45.665 126.364 1.00 11.51 151 ALA C C 1
ATOM 5535 O O . ALA C 1 152 ? 17.974 44.548 125.997 1.00 16.42 151 ALA C O 1
ATOM 5537 N N . GLY C 1 153 ? 17.835 46.251 127.469 1.00 14.88 152 GLY C N 1
ATOM 5538 C CA . GLY C 1 153 ? 17.081 45.510 128.477 1.00 14.33 152 GLY C CA 1
ATOM 5539 C C . GLY C 1 153 ? 15.575 45.503 128.272 1.00 15.06 152 GLY C C 1
ATOM 5540 O O . GLY C 1 153 ? 15.085 45.638 127.157 1.00 15.05 152 GLY C O 1
ATOM 5541 N N . PRO C 1 154 ? 14.832 45.381 129.379 1.00 13.02 153 PRO C N 1
ATOM 5542 C CA . PRO C 1 154 ? 13.368 45.186 129.352 1.00 16.37 153 PRO C CA 1
ATOM 5543 C C . PRO C 1 154 ? 12.522 46.426 129.007 1.00 20.18 153 PRO C C 1
ATOM 5544 O O . PRO C 1 154 ? 11.293 46.340 128.982 1.00 18.58 153 PRO C O 1
ATOM 5548 N N . SER C 1 155 ? 13.170 47.558 128.763 1.00 15.50 154 SER C N 1
ATOM 5549 C CA . SER C 1 155 ? 12.512 48.721 128.182 1.00 15.67 154 SER C CA 1
ATOM 5550 C C . SER C 1 155 ? 12.997 48.939 126.745 1.00 20.42 154 SER C C 1
ATOM 5551 O O . SER C 1 155 ? 12.505 49.820 126.038 1.00 21.14 154 SER C O 1
ATOM 5554 N N . GLY C 1 156 ? 13.974 48.143 126.328 1.00 15.77 155 GLY C N 1
ATOM 5555 C CA . GLY C 1 156 ? 14.583 48.317 125.006 1.00 16.81 155 GLY C CA 1
ATOM 5556 C C . GLY C 1 156 ? 14.498 47.020 124.226 1.00 15.59 155 GLY C C 1
ATOM 5557 O O . GLY C 1 156 ? 13.401 46.464 124.025 1.00 18.80 155 GLY C O 1
ATOM 5558 N N . MET C 1 157 ? 15.656 46.536 123.789 1.00 14.66 156 MET C N 1
ATOM 5559 C CA . MET C 1 157 ? 15.728 45.394 122.890 1.00 15.76 156 MET C CA 1
ATOM 5560 C C . MET C 1 157 ? 14.839 44.260 123.380 1.00 17.42 156 MET C C 1
ATOM 5561 O O . MET C 1 157 ? 13.949 43.804 122.661 1.00 16.55 156 MET C O 1
ATOM 5566 N N . VAL C 1 158 ? 15.046 43.863 124.603 1.00 17.99 157 VAL C N 1
ATOM 5567 C CA . VAL C 1 158 ? 14.345 42.708 125.110 1.00 18.37 157 VAL C CA 1
ATOM 5568 C C . VAL C 1 158 ? 12.842 42.868 125.158 1.00 16.00 157 VAL C C 1
ATOM 5569 O O . VAL C 1 158 ? 12.123 41.949 124.874 1.00 18.98 157 VAL C O 1
ATOM 5573 N N . ALA C 1 159 ? 12.399 44.047 125.487 1.00 15.23 158 ALA C N 1
ATOM 5574 C CA . ALA C 1 159 ? 11.006 44.375 125.350 1.00 21.12 158 ALA C CA 1
ATOM 5575 C C . ALA C 1 159 ? 10.511 44.196 123.948 1.00 22.95 158 ALA C C 1
ATOM 5576 O O . ALA C 1 159 ? 9.477 43.642 123.717 1.00 22.65 158 ALA C O 1
ATOM 5578 N N . GLY C 1 160 ? 11.299 44.674 123.012 1.00 18.29 159 GLY C N 1
ATOM 5579 C CA . GLY C 1 160 ? 10.952 44.541 121.591 1.00 18.29 159 GLY C CA 1
ATOM 5580 C C . GLY C 1 160 ? 10.797 43.091 121.176 1.00 19.68 159 GLY C C 1
ATOM 5581 O O . GLY C 1 160 ? 9.853 42.745 120.464 1.00 22.45 159 GLY C O 1
ATOM 5582 N N . GLN C 1 161 ? 11.714 42.248 121.649 1.00 16.66 160 GLN C N 1
ATOM 5583 C CA . GLN C 1 161 ? 11.663 40.816 121.396 1.00 17.31 160 GLN C CA 1
ATOM 5584 C C . GLN C 1 161 ? 10.439 40.172 122.039 1.00 19.59 160 GLN C C 1
ATOM 5585 O O . GLN C 1 161 ? 9.843 39.281 121.435 1.00 21.01 160 GLN C O 1
ATOM 5591 N N . ALA C 1 162 ? 10.090 40.605 123.255 1.00 19.00 161 ALA C N 1
ATOM 5592 C CA . ALA C 1 162 ? 8.879 40.090 123.927 1.00 18.34 161 ALA C CA 1
ATOM 5593 C C . ALA C 1 162 ? 7.616 40.464 123.157 1.00 20.48 161 ALA C C 1
ATOM 5594 O O . ALA C 1 162 ? 6.700 39.626 123.015 1.00 22.12 161 ALA C O 1
ATOM 5596 N N . LYS C 1 163 ? 7.562 41.705 122.670 1.00 18.88 162 LYS C N 1
ATOM 5597 C CA A LYS C 1 163 ? 6.433 42.164 121.854 0.50 23.87 162 LYS C CA 1
ATOM 5598 C CA B LYS C 1 163 ? 6.432 42.155 121.853 0.50 24.61 162 LYS C CA 1
ATOM 5599 C C . LYS C 1 163 ? 6.327 41.370 120.549 1.00 26.71 162 LYS C C 1
ATOM 5600 O O . LYS C 1 163 ? 5.215 41.057 120.083 1.00 24.61 162 LYS C O 1
ATOM 5611 N N . ASP C 1 164 ? 7.479 41.035 119.973 1.00 20.57 163 ASP C N 1
ATOM 5612 C CA . ASP C 1 164 ? 7.519 40.192 118.780 1.00 29.23 163 ASP C CA 1
ATOM 5613 C C . ASP C 1 164 ? 6.878 38.804 119.011 1.00 24.34 163 ASP C C 1
ATOM 5614 O O . ASP C 1 164 ? 6.094 38.343 118.181 1.00 26.26 163 ASP C O 1
ATOM 5619 N N . ILE C 1 165 ? 7.189 38.171 120.146 1.00 22.60 164 ILE C N 1
ATOM 5620 C CA . ILE C 1 165 ? 6.604 36.881 120.541 1.00 27.75 164 ILE C CA 1
ATOM 5621 C C . ILE C 1 165 ? 5.090 37.005 120.660 1.00 29.36 164 ILE C C 1
ATOM 5622 O O . ILE C 1 165 ? 4.345 36.166 120.135 1.00 29.56 164 ILE C O 1
ATOM 5627 N N . GLN C 1 166 ? 4.639 38.058 121.341 1.00 21.74 165 GLN C N 1
ATOM 5628 C CA . GLN C 1 166 ? 3.211 38.221 121.603 1.00 29.65 165 GLN C CA 1
ATOM 5629 C C . GLN C 1 166 ? 2.398 38.601 120.367 1.00 28.28 165 GLN C C 1
ATOM 5630 O O . GLN C 1 166 ? 1.176 38.415 120.359 1.00 23.63 165 GLN C O 1
ATOM 5636 N N . SER C 1 167 ? 3.065 39.089 119.321 1.00 20.74 166 SER C N 1
ATOM 5637 C CA A SER C 1 167 ? 2.376 39.578 118.129 0.50 26.78 166 SER C CA 1
ATOM 5638 C CA B SER C 1 167 ? 2.349 39.562 118.138 0.50 24.57 166 SER C CA 1
ATOM 5639 C C . SER C 1 167 ? 2.543 38.659 116.917 1.00 25.75 166 SER C C 1
ATOM 5640 O O . SER C 1 167 ? 2.224 39.049 115.797 1.00 22.84 166 SER C O 1
ATOM 5645 N N . GLU C 1 168 ? 3.040 37.442 117.138 1.00 29.47 167 GLU C N 1
ATOM 5646 C CA . GLU C 1 168 ? 3.304 36.518 116.018 1.00 31.75 167 GLU C CA 1
ATOM 5647 C C . GLU C 1 168 ? 2.046 36.249 115.177 1.00 31.96 167 GLU C C 1
ATOM 5648 O O . GLU C 1 168 ? 2.109 36.154 113.933 1.00 30.45 167 GLU C O 1
ATOM 5654 N N . HIS C 1 169 ? 0.910 36.164 115.867 1.00 27.80 168 HIS C N 1
ATOM 5655 C CA . HIS C 1 169 ? -0.368 35.836 115.242 1.00 29.93 168 HIS C CA 1
ATOM 5656 C C . HIS C 1 169 ? -1.388 36.973 115.336 1.00 31.55 168 HIS C C 1
ATOM 5657 O O . HIS C 1 169 ? -2.586 36.745 115.158 1.00 30.27 168 HIS C O 1
ATOM 5664 N N . VAL C 1 170 ? -0.920 38.193 115.619 1.00 21.80 169 VAL C N 1
ATOM 5665 C CA . VAL C 1 170 ? -1.792 39.366 115.671 1.00 22.88 169 VAL C CA 1
ATOM 5666 C C . VAL C 1 170 ? -1.280 40.434 114.712 1.00 29.02 169 VAL C C 1
ATOM 5667 O O . VAL C 1 170 ? -0.110 40.850 114.794 1.00 27.59 169 VAL C O 1
ATOM 5671 N N . ASN C 1 171 ? -2.160 40.878 113.806 1.00 26.36 170 ASN C N 1
ATOM 5672 C CA A ASN C 1 171 ? -1.863 41.960 112.878 0.50 24.25 170 ASN C CA 1
ATOM 5673 C CA B ASN C 1 171 ? -1.822 41.959 112.897 0.50 24.80 170 ASN C CA 1
ATOM 5674 C C . ASN C 1 171 ? -1.894 43.293 113.621 1.00 25.34 170 ASN C C 1
ATOM 5675 O O . ASN C 1 171 ? -2.969 43.791 113.955 1.00 26.02 170 ASN C O 1
ATOM 5684 N N . LEU C 1 172 ? -0.724 43.871 113.877 1.00 20.20 171 LEU C N 1
ATOM 5685 C CA . LEU C 1 172 ? -0.633 45.090 114.686 1.00 17.02 171 LEU C CA 1
ATOM 5686 C C . LEU C 1 172 ? -0.964 46.332 113.888 1.00 17.59 171 LEU C C 1
ATOM 5687 O O . LEU C 1 172 ? -0.651 46.383 112.697 1.00 25.54 171 LEU C O 1
ATOM 5692 N N . PRO C 1 173 ? -1.519 47.372 114.546 1.00 19.86 172 PRO C N 1
ATOM 5693 C CA . PRO C 1 173 ? -1.604 48.634 113.839 1.00 21.82 172 PRO C CA 1
ATOM 5694 C C . PRO C 1 173 ? -0.203 49.238 113.760 1.00 24.68 172 PRO C C 1
ATOM 5695 O O . PRO C 1 173 ? 0.658 48.921 114.592 1.00 22.56 172 PRO C O 1
ATOM 5699 N N . LEU C 1 174 ? 0.016 50.083 112.763 1.00 22.51 173 LEU C N 1
ATOM 5700 C CA . LEU C 1 174 ? 1.311 50.733 112.598 1.00 24.46 173 LEU C CA 1
ATOM 5701 C C . LEU C 1 174 ? 1.810 51.478 113.850 1.00 24.98 173 LEU C C 1
ATOM 5702 O O . LEU C 1 174 ? 2.999 51.418 114.141 1.00 23.96 173 LEU C O 1
ATOM 5707 N N . SER C 1 175 ? 0.917 52.127 114.613 1.00 24.45 174 SER C N 1
ATOM 5708 C CA . SER C 1 175 ? 1.310 52.816 115.860 1.00 21.76 174 SER C CA 1
ATOM 5709 C C . SER C 1 175 ? 2.033 51.900 116.871 1.00 24.56 174 SER C C 1
ATOM 5710 O O . SER C 1 175 ? 2.989 52.319 117.538 1.00 25.36 174 SER C O 1
ATOM 5713 N N . GLN C 1 176 ? 1.587 50.654 116.950 1.00 19.58 175 GLN C N 1
ATOM 5714 C CA . GLN C 1 176 ? 2.187 49.663 117.833 1.00 23.35 175 GLN C CA 1
ATOM 5715 C C . GLN C 1 176 ? 3.425 49.027 117.216 1.00 21.59 175 GLN C C 1
ATOM 5716 O O . GLN C 1 176 ? 4.348 48.681 117.943 1.00 21.69 175 GLN C O 1
ATOM 5722 N N . LEU C 1 177 ? 3.433 48.854 115.888 1.00 18.67 176 LEU C N 1
ATOM 5723 C CA . LEU C 1 177 ? 4.598 48.309 115.192 1.00 17.92 176 LEU C CA 1
ATOM 5724 C C . LEU C 1 177 ? 5.788 49.274 115.345 1.00 17.73 176 LEU C C 1
ATOM 5725 O O . LEU C 1 177 ? 6.936 48.843 115.478 1.00 20.19 176 LEU C O 1
ATOM 5730 N N . ARG C 1 178 ? 5.515 50.573 115.346 1.00 18.34 177 ARG C N 1
ATOM 5731 C CA . ARG C 1 178 ? 6.600 51.560 115.509 1.00 17.30 177 ARG C CA 1
ATOM 5732 C C . ARG C 1 178 ? 7.297 51.474 116.867 1.00 21.46 177 ARG C C 1
ATOM 5733 O O . ARG C 1 178 ? 8.527 51.630 116.948 1.00 17.05 177 ARG C O 1
ATOM 5741 N N . VAL C 1 179 ? 6.504 51.288 117.927 1.00 19.29 178 VAL C N 1
ATOM 5742 C CA . VAL C 1 179 ? 7.025 51.123 119.288 1.00 17.52 178 VAL C CA 1
ATOM 5743 C C . VAL C 1 179 ? 7.855 49.830 119.361 1.00 15.56 178 VAL C C 1
ATOM 5744 O O . VAL C 1 179 ? 8.995 49.833 119.855 1.00 18.11 178 VAL C O 1
ATOM 5748 N N . LEU C 1 180 ? 7.302 48.744 118.816 1.00 17.81 179 LEU C N 1
ATOM 5749 C CA . LEU C 1 180 ? 7.978 47.462 118.779 1.00 15.52 179 LEU C CA 1
ATOM 5750 C C . LEU C 1 180 ? 9.325 47.619 118.072 1.00 18.55 179 LEU C C 1
ATOM 5751 O O . LEU C 1 180 ? 10.327 47.146 118.573 1.00 18.04 179 LEU C O 1
ATOM 5756 N N . HIS C 1 181 ? 9.333 48.309 116.933 1.00 14.71 180 HIS C N 1
ATOM 5757 C CA . HIS C 1 181 ? 10.574 48.486 116.160 1.00 14.30 180 HIS C CA 1
ATOM 5758 C C . HIS C 1 181 ? 11.578 49.345 116.904 1.00 15.41 180 HIS C C 1
ATOM 5759 O O . HIS C 1 181 ? 12.774 49.035 116.907 1.00 17.75 180 HIS C O 1
ATOM 5766 N N . LYS C 1 182 ? 11.079 50.401 117.548 1.00 12.69 181 LYS C N 1
ATOM 5767 C CA A LYS C 1 182 ? 11.908 51.331 118.306 0.50 17.12 181 LYS C CA 1
ATOM 5768 C CA B LYS C 1 182 ? 11.948 51.314 118.271 0.50 18.84 181 LYS C CA 1
ATOM 5769 C C . LYS C 1 182 ? 12.663 50.604 119.420 1.00 18.96 181 LYS C C 1
ATOM 5770 O O . LYS C 1 182 ? 13.827 50.916 119.721 1.00 18.57 181 LYS C O 1
ATOM 5781 N N . GLU C 1 183 ? 11.997 49.628 120.019 1.00 18.25 182 GLU C N 1
ATOM 5782 C CA . GLU C 1 183 ? 12.599 48.816 121.084 1.00 17.05 182 GLU C CA 1
ATOM 5783 C C . GLU C 1 183 ? 13.536 47.757 120.495 1.00 17.83 182 GLU C C 1
ATOM 5784 O O . GLU C 1 183 ? 14.729 47.732 120.822 1.00 19.90 182 GLU C O 1
ATOM 5790 N N . LYS C 1 184 ? 13.018 46.958 119.566 1.00 16.78 183 LYS C N 1
ATOM 5791 C CA . LYS C 1 184 ? 13.691 45.747 119.082 1.00 15.12 183 LYS C CA 1
ATOM 5792 C C . LYS C 1 184 ? 14.974 46.050 118.307 1.00 16.66 183 LYS C C 1
ATOM 5793 O O . LYS C 1 184 ? 15.980 45.346 118.449 1.00 16.70 183 LYS C O 1
ATOM 5799 N N . THR C 1 185 ? 14.936 47.100 117.494 1.00 17.86 184 THR C N 1
ATOM 5800 C CA . THR C 1 185 ? 16.087 47.430 116.637 1.00 18.14 184 THR C CA 1
ATOM 5801 C C . THR C 1 185 ? 16.555 48.887 116.771 1.00 16.67 184 THR C C 1
ATOM 5802 O O . THR C 1 185 ? 17.732 49.166 116.586 1.00 16.03 184 THR C O 1
ATOM 5806 N N . GLY C 1 186 ? 15.637 49.801 117.070 1.00 14.79 185 GLY C N 1
ATOM 5807 C CA . GLY C 1 186 ? 15.966 51.223 117.183 1.00 17.93 185 GLY C CA 1
ATOM 5808 C C . GLY C 1 186 ? 16.930 51.515 118.326 1.00 16.33 185 GLY C C 1
ATOM 5809 O O . GLY C 1 186 ? 17.900 52.288 118.164 1.00 17.27 185 GLY C O 1
ATOM 5810 N N . ALA C 1 187 ? 16.699 50.875 119.472 1.00 15.68 186 ALA C N 1
ATOM 5811 C CA . ALA C 1 187 ? 17.424 51.239 120.702 1.00 15.33 186 ALA C CA 1
ATOM 5812 C C . ALA C 1 187 ? 18.946 51.038 120.624 1.00 14.76 186 ALA C C 1
ATOM 5813 O O . ALA C 1 187 ? 19.695 51.914 121.074 1.00 17.53 186 ALA C O 1
ATOM 5815 N N . LEU C 1 188 ? 19.399 49.917 120.059 1.00 14.95 187 LEU C N 1
ATOM 5816 C CA . LEU C 1 188 ? 20.852 49.659 119.988 1.00 15.43 187 LEU C CA 1
ATOM 5817 C C . LEU C 1 188 ? 21.517 50.562 118.949 1.00 18.38 187 LEU C C 1
ATOM 5818 O O . LEU C 1 188 ? 22.683 50.885 119.079 1.00 16.14 187 LEU C O 1
ATOM 5823 N N . LEU C 1 189 ? 20.772 50.954 117.910 1.00 19.16 188 LEU C N 1
ATOM 5824 C CA . LEU C 1 189 ? 21.305 51.901 116.926 1.00 18.82 188 LEU C CA 1
ATOM 5825 C C . LEU C 1 189 ? 21.341 53.323 117.479 1.00 16.97 188 LEU C C 1
ATOM 5826 O O . LEU C 1 189 ? 22.283 54.081 117.203 1.00 16.82 188 LEU C O 1
ATOM 5831 N N . HIS C 1 190 ? 20.343 53.672 118.296 1.00 17.11 189 HIS C N 1
ATOM 5832 C CA . HIS C 1 190 ? 20.372 54.911 119.056 1.00 14.23 189 HIS C CA 1
ATOM 5833 C C . HIS C 1 190 ? 21.616 54.894 119.967 1.00 16.42 189 HIS C C 1
ATOM 5834 O O . HIS C 1 190 ? 22.447 55.831 119.920 1.00 16.44 189 HIS C O 1
ATOM 5841 N N . TYR C 1 191 ? 21.768 53.815 120.744 1.00 15.23 190 TYR C N 1
ATOM 5842 C CA . TYR C 1 191 ? 22.920 53.653 121.651 1.00 13.53 190 TYR C CA 1
ATOM 5843 C C . TYR C 1 191 ? 24.249 53.761 120.895 1.00 16.09 190 TYR C C 1
ATOM 5844 O O . TYR C 1 191 ? 25.204 54.320 121.411 1.00 16.32 190 TYR C O 1
ATOM 5853 N N . ALA C 1 192 ? 24.317 53.196 119.694 1.00 14.61 191 ALA C N 1
ATOM 5854 C CA . ALA C 1 192 ? 25.582 53.221 118.928 1.00 13.07 191 ALA C CA 1
ATOM 5855 C C . ALA C 1 192 ? 26.111 54.634 118.752 1.00 15.67 191 ALA C C 1
ATOM 5856 O O . ALA C 1 192 ? 27.301 54.890 118.953 1.00 19.70 191 ALA C O 1
ATOM 5858 N N . VAL C 1 193 ? 25.217 55.562 118.424 1.00 13.91 192 VAL C N 1
ATOM 5859 C CA . VAL C 1 193 ? 25.597 56.955 118.289 1.00 15.30 192 VAL C CA 1
ATOM 5860 C C . VAL C 1 193 ? 25.807 57.612 119.664 1.00 15.57 192 VAL C C 1
ATOM 5861 O O . VAL C 1 193 ? 26.784 58.321 119.862 1.00 16.38 192 VAL C O 1
ATOM 5865 N N . GLN C 1 194 ? 24.886 57.373 120.602 1.00 14.54 193 GLN C N 1
ATOM 5866 C CA . GLN C 1 194 ? 25.030 57.858 121.981 1.00 12.93 193 GLN C CA 1
ATOM 5867 C C . GLN C 1 194 ? 26.379 57.494 122.614 1.00 16.32 193 GLN C C 1
ATOM 5868 O O . GLN C 1 194 ? 26.984 58.319 123.323 1.00 15.70 193 GLN C O 1
ATOM 5874 N N . ALA C 1 195 ? 26.856 56.274 122.339 1.00 14.78 194 ALA C N 1
ATOM 5875 C CA . ALA C 1 195 ? 28.150 55.837 122.814 1.00 12.34 194 ALA C CA 1
ATOM 5876 C C . ALA C 1 195 ? 29.285 56.743 122.285 1.00 15.76 194 ALA C C 1
ATOM 5877 O O . ALA C 1 195 ? 30.184 57.109 123.063 1.00 16.67 194 ALA C O 1
ATOM 5879 N N . GLY C 1 196 ? 29.181 57.175 121.019 1.00 14.96 195 GLY C N 1
ATOM 5880 C CA . GLY C 1 196 ? 30.169 58.110 120.441 1.00 16.07 195 GLY C CA 1
ATOM 5881 C C . GLY C 1 196 ? 30.105 59.494 121.081 1.00 16.71 195 GLY C C 1
ATOM 5882 O O . GLY C 1 196 ? 31.131 60.143 121.287 1.00 21.01 195 GLY C O 1
ATOM 5883 N N . LEU C 1 197 ? 28.897 59.937 121.425 1.00 18.66 196 LEU C N 1
ATOM 5884 C CA . LEU C 1 197 ? 28.724 61.223 122.102 1.00 17.67 196 LEU C CA 1
ATOM 5885 C C . LEU C 1 197 ? 29.359 61.189 123.482 1.00 18.93 196 LEU C C 1
ATOM 5886 O O . LEU C 1 197 ? 29.962 62.164 123.899 1.00 20.61 196 LEU C O 1
ATOM 5891 N N . ILE C 1 198 ? 29.202 60.061 124.175 1.00 15.76 197 ILE C N 1
ATOM 5892 C CA . ILE C 1 198 ? 29.816 59.847 125.479 1.00 15.91 197 ILE C CA 1
ATOM 5893 C C . ILE C 1 198 ? 31.345 59.789 125.363 1.00 16.56 197 ILE C C 1
ATOM 5894 O O . ILE C 1 198 ? 32.049 60.517 126.074 1.00 20.32 197 ILE C O 1
ATOM 5899 N N . LEU C 1 199 ? 31.855 58.942 124.470 1.00 17.88 198 LEU C N 1
ATOM 5900 C CA . LEU C 1 199 ? 33.298 58.765 124.295 1.00 17.58 198 LEU C CA 1
ATOM 5901 C C . LEU C 1 199 ? 33.968 60.021 123.749 1.00 24.39 198 LEU C C 1
ATOM 5902 O O . LEU C 1 199 ? 35.126 60.344 124.089 1.00 21.63 198 LEU C O 1
ATOM 5907 N N . GLY C 1 200 ? 33.228 60.752 122.927 1.00 24.49 199 GLY C N 1
ATOM 5908 C CA . GLY C 1 200 ? 33.777 61.941 122.299 1.00 24.36 199 GLY C CA 1
ATOM 5909 C C . GLY C 1 200 ? 33.420 63.221 123.014 1.00 27.04 199 GLY C C 1
ATOM 5910 O O . GLY C 1 200 ? 33.704 64.293 122.492 1.00 25.64 199 GLY C O 1
ATOM 5911 N N . GLN C 1 201 ? 32.775 63.101 124.190 1.00 24.54 200 GLN C N 1
ATOM 5912 C CA . GLN C 1 201 ? 32.350 64.250 125.010 1.00 24.45 200 GLN C CA 1
ATOM 5913 C C . GLN C 1 201 ? 31.683 65.352 124.196 1.00 25.83 200 GLN C C 1
ATOM 5914 O O . GLN C 1 201 ? 32.140 66.510 124.187 1.00 25.35 200 GLN C O 1
ATOM 5920 N N . ALA C 1 202 ? 30.612 64.982 123.496 1.00 19.74 201 ALA C N 1
ATOM 5921 C CA . ALA C 1 202 ? 29.920 65.889 122.599 1.00 20.10 201 ALA C CA 1
ATOM 5922 C C . ALA C 1 202 ? 29.311 67.045 123.386 1.00 23.82 201 ALA C C 1
ATOM 5923 O O . ALA C 1 202 ? 28.745 66.816 124.461 1.00 27.15 201 ALA C O 1
ATOM 5925 N N . PRO C 1 203 ? 29.441 68.281 122.864 1.00 25.31 202 PRO C N 1
ATOM 5926 C CA . PRO C 1 203 ? 28.766 69.455 123.447 1.00 28.01 202 PRO C CA 1
ATOM 5927 C C . PRO C 1 203 ? 27.282 69.162 123.581 1.00 31.11 202 PRO C C 1
ATOM 5928 O O . PRO C 1 203 ? 26.684 68.618 122.649 1.00 26.03 202 PRO C O 1
ATOM 5932 N N . GLU C 1 204 ? 26.703 69.512 124.730 1.00 30.70 203 GLU C N 1
ATOM 5933 C CA . GLU C 1 204 ? 25.320 69.145 125.070 1.00 34.00 203 GLU C CA 1
ATOM 5934 C C . GLU C 1 204 ? 24.281 69.609 124.040 1.00 25.92 203 GLU C C 1
ATOM 5935 O O . GLU C 1 204 ? 23.272 68.929 123.802 1.00 29.96 203 GLU C O 1
ATOM 5941 N N . ALA C 1 205 ? 24.543 70.751 123.419 1.00 26.32 204 ALA C N 1
ATOM 5942 C CA . ALA C 1 205 ? 23.605 71.341 122.471 1.00 28.20 204 ALA C CA 1
ATOM 5943 C C . ALA C 1 205 ? 23.560 70.575 121.146 1.00 27.47 204 ALA C C 1
ATOM 5944 O O . ALA C 1 205 ? 22.628 70.749 120.351 1.00 27.26 204 ALA C O 1
ATOM 5946 N N . GLN C 1 206 ? 24.560 69.726 120.914 1.00 22.53 205 GLN C N 1
ATOM 5947 C CA . GLN C 1 206 ? 24.600 68.929 119.687 1.00 25.01 205 GLN C CA 1
ATOM 5948 C C . GLN C 1 206 ? 23.936 67.564 119.832 1.00 21.69 205 GLN C C 1
ATOM 5949 O O . GLN C 1 206 ? 23.711 66.879 118.838 1.00 20.20 205 GLN C O 1
ATOM 5955 N N . TRP C 1 207 ? 23.636 67.164 121.062 1.00 22.09 206 TRP C N 1
ATOM 5956 C CA . TRP C 1 207 ? 23.033 65.850 121.306 1.00 21.57 206 TRP C CA 1
ATOM 5957 C C . TRP C 1 207 ? 21.727 65.585 120.547 1.00 25.18 206 TRP C C 1
ATOM 5958 O O . TRP C 1 207 ? 21.627 64.540 119.877 1.00 19.58 206 TRP C O 1
ATOM 5969 N N . PRO C 1 208 ? 20.752 66.534 120.593 1.00 29.08 207 PRO C N 1
ATOM 5970 C CA . PRO C 1 208 ? 19.509 66.262 119.881 1.00 28.21 207 PRO C CA 1
ATOM 5971 C C . PRO C 1 208 ? 19.700 65.994 118.394 1.00 23.10 207 PRO C C 1
ATOM 5972 O O . PRO C 1 208 ? 19.067 65.070 117.900 1.00 20.27 207 PRO C O 1
ATOM 5976 N N . ALA C 1 209 ? 20.585 66.742 117.710 1.00 19.13 208 ALA C N 1
ATOM 5977 C CA . ALA C 1 209 ? 20.818 66.516 116.267 1.00 19.29 208 ALA C CA 1
ATOM 5978 C C . ALA C 1 209 ? 21.410 65.135 115.971 1.00 20.05 208 ALA C C 1
ATOM 5979 O O . ALA C 1 209 ? 20.928 64.436 115.068 1.00 20.16 208 ALA C O 1
ATOM 5981 N N . TYR C 1 210 ? 22.455 64.762 116.716 1.00 17.14 209 TYR C N 1
ATOM 5982 C CA . TYR C 1 210 ? 23.071 63.447 116.547 1.00 15.78 209 TYR C CA 1
ATOM 5983 C C . TYR C 1 210 ? 22.062 62.351 116.832 1.00 17.63 209 TYR C C 1
ATOM 5984 O O . TYR C 1 210 ? 22.037 61.346 116.127 1.00 17.55 209 TYR C O 1
ATOM 5993 N N . LEU C 1 211 ? 21.254 62.532 117.879 1.00 15.97 210 LEU C N 1
ATOM 5994 C CA . LEU C 1 211 ? 20.292 61.487 118.226 1.00 18.74 210 LEU C CA 1
ATOM 5995 C C . LEU C 1 211 ? 19.052 61.400 117.317 1.00 17.77 210 LEU C C 1
ATOM 5996 O O . LEU C 1 211 ? 18.511 60.303 117.138 1.00 20.90 210 LEU C O 1
ATOM 6001 N N . GLN C 1 212 ? 18.607 62.529 116.754 1.00 17.51 211 GLN C N 1
ATOM 6002 C CA . GLN C 1 212 ? 17.585 62.515 115.688 1.00 18.25 211 GLN C CA 1
ATOM 6003 C C . GLN C 1 212 ? 18.093 61.730 114.469 1.00 19.40 211 GLN C C 1
ATOM 6004 O O . GLN C 1 212 ? 17.359 60.915 113.880 1.00 16.59 211 GLN C O 1
ATOM 6010 N N . PHE C 1 213 ? 19.359 61.958 114.119 1.00 16.54 212 PHE C N 1
ATOM 6011 C CA . PHE C 1 213 ? 20.050 61.183 113.094 1.00 15.34 212 PHE C CA 1
ATOM 6012 C C . PHE C 1 213 ? 20.039 59.677 113.420 1.00 17.61 212 PHE C C 1
ATOM 6013 O O . PHE C 1 213 ? 19.754 58.854 112.551 1.00 16.38 212 PHE C O 1
ATOM 6021 N N . ALA C 1 214 ? 20.364 59.334 114.666 1.00 15.62 213 ALA C N 1
ATOM 6022 C CA . ALA C 1 214 ? 20.475 57.953 115.089 1.00 13.86 213 ALA C CA 1
ATOM 6023 C C . ALA C 1 214 ? 19.104 57.267 115.016 1.00 13.34 213 ALA C C 1
ATOM 6024 O O . ALA C 1 214 ? 19.014 56.122 114.613 1.00 15.79 213 ALA C O 1
ATOM 6026 N N . ASP C 1 215 ? 18.056 57.998 115.401 1.00 17.13 214 ASP C N 1
ATOM 6027 C CA . ASP C 1 215 ? 16.708 57.433 115.421 1.00 17.36 214 ASP C CA 1
ATOM 6028 C C . ASP C 1 215 ? 16.198 57.232 113.987 1.00 16.66 214 ASP C C 1
ATOM 6029 O O . ASP C 1 215 ? 15.598 56.204 113.677 1.00 19.09 214 ASP C O 1
ATOM 6034 N N . ALA C 1 216 ? 16.481 58.200 113.114 1.00 19.19 215 ALA C N 1
ATOM 6035 C CA . ALA C 1 216 ? 16.158 58.058 111.695 1.00 19.20 215 ALA C CA 1
ATOM 6036 C C . ALA C 1 216 ? 16.940 56.898 111.069 1.00 19.39 215 ALA C C 1
ATOM 6037 O O . ALA C 1 216 ? 16.377 56.121 110.304 1.00 17.97 215 ALA C O 1
ATOM 6039 N N . PHE C 1 217 ? 18.219 56.752 111.416 1.00 19.23 216 PHE C N 1
ATOM 6040 C CA . PHE C 1 217 ? 18.995 55.640 110.865 1.00 16.35 216 PHE C CA 1
ATOM 6041 C C . PHE C 1 217 ? 18.428 54.292 111.285 1.00 19.00 216 PHE C C 1
ATOM 6042 O O . PHE C 1 217 ? 18.242 53.399 110.441 1.00 20.07 216 PHE C O 1
ATOM 6050 N N . GLY C 1 218 ? 18.136 54.160 112.580 1.00 17.47 217 GLY C N 1
ATOM 6051 C CA . GLY C 1 218 ? 17.520 52.960 113.127 1.00 16.84 217 GLY C CA 1
ATOM 6052 C C . GLY C 1 218 ? 16.171 52.635 112.490 1.00 14.19 217 GLY C C 1
ATOM 6053 O O . GLY C 1 218 ? 15.899 51.482 112.174 1.00 17.31 217 GLY C O 1
ATOM 6054 N N . LEU C 1 219 ? 15.338 53.656 112.297 1.00 16.10 218 LEU C N 1
ATOM 6055 C CA . LEU C 1 219 ? 14.018 53.457 111.657 1.00 16.40 218 LEU C CA 1
ATOM 6056 C C . LEU C 1 219 ? 14.197 53.008 110.192 1.00 15.34 218 LEU C C 1
ATOM 6057 O O . LEU C 1 219 ? 13.579 52.035 109.761 1.00 17.18 218 LEU C O 1
ATOM 6062 N N . ALA C 1 220 ? 15.090 53.683 109.468 1.00 17.36 219 ALA C N 1
ATOM 6063 C CA . ALA C 1 220 ? 15.409 53.333 108.084 1.00 17.02 219 ALA C CA 1
ATOM 6064 C C . ALA C 1 220 ? 15.952 51.906 107.975 1.00 19.87 219 ALA C C 1
ATOM 6065 O O . ALA C 1 220 ? 15.526 51.153 107.100 1.00 20.01 219 ALA C O 1
ATOM 6067 N N . PHE C 1 221 ? 16.861 51.542 108.880 1.00 18.06 220 PHE C N 1
ATOM 6068 C CA . PHE C 1 221 ? 17.420 50.192 108.974 1.00 14.67 220 PHE C CA 1
ATOM 6069 C C . PHE C 1 221 ? 16.284 49.176 109.054 1.00 18.01 220 PHE C C 1
ATOM 6070 O O . PHE C 1 221 ? 16.309 48.160 108.375 1.00 19.88 220 PHE C O 1
ATOM 6078 N N . GLN C 1 222 ? 15.301 49.450 109.904 1.00 14.53 221 GLN C N 1
ATOM 6079 C CA . GLN C 1 222 ? 14.163 48.506 110.055 1.00 12.71 221 GLN C CA 1
ATOM 6080 C C . GLN C 1 222 ? 13.226 48.426 108.830 1.00 15.67 221 GLN C C 1
ATOM 6081 O O . GLN C 1 222 ? 12.839 47.322 108.419 1.00 20.39 221 GLN C O 1
ATOM 6087 N N . ILE C 1 223 ? 12.876 49.576 108.258 1.00 17.58 222 ILE C N 1
ATOM 6088 C CA . ILE C 1 223 ? 12.040 49.632 107.050 1.00 19.16 222 ILE C CA 1
ATOM 6089 C C . ILE C 1 223 ? 12.730 48.891 105.900 1.00 23.02 222 ILE C C 1
ATOM 6090 O O . ILE C 1 223 ? 12.115 48.066 105.231 1.00 18.04 222 ILE C O 1
ATOM 6095 N N . TYR C 1 224 ? 14.018 49.179 105.711 1.00 17.41 223 TYR C N 1
ATOM 6096 C CA . TYR C 1 224 ? 14.858 48.426 104.767 1.00 20.07 223 TYR C CA 1
ATOM 6097 C C . TYR C 1 224 ? 14.864 46.905 104.994 1.00 20.87 223 TYR C C 1
ATOM 6098 O O . TYR C 1 224 ? 14.711 46.130 104.042 1.00 21.38 223 TYR C O 1
ATOM 6107 N N . ASP C 1 225 ? 15.021 46.482 106.248 1.00 18.82 224 ASP C N 1
ATOM 6108 C CA . ASP C 1 225 ? 15.018 45.066 106.608 1.00 22.35 224 ASP C CA 1
ATOM 6109 C C . ASP C 1 225 ? 13.670 44.425 106.236 1.00 22.05 224 ASP C C 1
ATOM 6110 O O . ASP C 1 225 ? 13.636 43.309 105.698 1.00 21.97 224 ASP C O 1
ATOM 6115 N N . ASP C 1 226 ? 12.581 45.143 106.527 1.00 20.79 225 ASP C N 1
ATOM 6116 C CA . ASP C 1 226 ? 11.223 44.710 106.208 1.00 21.75 225 ASP C CA 1
ATOM 6117 C C . ASP C 1 226 ? 11.038 44.533 104.709 1.00 23.91 225 ASP C C 1
ATOM 6118 O O . ASP C 1 226 ? 10.516 43.506 104.267 1.00 26.14 225 ASP C O 1
ATOM 6123 N N . ILE C 1 227 ? 11.464 45.534 103.941 1.00 23.55 226 ILE C N 1
ATOM 6124 C CA . ILE C 1 227 ? 11.373 45.479 102.482 1.00 27.24 226 ILE C CA 1
ATOM 6125 C C . ILE C 1 227 ? 12.137 44.266 101.938 1.00 33.83 226 ILE C C 1
ATOM 6126 O O . ILE C 1 227 ? 11.576 43.475 101.159 1.00 28.70 226 ILE C O 1
ATOM 6131 N N . LEU C 1 228 ? 13.388 44.112 102.372 1.00 32.20 227 LEU C N 1
ATOM 6132 C CA . LEU C 1 228 ? 14.245 43.030 101.885 1.00 35.27 227 LEU C CA 1
ATOM 6133 C C . LEU C 1 228 ? 13.696 41.645 102.170 1.00 34.76 227 LEU C C 1
ATOM 6134 O O . LEU C 1 228 ? 13.779 40.774 101.323 1.00 34.58 227 LEU C O 1
ATOM 6139 N N . ASP C 1 229 ? 13.126 41.443 103.354 1.00 37.26 228 ASP C N 1
ATOM 6140 C CA . ASP C 1 229 ? 12.642 40.115 103.707 1.00 43.99 228 ASP C CA 1
ATOM 6141 C C . ASP C 1 229 ? 11.271 39.792 103.092 1.00 40.97 228 ASP C C 1
ATOM 6142 O O . ASP C 1 229 ? 10.956 38.625 102.855 1.00 39.32 228 ASP C O 1
ATOM 6147 N N . VAL C 1 230 ? 10.477 40.828 102.820 1.00 37.14 229 VAL C N 1
ATOM 6148 C CA . VAL C 1 230 ? 9.185 40.671 102.146 1.00 40.83 229 VAL C CA 1
ATOM 6149 C C . VAL C 1 230 ? 9.432 40.281 100.682 1.00 42.29 229 VAL C C 1
ATOM 6150 O O . VAL C 1 230 ? 8.765 39.387 100.149 1.00 42.74 229 VAL C O 1
ATOM 6154 N N . VAL C 1 231 ? 10.422 40.928 100.066 1.00 39.95 230 VAL C N 1
ATOM 6155 C CA . VAL C 1 231 ? 10.823 40.630 98.695 1.00 49.71 230 VAL C CA 1
ATOM 6156 C C . VAL C 1 231 ? 11.511 39.254 98.585 1.00 56.57 230 VAL C C 1
ATOM 6157 O O . VAL C 1 231 ? 11.093 38.416 97.783 1.00 63.02 230 VAL C O 1
ATOM 6161 N N . SER C 1 232 ? 12.545 39.020 99.394 1.00 63.34 231 SER C N 1
ATOM 6162 C CA . SER C 1 232 ? 13.311 37.764 99.342 1.00 63.53 231 SER C CA 1
ATOM 6163 C C . SER C 1 232 ? 12.581 36.621 100.046 1.00 65.99 231 SER C C 1
ATOM 6164 O O . SER C 1 232 ? 11.781 35.909 99.436 1.00 66.00 231 SER C O 1
ATOM 6167 N N . LYS C 1 249 ? 3.363 40.306 107.449 1.00 44.72 248 LYS C N 1
ATOM 6168 C CA . LYS C 1 249 ? 2.205 41.092 107.862 1.00 36.18 248 LYS C CA 1
ATOM 6169 C C . LYS C 1 249 ? 2.556 42.210 108.843 1.00 25.00 248 LYS C C 1
ATOM 6170 O O . LYS C 1 249 ? 2.120 43.338 108.648 1.00 25.32 248 LYS C O 1
ATOM 6176 N N . ASN C 1 250 ? 3.328 41.910 109.888 1.00 23.57 249 ASN C N 1
ATOM 6177 C CA . ASN C 1 250 ? 3.846 42.963 110.779 1.00 21.69 249 ASN C CA 1
ATOM 6178 C C . ASN C 1 250 ? 5.153 43.575 110.251 1.00 19.87 249 ASN C C 1
ATOM 6179 O O . ASN C 1 250 ? 6.211 43.528 110.905 1.00 21.90 249 ASN C O 1
ATOM 6184 N N . THR C 1 251 ? 5.050 44.121 109.046 1.00 20.95 250 THR C N 1
ATOM 6185 C CA . THR C 1 251 ? 6.163 44.738 108.336 1.00 20.65 250 THR C CA 1
ATOM 6186 C C . THR C 1 251 ? 5.674 46.022 107.684 1.00 20.80 250 THR C C 1
ATOM 6187 O O . THR C 1 251 ? 4.472 46.249 107.560 1.00 20.51 250 THR C O 1
ATOM 6191 N N . TYR C 1 252 ? 6.605 46.878 107.270 1.00 16.82 251 TYR C N 1
ATOM 6192 C CA . TYR C 1 252 ? 6.227 48.069 106.544 1.00 16.92 251 TYR C CA 1
ATOM 6193 C C . TYR C 1 252 ? 5.447 47.762 105.251 1.00 17.00 251 TYR C C 1
ATOM 6194 O O . TYR C 1 252 ? 4.393 48.379 105.032 1.00 21.11 251 TYR C O 1
ATOM 6203 N N . PRO C 1 253 ? 5.949 46.835 104.403 1.00 23.27 252 PRO C N 1
ATOM 6204 C CA . PRO C 1 253 ? 5.129 46.507 103.226 1.00 20.84 252 PRO C CA 1
ATOM 6205 C C . PRO C 1 253 ? 3.766 45.929 103.609 1.00 21.59 252 PRO C C 1
ATOM 6206 O O . PRO C 1 253 ? 2.788 46.181 102.910 1.00 29.40 252 PRO C O 1
ATOM 6210 N N . GLY C 1 254 ? 3.704 45.194 104.716 1.00 20.92 253 GLY C N 1
ATOM 6211 C CA . GLY C 1 254 ? 2.431 44.661 105.241 1.00 27.04 253 GLY C CA 1
ATOM 6212 C C . GLY C 1 254 ? 1.412 45.730 105.624 1.00 29.31 253 GLY C C 1
ATOM 6213 O O . GLY C 1 254 ? 0.195 45.561 105.402 1.00 30.15 253 GLY C O 1
ATOM 6214 N N . LYS C 1 255 ? 1.890 46.835 106.189 1.00 23.58 254 LYS C N 1
ATOM 6215 C CA . LYS C 1 255 ? 0.993 47.922 106.605 1.00 23.19 254 LYS C CA 1
ATOM 6216 C C . LYS C 1 255 ? 0.706 48.914 105.487 1.00 29.71 254 LYS C C 1
ATOM 6217 O O . LYS C 1 255 ? -0.391 49.475 105.429 1.00 26.21 254 LYS C O 1
ATOM 6223 N N . LEU C 1 256 ? 1.694 49.144 104.616 1.00 21.00 255 LEU C N 1
ATOM 6224 C CA . LEU C 1 256 ? 1.617 50.266 103.681 1.00 21.67 255 LEU C CA 1
ATOM 6225 C C . LEU C 1 256 ? 1.614 49.891 102.213 1.00 19.28 255 LEU C C 1
ATOM 6226 O O . LEU C 1 256 ? 1.384 50.745 101.356 1.00 23.26 255 LEU C O 1
ATOM 6231 N N . GLY C 1 257 ? 1.913 48.639 101.919 1.00 21.71 256 GLY C N 1
ATOM 6232 C CA . GLY C 1 257 ? 2.179 48.236 100.542 1.00 27.56 256 GLY C CA 1
ATOM 6233 C C . GLY C 1 257 ? 3.649 48.509 100.256 1.00 22.82 256 GLY C C 1
ATOM 6234 O O . GLY C 1 257 ? 4.297 49.296 100.949 1.00 22.52 256 GLY C O 1
ATOM 6235 N N . LEU C 1 258 ? 4.172 47.863 99.230 1.00 26.80 257 LEU C N 1
ATOM 6236 C CA . LEU C 1 258 ? 5.576 47.984 98.881 1.00 21.55 257 LEU C CA 1
ATOM 6237 C C . LEU C 1 258 ? 5.989 49.389 98.425 1.00 27.39 257 LEU C C 1
ATOM 6238 O O . LEU C 1 258 ? 7.091 49.848 98.751 1.00 28.98 257 LEU C O 1
ATOM 6243 N N . ILE C 1 259 ? 5.114 50.074 97.688 1.00 21.82 258 ILE C N 1
ATOM 6244 C CA . ILE C 1 259 ? 5.396 51.450 97.287 1.00 22.61 258 ILE C CA 1
ATOM 6245 C C . ILE C 1 259 ? 5.456 52.367 98.517 1.00 21.70 258 ILE C C 1
ATOM 6246 O O . ILE C 1 259 ? 6.424 53.110 98.686 1.00 23.70 258 ILE C O 1
ATOM 6251 N N . GLY C 1 260 ? 4.438 52.277 99.376 1.00 22.63 259 GLY C N 1
ATOM 6252 C CA . GLY C 1 260 ? 4.389 53.083 100.611 1.00 23.20 259 GLY C CA 1
ATOM 6253 C C . GLY C 1 260 ? 5.563 52.815 101.543 1.00 21.40 259 GLY C C 1
ATOM 6254 O O . GLY C 1 260 ? 6.110 53.767 102.148 1.00 21.27 259 GLY C O 1
ATOM 6255 N N . ALA C 1 261 ? 5.966 51.544 101.644 1.00 19.02 260 ALA C N 1
ATOM 6256 C CA . ALA C 1 261 ? 7.129 51.166 102.466 1.00 17.78 260 ALA C CA 1
ATOM 6257 C C . ALA C 1 261 ? 8.394 51.831 101.935 1.00 18.90 260 ALA C C 1
ATOM 6258 O O . ALA C 1 261 ? 9.167 52.390 102.701 1.00 17.86 260 ALA C O 1
ATOM 6260 N N . ASN C 1 262 ? 8.567 51.796 100.616 1.00 19.69 261 ASN C N 1
ATOM 6261 C CA . ASN C 1 262 ? 9.700 52.448 99.965 1.00 18.98 261 ASN C CA 1
ATOM 6262 C C . ASN C 1 262 ? 9.696 53.962 100.104 1.00 21.26 261 ASN C C 1
ATOM 6263 O O . ASN C 1 262 ? 10.758 54.566 100.257 1.00 17.17 261 ASN C O 1
ATOM 6268 N N . GLN C 1 263 ? 8.510 54.570 100.048 1.00 17.36 262 GLN C N 1
ATOM 6269 C CA . GLN C 1 263 ? 8.357 56.010 100.287 1.00 18.26 262 GLN C CA 1
ATOM 6270 C C . GLN C 1 263 ? 8.735 56.367 101.725 1.00 19.75 262 GLN C C 1
ATOM 6271 O O . GLN C 1 263 ? 9.420 57.360 101.962 1.00 18.71 262 GLN C O 1
ATOM 6277 N N . ALA C 1 264 ? 8.305 55.533 102.666 1.00 21.02 263 ALA C N 1
ATOM 6278 C CA . ALA C 1 264 ? 8.628 55.715 104.077 1.00 20.22 263 ALA C CA 1
ATOM 6279 C C . ALA C 1 264 ? 10.147 55.650 104.312 1.00 20.95 263 ALA C C 1
ATOM 6280 O O . ALA C 1 264 ? 10.708 56.472 105.048 1.00 21.95 263 ALA C O 1
ATOM 6282 N N . LEU C 1 265 ? 10.809 54.683 103.676 1.00 18.19 264 LEU C N 1
ATOM 6283 C CA . LEU C 1 265 ? 12.276 54.604 103.735 1.00 19.70 264 LEU C CA 1
ATOM 6284 C C . LEU C 1 265 ? 12.947 55.893 103.214 1.00 19.95 264 LEU C C 1
ATOM 6285 O O . LEU C 1 265 ? 13.788 56.489 103.898 1.00 22.09 264 LEU C O 1
ATOM 6290 N N . ILE C 1 266 ? 12.569 56.323 102.007 1.00 20.39 265 ILE C N 1
ATOM 6291 C CA . ILE C 1 266 ? 13.088 57.566 101.421 1.00 18.46 265 ILE C CA 1
ATOM 6292 C C . ILE C 1 266 ? 12.876 58.779 102.346 1.00 20.14 265 ILE C C 1
ATOM 6293 O O . ILE C 1 266 ? 13.813 59.552 102.592 1.00 20.47 265 ILE C O 1
ATOM 6298 N N . ASP C 1 267 ? 11.655 58.918 102.878 1.00 20.24 266 ASP C N 1
ATOM 6299 C CA . ASP C 1 267 ? 11.301 60.015 103.788 1.00 17.08 266 ASP C CA 1
ATOM 6300 C C . ASP C 1 267 ? 12.143 59.981 105.071 1.00 19.54 266 ASP C C 1
ATOM 6301 O O . ASP C 1 267 ? 12.593 61.021 105.556 1.00 22.12 266 ASP C O 1
ATOM 6306 N N . THR C 1 268 ? 12.369 58.774 105.593 1.00 18.69 267 THR C N 1
ATOM 6307 C CA . THR C 1 268 ? 13.199 58.592 106.799 1.00 19.31 267 THR C CA 1
ATOM 6308 C C . THR C 1 268 ? 14.654 58.947 106.554 1.00 20.66 267 THR C C 1
ATOM 6309 O O . THR C 1 268 ? 15.276 59.659 107.362 1.00 17.62 267 THR C O 1
ATOM 6313 N N . ILE C 1 269 ? 15.195 58.476 105.436 1.00 20.08 268 ILE C N 1
ATOM 6314 C CA . ILE C 1 269 ? 16.556 58.867 105.063 1.00 16.55 268 ILE C CA 1
ATOM 6315 C C . ILE C 1 269 ? 16.697 60.391 104.974 1.00 18.46 268 ILE C C 1
ATOM 6316 O O . ILE C 1 269 ? 17.659 60.973 105.509 1.00 20.58 268 ILE C O 1
ATOM 6321 N N . HIS C 1 270 ? 15.723 61.039 104.332 1.00 20.84 269 HIS C N 1
ATOM 6322 C CA . HIS C 1 270 ? 15.738 62.486 104.184 1.00 21.31 269 HIS C CA 1
ATOM 6323 C C . HIS C 1 270 ? 15.706 63.215 105.531 1.00 22.79 269 HIS C C 1
ATOM 6324 O O . HIS C 1 270 ? 16.458 64.180 105.736 1.00 22.23 269 HIS C O 1
ATOM 6331 N N . SER C 1 271 ? 14.863 62.735 106.445 1.00 22.89 270 SER C N 1
ATOM 6332 C CA . SER C 1 271 ? 14.775 63.342 107.767 1.00 25.01 270 SER C CA 1
ATOM 6333 C C . SER C 1 271 ? 16.069 63.150 108.572 1.00 22.27 270 SER C C 1
ATOM 6334 O O . SER C 1 271 ? 16.456 64.049 109.310 1.00 21.19 270 SER C O 1
ATOM 6337 N N . GLY C 1 272 ? 16.744 62.011 108.399 1.00 19.89 271 GLY C N 1
ATOM 6338 C CA . GLY C 1 272 ? 18.057 61.794 109.050 1.00 19.12 271 GLY C CA 1
ATOM 6339 C C . GLY C 1 272 ? 19.142 62.691 108.471 1.00 26.77 271 GLY C C 1
ATOM 6340 O O . GLY C 1 272 ? 19.988 63.225 109.203 1.00 21.57 271 GLY C O 1
ATOM 6341 N N . GLN C 1 273 ? 19.113 62.876 107.153 1.00 22.89 272 GLN C N 1
ATOM 6342 C CA . GLN C 1 273 ? 20.071 63.786 106.510 1.00 25.84 272 GLN C CA 1
ATOM 6343 C C . GLN C 1 273 ? 19.859 65.220 107.000 1.00 24.67 272 GLN C C 1
ATOM 6344 O O . GLN C 1 273 ? 20.831 65.906 107.290 1.00 25.53 272 GLN C O 1
ATOM 6350 N N . ALA C 1 274 ? 18.593 65.631 107.132 1.00 27.98 273 ALA C N 1
ATOM 6351 C CA . ALA C 1 274 ? 18.235 66.964 107.618 1.00 34.37 273 ALA C CA 1
ATOM 6352 C C . ALA C 1 274 ? 18.648 67.171 109.077 1.00 32.42 273 ALA C C 1
ATOM 6353 O O . ALA C 1 274 ? 19.103 68.254 109.434 1.00 32.08 273 ALA C O 1
ATOM 6355 N N . ALA C 1 275 ? 18.515 66.130 109.899 1.00 28.40 274 ALA C N 1
ATOM 6356 C CA . ALA C 1 275 ? 18.943 66.190 111.297 1.00 26.30 274 ALA C CA 1
ATOM 6357 C C . ALA C 1 275 ? 20.416 66.586 111.410 1.00 23.76 274 ALA C C 1
ATOM 6358 O O . ALA C 1 275 ? 20.778 67.443 112.236 1.00 23.74 274 ALA C O 1
ATOM 6360 N N . LEU C 1 276 ? 21.248 65.999 110.543 1.00 24.01 275 LEU C N 1
ATOM 6361 C CA . LEU C 1 276 ? 22.684 66.259 110.520 1.00 28.15 275 LEU C CA 1
ATOM 6362 C C . LEU C 1 276 ? 23.049 67.636 110.021 1.00 25.12 275 LEU C C 1
ATOM 6363 O O . LEU C 1 276 ? 24.121 68.138 110.341 1.00 26.27 275 LEU C O 1
ATOM 6368 N N . GLN C 1 277 ? 22.148 68.242 109.250 1.00 33.58 276 GLN C N 1
ATOM 6369 C CA . GLN C 1 277 ? 22.355 69.589 108.714 1.00 37.22 276 GLN C CA 1
ATOM 6370 C C . GLN C 1 277 ? 22.349 70.648 109.799 1.00 35.28 276 GLN C C 1
ATOM 6371 O O . GLN C 1 277 ? 22.942 71.712 109.634 1.00 41.09 276 GLN C O 1
ATOM 6377 N N . GLY C 1 278 ? 21.717 70.332 110.926 1.00 37.05 277 GLY C N 1
ATOM 6378 C CA . GLY C 1 278 ? 21.707 71.203 112.090 1.00 39.21 277 GLY C CA 1
ATOM 6379 C C . GLY C 1 278 ? 22.909 71.068 113.006 1.00 40.34 277 GLY C C 1
ATOM 6380 O O . GLY C 1 278 ? 22.876 71.539 114.148 1.00 40.22 277 GLY C O 1
ATOM 6381 N N . LEU C 1 279 ? 23.960 70.406 112.523 1.00 33.95 278 LEU C N 1
ATOM 6382 C CA . LEU C 1 279 ? 25.220 70.333 113.255 1.00 35.34 278 LEU C CA 1
ATOM 6383 C C . LEU C 1 279 ? 26.099 71.470 112.775 1.00 35.38 278 LEU C C 1
ATOM 6384 O O . LEU C 1 279 ? 26.054 71.792 111.583 1.00 38.96 278 LEU C O 1
ATOM 6389 N N . PRO C 1 280 ? 26.897 72.085 113.689 1.00 40.62 279 PRO C N 1
ATOM 6390 C CA . PRO C 1 280 ? 27.537 73.383 113.402 1.00 47.00 279 PRO C CA 1
ATOM 6391 C C . PRO C 1 280 ? 28.565 73.382 112.275 1.00 52.46 279 PRO C C 1
ATOM 6392 O O . PRO C 1 280 ? 28.655 74.366 111.533 1.00 58.16 279 PRO C O 1
ATOM 6396 N N . THR C 1 281 ? 29.330 72.301 112.147 1.00 53.17 280 THR C N 1
ATOM 6397 C CA . THR C 1 281 ? 30.389 72.253 111.148 1.00 59.23 280 THR C CA 1
ATOM 6398 C C . THR C 1 281 ? 30.004 71.306 110.035 1.00 59.45 280 THR C C 1
ATOM 6399 O O . THR C 1 281 ? 29.360 70.283 110.275 1.00 53.65 280 THR C O 1
ATOM 6403 N N . SER C 1 282 ? 30.423 71.650 108.821 1.00 60.82 281 SER C N 1
ATOM 6404 C CA . SER C 1 282 ? 30.146 70.850 107.631 1.00 62.55 281 SER C CA 1
ATOM 6405 C C . SER C 1 282 ? 30.819 69.477 107.662 1.00 62.26 281 SER C C 1
ATOM 6406 O O . SER C 1 282 ? 30.330 68.535 107.019 1.00 58.59 281 SER C O 1
ATOM 6409 N N . THR C 1 283 ? 31.923 69.376 108.411 1.00 60.31 282 THR C N 1
ATOM 6410 C CA A THR C 1 283 ? 32.685 68.131 108.530 0.50 63.39 282 THR C CA 1
ATOM 6411 C CA B THR C 1 283 ? 32.677 68.124 108.518 0.50 62.69 282 THR C CA 1
ATOM 6412 C C . THR C 1 283 ? 31.922 67.054 109.312 1.00 62.97 282 THR C C 1
ATOM 6413 O O . THR C 1 283 ? 32.040 65.865 109.015 1.00 63.84 282 THR C O 1
ATOM 6420 N N . GLN C 1 284 ? 31.140 67.484 110.306 1.00 61.19 283 GLN C N 1
ATOM 6421 C CA . GLN C 1 284 ? 30.294 66.584 111.110 1.00 57.20 283 GLN C CA 1
ATOM 6422 C C . GLN C 1 284 ? 29.158 65.992 110.278 1.00 55.81 283 GLN C C 1
ATOM 6423 O O . GLN C 1 284 ? 28.827 64.815 110.411 1.00 52.71 283 GLN C O 1
ATOM 6429 N N . ARG C 1 285 ? 28.582 66.833 109.421 1.00 56.53 284 ARG C N 1
ATOM 6430 C CA . ARG C 1 285 ? 27.501 66.463 108.512 1.00 61.51 284 ARG C CA 1
ATOM 6431 C C . ARG C 1 285 ? 27.880 65.352 107.524 1.00 62.29 284 ARG C C 1
ATOM 6432 O O . ARG C 1 285 ? 27.072 64.471 107.267 1.00 65.08 284 ARG C O 1
ATOM 6440 N N A ASP C 1 286 ? 29.071 65.448 106.936 0.50 60.12 285 ASP C N 1
ATOM 6441 N N B ASP C 1 286 ? 29.139 65.354 107.072 0.50 62.89 285 ASP C N 1
ATOM 6442 C CA A ASP C 1 286 ? 29.501 64.515 105.897 0.50 56.42 285 ASP C CA 1
ATOM 6443 C CA B ASP C 1 286 ? 29.648 64.479 105.993 0.50 61.74 285 ASP C CA 1
ATOM 6444 C C A ASP C 1 286 ? 30.031 63.231 106.516 0.50 52.97 285 ASP C C 1
ATOM 6445 C C B ASP C 1 286 ? 29.775 62.969 106.265 0.50 59.23 285 ASP C C 1
ATOM 6446 O O A ASP C 1 286 ? 29.956 62.154 105.913 0.50 50.30 285 ASP C O 1
ATOM 6447 O O B ASP C 1 286 ? 28.914 62.190 105.865 0.50 57.79 285 ASP C O 1
ATOM 6456 N N A ASP C 1 287 ? 30.559 63.358 107.728 0.50 45.74 286 ASP C N 1
ATOM 6457 N N B ASP C 1 287 ? 30.868 62.553 106.900 0.50 56.16 286 ASP C N 1
ATOM 6458 C CA A ASP C 1 287 ? 31.145 62.229 108.433 0.50 42.55 286 ASP C CA 1
ATOM 6459 C CA B ASP C 1 287 ? 31.177 61.121 107.025 0.50 48.98 286 ASP C CA 1
ATOM 6460 C C A ASP C 1 287 ? 30.121 61.130 108.740 0.50 43.56 286 ASP C C 1
ATOM 6461 C C B ASP C 1 287 ? 30.074 60.329 107.738 0.50 46.23 286 ASP C C 1
ATOM 6462 O O A ASP C 1 287 ? 30.430 59.942 108.649 0.50 42.40 286 ASP C O 1
ATOM 6463 O O B ASP C 1 287 ? 29.947 59.112 107.559 0.50 40.54 286 ASP C O 1
ATOM 6472 N N A LEU C 1 288 ? 28.904 61.521 109.102 0.50 41.77 287 LEU C N 1
ATOM 6473 N N B LEU C 1 288 ? 29.285 61.028 108.547 0.50 43.81 287 LEU C N 1
ATOM 6474 C CA A LEU C 1 288 ? 27.878 60.528 109.417 0.50 39.28 287 LEU C CA 1
ATOM 6475 C CA B LEU C 1 288 ? 28.127 60.426 109.200 0.50 40.25 287 LEU C CA 1
ATOM 6476 C C A LEU C 1 288 ? 26.840 60.333 108.319 0.50 36.74 287 LEU C C 1
ATOM 6477 C C B LEU C 1 288 ? 26.952 60.280 108.244 0.50 37.42 287 LEU C C 1
ATOM 6478 O O A LEU C 1 288 ? 26.143 59.317 108.310 0.50 33.48 287 LEU C O 1
ATOM 6479 O O B LEU C 1 288 ? 26.252 59.268 108.280 0.50 34.31 287 LEU C O 1
ATOM 6488 N N . ALA C 1 289 ? 26.736 61.291 107.398 1.00 32.91 288 ALA C N 1
ATOM 6489 C CA . ALA C 1 289 ? 25.706 61.225 106.339 1.00 35.87 288 ALA C CA 1
ATOM 6490 C C . ALA C 1 289 ? 25.951 60.084 105.363 1.00 29.58 288 ALA C C 1
ATOM 6491 O O . ALA C 1 289 ? 25.005 59.559 104.772 1.00 33.35 288 ALA C O 1
ATOM 6493 N N . ALA C 1 290 ? 27.216 59.673 105.253 1.00 28.06 289 ALA C N 1
ATOM 6494 C CA . ALA C 1 290 ? 27.618 58.582 104.383 1.00 28.81 289 ALA C CA 1
ATOM 6495 C C . ALA C 1 290 ? 26.941 57.285 104.777 1.00 23.90 289 ALA C C 1
ATOM 6496 O O . ALA C 1 290 ? 26.691 56.450 103.916 1.00 23.78 289 ALA C O 1
ATOM 6498 N N . PHE C 1 291 ? 26.611 57.135 106.064 1.00 21.71 290 PHE C N 1
ATOM 6499 C CA . PHE C 1 291 ? 25.904 55.940 106.511 1.00 21.19 290 PHE C CA 1
ATOM 6500 C C . PHE C 1 291 ? 24.587 55.671 105.803 1.00 20.03 290 PHE C C 1
ATOM 6501 O O . PHE C 1 291 ? 24.200 54.516 105.687 1.00 19.82 290 PHE C O 1
ATOM 6509 N N . PHE C 1 292 ? 23.948 56.710 105.264 1.00 20.51 291 PHE C N 1
ATOM 6510 C CA . PHE C 1 292 ? 22.702 56.471 104.538 1.00 22.15 291 PHE C CA 1
ATOM 6511 C C . PHE C 1 292 ? 22.911 55.751 103.206 1.00 29.10 291 PHE C C 1
ATOM 6512 O O . PHE C 1 292 ? 21.984 55.132 102.691 1.00 24.88 291 PHE C O 1
ATOM 6520 N N . SER C 1 293 ? 24.147 55.762 102.696 1.00 26.30 292 SER C N 1
ATOM 6521 C CA . SER C 1 293 ? 24.463 55.020 101.480 1.00 26.04 292 SER C CA 1
ATOM 6522 C C . SER C 1 293 ? 24.477 53.487 101.682 1.00 27.80 292 SER C C 1
ATOM 6523 O O . SER C 1 293 ? 24.550 52.732 100.704 1.00 28.92 292 SER C O 1
ATOM 6526 N N . TYR C 1 294 ? 24.376 53.025 102.937 1.00 21.29 293 TYR C N 1
ATOM 6527 C CA . TYR C 1 294 ? 24.139 51.611 103.222 1.00 24.51 293 TYR C CA 1
ATOM 6528 C C . TYR C 1 294 ? 22.857 51.121 102.509 1.00 25.16 293 TYR C C 1
ATOM 6529 O O . TYR C 1 294 ? 22.802 49.999 102.020 1.00 27.95 293 TYR C O 1
ATOM 6538 N N . PHE C 1 295 ? 21.853 51.991 102.438 1.00 21.22 294 PHE C N 1
ATOM 6539 C CA . PHE C 1 295 ? 20.561 51.638 101.831 1.00 24.44 294 PHE C CA 1
ATOM 6540 C C . PHE C 1 295 ? 20.621 51.646 100.309 1.00 25.80 294 PHE C C 1
ATOM 6541 O O . PHE C 1 295 ? 19.745 51.099 99.662 1.00 29.02 294 PHE C O 1
ATOM 6549 N N . ASP C 1 296 ? 21.673 52.244 99.750 1.00 28.26 295 ASP C N 1
ATOM 6550 C CA . ASP C 1 296 ? 21.854 52.313 98.293 1.00 39.55 295 ASP C CA 1
ATOM 6551 C C . ASP C 1 296 ? 22.375 51.021 97.669 1.00 44.61 295 ASP C C 1
ATOM 6552 O O . ASP C 1 296 ? 22.301 50.831 96.448 1.00 40.51 295 ASP C O 1
ATOM 6557 N N . THR C 1 297 ? 22.907 50.139 98.506 1.00 52.61 296 THR C N 1
ATOM 6558 C CA . THR C 1 297 ? 23.387 48.843 98.043 1.00 59.79 296 THR C CA 1
ATOM 6559 C C . THR C 1 297 ? 22.615 47.697 98.700 1.00 64.57 296 THR C C 1
ATOM 6560 O O . THR C 1 297 ? 21.976 47.875 99.744 1.00 60.30 296 THR C O 1
ATOM 6564 N N . GLU C 1 298 ? 22.666 46.533 98.059 1.00 68.68 297 GLU C N 1
ATOM 6565 C CA . GLU C 1 298 ? 22.112 45.288 98.595 1.00 73.35 297 GLU C CA 1
ATOM 6566 C C . GLU C 1 298 ? 23.064 44.641 99.601 1.00 75.07 297 GLU C C 1
ATOM 6567 O O . GLU C 1 298 ? 24.263 44.941 99.615 1.00 74.76 297 GLU C O 1
ATOM 6573 N N . ARG C 1 299 ? 22.518 43.761 100.441 1.00 77.07 298 ARG C N 1
ATOM 6574 C CA . ARG C 1 299 ? 23.323 42.986 101.393 1.00 76.98 298 ARG C CA 1
ATOM 6575 C C . ARG C 1 299 ? 23.049 41.487 101.279 1.00 75.98 298 ARG C C 1
ATOM 6576 O O . ARG C 1 299 ? 22.655 40.996 100.220 1.00 74.53 298 ARG C O 1
ATOM 6584 N N . SER D 1 2 ? 22.347 36.122 37.184 1.00 28.64 1 SER D N 1
ATOM 6585 C CA . SER D 1 2 ? 22.684 37.490 36.714 1.00 22.36 1 SER D CA 1
ATOM 6586 C C . SER D 1 2 ? 23.656 38.144 37.696 1.00 26.87 1 SER D C 1
ATOM 6587 O O . SER D 1 2 ? 23.445 38.091 38.902 1.00 27.71 1 SER D O 1
ATOM 6590 N N . LEU D 1 3 ? 24.690 38.795 37.169 1.00 20.16 2 LEU D N 1
ATOM 6591 C CA . LEU D 1 3 ? 25.655 39.513 38.002 1.00 18.89 2 LEU D CA 1
ATOM 6592 C C . LEU D 1 3 ? 25.508 41.035 37.902 1.00 19.86 2 LEU D C 1
ATOM 6593 O O . LEU D 1 3 ? 26.258 41.761 38.546 1.00 20.62 2 LEU D O 1
ATOM 6598 N N . ILE D 1 4 ? 24.553 41.508 37.098 1.00 19.02 3 ILE D N 1
ATOM 6599 C CA . ILE D 1 4 ? 24.332 42.959 36.898 1.00 17.60 3 ILE D CA 1
ATOM 6600 C C . ILE D 1 4 ? 24.199 43.669 38.243 1.00 19.11 3 ILE D C 1
ATOM 6601 O O . ILE D 1 4 ? 23.401 43.245 39.090 1.00 20.24 3 ILE D O 1
ATOM 6606 N N . ASN D 1 5 ? 25.012 44.691 38.460 1.00 20.95 4 ASN D N 1
ATOM 6607 C CA . ASN D 1 5 ? 25.047 45.346 39.761 1.00 19.42 4 ASN D CA 1
ATOM 6608 C C . ASN D 1 5 ? 24.201 46.604 39.834 1.00 18.91 4 ASN D C 1
ATOM 6609 O O . ASN D 1 5 ? 23.627 47.029 38.826 1.00 16.92 4 ASN D O 1
ATOM 6614 N N . ALA D 1 6 ? 24.138 47.199 41.030 1.00 19.56 5 ALA D N 1
ATOM 6615 C CA . ALA D 1 6 ? 23.277 48.374 41.263 1.00 18.17 5 ALA D CA 1
ATOM 6616 C C . ALA D 1 6 ? 23.707 49.577 40.424 1.00 18.83 5 ALA D C 1
ATOM 6617 O O . ALA D 1 6 ? 22.861 50.347 39.956 1.00 17.56 5 ALA D O 1
ATOM 6619 N N . ARG D 1 7 ? 25.013 49.746 40.256 1.00 18.42 6 ARG D N 1
ATOM 6620 C CA . ARG D 1 7 ? 25.522 50.892 39.489 1.00 20.42 6 ARG D CA 1
ATOM 6621 C C . ARG D 1 7 ? 25.096 50.804 38.038 1.00 20.82 6 ARG D C 1
ATOM 6622 O O . ARG D 1 7 ? 24.689 51.805 37.438 1.00 18.73 6 ARG D O 1
ATOM 6630 N N . LEU D 1 8 ? 25.181 49.602 37.471 1.00 16.75 7 LEU D N 1
ATOM 6631 C CA . LEU D 1 8 ? 24.851 49.428 36.064 1.00 16.52 7 LEU D CA 1
ATOM 6632 C C . LEU D 1 8 ? 23.364 49.644 35.790 1.00 21.91 7 LEU D C 1
ATOM 6633 O O . LEU D 1 8 ? 23.018 50.369 34.841 1.00 18.42 7 LEU D O 1
ATOM 6638 N N . ILE D 1 9 ? 22.477 49.049 36.606 1.00 16.55 8 ILE D N 1
ATOM 6639 C CA A ILE D 1 9 ? 21.053 49.284 36.358 0.50 18.56 8 ILE D CA 1
ATOM 6640 C CA B ILE D 1 9 ? 21.051 49.245 36.402 0.50 17.81 8 ILE D CA 1
ATOM 6641 C C . ILE D 1 9 ? 20.622 50.710 36.617 1.00 15.38 8 ILE D C 1
ATOM 6642 O O . ILE D 1 9 ? 19.741 51.200 35.915 1.00 23.25 8 ILE D O 1
ATOM 6651 N N . ALA D 1 10 ? 21.250 51.391 37.578 1.00 17.62 9 ALA D N 1
ATOM 6652 C CA . ALA D 1 10 ? 20.946 52.816 37.828 1.00 21.16 9 ALA D CA 1
ATOM 6653 C C . ALA D 1 10 ? 21.331 53.652 36.593 1.00 21.53 9 ALA D C 1
ATOM 6654 O O . ALA D 1 10 ? 20.590 54.546 36.162 1.00 19.94 9 ALA D O 1
ATOM 6656 N N . PHE D 1 11 ? 22.477 53.311 36.007 1.00 18.29 10 PHE D N 1
ATOM 6657 C CA . PHE D 1 11 ? 22.942 53.996 34.800 1.00 18.68 10 PHE D CA 1
ATOM 6658 C C . PHE D 1 11 ? 21.993 53.775 33.620 1.00 17.93 10 PHE D C 1
ATOM 6659 O O . PHE D 1 11 ? 21.575 54.742 32.985 1.00 18.88 10 PHE D O 1
ATOM 6667 N N . GLU D 1 12 ? 21.665 52.518 33.340 1.00 15.76 11 GLU D N 1
ATOM 6668 C CA A GLU D 1 12 ? 20.710 52.126 32.318 0.50 22.46 11 GLU D CA 1
ATOM 6669 C CA B GLU D 1 12 ? 20.704 52.193 32.292 0.50 23.31 11 GLU D CA 1
ATOM 6670 C C . GLU D 1 12 ? 19.461 53.024 32.592 1.00 24.23 11 GLU D C 1
ATOM 6671 O O . GLU D 1 12 ? 19.066 53.877 31.797 1.00 21.85 11 GLU D O 1
ATOM 6682 N N . ASP D 1 13 ? 18.850 52.769 33.744 1.00 27.87 12 ASP D N 1
ATOM 6683 C CA . ASP D 1 13 ? 17.517 53.304 34.046 1.00 25.81 12 ASP D CA 1
ATOM 6684 C C . ASP D 1 13 ? 17.440 54.789 33.782 1.00 26.34 12 ASP D C 1
ATOM 6685 O O . ASP D 1 13 ? 16.419 55.276 33.310 1.00 29.42 12 ASP D O 1
ATOM 6690 N N . GLN D 1 14 ? 18.515 55.507 34.093 1.00 27.75 13 GLN D N 1
ATOM 6691 C CA . GLN D 1 14 ? 18.605 56.910 33.747 1.00 29.38 13 GLN D CA 1
ATOM 6692 C C . GLN D 1 14 ? 18.730 57.104 32.234 1.00 31.52 13 GLN D C 1
ATOM 6693 O O . GLN D 1 14 ? 17.934 57.839 31.628 1.00 28.43 13 GLN D O 1
ATOM 6699 N N . TRP D 1 15 ? 19.709 56.437 31.621 1.00 21.77 14 TRP D N 1
ATOM 6700 C CA . TRP D 1 15 ? 20.112 56.809 30.268 1.00 19.46 14 TRP D CA 1
ATOM 6701 C C . TRP D 1 15 ? 19.368 56.218 29.095 1.00 22.62 14 TRP D C 1
ATOM 6702 O O . TRP D 1 15 ? 19.232 56.888 28.077 1.00 22.28 14 TRP D O 1
ATOM 6713 N N . VAL D 1 16 ? 18.894 54.978 29.219 1.00 17.28 15 VAL D N 1
ATOM 6714 C CA . VAL D 1 16 ? 18.203 54.332 28.110 1.00 15.95 15 VAL D CA 1
ATOM 6715 C C . VAL D 1 16 ? 16.927 55.094 27.685 1.00 23.83 15 VAL D C 1
ATOM 6716 O O . VAL D 1 16 ? 16.806 55.461 26.512 1.00 19.70 15 VAL D O 1
ATOM 6720 N N . PRO D 1 17 ? 15.991 55.370 28.630 1.00 28.12 16 PRO D N 1
ATOM 6721 C CA . PRO D 1 17 ? 14.827 56.195 28.216 1.00 26.00 16 PRO D CA 1
ATOM 6722 C C . PRO D 1 17 ? 15.211 57.566 27.623 1.00 23.04 16 PRO D C 1
ATOM 6723 O O . PRO D 1 17 ? 14.658 57.975 26.597 1.00 22.89 16 PRO D O 1
ATOM 6727 N N . ALA D 1 18 ? 16.166 58.247 28.252 1.00 21.90 17 ALA D N 1
ATOM 6728 C CA . ALA D 1 18 ? 16.674 59.519 27.769 1.00 20.78 17 ALA D CA 1
ATOM 6729 C C . ALA D 1 18 ? 17.296 59.495 26.354 1.00 21.50 17 ALA D C 1
ATOM 6730 O O . ALA D 1 18 ? 17.005 60.382 25.543 1.00 20.49 17 ALA D O 1
ATOM 6732 N N . LEU D 1 19 ? 18.122 58.487 26.062 1.00 19.01 18 LEU D N 1
ATOM 6733 C CA . LEU D 1 19 ? 18.684 58.315 24.702 1.00 15.78 18 LEU D CA 1
ATOM 6734 C C . LEU D 1 19 ? 17.652 57.892 23.678 1.00 19.40 18 LEU D C 1
ATOM 6735 O O . LEU D 1 19 ? 17.746 58.278 22.503 1.00 15.39 18 LEU D O 1
ATOM 6740 N N . ASN D 1 20 ? 16.682 57.072 24.103 1.00 20.16 19 ASN D N 1
ATOM 6741 C CA . ASN D 1 20 ? 15.668 56.553 23.176 1.00 19.63 19 ASN D CA 1
ATOM 6742 C C . ASN D 1 20 ? 14.602 57.577 22.795 1.00 21.84 19 ASN D C 1
ATOM 6743 O O . ASN D 1 20 ? 14.134 57.587 21.656 1.00 17.01 19 ASN D O 1
ATOM 6748 N N . ALA D 1 21 ? 14.244 58.442 23.745 1.00 19.49 20 ALA D N 1
ATOM 6749 C CA . ALA D 1 21 ? 13.104 59.364 23.564 1.00 20.74 20 ALA D CA 1
ATOM 6750 C C . ALA D 1 21 ? 13.094 60.188 22.252 1.00 21.65 20 ALA D C 1
ATOM 6751 O O . ALA D 1 21 ? 12.071 60.222 21.571 1.00 23.17 20 ALA D O 1
ATOM 6753 N N . PRO D 1 22 ? 14.237 60.818 21.872 1.00 17.22 21 PRO D N 1
ATOM 6754 C CA . PRO D 1 22 ? 14.147 61.601 20.637 1.00 18.16 21 PRO D CA 1
ATOM 6755 C C . PRO D 1 22 ? 14.221 60.828 19.328 1.00 16.77 21 PRO D C 1
ATOM 6756 O O . PRO D 1 22 ? 14.100 61.458 18.295 1.00 19.95 21 PRO D O 1
ATOM 6760 N N . LEU D 1 23 ? 14.426 59.507 19.354 1.00 17.24 22 LEU D N 1
ATOM 6761 C CA . LEU D 1 23 ? 14.719 58.749 18.120 1.00 19.68 22 LEU D CA 1
ATOM 6762 C C . LEU D 1 23 ? 13.688 58.864 17.003 1.00 18.63 22 LEU D C 1
ATOM 6763 O O . LEU D 1 23 ? 14.031 59.189 15.872 1.00 15.67 22 LEU D O 1
ATOM 6768 N N . LYS D 1 24 ? 12.417 58.589 17.313 1.00 17.85 23 LYS D N 1
ATOM 6769 C CA . LYS D 1 24 ? 11.406 58.559 16.276 1.00 18.82 23 LYS D CA 1
ATOM 6770 C C . LYS D 1 24 ? 11.267 59.911 15.550 1.00 19.16 23 LYS D C 1
ATOM 6771 O O . LYS D 1 24 ? 11.255 59.948 14.306 1.00 19.45 23 LYS D O 1
ATOM 6777 N N . GLN D 1 25 ? 11.203 61.003 16.321 1.00 19.63 24 GLN D N 1
ATOM 6778 C CA . GLN D 1 25 ? 11.041 62.360 15.759 1.00 20.21 24 GLN D CA 1
ATOM 6779 C C . GLN D 1 25 ? 12.262 62.730 14.936 1.00 17.88 24 GLN D C 1
ATOM 6780 O O . GLN D 1 25 ? 12.130 63.362 13.886 1.00 17.97 24 GLN D O 1
ATOM 6786 N N . ALA D 1 26 ? 13.437 62.338 15.417 1.00 17.40 25 ALA D N 1
ATOM 6787 C CA . ALA D 1 26 ? 14.682 62.742 14.758 1.00 18.15 25 ALA D CA 1
ATOM 6788 C C . ALA D 1 26 ? 14.861 62.069 13.399 1.00 17.83 25 ALA D C 1
ATOM 6789 O O . ALA D 1 26 ? 15.217 62.730 12.410 1.00 17.59 25 ALA D O 1
ATOM 6791 N N . ILE D 1 27 ? 14.621 60.761 13.351 1.00 17.30 26 ILE D N 1
ATOM 6792 C CA . ILE D 1 27 ? 14.682 60.000 12.106 1.00 19.43 26 ILE D CA 1
ATOM 6793 C C . ILE D 1 27 ? 13.668 60.543 11.096 1.00 24.24 26 ILE D C 1
ATOM 6794 O O . ILE D 1 27 ? 14.005 60.794 9.928 1.00 19.36 26 ILE D O 1
ATOM 6799 N N . LEU D 1 28 ? 12.436 60.765 11.554 1.00 19.21 27 LEU D N 1
ATOM 6800 C CA . LEU D 1 28 ? 11.421 61.397 10.690 1.00 20.97 27 LEU D CA 1
ATOM 6801 C C . LEU D 1 28 ? 11.850 62.771 10.154 1.00 16.78 27 LEU D C 1
ATOM 6802 O O . LEU D 1 28 ? 11.729 63.022 8.950 1.00 19.94 27 LEU D O 1
ATOM 6807 N N . ALA D 1 29 ? 12.389 63.637 11.022 1.00 17.64 28 ALA D N 1
ATOM 6808 C CA . ALA D 1 29 ? 12.789 64.993 10.627 1.00 20.49 28 ALA D CA 1
ATOM 6809 C C . ALA D 1 29 ? 13.820 64.933 9.502 1.00 21.16 28 ALA D C 1
ATOM 6810 O O . ALA D 1 29 ? 13.834 65.765 8.606 1.00 19.93 28 ALA D O 1
ATOM 6812 N N . ASP D 1 30 ? 14.669 63.915 9.546 1.00 22.46 29 ASP D N 1
ATOM 6813 C CA . ASP D 1 30 ? 15.785 63.847 8.627 1.00 19.07 29 ASP D CA 1
ATOM 6814 C C . ASP D 1 30 ? 15.509 62.978 7.411 1.00 21.37 29 ASP D C 1
ATOM 6815 O O . ASP D 1 30 ? 16.441 62.652 6.649 1.00 21.58 29 ASP D O 1
ATOM 6820 N N . SER D 1 31 ? 14.238 62.600 7.235 1.00 17.32 30 SER D N 1
ATOM 6821 C CA . SER D 1 31 ? 13.799 61.768 6.109 1.00 15.65 30 SER D CA 1
ATOM 6822 C C . SER D 1 31 ? 12.831 62.525 5.220 1.00 19.00 30 SER D C 1
ATOM 6823 O O . SER D 1 31 ? 12.174 63.468 5.654 1.00 23.63 30 SER D O 1
ATOM 6826 N N . GLN D 1 32 ? 12.759 62.114 3.963 1.00 19.13 31 GLN D N 1
ATOM 6827 C CA . GLN D 1 32 ? 11.821 62.719 3.026 1.00 20.64 31 GLN D CA 1
ATOM 6828 C C . GLN D 1 32 ? 10.991 61.641 2.356 1.00 23.45 31 GLN D C 1
ATOM 6829 O O . GLN D 1 32 ? 10.507 61.814 1.240 1.00 24.96 31 GLN D O 1
ATOM 6835 N N . ASP D 1 33 ? 10.864 60.505 3.025 1.00 23.34 32 ASP D N 1
ATOM 6836 C CA . ASP D 1 33 ? 9.974 59.448 2.545 1.00 22.46 32 ASP D CA 1
ATOM 6837 C C . ASP D 1 33 ? 9.389 58.705 3.726 1.00 24.41 32 ASP D C 1
ATOM 6838 O O . ASP D 1 33 ? 10.132 58.136 4.527 1.00 23.74 32 ASP D O 1
ATOM 6843 N N . ALA D 1 34 ? 8.060 58.710 3.827 1.00 23.39 33 ALA D N 1
ATOM 6844 C CA . ALA D 1 34 ? 7.367 58.128 4.983 1.00 26.07 33 ALA D CA 1
ATOM 6845 C C . ALA D 1 34 ? 7.700 56.662 5.235 1.00 24.60 33 ALA D C 1
ATOM 6846 O O . ALA D 1 34 ? 8.004 56.271 6.372 1.00 22.81 33 ALA D O 1
ATOM 6848 N N . GLN D 1 35 ? 7.633 55.861 4.178 1.00 22.14 34 GLN D N 1
ATOM 6849 C CA . GLN D 1 35 ? 7.882 54.433 4.257 1.00 24.78 34 GLN D CA 1
ATOM 6850 C C . GLN D 1 35 ? 9.335 54.118 4.635 1.00 22.74 34 GLN D C 1
ATOM 6851 O O . GLN D 1 35 ? 9.594 53.257 5.478 1.00 20.84 34 GLN D O 1
ATOM 6857 N N . LEU D 1 36 ? 10.277 54.838 4.027 1.00 23.24 35 LEU D N 1
ATOM 6858 C CA . LEU D 1 36 ? 11.678 54.686 4.396 1.00 20.68 35 LEU D CA 1
ATOM 6859 C C . LEU D 1 36 ? 11.917 55.032 5.876 1.00 19.64 35 LEU D C 1
ATOM 6860 O O . LEU D 1 36 ? 12.576 54.276 6.588 1.00 19.96 35 LEU D O 1
ATOM 6865 N N . ALA D 1 37 ? 11.345 56.151 6.325 1.00 17.61 36 ALA D N 1
ATOM 6866 C CA . ALA D 1 37 ? 11.434 56.602 7.708 1.00 18.61 36 ALA D CA 1
ATOM 6867 C C . ALA D 1 37 ? 10.841 55.533 8.640 1.00 22.59 36 ALA D C 1
ATOM 6868 O O . ALA D 1 37 ? 11.442 55.198 9.650 1.00 20.62 36 ALA D O 1
ATOM 6870 N N . ALA D 1 38 ? 9.696 54.972 8.255 1.00 21.39 37 ALA D N 1
ATOM 6871 C CA . ALA D 1 38 ? 9.057 53.892 9.028 1.00 20.27 37 ALA D CA 1
ATOM 6872 C C . ALA D 1 38 ? 9.920 52.615 9.112 1.00 20.38 37 ALA D C 1
ATOM 6873 O O . ALA D 1 38 ? 10.016 52.004 10.184 1.00 18.46 37 ALA D O 1
ATOM 6875 N N . ALA D 1 39 ? 10.539 52.226 7.997 1.00 20.87 38 ALA D N 1
ATOM 6876 C CA . ALA D 1 39 ? 11.427 51.052 7.962 1.00 21.13 38 ALA D CA 1
ATOM 6877 C C . ALA D 1 39 ? 12.674 51.233 8.831 1.00 19.11 38 ALA D C 1
ATOM 6878 O O . ALA D 1 39 ? 13.025 50.322 9.583 1.00 16.45 38 ALA D O 1
ATOM 6880 N N . MET D 1 40 ? 13.334 52.396 8.721 1.00 20.79 39 MET D N 1
ATOM 6881 C CA . MET D 1 40 ? 14.513 52.681 9.560 1.00 17.08 39 MET D CA 1
ATOM 6882 C C . MET D 1 40 ? 14.120 52.681 11.039 1.00 19.77 39 MET D C 1
ATOM 6883 O O . MET D 1 40 ? 14.764 52.038 11.841 1.00 20.17 39 MET D O 1
ATOM 6888 N N . THR D 1 41 ? 13.040 53.386 11.374 1.00 15.61 40 THR D N 1
ATOM 6889 C CA . THR D 1 41 ? 12.578 53.537 12.758 1.00 20.05 40 THR D CA 1
ATOM 6890 C C . THR D 1 41 ? 12.135 52.210 13.360 1.00 17.96 40 THR D C 1
ATOM 6891 O O . THR D 1 41 ? 12.391 51.960 14.523 1.00 20.48 40 THR D O 1
ATOM 6895 N N . TYR D 1 42 ? 11.499 51.361 12.549 1.00 18.40 41 TYR D N 1
ATOM 6896 C CA . TYR D 1 42 ? 11.058 50.026 12.982 1.00 18.33 41 TYR D CA 1
ATOM 6897 C C . TYR D 1 42 ? 12.187 49.202 13.626 1.00 22.57 41 TYR D C 1
ATOM 6898 O O . TYR D 1 42 ? 12.055 48.691 14.736 1.00 21.18 41 TYR D O 1
ATOM 6907 N N . SER D 1 43 ? 13.313 49.116 12.933 1.00 19.36 42 SER D N 1
ATOM 6908 C CA . SER D 1 43 ? 14.447 48.346 13.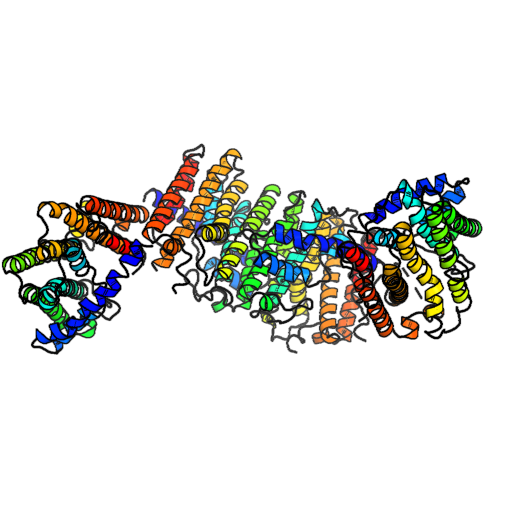405 1.00 20.05 42 SER D CA 1
ATOM 6909 C C . SER D 1 43 ? 15.164 49.033 14.575 1.00 18.30 42 SER D C 1
ATOM 6910 O O . SER D 1 43 ? 15.661 48.344 15.469 1.00 18.48 42 SER D O 1
ATOM 6913 N N . VAL D 1 44 ? 15.214 50.370 14.552 1.00 20.93 43 VAL D N 1
ATOM 6914 C CA . VAL D 1 44 ? 15.869 51.121 15.632 1.00 20.00 43 VAL D CA 1
ATOM 6915 C C . VAL D 1 44 ? 15.069 50.936 16.934 1.00 19.78 43 VAL D C 1
ATOM 6916 O O . VAL D 1 44 ? 15.652 50.692 17.994 1.00 19.73 43 VAL D O 1
ATOM 6920 N N . LEU D 1 45 ? 13.740 50.996 16.824 1.00 19.84 44 LEU D N 1
ATOM 6921 C CA . LEU D 1 45 ? 12.864 50.944 18.005 1.00 24.28 44 LEU D CA 1
ATOM 6922 C C . LEU D 1 45 ? 12.351 49.570 18.408 1.00 25.91 44 LEU D C 1
ATOM 6923 O O . LEU D 1 45 ? 11.672 49.458 19.436 1.00 25.94 44 LEU D O 1
ATOM 6928 N N . ALA D 1 46 ? 12.693 48.534 17.641 1.00 23.48 45 ALA D N 1
ATOM 6929 C CA . ALA D 1 46 ? 12.263 47.162 17.941 1.00 24.66 45 ALA D CA 1
ATOM 6930 C C . ALA D 1 46 ? 12.757 46.695 19.307 1.00 29.82 45 ALA D C 1
ATOM 6931 O O . ALA D 1 46 ? 12.047 46.017 20.047 1.00 32.40 45 ALA D O 1
ATOM 6933 N N . GLY D 1 47 ? 13.965 47.112 19.653 1.00 22.34 46 GLY D N 1
ATOM 6934 C CA . GLY D 1 47 ? 14.598 46.715 20.896 1.00 24.76 46 GLY D CA 1
ATOM 6935 C C . GLY D 1 47 ? 16.029 47.200 20.832 1.00 23.87 46 GLY D C 1
ATOM 6936 O O . GLY D 1 47 ? 16.378 48.030 19.987 1.00 26.51 46 GLY D O 1
ATOM 6937 N N . GLY D 1 48 ? 16.861 46.657 21.704 1.00 25.16 47 GLY D N 1
ATOM 6938 C CA . GLY D 1 48 ? 18.271 46.991 21.703 1.00 26.33 47 GLY D CA 1
ATOM 6939 C C . GLY D 1 48 ? 18.657 47.420 23.096 1.00 20.03 47 GLY D C 1
ATOM 6940 O O . GLY D 1 48 ? 17.980 48.257 23.695 1.00 23.57 47 GLY D O 1
ATOM 6941 N N . LYS D 1 49 ? 19.737 46.835 23.596 1.00 20.47 48 LYS D N 1
ATOM 6942 C CA . LYS D 1 49 ? 20.275 47.156 24.920 1.00 22.63 48 LYS D CA 1
ATOM 6943 C C . LYS D 1 49 ? 20.943 48.550 24.967 1.00 23.17 48 LYS D C 1
ATOM 6944 O O . LYS D 1 49 ? 21.179 49.099 26.054 1.00 17.54 48 LYS D O 1
ATOM 6950 N N . ARG D 1 50 ? 21.233 49.105 23.784 1.00 17.12 49 ARG D N 1
ATOM 6951 C CA . ARG D 1 50 ? 21.934 50.394 23.620 1.00 17.80 49 ARG D CA 1
ATOM 6952 C C . ARG D 1 50 ? 23.302 50.421 24.260 1.00 18.39 49 ARG D C 1
ATOM 6953 O O . ARG D 1 50 ? 23.744 51.488 24.682 1.00 14.09 49 ARG D O 1
ATOM 6961 N N . LEU D 1 51 ? 23.982 49.263 24.299 1.00 16.78 50 LEU D N 1
ATOM 6962 C CA A LEU D 1 51 ? 25.295 49.172 24.943 0.50 14.78 50 LEU D CA 1
ATOM 6963 C CA B LEU D 1 51 ? 25.297 49.123 24.896 0.50 18.15 50 LEU D CA 1
ATOM 6964 C C . LEU D 1 51 ? 26.297 50.151 24.361 1.00 13.76 50 LEU D C 1
ATOM 6965 O O . LEU D 1 51 ? 27.093 50.736 25.124 1.00 14.99 50 LEU D O 1
ATOM 6974 N N . ARG D 1 52 ? 26.268 50.330 23.044 1.00 14.86 51 ARG D N 1
ATOM 6975 C CA . ARG D 1 52 ? 27.244 51.195 22.392 1.00 14.90 51 ARG D CA 1
ATOM 6976 C C . ARG D 1 52 ? 27.139 52.699 22.760 1.00 13.41 51 ARG D C 1
ATOM 6977 O O . ARG D 1 52 ? 28.123 53.260 23.254 1.00 14.94 51 ARG D O 1
ATOM 6985 N N . PRO D 1 53 ? 25.971 53.332 22.565 1.00 13.34 52 PRO D N 1
ATOM 6986 C CA . PRO D 1 53 ? 25.903 54.738 23.022 1.00 14.91 52 PRO D CA 1
ATOM 6987 C C . PRO D 1 53 ? 25.976 54.912 24.553 1.00 12.55 52 PRO D C 1
ATOM 6988 O O . PRO D 1 53 ? 26.527 55.917 25.041 1.00 15.37 52 PRO D O 1
ATOM 6992 N N . LEU D 1 54 ? 25.455 53.941 25.309 1.00 14.46 53 LEU D N 1
ATOM 6993 C CA . LEU D 1 54 ? 25.663 53.944 26.757 1.00 14.19 53 LEU D CA 1
ATOM 6994 C C . LEU D 1 54 ? 27.125 54.037 27.158 1.00 17.73 53 LEU D C 1
ATOM 6995 O O . LEU D 1 54 ? 27.461 54.799 28.057 1.00 15.38 53 LEU D O 1
ATOM 7000 N N . LEU D 1 55 ? 27.987 53.252 26.499 1.00 15.31 54 LEU D N 1
ATOM 7001 C CA . LEU D 1 55 ? 29.411 53.306 26.761 1.00 14.64 54 LEU D CA 1
ATOM 7002 C C . LEU D 1 55 ? 29.997 54.673 26.431 1.00 10.80 54 LEU D C 1
ATOM 7003 O O . LEU D 1 55 ? 30.831 55.155 27.178 1.00 13.17 54 LEU D O 1
ATOM 7008 N N . THR D 1 56 ? 29.548 55.294 25.338 1.00 10.97 55 THR D N 1
ATOM 7009 C CA . THR D 1 56 ? 30.017 56.637 24.985 1.00 13.60 55 THR D CA 1
ATOM 7010 C C . THR D 1 56 ? 29.667 57.624 26.085 1.00 16.86 55 THR D C 1
ATOM 7011 O O . THR D 1 56 ? 30.524 58.363 26.525 1.00 14.88 55 THR D O 1
ATOM 7015 N N . VAL D 1 57 ? 28.424 57.584 26.545 1.00 15.40 56 VAL D N 1
ATOM 7016 C CA . VAL D 1 57 ? 27.963 58.489 27.618 1.00 14.25 56 VAL D CA 1
ATOM 7017 C C . VAL D 1 57 ? 28.712 58.225 28.931 1.00 15.64 56 VAL D C 1
ATOM 7018 O O . VAL D 1 57 ? 29.205 59.164 29.535 1.00 12.47 56 VAL D O 1
ATOM 7022 N N . ALA D 1 58 ? 28.863 56.945 29.308 1.00 12.83 57 ALA D N 1
ATOM 7023 C CA . ALA D 1 58 ? 29.597 56.563 30.520 1.00 12.54 57 ALA D CA 1
ATOM 7024 C C . ALA D 1 58 ? 31.043 57.035 30.417 1.00 13.78 57 ALA D C 1
ATOM 7025 O O . ALA D 1 58 ? 31.619 57.542 31.385 1.00 15.05 57 ALA D O 1
ATOM 7027 N N . THR D 1 59 ? 31.615 56.890 29.224 1.00 12.07 58 THR D N 1
ATOM 7028 C CA . THR D 1 59 ? 32.980 57.407 29.001 1.00 13.61 58 THR D CA 1
ATOM 7029 C C . THR D 1 59 ? 33.069 58.946 29.196 1.00 12.85 58 THR D C 1
ATOM 7030 O O . THR D 1 59 ? 33.936 59.429 29.942 1.00 14.98 58 THR D O 1
ATOM 7034 N N . MET D 1 60 ? 32.188 59.695 28.531 1.00 15.35 59 MET D N 1
ATOM 7035 C CA . MET D 1 60 ? 32.096 61.150 28.729 1.00 17.33 59 MET D CA 1
ATOM 7036 C C . MET D 1 60 ? 31.971 61.558 30.203 1.00 14.36 59 MET D C 1
ATOM 7037 O O . MET D 1 60 ? 32.692 62.465 30.668 1.00 15.70 59 MET D O 1
ATOM 7042 N N . GLN D 1 61 ? 31.055 60.909 30.928 1.00 16.52 60 GLN D N 1
ATOM 7043 C CA A GLN D 1 61 ? 30.858 61.217 32.351 0.50 17.22 60 GLN D CA 1
ATOM 7044 C CA B GLN D 1 61 ? 30.841 61.172 32.367 0.50 18.79 60 GLN D CA 1
ATOM 7045 C C . GLN D 1 61 ? 32.102 60.943 33.181 1.00 18.87 60 GLN D C 1
ATOM 7046 O O . GLN D 1 61 ? 32.383 61.681 34.134 1.00 18.40 60 GLN D O 1
ATOM 7057 N N . SER D 1 62 ? 32.853 59.903 32.804 1.00 15.77 61 SER D N 1
ATOM 7058 C CA . SER D 1 62 ? 34.070 59.507 33.495 1.00 16.94 61 SER D CA 1
ATOM 7059 C C . SER D 1 62 ? 35.207 60.504 33.266 1.00 18.95 61 SER D C 1
ATOM 7060 O O . SER D 1 62 ? 36.222 60.451 33.949 1.00 20.77 61 SER D O 1
ATOM 7063 N N . LEU D 1 63 ? 35.009 61.394 32.306 1.00 19.09 62 LEU D N 1
ATOM 7064 C CA . LEU D 1 63 ? 35.965 62.431 31.977 1.00 17.49 62 LEU D CA 1
ATOM 7065 C C . LEU D 1 63 ? 35.530 63.779 32.547 1.00 25.73 62 LEU D C 1
ATOM 7066 O O . LEU D 1 63 ? 36.170 64.796 32.304 1.00 26.64 62 LEU D O 1
ATOM 7071 N N . GLY D 1 64 ? 34.430 63.765 33.293 1.00 24.33 63 GLY D N 1
ATOM 7072 C CA . GLY D 1 64 ? 33.886 64.962 33.912 1.00 28.52 63 GLY D CA 1
ATOM 7073 C C . GLY D 1 64 ? 33.154 65.880 32.962 1.00 28.94 63 GLY D C 1
ATOM 7074 O O . GLY D 1 64 ? 32.992 67.061 33.249 1.00 30.39 63 GLY D O 1
ATOM 7075 N N . VAL D 1 65 ? 32.707 65.340 31.830 1.00 23.58 64 VAL D N 1
ATOM 7076 C CA . VAL D 1 65 ? 32.064 66.119 30.796 1.00 16.44 64 VAL D CA 1
ATOM 7077 C C . VAL D 1 65 ? 30.556 65.822 30.785 1.00 23.20 64 VAL D C 1
ATOM 7078 O O . VAL D 1 65 ? 30.159 64.661 30.786 1.00 27.11 64 VAL D O 1
ATOM 7082 N N . THR D 1 66 ? 29.743 66.883 30.822 1.00 19.62 65 THR D N 1
ATOM 7083 C CA . THR D 1 66 ? 28.289 66.780 30.858 1.00 22.96 65 THR D CA 1
ATOM 7084 C C . THR D 1 66 ? 27.672 66.573 29.471 1.00 23.47 65 THR D C 1
ATOM 7085 O O . THR D 1 66 ? 27.936 67.333 28.536 1.00 21.75 65 THR D O 1
ATOM 7089 N N . PHE D 1 67 ? 26.839 65.539 29.364 1.00 20.24 66 PHE D N 1
ATOM 7090 C CA . PHE D 1 67 ? 26.004 65.334 28.183 1.00 18.03 66 PHE D CA 1
ATOM 7091 C C . PHE D 1 67 ? 24.979 66.479 28.041 1.00 19.52 66 PHE D C 1
ATOM 7092 O O . PHE D 1 67 ? 24.221 66.783 28.959 1.00 19.78 66 PHE D O 1
ATOM 7100 N N . VAL D 1 68 ? 25.021 67.136 26.889 1.00 20.59 67 VAL D N 1
ATOM 7101 C CA . VAL D 1 68 ? 24.119 68.231 26.524 1.00 17.62 67 VAL D CA 1
ATOM 7102 C C . VAL D 1 68 ? 23.360 67.710 25.298 1.00 15.66 67 VAL D C 1
ATOM 7103 O O . VAL D 1 68 ? 23.976 67.496 24.238 1.00 18.01 67 VAL D O 1
ATOM 7107 N N . PRO D 1 69 ? 22.045 67.445 25.428 1.00 16.37 68 PRO D N 1
ATOM 7108 C CA . PRO D 1 69 ? 21.338 66.796 24.316 1.00 16.85 68 PRO D CA 1
ATOM 7109 C C . PRO D 1 69 ? 21.531 67.494 22.972 1.00 16.96 68 PRO D C 1
ATOM 7110 O O . PRO D 1 69 ? 21.781 66.826 21.973 1.00 16.44 68 PRO D O 1
ATOM 7114 N N . GLU D 1 70 ? 21.393 68.831 22.944 1.00 15.18 69 GLU D N 1
ATOM 7115 C CA . GLU D 1 70 ? 21.472 69.582 21.680 1.00 19.01 69 GLU D CA 1
ATOM 7116 C C . GLU D 1 70 ? 22.833 69.536 21.007 1.00 15.48 69 GLU D C 1
ATOM 7117 O O . GLU D 1 70 ? 22.943 69.821 19.814 1.00 16.30 69 GLU D O 1
ATOM 7123 N N . ARG D 1 71 ? 23.859 69.178 21.770 1.00 17.54 70 ARG D N 1
ATOM 7124 C CA . ARG D 1 71 ? 25.211 69.090 21.236 1.00 15.95 70 ARG D CA 1
ATOM 7125 C C . ARG D 1 71 ? 25.609 67.642 21.008 1.00 16.12 70 ARG D C 1
ATOM 7126 O O . ARG D 1 71 ? 26.313 67.332 20.048 1.00 16.28 70 ARG D O 1
ATOM 7134 N N . HIS D 1 72 ? 25.172 66.772 21.911 1.00 12.58 71 HIS D N 1
ATOM 7135 C CA . HIS D 1 72 ? 25.748 65.421 21.976 1.00 15.73 71 HIS D CA 1
ATOM 7136 C C . HIS D 1 72 ? 24.813 64.306 21.530 1.00 18.10 71 HIS D C 1
ATOM 7137 O O . HIS D 1 72 ? 25.282 63.241 21.152 1.00 13.48 71 HIS D O 1
ATOM 7144 N N . TRP D 1 73 ? 23.512 64.539 21.568 1.00 14.11 72 TRP D N 1
ATOM 7145 C CA . TRP D 1 73 ? 22.581 63.428 21.322 1.00 16.88 72 TRP D CA 1
ATOM 7146 C C . TRP D 1 73 ? 22.734 62.812 19.934 1.00 14.99 72 TRP D C 1
ATOM 7147 O O . TRP D 1 73 ? 22.911 61.599 19.826 1.00 14.49 72 TRP D O 1
ATOM 7158 N N . ARG D 1 74 ? 22.658 63.645 18.902 1.00 15.78 73 ARG D N 1
ATOM 7159 C CA . ARG D 1 74 ? 22.815 63.152 17.537 1.00 15.68 73 ARG D CA 1
ATOM 7160 C C . ARG D 1 74 ? 24.184 62.465 17.360 1.00 13.40 73 ARG D C 1
ATOM 7161 O O . ARG D 1 74 ? 24.239 61.330 16.879 1.00 13.93 73 ARG D O 1
ATOM 7169 N N . PRO D 1 75 ? 25.293 63.112 17.790 1.00 12.99 74 PRO D N 1
ATOM 7170 C CA . PRO D 1 75 ? 26.536 62.376 17.563 1.00 10.43 74 PRO D CA 1
ATOM 7171 C C . PRO D 1 75 ? 26.674 61.060 18.326 1.00 13.47 74 PRO D C 1
ATOM 7172 O O . PRO D 1 75 ? 27.222 60.109 17.775 1.00 14.35 74 PRO D O 1
ATOM 7176 N N . VAL D 1 76 ? 26.118 60.991 19.542 1.00 11.86 75 VAL D N 1
ATOM 7177 C CA . VAL D 1 76 ? 26.198 59.780 20.352 1.00 13.98 75 VAL D CA 1
ATOM 7178 C C . VAL D 1 76 ? 25.290 58.687 19.769 1.00 11.16 75 VAL D C 1
ATOM 7179 O O . VAL D 1 76 ? 25.696 57.517 19.647 1.00 10.32 75 VAL D O 1
ATOM 7183 N N . MET D 1 77 ? 24.102 59.088 19.371 1.00 11.34 76 MET D N 1
ATOM 7184 C CA . MET D 1 77 ? 23.150 58.140 18.778 1.00 15.04 76 MET D CA 1
ATOM 7185 C C . MET D 1 77 ? 23.447 57.737 17.321 1.00 14.46 76 MET D C 1
ATOM 7186 O O . MET D 1 77 ? 22.929 56.740 16.845 1.00 17.20 76 MET D O 1
ATOM 7191 N N . ALA D 1 78 ? 24.334 58.463 16.638 1.00 12.83 77 ALA D N 1
ATOM 7192 C CA . ALA D 1 78 ? 24.830 58.028 15.316 1.00 14.15 77 ALA D CA 1
ATOM 7193 C C . ALA D 1 78 ? 25.369 56.585 15.327 1.00 11.66 77 ALA D C 1
ATOM 7194 O O . ALA D 1 78 ? 25.148 55.804 14.387 1.00 16.17 77 ALA D O 1
ATOM 7196 N N . LEU D 1 79 ? 26.068 56.241 16.397 1.00 10.16 78 LEU D N 1
ATOM 7197 C CA . LEU D 1 79 ? 26.637 54.902 16.553 1.00 12.62 78 LEU D CA 1
ATOM 7198 C C . LEU D 1 79 ? 25.525 53.868 16.669 1.00 11.56 78 LEU D C 1
ATOM 7199 O O . LEU D 1 79 ? 25.657 52.753 16.154 1.00 16.56 78 LEU D O 1
ATOM 7204 N N . GLU D 1 80 ? 24.415 54.241 17.308 1.00 14.15 79 GLU D N 1
ATOM 7205 C CA . GLU D 1 80 ? 23.280 53.319 17.389 1.00 13.22 79 GLU D CA 1
ATOM 7206 C C . GLU D 1 80 ? 22.565 53.132 16.045 1.00 13.63 79 GLU D C 1
ATOM 7207 O O . GLU D 1 80 ? 22.109 52.026 15.740 1.00 13.47 79 GLU D O 1
ATOM 7213 N N . LEU D 1 81 ? 22.441 54.215 15.263 1.00 13.00 80 LEU D N 1
ATOM 7214 C CA . LEU D 1 81 ? 21.918 54.114 13.896 1.00 12.69 80 LEU D CA 1
ATOM 7215 C C . LEU D 1 81 ? 22.738 53.129 13.099 1.00 16.06 80 LEU D C 1
ATOM 7216 O O . LEU D 1 81 ? 22.186 52.254 12.412 1.00 11.70 80 LEU D O 1
ATOM 7221 N N . LEU D 1 82 ? 24.058 53.303 13.157 1.00 12.80 81 LEU D N 1
ATOM 7222 C CA . LEU D 1 82 ? 24.962 52.437 12.402 1.00 12.63 81 LEU D CA 1
ATOM 7223 C C . LEU D 1 82 ? 24.920 50.983 12.877 1.00 15.02 81 LEU D C 1
ATOM 7224 O O . LEU D 1 82 ? 24.802 50.073 12.064 1.00 14.86 81 LEU D O 1
ATOM 7229 N N . HIS D 1 83 ? 24.977 50.772 14.191 1.00 13.78 82 HIS D N 1
ATOM 7230 C CA . HIS D 1 83 ? 24.808 49.444 14.749 1.00 11.51 82 HIS D CA 1
ATOM 7231 C C . HIS D 1 83 ? 23.526 48.815 14.204 1.00 14.13 82 HIS D C 1
ATOM 7232 O O . HIS D 1 83 ? 23.544 47.668 13.752 1.00 15.09 82 HIS D O 1
ATOM 7239 N N . THR D 1 84 ? 22.436 49.582 14.195 1.00 17.11 83 THR D N 1
ATOM 7240 C CA . THR D 1 84 ? 21.144 49.044 13.729 1.00 14.75 83 THR D CA 1
ATOM 7241 C C . THR D 1 84 ? 21.177 48.668 12.261 1.00 16.76 83 THR D C 1
ATOM 7242 O O . THR D 1 84 ? 20.700 47.572 11.882 1.00 14.28 83 THR D O 1
ATOM 7246 N N . TYR D 1 85 ? 21.809 49.511 11.442 1.00 13.74 84 TYR D N 1
ATOM 7247 C CA . TYR D 1 85 ? 21.928 49.218 10.025 1.00 14.06 84 TYR D CA 1
ATOM 7248 C C . TYR D 1 85 ? 22.623 47.864 9.840 1.00 13.97 84 TYR D C 1
ATOM 7249 O O . TYR D 1 85 ? 22.204 47.067 8.988 1.00 15.50 84 TYR D O 1
ATOM 7258 N N . SER D 1 86 ? 23.658 47.612 10.646 1.00 15.98 85 SER D N 1
ATOM 7259 C CA . SER D 1 86 ? 24.466 46.394 10.493 1.00 15.89 85 SER D CA 1
ATOM 7260 C C . SER D 1 86 ? 23.622 45.159 10.772 1.00 19.65 85 SER D C 1
ATOM 7261 O O . SER D 1 86 ? 23.790 44.141 10.116 1.00 20.43 85 SER D O 1
ATOM 7264 N N . LEU D 1 87 ? 22.687 45.277 11.716 1.00 17.32 86 LEU D N 1
ATOM 7265 C CA . LEU D 1 87 ? 21.762 44.180 12.022 1.00 18.55 86 LEU D CA 1
ATOM 7266 C C . LEU D 1 87 ? 20.773 43.914 10.901 1.00 18.72 86 LEU D C 1
ATOM 7267 O O . LEU D 1 87 ? 20.510 42.745 10.586 1.00 18.20 86 LEU D O 1
ATOM 7272 N N . ILE D 1 88 ? 20.231 44.984 10.318 1.00 17.61 87 ILE D N 1
ATOM 7273 C CA . ILE D 1 88 ? 19.302 44.879 9.187 1.00 17.78 87 ILE D CA 1
ATOM 7274 C C . ILE D 1 88 ? 19.953 44.122 8.041 1.00 21.98 87 ILE D C 1
ATOM 7275 O O . ILE D 1 88 ? 19.371 43.178 7.514 1.00 17.68 87 ILE D O 1
ATOM 7280 N N . HIS D 1 89 ? 21.173 44.517 7.669 1.00 17.25 88 HIS D N 1
ATOM 7281 C CA . HIS D 1 89 ? 21.834 43.861 6.543 1.00 20.17 88 HIS D CA 1
ATOM 7282 C C . HIS D 1 89 ? 22.296 42.450 6.856 1.00 21.44 88 HIS D C 1
ATOM 7283 O O . HIS D 1 89 ? 22.242 41.570 5.999 1.00 22.41 88 HIS D O 1
ATOM 7290 N N . ASP D 1 90 ? 22.715 42.231 8.093 1.00 18.03 89 ASP D N 1
ATOM 7291 C CA . ASP D 1 90 ? 23.072 40.898 8.557 1.00 17.44 89 ASP D CA 1
ATOM 7292 C C . ASP D 1 90 ? 21.894 39.905 8.447 1.00 22.91 89 ASP D C 1
ATOM 7293 O O . ASP D 1 90 ? 22.107 38.742 8.118 1.00 22.37 89 ASP D O 1
ATOM 7298 N N . ASP D 1 91 ? 20.676 40.378 8.693 1.00 20.37 90 ASP D N 1
ATOM 7299 C CA . ASP D 1 91 ? 19.484 39.504 8.673 1.00 28.21 90 ASP D CA 1
ATOM 7300 C C . ASP D 1 91 ? 18.934 39.184 7.282 1.00 29.32 90 ASP D C 1
ATOM 7301 O O . ASP D 1 91 ? 18.114 38.273 7.150 1.00 29.56 90 ASP D O 1
ATOM 7306 N N . LEU D 1 92 ? 19.359 39.937 6.268 1.00 22.70 91 LEU D N 1
ATOM 7307 C CA . LEU D 1 92 ? 18.820 39.825 4.904 1.00 23.84 91 LEU D CA 1
ATOM 7308 C C . LEU D 1 92 ? 18.930 38.403 4.330 1.00 24.42 91 LEU D C 1
ATOM 7309 O O . LEU D 1 92 ? 19.832 37.660 4.723 1.00 23.31 91 LEU D O 1
ATOM 7314 N N . PRO D 1 93 ? 18.023 38.038 3.395 1.00 29.01 92 PRO D N 1
ATOM 7315 C CA . PRO D 1 93 ? 18.073 36.737 2.702 1.00 31.78 92 PRO D CA 1
ATOM 7316 C C . PRO D 1 93 ? 19.462 36.394 2.147 1.00 36.96 92 PRO D C 1
ATOM 7317 O O . PRO D 1 93 ? 19.906 35.250 2.280 1.00 32.09 92 PRO D O 1
ATOM 7321 N N . ALA D 1 94 ? 20.151 37.387 1.573 1.00 37.38 93 ALA D N 1
ATOM 7322 C CA . ALA D 1 94 ? 21.492 37.190 0.994 1.00 39.70 93 ALA D CA 1
ATOM 7323 C C . ALA D 1 94 ? 22.573 36.935 2.046 1.00 41.89 93 ALA D C 1
ATOM 7324 O O . ALA D 1 94 ? 23.688 36.526 1.714 1.00 42.53 93 ALA D O 1
ATOM 7326 N N . MET D 1 95 ? 22.234 37.180 3.308 1.00 39.47 94 MET D N 1
ATOM 7327 C CA . MET D 1 95 ? 23.176 37.041 4.398 1.00 37.09 94 MET D CA 1
ATOM 7328 C C . MET D 1 95 ? 22.733 35.942 5.356 1.00 33.64 94 MET D C 1
ATOM 7329 O O . MET D 1 95 ? 22.892 34.765 5.032 1.00 31.62 94 MET D O 1
ATOM 7334 N N . ASP D 1 96 ? 22.187 36.299 6.521 1.00 28.41 95 ASP D N 1
ATOM 7335 C CA . ASP D 1 96 ? 21.790 35.270 7.490 1.00 27.07 95 ASP D CA 1
ATOM 7336 C C . ASP D 1 96 ? 20.363 34.771 7.335 1.00 29.47 95 ASP D C 1
ATOM 7337 O O . ASP D 1 96 ? 20.004 33.780 7.977 1.00 34.10 95 ASP D O 1
ATOM 7342 N N . ASN D 1 97 ? 19.567 35.454 6.507 1.00 31.54 96 ASN D N 1
ATOM 7343 C CA . ASN D 1 97 ? 18.177 35.044 6.202 1.00 36.37 96 ASN D CA 1
ATOM 7344 C C . ASN D 1 97 ? 17.344 34.746 7.462 1.00 36.11 96 ASN D C 1
ATOM 7345 O O . ASN D 1 97 ? 16.817 33.639 7.636 1.00 33.60 96 ASN D O 1
ATOM 7350 N N . ASP D 1 98 ? 17.254 35.724 8.360 1.00 33.66 97 ASP D N 1
ATOM 7351 C CA . ASP D 1 98 ? 16.602 35.492 9.652 1.00 33.48 97 ASP D CA 1
ATOM 7352 C C . ASP D 1 98 ? 15.194 36.067 9.738 1.00 35.96 97 ASP D C 1
ATOM 7353 O O . ASP D 1 98 ? 14.878 37.054 9.077 1.00 35.75 97 ASP D O 1
ATOM 7358 N N . ALA D 1 99 ? 14.363 35.430 10.565 1.00 35.35 98 ALA D N 1
ATOM 7359 C CA . ALA D 1 99 ? 12.955 35.799 10.723 1.00 36.92 98 ALA D CA 1
ATOM 7360 C C . ALA D 1 99 ? 12.688 36.752 11.891 1.00 31.72 98 ALA D C 1
ATOM 7361 O O . ALA D 1 99 ? 11.703 37.486 11.864 1.00 35.09 98 ALA D O 1
ATOM 7363 N N . LEU D 1 100 ? 13.543 36.730 12.916 1.00 31.02 99 LEU D N 1
ATOM 7364 C CA . LEU D 1 100 ? 13.358 37.587 14.097 1.00 28.02 99 LEU D CA 1
ATOM 7365 C C . LEU D 1 100 ? 14.622 38.336 14.480 1.00 29.89 99 LEU D C 1
ATOM 7366 O O . LEU D 1 100 ? 15.727 37.830 14.288 1.00 29.02 99 LEU D O 1
ATOM 7371 N N . ARG D 1 101 ? 14.432 39.536 15.026 1.00 29.10 100 ARG D N 1
ATOM 7372 C CA . ARG D 1 101 ? 15.515 40.401 15.497 1.00 28.30 100 ARG D CA 1
ATOM 7373 C C . ARG D 1 101 ? 14.939 41.392 16.486 1.00 28.64 100 ARG D C 1
ATOM 7374 O O . ARG D 1 101 ? 13.931 42.043 16.189 1.00 28.13 100 ARG D O 1
ATOM 7382 N N . ARG D 1 102 ? 15.588 41.503 17.655 1.00 29.16 101 ARG D N 1
ATOM 7383 C CA . ARG D 1 102 ? 15.150 42.369 18.765 1.00 29.72 101 ARG D CA 1
ATOM 7384 C C . ARG D 1 102 ? 13.689 42.106 19.156 1.00 32.11 101 ARG D C 1
ATOM 7385 O O . ARG D 1 102 ? 12.933 43.045 19.440 1.00 30.82 101 ARG D O 1
ATOM 7393 N N . GLY D 1 103 ? 13.308 40.825 19.127 1.00 35.01 102 GLY D N 1
ATOM 7394 C CA . GLY D 1 103 ? 11.983 40.357 19.549 1.00 38.25 102 GLY D CA 1
ATOM 7395 C C . GLY D 1 103 ? 10.878 40.500 18.513 1.00 39.52 102 GLY D C 1
ATOM 7396 O O . GLY D 1 103 ? 9.742 40.107 18.758 1.00 37.49 102 GLY D O 1
ATOM 7397 N N . GLU D 1 104 ? 11.209 41.057 17.350 1.00 36.25 103 GLU D N 1
ATOM 7398 C CA . GLU D 1 104 ? 10.208 41.387 16.331 1.00 32.05 103 GLU D CA 1
ATOM 7399 C C . GLU D 1 104 ? 10.587 40.753 15.008 1.00 32.37 103 GLU D C 1
ATOM 7400 O O . GLU D 1 104 ? 11.763 40.429 14.803 1.00 31.64 103 GLU D O 1
ATOM 7406 N N . PRO D 1 105 ? 9.601 40.553 14.097 1.00 31.51 104 PRO D N 1
ATOM 7407 C CA . PRO D 1 105 ? 9.942 40.167 12.723 1.00 29.99 104 PRO D CA 1
ATOM 7408 C C . PRO D 1 105 ? 11.068 41.040 12.161 1.00 28.82 104 PRO D C 1
ATOM 7409 O O . PRO D 1 105 ? 11.117 42.238 12.451 1.00 26.18 104 PRO D O 1
ATOM 7413 N N . THR D 1 106 ? 11.989 40.430 11.418 1.00 25.47 105 THR D N 1
ATOM 7414 C CA . THR D 1 106 ? 13.101 41.191 10.814 1.00 25.37 105 THR D CA 1
ATOM 7415 C C . THR D 1 106 ? 12.588 42.186 9.779 1.00 25.92 105 THR D C 1
ATOM 7416 O O . THR D 1 106 ? 11.485 42.038 9.250 1.00 26.24 105 THR D O 1
ATOM 7420 N N . ASN D 1 107 ? 13.409 43.198 9.494 1.00 26.14 106 ASN D N 1
ATOM 7421 C CA . ASN D 1 107 ? 13.014 44.293 8.634 1.00 22.78 106 ASN D CA 1
ATOM 7422 C C . ASN D 1 107 ? 12.479 43.874 7.257 1.00 24.44 106 ASN D C 1
ATOM 7423 O O . ASN D 1 107 ? 11.423 44.356 6.831 1.00 26.39 106 ASN D O 1
ATOM 7428 N N . HIS D 1 108 ? 13.201 42.977 6.586 1.00 21.18 107 HIS D N 1
ATOM 7429 C CA . HIS D 1 108 ? 12.806 42.472 5.261 1.00 23.58 107 HIS D CA 1
ATOM 7430 C C . HIS D 1 108 ? 11.512 41.653 5.277 1.00 27.60 107 HIS D C 1
ATOM 7431 O O . HIS D 1 108 ? 10.796 41.627 4.282 1.00 25.42 107 HIS D O 1
ATOM 7438 N N . VAL D 1 109 ? 11.229 40.982 6.388 1.00 27.55 108 VAL D N 1
ATOM 7439 C CA . VAL D 1 109 ? 9.933 40.294 6.553 1.00 31.83 108 VAL D CA 1
ATOM 7440 C C . VAL D 1 109 ? 8.779 41.318 6.536 1.00 35.28 108 VAL D C 1
ATOM 7441 O O . VAL D 1 109 ? 7.745 41.093 5.891 1.00 33.93 108 VAL D O 1
ATOM 7445 N N . LYS D 1 110 ? 8.971 42.454 7.202 1.00 30.28 109 LYS D N 1
ATOM 7446 C CA . LYS D 1 110 ? 7.918 43.474 7.270 1.00 30.93 109 LYS D CA 1
ATOM 7447 C C . LYS D 1 110 ? 7.828 44.362 6.013 1.00 31.45 109 LYS D C 1
ATOM 7448 O O . LYS D 1 110 ? 6.731 44.639 5.530 1.00 29.30 109 LYS D O 1
ATOM 7454 N N . PHE D 1 111 ? 8.975 44.786 5.472 1.00 25.98 110 PHE D N 1
ATOM 7455 C CA . PHE D 1 111 ? 8.988 45.790 4.407 1.00 25.16 110 PHE D CA 1
ATOM 7456 C C . PHE D 1 111 ? 9.440 45.233 3.059 1.00 26.32 110 PHE D C 1
ATOM 7457 O O . PHE D 1 111 ? 9.324 45.899 2.040 1.00 26.48 110 PHE D O 1
ATOM 7465 N N . GLY D 1 112 ? 9.952 44.013 3.045 1.00 26.69 111 GLY D N 1
ATOM 7466 C CA . GLY D 1 112 ? 10.519 43.462 1.817 1.00 24.86 111 GLY D CA 1
ATOM 7467 C C . GLY D 1 112 ? 12.016 43.707 1.803 1.00 24.24 111 GLY D C 1
ATOM 7468 O O . GLY D 1 112 ? 12.502 44.636 2.466 1.00 23.72 111 GLY D O 1
ATOM 7469 N N . ALA D 1 113 ? 12.738 42.872 1.054 1.00 22.17 112 ALA D N 1
ATOM 7470 C CA . ALA D 1 113 ? 14.197 42.871 1.062 1.00 27.64 112 ALA D CA 1
ATOM 7471 C C . ALA D 1 113 ? 14.785 44.134 0.440 1.00 26.32 112 ALA D C 1
ATOM 7472 O O . ALA D 1 113 ? 15.818 44.633 0.902 1.00 24.06 112 ALA D O 1
ATOM 7474 N N . GLY D 1 114 ? 14.130 44.642 -0.599 1.00 26.15 113 GLY D N 1
ATOM 7475 C CA . GLY D 1 114 ? 14.532 45.913 -1.222 1.00 22.07 113 GLY D CA 1
ATOM 7476 C C . GLY D 1 114 ? 14.501 47.099 -0.287 1.00 21.83 113 GLY D C 1
ATOM 7477 O O . GLY D 1 114 ? 15.495 47.832 -0.174 1.00 22.78 113 GLY D O 1
ATOM 7478 N N . MET D 1 115 ? 13.360 47.304 0.377 1.00 21.24 114 MET D N 1
ATOM 7479 C CA . MET D 1 115 ? 13.217 48.384 1.358 1.00 22.20 114 MET D CA 1
ATOM 7480 C C . MET D 1 115 ? 14.104 48.200 2.589 1.00 21.01 114 MET D C 1
ATOM 7481 O O . MET D 1 115 ? 14.631 49.180 3.123 1.00 20.07 114 MET D O 1
ATOM 7486 N N . ALA D 1 116 ? 14.290 46.951 3.022 1.00 20.00 115 ALA D N 1
ATOM 7487 C CA . ALA D 1 116 ? 15.198 46.663 4.151 1.00 20.96 115 ALA D CA 1
ATOM 7488 C C . ALA D 1 116 ? 16.630 47.044 3.833 1.00 20.85 115 ALA D C 1
ATOM 7489 O O . ALA D 1 116 ? 17.336 47.613 4.676 1.00 20.35 115 ALA D O 1
ATOM 7491 N N . THR D 1 117 ? 17.054 46.722 2.617 1.00 19.96 116 THR D N 1
ATOM 7492 C CA . THR D 1 117 ? 18.404 47.083 2.178 1.00 18.85 116 THR D CA 1
ATOM 7493 C C . THR D 1 117 ? 18.559 48.606 2.222 1.00 17.00 116 THR D C 1
ATOM 7494 O O . THR D 1 117 ? 19.543 49.130 2.775 1.00 18.16 116 THR D O 1
ATOM 7498 N N . LEU D 1 118 ? 17.575 49.310 1.668 1.00 17.99 117 LEU D N 1
ATOM 7499 C CA . LEU D 1 118 ? 17.564 50.782 1.698 1.00 19.73 117 LEU D CA 1
ATOM 7500 C C . LEU D 1 118 ? 17.496 51.364 3.114 1.00 20.34 117 LEU D C 1
ATOM 7501 O O . LEU D 1 118 ? 18.113 52.394 3.376 1.00 16.97 117 LEU D O 1
ATOM 7506 N N . ALA D 1 119 ? 16.743 50.717 4.011 1.00 16.08 118 ALA D N 1
ATOM 7507 C CA . ALA D 1 119 ? 16.661 51.162 5.406 1.00 18.82 118 ALA D CA 1
ATOM 7508 C C . ALA D 1 119 ? 18.045 51.107 6.019 1.00 17.47 118 ALA D C 1
ATOM 7509 O O . ALA D 1 119 ? 18.449 52.041 6.710 1.00 16.45 118 ALA D O 1
ATOM 7511 N N . GLY D 1 120 ? 18.782 50.027 5.732 1.00 17.91 119 GLY D N 1
ATOM 7512 C CA . GLY D 1 120 ? 20.166 49.913 6.189 1.00 19.12 119 GLY D CA 1
ATOM 7513 C C . GLY D 1 120 ? 21.047 51.022 5.622 1.00 15.80 119 GLY D C 1
ATOM 7514 O O . GLY D 1 120 ? 21.775 51.702 6.381 1.00 15.12 119 GLY D O 1
ATOM 7515 N N . ASP D 1 121 ? 20.983 51.228 4.301 1.00 15.96 120 ASP D N 1
ATOM 7516 C CA . ASP D 1 121 ? 21.793 52.270 3.646 1.00 16.82 120 ASP D CA 1
ATOM 7517 C C . ASP D 1 121 ? 21.442 53.657 4.196 1.00 18.25 120 ASP D C 1
ATOM 7518 O O . ASP D 1 121 ? 22.338 54.482 4.413 1.00 17.88 120 ASP D O 1
ATOM 7523 N N . GLY D 1 122 ? 20.147 53.880 4.461 1.00 16.01 121 GLY D N 1
ATOM 7524 C CA . GLY D 1 122 ? 19.673 55.139 5.038 1.00 14.97 121 GLY D CA 1
ATOM 7525 C C . GLY D 1 122 ? 20.264 55.412 6.422 1.00 14.94 121 GLY D C 1
ATOM 7526 O O . GLY D 1 122 ? 20.722 56.532 6.703 1.00 14.77 121 GLY D O 1
ATOM 7527 N N . LEU D 1 123 ? 20.267 54.396 7.262 1.00 16.30 122 LEU D N 1
ATOM 7528 C CA . LEU D 1 123 ? 20.785 54.510 8.619 1.00 16.93 122 LEU D CA 1
ATOM 7529 C C . LEU D 1 123 ? 22.292 54.719 8.646 1.00 18.90 122 LEU D C 1
ATOM 7530 O O . LEU D 1 123 ? 22.801 55.531 9.423 1.00 14.47 122 LEU D O 1
ATOM 7535 N N . LEU D 1 124 ? 23.010 53.957 7.825 1.00 16.80 123 LEU D N 1
ATOM 7536 C CA . LEU D 1 124 ? 24.464 54.126 7.742 1.00 15.89 123 LEU D CA 1
ATOM 7537 C C . LEU D 1 124 ? 24.807 55.567 7.331 1.00 14.55 123 LEU D C 1
ATOM 7538 O O . LEU D 1 124 ? 25.674 56.224 7.938 1.00 14.46 123 LEU D O 1
ATOM 7543 N N . THR D 1 125 ? 24.121 56.073 6.312 1.00 13.45 124 THR D N 1
ATOM 7544 C CA . THR D 1 125 ? 24.386 57.441 5.832 1.00 16.70 124 THR D CA 1
ATOM 7545 C C . THR D 1 125 ? 23.980 58.483 6.866 1.00 15.43 124 THR D C 1
ATOM 7546 O O . THR D 1 125 ? 24.712 59.432 7.132 1.00 12.91 124 THR D O 1
ATOM 7550 N N . LEU D 1 126 ? 22.810 58.285 7.465 1.00 12.23 125 LEU D N 1
ATOM 7551 C CA . LEU D 1 126 ? 22.325 59.213 8.494 1.00 15.65 125 LEU D CA 1
ATOM 7552 C C . LEU D 1 126 ? 23.241 59.350 9.715 1.00 12.10 125 LEU D C 1
ATOM 7553 O O . LEU D 1 126 ? 23.322 60.424 10.307 1.00 13.96 125 LEU D O 1
ATOM 7558 N N . ALA D 1 127 ? 23.940 58.267 10.071 1.00 10.82 126 ALA D N 1
ATOM 7559 C CA . ALA D 1 127 ? 24.884 58.290 11.175 1.00 10.63 126 ALA D CA 1
ATOM 7560 C C . ALA D 1 127 ? 25.932 59.373 10.915 1.00 15.21 126 ALA D C 1
ATOM 7561 O O . ALA D 1 127 ? 26.283 60.123 11.819 1.00 12.26 126 ALA D O 1
ATOM 7563 N N . PHE D 1 128 ? 26.415 59.472 9.677 1.00 13.64 127 PHE D N 1
ATOM 7564 C CA . PHE D 1 128 ? 27.431 60.475 9.389 1.00 12.30 127 PHE D CA 1
ATOM 7565 C C . PHE D 1 128 ? 26.864 61.897 9.343 1.00 15.04 127 PHE D C 1
ATOM 7566 O O . PHE D 1 128 ? 27.542 62.833 9.746 1.00 13.12 127 PHE D O 1
ATOM 7574 N N . GLN D 1 129 ? 25.608 62.050 8.909 1.00 13.49 128 GLN D N 1
ATOM 7575 C CA . GLN D 1 129 ? 24.946 63.339 9.061 1.00 11.94 128 GLN D CA 1
ATOM 7576 C C . GLN D 1 129 ? 24.838 63.718 10.549 1.00 13.69 128 GLN D C 1
ATOM 7577 O O . GLN D 1 129 ? 25.096 64.859 10.902 1.00 12.80 128 GLN D O 1
ATOM 7583 N N . TRP D 1 130 ? 24.405 62.774 11.390 1.00 14.06 129 TRP D N 1
ATOM 7584 C CA . TRP D 1 130 ? 24.243 63.060 12.829 1.00 15.96 129 TRP D CA 1
ATOM 7585 C C . TRP D 1 130 ? 25.547 63.427 13.519 1.00 15.69 129 TRP D C 1
ATOM 7586 O O . TRP D 1 130 ? 25.539 64.275 14.413 1.00 15.06 129 TRP D O 1
ATOM 7597 N N . LEU D 1 131 ? 26.661 62.789 13.120 1.00 13.25 130 LEU D N 1
ATOM 7598 C CA . LEU D 1 131 ? 27.963 63.141 13.681 1.00 15.75 130 LEU D CA 1
ATOM 7599 C C . LEU D 1 131 ? 28.328 64.610 13.452 1.00 13.66 130 LEU D C 1
ATOM 7600 O O . LEU D 1 131 ? 29.064 65.192 14.250 1.00 14.93 130 LEU D O 1
ATOM 7605 N N . THR D 1 132 ? 27.832 65.195 12.358 1.00 14.40 131 THR D N 1
ATOM 7606 C CA . THR D 1 132 ? 28.249 66.538 11.940 1.00 16.83 131 THR D CA 1
ATOM 7607 C C . THR D 1 132 ? 27.091 67.535 11.987 1.00 16.20 131 THR D C 1
ATOM 7608 O O . THR D 1 132 ? 27.165 68.611 11.377 1.00 14.72 131 THR D O 1
ATOM 7612 N N . ALA D 1 133 ? 26.037 67.187 12.739 1.00 14.21 132 ALA D N 1
ATOM 7613 C CA . ALA D 1 133 ? 24.778 67.939 12.707 1.00 18.32 132 ALA D CA 1
ATOM 7614 C C . ALA D 1 133 ? 24.642 68.985 13.797 1.00 18.62 132 ALA D C 1
ATOM 7615 O O . ALA D 1 133 ? 23.666 69.769 13.793 1.00 19.98 132 ALA D O 1
ATOM 7617 N N . THR D 1 134 ? 25.584 69.013 14.732 1.00 16.05 133 THR D N 1
ATOM 7618 C CA . THR D 1 134 ? 25.449 69.876 15.926 1.00 15.08 133 THR D CA 1
ATOM 7619 C C . THR D 1 134 ? 26.616 70.841 16.003 1.00 18.06 133 THR D C 1
ATOM 7620 O O . THR D 1 134 ? 27.537 70.758 15.198 1.00 20.53 133 THR D O 1
ATOM 7624 N N . ASP D 1 135 ? 26.602 71.746 16.980 1.00 17.37 134 ASP D N 1
ATOM 7625 C CA . ASP D 1 135 ? 27.643 72.772 17.023 1.00 21.60 134 ASP D CA 1
ATOM 7626 C C . ASP D 1 135 ? 28.832 72.332 17.881 1.00 27.43 134 ASP D C 1
ATOM 7627 O O . ASP D 1 135 ? 29.181 72.986 18.859 1.00 35.59 134 ASP D O 1
ATOM 7632 N N . LEU D 1 136 ? 29.446 71.206 17.516 1.00 17.72 135 LEU D N 1
ATOM 7633 C CA . LEU D 1 136 ? 30.721 70.808 18.090 1.00 16.68 135 LEU D CA 1
ATOM 7634 C C . LEU D 1 136 ? 31.833 71.416 17.237 1.00 17.76 135 LEU D C 1
ATOM 7635 O O . LEU D 1 136 ? 31.619 71.671 16.055 1.00 18.74 135 LEU D O 1
ATOM 7640 N N . PRO D 1 137 ? 33.029 71.643 17.825 1.00 18.28 136 PRO D N 1
ATOM 7641 C CA . PRO D 1 137 ? 34.163 72.122 17.024 1.00 17.96 136 PRO D CA 1
ATOM 7642 C C . PRO D 1 137 ? 34.432 71.199 15.834 1.00 16.93 136 PRO D C 1
ATOM 7643 O O . PRO D 1 137 ? 34.358 69.965 15.977 1.00 15.22 136 PRO D O 1
ATOM 7647 N N . ALA D 1 138 ? 34.728 71.778 14.675 1.00 17.38 137 ALA D N 1
ATOM 7648 C CA . ALA D 1 138 ? 34.982 70.977 13.462 1.00 21.89 137 ALA D CA 1
ATOM 7649 C C . ALA D 1 138 ? 36.092 69.919 13.608 1.00 18.21 137 ALA D C 1
ATOM 7650 O O . ALA D 1 138 ? 36.013 68.846 13.016 1.00 17.33 137 ALA D O 1
ATOM 7652 N N . THR D 1 139 ? 37.141 70.229 14.367 1.00 15.63 138 THR D N 1
ATOM 7653 C CA . THR D 1 139 ? 38.185 69.232 14.642 1.00 17.01 138 THR D CA 1
ATOM 7654 C C . THR D 1 139 ? 37.629 67.980 15.324 1.00 15.69 138 THR D C 1
ATOM 7655 O O . THR D 1 139 ? 38.024 66.861 14.980 1.00 16.34 138 THR D O 1
ATOM 7659 N N . MET D 1 140 ? 36.732 68.192 16.286 1.00 16.97 139 MET D N 1
ATOM 7660 C CA . MET D 1 140 ? 36.047 67.110 16.990 1.00 15.62 139 MET D CA 1
ATOM 7661 C C . MET D 1 140 ? 35.111 66.327 16.037 1.00 15.04 139 MET D C 1
ATOM 7662 O O . MET D 1 140 ? 35.093 65.093 16.069 1.00 16.19 139 MET D O 1
ATOM 7667 N N . GLN D 1 141 ? 34.356 67.041 15.204 1.00 13.23 140 GLN D N 1
ATOM 7668 C CA . GLN D 1 141 ? 33.450 66.389 14.218 1.00 11.49 140 GLN D CA 1
ATOM 7669 C C . GLN D 1 141 ? 34.232 65.517 13.270 1.00 13.82 140 GLN D C 1
ATOM 7670 O O . GLN D 1 141 ? 33.850 64.376 13.040 1.00 15.13 140 GLN D O 1
ATOM 7676 N N . ALA D 1 142 ? 35.323 66.052 12.719 1.00 14.91 141 ALA D N 1
ATOM 7677 C CA . ALA D 1 142 ? 36.133 65.290 11.771 1.00 15.95 141 ALA D CA 1
ATOM 7678 C C . ALA D 1 142 ? 36.763 64.074 12.432 1.00 12.98 141 ALA D C 1
ATOM 7679 O O . ALA D 1 142 ? 36.855 63.013 11.814 1.00 15.37 141 ALA D O 1
ATOM 7681 N N . ALA D 1 143 ? 37.224 64.226 13.681 1.00 12.37 142 ALA D N 1
ATOM 7682 C CA . ALA D 1 143 ? 37.816 63.103 14.416 1.00 14.14 142 ALA D CA 1
ATOM 7683 C C . ALA D 1 143 ? 36.790 61.973 14.621 1.00 13.15 142 ALA D C 1
ATOM 7684 O O . ALA D 1 143 ? 37.112 60.807 14.418 1.00 14.38 142 ALA D O 1
ATOM 7686 N N . LEU D 1 144 ? 35.552 62.343 14.951 1.00 12.11 143 LEU D N 1
ATOM 7687 C CA . LEU D 1 144 ? 34.461 61.350 15.087 1.00 10.70 143 LEU D CA 1
ATOM 7688 C C . LEU D 1 144 ? 34.196 60.595 13.784 1.00 11.19 143 LEU D C 1
ATOM 7689 O O . LEU D 1 144 ? 34.152 59.360 13.771 1.00 13.70 143 LEU D O 1
ATOM 7694 N N . VAL D 1 145 ? 34.062 61.347 12.692 1.00 12.33 144 VAL D N 1
ATOM 7695 C CA . VAL D 1 145 ? 33.812 60.766 11.361 1.00 10.57 144 VAL D CA 1
ATOM 7696 C C . VAL D 1 145 ? 34.941 59.822 10.986 1.00 12.27 144 VAL D C 1
ATOM 7697 O O . VAL D 1 145 ? 34.685 58.677 10.639 1.00 13.71 144 VAL D O 1
ATOM 7701 N N . GLN D 1 146 ? 36.195 60.280 11.074 1.00 12.54 145 GLN D N 1
ATOM 7702 C CA . GLN D 1 146 ? 37.328 59.407 10.759 1.00 15.37 145 GLN D CA 1
ATOM 7703 C C . GLN D 1 146 ? 37.327 58.133 11.604 1.00 18.60 145 GLN D C 1
ATOM 7704 O O . GLN D 1 146 ? 37.516 57.032 11.060 1.00 14.90 145 GLN D O 1
ATOM 7710 N N . ALA D 1 147 ? 37.060 58.282 12.911 1.00 14.50 146 ALA D N 1
ATOM 7711 C CA . ALA D 1 147 ? 37.057 57.146 13.827 1.00 13.45 146 ALA D CA 1
ATOM 7712 C C . ALA D 1 147 ? 35.896 56.168 13.542 1.00 14.07 146 ALA D C 1
ATOM 7713 O O . ALA D 1 147 ? 36.080 54.947 13.546 1.00 12.79 146 ALA D O 1
ATOM 7715 N N . LEU D 1 148 ? 34.707 56.706 13.297 1.00 16.25 147 LEU D N 1
ATOM 7716 C CA . LEU D 1 148 ? 33.550 55.836 13.012 1.00 12.66 147 LEU D CA 1
ATOM 7717 C C . LEU D 1 148 ? 33.663 55.128 11.664 1.00 13.35 147 LEU D C 1
ATOM 7718 O O . LEU D 1 148 ? 33.364 53.946 11.562 1.00 13.27 147 LEU D O 1
ATOM 7723 N N . ALA D 1 149 ? 34.087 55.863 10.630 1.00 14.05 148 ALA D N 1
ATOM 7724 C CA . ALA D 1 149 ? 34.244 55.252 9.317 1.00 14.02 148 ALA D CA 1
ATOM 7725 C C . ALA D 1 149 ? 35.331 54.171 9.363 1.00 15.13 148 ALA D C 1
ATOM 7726 O O . ALA D 1 149 ? 35.142 53.088 8.801 1.00 13.42 148 ALA D O 1
ATOM 7728 N N . THR D 1 150 ? 36.446 54.442 10.052 1.00 13.60 149 THR D N 1
ATOM 7729 C CA . THR D 1 150 ? 37.483 53.403 10.207 1.00 14.91 149 THR D CA 1
ATOM 7730 C C . THR D 1 150 ? 36.948 52.162 10.955 1.00 16.79 149 THR D C 1
ATOM 7731 O O . THR D 1 150 ? 37.195 51.021 10.555 1.00 14.78 149 THR D O 1
ATOM 7735 N N . ALA D 1 151 ? 36.198 52.394 12.027 1.00 11.74 150 ALA D N 1
ATOM 7736 C CA . ALA D 1 151 ? 35.649 51.293 12.807 1.00 14.41 150 ALA D CA 1
ATOM 7737 C C . ALA D 1 151 ? 34.609 50.506 12.019 1.00 15.47 150 ALA D C 1
ATOM 7738 O O . ALA D 1 151 ? 34.523 49.280 12.139 1.00 15.34 150 ALA D O 1
ATOM 7740 N N . ALA D 1 152 ? 33.817 51.200 11.226 1.00 12.92 151 ALA D N 1
ATOM 7741 C CA . ALA D 1 152 ? 32.645 50.541 10.631 1.00 11.08 151 ALA D CA 1
ATOM 7742 C C . ALA D 1 152 ? 32.910 49.979 9.240 1.00 14.72 151 ALA D C 1
ATOM 7743 O O . ALA D 1 152 ? 32.132 49.174 8.747 1.00 14.17 151 ALA D O 1
ATOM 7745 N N . GLY D 1 153 ? 33.997 50.417 8.601 1.00 15.72 152 GLY D N 1
ATOM 7746 C CA . GLY D 1 153 ? 34.200 50.163 7.169 1.00 15.95 152 GLY D CA 1
ATOM 7747 C C . GLY D 1 153 ? 34.975 48.908 6.789 1.00 16.37 152 GLY D C 1
ATOM 7748 O O . GLY D 1 153 ? 34.945 47.908 7.506 1.00 14.92 152 GLY D O 1
ATOM 7749 N N . PRO D 1 154 ? 35.659 48.952 5.628 1.00 15.11 153 PRO D N 1
ATOM 7750 C CA . PRO D 1 154 ? 36.287 47.745 5.085 1.00 16.30 153 PRO D CA 1
ATOM 7751 C C . PRO D 1 154 ? 37.628 47.338 5.730 1.00 16.99 153 PRO D C 1
ATOM 7752 O O . PRO D 1 154 ? 38.253 46.394 5.278 1.00 18.38 153 PRO D O 1
ATOM 7756 N N . SER D 1 155 ? 38.032 48.020 6.802 1.00 13.56 154 SER D N 1
ATOM 7757 C CA . SER D 1 155 ? 39.068 47.510 7.695 1.00 17.90 154 SER D CA 1
ATOM 7758 C C . SER D 1 155 ? 38.485 47.184 9.065 1.00 19.91 154 SER D C 1
ATOM 7759 O O . SER D 1 155 ? 39.172 46.643 9.923 1.00 21.07 154 SER D O 1
ATOM 7762 N N . GLY D 1 156 ? 37.199 47.475 9.252 1.00 12.83 155 GLY D N 1
ATOM 7763 C CA . GLY D 1 156 ? 36.560 47.244 10.529 1.00 14.47 155 GLY D CA 1
ATOM 7764 C C . GLY D 1 156 ? 35.365 46.336 10.348 1.00 13.02 155 GLY D C 1
ATOM 7765 O O . GLY D 1 156 ? 35.531 45.225 9.857 1.00 15.86 155 GLY D O 1
ATOM 7766 N N . MET D 1 157 ? 34.170 46.805 10.726 1.00 13.11 156 MET D N 1
ATOM 7767 C CA A MET D 1 157 ? 32.975 45.948 10.775 0.50 16.56 156 MET D CA 1
ATOM 7768 C CA B MET D 1 157 ? 32.955 45.955 10.774 0.50 16.02 156 MET D CA 1
ATOM 7769 C C . MET D 1 157 ? 32.614 45.221 9.466 1.00 18.64 156 MET D C 1
ATOM 7770 O O . MET D 1 157 ? 32.281 44.014 9.479 1.00 16.59 156 MET D O 1
ATOM 7779 N N . VAL D 1 158 ? 32.672 45.932 8.345 1.00 16.07 157 VAL D N 1
ATOM 7780 C CA . VAL D 1 158 ? 32.361 45.302 7.065 1.00 17.39 157 VAL D CA 1
ATOM 7781 C C . VAL D 1 158 ? 33.397 44.230 6.711 1.00 17.04 157 VAL D C 1
ATOM 7782 O O . VAL D 1 158 ? 33.016 43.180 6.176 1.00 19.61 157 VAL D O 1
ATOM 7786 N N . ALA D 1 159 ? 34.683 44.485 6.993 1.00 16.10 158 ALA D N 1
ATOM 7787 C CA . ALA D 1 159 ? 35.727 43.434 6.858 1.00 16.54 158 ALA D CA 1
ATOM 7788 C C . ALA D 1 159 ? 35.396 42.192 7.665 1.00 24.21 158 ALA D C 1
ATOM 7789 O O . ALA D 1 159 ? 35.580 41.085 7.170 1.00 19.69 158 ALA D O 1
ATOM 7791 N N . GLY D 1 160 ? 34.906 42.379 8.899 1.00 18.66 159 GLY D N 1
ATOM 7792 C CA . GLY D 1 160 ? 34.559 41.258 9.778 1.00 16.61 159 GLY D CA 1
ATOM 7793 C C . GLY D 1 160 ? 33.397 40.469 9.208 1.00 21.32 159 GLY D C 1
ATOM 7794 O O . GLY D 1 160 ? 33.385 39.228 9.290 1.00 20.00 159 GLY D O 1
ATOM 7795 N N . GLN D 1 161 ? 32.425 41.189 8.640 1.00 19.04 160 GLN D N 1
ATOM 7796 C CA . GLN D 1 161 ? 31.256 40.557 8.008 1.00 22.32 160 GLN D CA 1
ATOM 7797 C C . GLN D 1 161 ? 31.676 39.764 6.773 1.00 20.21 160 GLN D C 1
ATOM 7798 O O . GLN D 1 161 ? 31.136 38.680 6.520 1.00 25.41 160 GLN D O 1
ATOM 7804 N N . ALA D 1 162 ? 32.612 40.322 5.996 1.00 20.74 161 ALA D N 1
ATOM 7805 C CA . ALA D 1 162 ? 33.148 39.639 4.821 1.00 19.67 161 ALA D CA 1
ATOM 7806 C C . ALA D 1 162 ? 33.894 38.370 5.233 1.00 26.41 161 ALA D C 1
ATOM 7807 O O . ALA D 1 162 ? 33.760 37.336 4.573 1.00 26.40 161 ALA D O 1
ATOM 7809 N N . LYS D 1 163 ? 34.651 38.439 6.331 1.00 21.51 162 LYS D N 1
ATOM 7810 C CA . LYS D 1 163 ? 35.354 37.264 6.830 1.00 20.96 162 LYS D CA 1
ATOM 7811 C C . LYS D 1 163 ? 34.366 36.213 7.324 1.00 24.13 162 LYS D C 1
ATOM 7812 O O . LYS D 1 163 ? 34.611 35.020 7.169 1.00 25.39 162 LYS D O 1
ATOM 7818 N N . ASP D 1 164 ? 33.253 36.658 7.908 1.00 20.05 163 ASP D N 1
ATOM 7819 C CA . ASP D 1 164 ? 32.175 35.748 8.318 1.00 25.40 163 ASP D CA 1
ATOM 7820 C C . ASP D 1 164 ? 31.535 34.994 7.134 1.00 23.56 163 ASP D C 1
ATOM 7821 O O . ASP D 1 164 ? 31.377 33.778 7.219 1.00 24.02 163 ASP D O 1
ATOM 7826 N N . ILE D 1 165 ? 31.182 35.692 6.046 1.00 25.54 164 ILE D N 1
ATOM 7827 C CA . ILE D 1 165 ? 30.727 35.028 4.789 1.00 26.85 164 ILE D CA 1
ATOM 7828 C C . ILE D 1 165 ? 31.714 33.961 4.319 1.00 27.68 164 ILE D C 1
ATOM 7829 O O . ILE D 1 165 ? 31.328 32.818 4.055 1.00 31.38 164 ILE D O 1
ATOM 7834 N N . GLN D 1 166 ? 32.985 34.354 4.227 1.00 23.99 165 GLN D N 1
ATOM 7835 C CA . GLN D 1 166 ? 34.065 33.503 3.707 1.00 24.86 165 GLN D CA 1
ATOM 7836 C C . GLN D 1 166 ? 34.427 32.301 4.588 1.00 31.15 165 GLN D C 1
ATOM 7837 O O . GLN D 1 166 ? 34.941 31.301 4.080 1.00 31.43 165 GLN D O 1
ATOM 7843 N N . SER D 1 167 ? 34.134 32.387 5.885 1.00 30.30 166 SER D N 1
ATOM 7844 C CA A SER D 1 167 ? 34.448 31.319 6.841 0.50 32.82 166 SER D CA 1
ATOM 7845 C CA B SER D 1 167 ? 34.457 31.296 6.808 0.50 30.91 166 SER D CA 1
ATOM 7846 C C . SER D 1 167 ? 33.235 30.479 7.238 1.00 33.28 166 SER D C 1
ATOM 7847 O O . SER D 1 167 ? 33.311 29.700 8.197 1.00 33.97 166 SER D O 1
ATOM 7852 N N . GLU D 1 168 ? 32.135 30.599 6.525 1.00 38.22 167 GLU D N 1
ATOM 7853 C CA . GLU D 1 168 ? 30.948 29.880 6.922 1.00 47.32 167 GLU D CA 1
ATOM 7854 C C . GLU D 1 168 ? 31.113 28.372 7.037 1.00 49.62 167 GLU D C 1
ATOM 7855 O O . GLU D 1 168 ? 30.555 27.767 7.901 1.00 50.40 167 GLU D O 1
ATOM 7861 N N . HIS D 1 169 ? 31.833 27.778 6.115 1.00 48.02 168 HIS D N 1
ATOM 7862 C CA . HIS D 1 169 ? 32.069 26.328 6.182 1.00 48.21 168 HIS D CA 1
ATOM 7863 C C . HIS D 1 169 ? 33.537 25.999 6.468 1.00 49.30 168 HIS D C 1
ATOM 7864 O O . HIS D 1 169 ? 34.005 24.895 6.171 1.00 52.33 168 HIS D O 1
ATOM 7871 N N . VAL D 1 170 ? 34.255 26.960 7.049 1.00 41.53 169 VAL D N 1
ATOM 7872 C CA . VAL D 1 170 ? 35.681 26.824 7.332 1.00 37.86 169 VAL D CA 1
ATOM 7873 C C . VAL D 1 170 ? 35.900 26.851 8.840 1.00 40.77 169 VAL D C 1
ATOM 7874 O O . VAL D 1 170 ? 35.523 27.820 9.505 1.00 36.98 169 VAL D O 1
ATOM 7878 N N . ASN D 1 171 ? 36.511 25.799 9.380 1.00 38.29 170 ASN D N 1
ATOM 7879 C CA . ASN D 1 171 ? 36.847 25.777 10.801 1.00 36.00 170 ASN D CA 1
ATOM 7880 C C . ASN D 1 171 ? 38.089 26.622 11.048 1.00 35.01 170 ASN D C 1
ATOM 7881 O O . ASN D 1 171 ? 39.216 26.164 10.856 1.00 29.96 170 ASN D O 1
ATOM 7886 N N . LEU D 1 172 ? 37.878 27.870 11.459 1.00 29.18 171 LEU D N 1
ATOM 7887 C CA . LEU D 1 172 ? 38.993 28.782 11.701 1.00 31.70 171 LEU D CA 1
ATOM 7888 C C . LEU D 1 172 ? 39.782 28.376 12.936 1.00 31.89 171 LEU D C 1
ATOM 7889 O O . LEU D 1 172 ? 39.196 27.950 13.929 1.00 34.55 171 LEU D O 1
ATOM 7894 N N . PRO D 1 173 ? 41.114 28.511 12.879 1.00 30.20 172 PRO D N 1
ATOM 7895 C CA . PRO D 1 173 ? 41.889 28.500 14.108 1.00 32.46 172 PRO D CA 1
ATOM 7896 C C . PRO D 1 173 ? 41.505 29.719 14.952 1.00 33.15 172 PRO D C 1
ATOM 7897 O O . PRO D 1 173 ? 41.114 30.773 14.400 1.00 29.89 172 PRO D O 1
ATOM 7901 N N . LEU D 1 174 ? 41.604 29.562 16.268 1.00 30.64 173 LEU D N 1
ATOM 7902 C CA . LEU D 1 174 ? 41.221 30.608 17.212 1.00 28.46 173 LEU D CA 1
ATOM 7903 C C . LEU D 1 174 ? 41.936 31.925 16.906 1.00 30.21 173 LEU D C 1
ATOM 7904 O O . LEU D 1 174 ? 41.331 32.995 16.985 1.00 26.55 173 LEU D O 1
ATOM 7909 N N . SER D 1 175 ? 43.208 31.832 16.516 1.00 33.58 174 SER D N 1
ATOM 7910 C CA . SER D 1 175 ? 44.015 32.992 16.119 1.00 28.60 174 SER D CA 1
ATOM 7911 C C . SER D 1 175 ? 43.356 33.842 15.032 1.00 32.18 174 SER D C 1
ATOM 7912 O O . SER D 1 175 ? 43.344 35.093 15.114 1.00 31.47 174 SER D O 1
ATOM 7915 N N . GLN D 1 176 ? 42.809 33.184 14.012 1.00 27.30 175 GLN D N 1
ATOM 7916 C CA A GLN D 1 176 ? 42.119 33.895 12.938 0.50 29.83 175 GLN D CA 1
ATOM 7917 C CA B GLN D 1 176 ? 42.129 33.927 12.955 0.50 29.65 175 GLN D CA 1
ATOM 7918 C C . GLN D 1 176 ? 40.733 34.398 13.367 1.00 28.36 175 GLN D C 1
ATOM 7919 O O . GLN D 1 176 ? 40.332 35.490 12.988 1.00 28.65 175 GLN D O 1
ATOM 7930 N N . LEU D 1 177 ? 40.019 33.591 14.166 1.00 24.07 176 LEU D N 1
ATOM 7931 C CA . LEU D 1 177 ? 38.709 33.988 14.719 1.00 24.28 176 LEU D CA 1
ATOM 7932 C C . LEU D 1 177 ? 38.814 35.263 15.557 1.00 24.23 176 LEU D C 1
ATOM 7933 O O . LEU D 1 177 ? 37.884 36.102 15.543 1.00 22.21 176 LEU D O 1
ATOM 7938 N N . ARG D 1 178 ? 39.939 35.408 16.269 1.00 22.22 177 ARG D N 1
ATOM 7939 C CA . ARG D 1 178 ? 40.229 36.630 17.035 1.00 23.68 177 ARG D CA 1
ATOM 7940 C C . ARG D 1 178 ? 40.249 37.863 16.146 1.00 26.86 177 ARG D C 1
ATOM 7941 O O . ARG D 1 178 ? 39.671 38.888 16.520 1.00 21.39 177 ARG D O 1
ATOM 7949 N N . VAL D 1 179 ? 40.916 37.753 14.989 1.00 20.13 178 VAL D N 1
ATOM 7950 C CA . VAL D 1 179 ? 40.987 38.828 13.993 1.00 22.80 178 VAL D CA 1
ATOM 7951 C C . VAL D 1 179 ? 39.595 39.166 13.461 1.00 20.00 178 VAL D C 1
ATOM 7952 O O . VAL D 1 179 ? 39.237 40.349 13.384 1.00 23.90 178 VAL D O 1
ATOM 7956 N N . LEU D 1 180 ? 38.795 38.128 13.159 1.00 21.00 179 LEU D N 1
ATOM 7957 C CA . LEU D 1 180 ? 37.424 38.290 12.687 1.00 19.56 179 LEU D CA 1
ATOM 7958 C C . LEU D 1 180 ? 36.552 39.019 13.723 1.00 20.90 179 LEU D C 1
ATOM 7959 O O . LEU D 1 180 ? 35.819 39.954 13.382 1.00 17.80 179 LEU D O 1
ATOM 7964 N N . HIS D 1 181 ? 36.612 38.571 14.972 1.00 19.27 180 HIS D N 1
ATOM 7965 C CA . HIS D 1 181 ? 35.849 39.216 16.046 1.00 17.80 180 HIS D CA 1
ATOM 7966 C C . HIS D 1 181 ? 36.261 40.650 16.249 1.00 16.33 180 HIS D C 1
ATOM 7967 O O . HIS D 1 181 ? 35.398 41.504 16.453 1.00 16.85 180 HIS D O 1
ATOM 7974 N N . LYS D 1 182 ? 37.572 40.916 16.226 1.00 15.99 181 LYS D N 1
ATOM 7975 C CA . LYS D 1 182 ? 38.070 42.277 16.440 1.00 19.40 181 LYS D CA 1
ATOM 7976 C C . LYS D 1 182 ? 37.507 43.252 15.412 1.00 20.05 181 LYS D C 1
ATOM 7977 O O . LYS D 1 182 ? 37.173 44.379 15.744 1.00 18.03 181 LYS D O 1
ATOM 7983 N N . GLU D 1 183 ? 37.406 42.809 14.165 1.00 17.82 182 GLU D N 1
ATOM 7984 C CA . GLU D 1 183 ? 36.745 43.604 13.135 1.00 18.94 182 GLU D CA 1
ATOM 7985 C C . GLU D 1 183 ? 35.218 43.635 13.287 1.00 19.28 182 GLU D C 1
ATOM 7986 O O . GLU D 1 183 ? 34.610 44.722 13.353 1.00 18.68 182 GLU D O 1
ATOM 7992 N N . LYS D 1 184 ? 34.614 42.456 13.375 1.00 17.89 183 LYS D N 1
ATOM 7993 C CA . LYS D 1 184 ? 33.163 42.307 13.250 1.00 13.66 183 LYS D CA 1
ATOM 7994 C C . LYS D 1 184 ? 32.397 42.982 14.398 1.00 17.47 183 LYS D C 1
ATOM 7995 O O . LYS D 1 184 ? 31.445 43.717 14.156 1.00 17.86 183 LYS D O 1
ATOM 8001 N N . THR D 1 185 ? 32.855 42.768 15.627 1.00 16.34 184 THR D N 1
ATOM 8002 C CA . THR D 1 185 ? 32.150 43.273 16.823 1.00 16.72 184 THR D CA 1
ATOM 8003 C C . THR D 1 185 ? 33.023 44.158 17.709 1.00 15.37 184 THR D C 1
ATOM 8004 O O . THR D 1 185 ? 32.517 45.093 18.326 1.00 18.30 184 THR D O 1
ATOM 8008 N N . GLY D 1 186 ? 34.321 43.885 17.748 1.00 15.22 185 GLY D N 1
ATOM 8009 C CA . GLY D 1 186 ? 35.281 44.695 18.536 1.00 16.19 185 GLY D CA 1
ATOM 8010 C C . GLY D 1 186 ? 35.372 46.165 18.121 1.00 17.98 185 GLY D C 1
ATOM 8011 O O . GLY D 1 186 ? 35.399 47.073 18.970 1.00 15.85 185 GLY D O 1
ATOM 8012 N N . ALA D 1 187 ? 35.428 46.405 16.819 1.00 15.73 186 ALA D N 1
ATOM 8013 C CA . ALA D 1 187 ? 35.657 47.754 16.298 1.00 19.24 186 ALA D CA 1
ATOM 8014 C C . ALA D 1 187 ? 34.641 48.803 16.741 1.00 14.89 186 ALA D C 1
ATOM 8015 O O . ALA D 1 187 ? 35.038 49.900 17.162 1.00 13.41 186 ALA D O 1
ATOM 8017 N N . LEU D 1 188 ? 33.348 48.468 16.710 1.00 13.32 187 LEU D N 1
ATOM 8018 C CA . LEU D 1 188 ? 32.349 49.457 17.123 1.00 15.14 187 LEU D CA 1
ATOM 8019 C C . LEU D 1 188 ? 32.326 49.690 18.621 1.00 13.91 187 LEU D C 1
ATOM 8020 O O . LEU D 1 188 ? 31.953 50.780 19.071 1.00 14.93 187 LEU D O 1
ATOM 8025 N N . LEU D 1 189 ? 32.670 48.659 19.393 1.00 16.18 188 LEU D N 1
ATOM 8026 C CA . LEU D 1 189 ? 32.741 48.805 20.850 1.00 13.26 188 LEU D CA 1
ATOM 8027 C C . LEU D 1 189 ? 34.002 49.595 21.248 1.00 13.47 188 LEU D C 1
ATOM 8028 O O . LEU D 1 189 ? 33.978 50.367 22.205 1.00 13.39 188 LEU D O 1
ATOM 8033 N N . HIS D 1 190 ? 35.073 49.439 20.462 1.00 11.75 189 HIS D N 1
ATOM 8034 C CA . HIS D 1 190 ? 36.271 50.279 20.602 1.00 11.23 189 HIS D CA 1
ATOM 8035 C C . HIS D 1 190 ? 35.873 51.725 20.316 1.00 12.21 189 HIS D C 1
ATOM 8036 O O . HIS D 1 190 ? 36.165 52.634 21.110 1.00 13.04 189 HIS D O 1
ATOM 8043 N N . TYR D 1 191 ? 35.186 51.930 19.198 1.00 12.59 190 TYR D N 1
ATOM 8044 C CA . TYR D 1 191 ? 34.760 53.258 18.811 1.00 11.04 190 TYR D CA 1
ATOM 8045 C C . TYR D 1 191 ? 33.826 53.863 19.868 1.00 14.04 190 TYR D C 1
ATOM 8046 O O . TYR D 1 191 ? 33.895 55.069 20.139 1.00 14.48 190 TYR D O 1
ATOM 8055 N N . ALA D 1 192 ? 32.930 53.051 20.441 1.00 13.85 191 ALA D N 1
ATOM 8056 C CA . ALA D 1 192 ? 32.001 53.588 21.459 1.00 13.51 191 ALA D CA 1
ATOM 8057 C C . ALA D 1 192 ? 32.752 54.362 22.556 1.00 12.50 191 ALA D C 1
ATOM 8058 O O . ALA D 1 192 ? 32.382 55.472 22.910 1.00 14.22 191 ALA D O 1
ATOM 8060 N N . VAL D 1 193 ? 33.847 53.791 23.042 1.00 15.81 192 VAL D N 1
ATOM 8061 C CA . VAL D 1 193 ? 34.674 54.472 24.050 1.00 15.46 192 VAL D CA 1
ATOM 8062 C C . VAL D 1 193 ? 35.507 55.598 23.436 1.00 13.53 192 VAL D C 1
ATOM 8063 O O . VAL D 1 193 ? 35.534 56.704 23.980 1.00 13.78 192 VAL D O 1
ATOM 8067 N N . GLN D 1 194 ? 36.107 55.353 22.271 1.00 11.06 193 GLN D N 1
ATOM 8068 C CA . GLN D 1 194 ? 36.919 56.394 21.589 1.00 14.43 193 GLN D CA 1
ATOM 8069 C C . GLN D 1 194 ? 36.118 57.683 21.314 1.00 15.99 193 GLN D C 1
ATOM 8070 O O . GLN D 1 194 ? 36.617 58.797 21.477 1.00 13.45 193 GLN D O 1
ATOM 8076 N N . ALA D 1 195 ? 34.862 57.519 20.915 1.00 12.04 194 ALA D N 1
ATOM 8077 C CA . ALA D 1 195 ? 33.957 58.671 20.743 1.00 13.83 194 ALA D CA 1
ATOM 8078 C C . ALA D 1 195 ? 33.808 59.477 22.041 1.00 14.33 194 ALA D C 1
ATOM 8079 O O . ALA D 1 195 ? 33.720 60.713 21.990 1.00 12.86 194 ALA D O 1
ATOM 8081 N N . GLY D 1 196 ? 33.751 58.773 23.182 1.00 13.72 195 GLY D N 1
ATOM 8082 C CA . GLY D 1 196 ? 33.701 59.405 24.509 1.00 15.78 195 GLY D CA 1
ATOM 8083 C C . GLY D 1 196 ? 34.993 60.171 24.778 1.00 16.62 195 GLY D C 1
ATOM 8084 O O . GLY D 1 196 ? 34.945 61.283 25.302 1.00 15.08 195 GLY D O 1
ATOM 8085 N N . LEU D 1 197 ? 36.136 59.584 24.412 1.00 12.91 196 LEU D N 1
ATOM 8086 C CA . LEU D 1 197 ? 37.446 60.276 24.550 1.00 15.12 196 LEU D CA 1
ATOM 8087 C C . LEU D 1 197 ? 37.508 61.546 23.688 1.00 16.18 196 LEU D C 1
ATOM 8088 O O . LEU D 1 197 ? 38.107 62.561 24.089 1.00 19.17 196 LEU D O 1
ATOM 8093 N N . ILE D 1 198 ? 36.939 61.472 22.483 1.00 12.68 197 ILE D N 1
ATOM 8094 C CA . ILE D 1 198 ? 36.910 62.626 21.602 1.00 11.74 197 ILE D CA 1
ATOM 8095 C C . ILE D 1 198 ? 35.972 63.722 22.119 1.00 12.22 197 ILE D C 1
ATOM 8096 O O . ILE D 1 198 ? 36.384 64.881 22.288 1.00 17.10 197 ILE D O 1
ATOM 8101 N N . LEU D 1 199 ? 34.742 63.337 22.442 1.00 12.46 198 LEU D N 1
ATOM 8102 C CA . LEU D 1 199 ? 33.750 64.313 22.943 1.00 14.33 198 LEU D CA 1
ATOM 8103 C C . LEU D 1 199 ? 34.189 64.909 24.281 1.00 19.18 198 LEU D C 1
ATOM 8104 O O . LEU D 1 199 ? 33.962 66.094 24.539 1.00 19.10 198 LEU D O 1
ATOM 8109 N N . GLY D 1 200 ? 34.830 64.085 25.107 1.00 15.31 199 GLY D N 1
ATOM 8110 C CA . GLY D 1 200 ? 35.234 64.498 26.463 1.00 17.85 199 GLY D CA 1
ATOM 8111 C C . GLY D 1 200 ? 36.624 65.103 26.494 1.00 17.20 199 GLY D C 1
ATOM 8112 O O . GLY D 1 200 ? 37.110 65.503 27.562 1.00 19.94 199 GLY D O 1
ATOM 8113 N N . GLN D 1 201 ? 37.270 65.148 25.330 1.00 16.48 200 GLN D N 1
ATOM 8114 C CA . GLN D 1 201 ? 38.640 65.730 25.191 1.00 17.24 200 GLN D CA 1
ATOM 8115 C C . GLN D 1 201 ? 39.589 65.101 26.229 1.00 18.31 200 GLN D C 1
ATOM 8116 O O . GLN D 1 201 ? 40.304 65.805 26.967 1.00 18.21 200 GLN D O 1
ATOM 8122 N N . ALA D 1 202 ? 39.583 63.767 26.290 1.00 14.07 201 ALA D N 1
ATOM 8123 C CA . ALA D 1 202 ? 40.459 63.049 27.200 1.00 14.77 201 ALA D CA 1
ATOM 8124 C C . ALA D 1 202 ? 41.926 63.417 26.950 1.00 17.95 201 ALA D C 1
ATOM 8125 O O . ALA D 1 202 ? 42.366 63.475 25.793 1.00 16.09 201 ALA D O 1
ATOM 8127 N N . PRO D 1 203 ? 42.686 63.664 28.038 1.00 19.32 202 PRO D N 1
ATOM 8128 C CA . PRO D 1 203 ? 44.124 63.907 27.893 1.00 17.79 202 PRO D CA 1
ATOM 8129 C C . PRO D 1 203 ? 44.778 62.687 27.249 1.00 18.97 202 PRO D C 1
ATOM 8130 O O . PRO D 1 203 ? 44.394 61.553 27.550 1.00 15.77 202 PRO D O 1
ATOM 8134 N N . GLU D 1 204 ? 45.765 62.917 26.388 1.00 18.66 203 GLU D N 1
ATOM 8135 C CA . GLU D 1 204 ? 46.418 61.835 25.637 1.00 20.94 203 GLU D CA 1
ATOM 8136 C C . GLU D 1 204 ? 46.876 60.671 26.494 1.00 21.71 203 GLU D C 1
ATOM 8137 O O . GLU D 1 204 ? 46.782 59.518 26.082 1.00 18.34 203 GLU D O 1
ATOM 8143 N N . ALA D 1 205 ? 47.357 60.970 27.699 1.00 18.23 204 ALA D N 1
ATOM 8144 C CA . ALA D 1 205 ? 47.926 59.982 28.588 1.00 16.31 204 ALA D CA 1
ATOM 8145 C C . ALA D 1 205 ? 46.928 58.932 29.067 1.00 16.79 204 ALA D C 1
ATOM 8146 O O . ALA D 1 205 ? 47.323 57.827 29.472 1.00 18.28 204 ALA D O 1
ATOM 8148 N N . GLN D 1 206 ? 45.653 59.293 29.025 1.00 15.13 205 GLN D N 1
ATOM 8149 C CA . GLN D 1 206 ? 44.573 58.421 29.462 1.00 16.58 205 GLN D CA 1
ATOM 8150 C C . GLN D 1 206 ? 44.086 57.506 28.362 1.00 16.65 205 GLN D C 1
ATOM 8151 O O . GLN D 1 206 ? 43.399 56.522 28.637 1.00 17.42 205 GLN D O 1
ATOM 8157 N N . TRP D 1 207 ? 44.397 57.840 27.115 1.00 16.23 206 TRP D N 1
ATOM 8158 C CA . TRP D 1 207 ? 43.873 57.039 25.985 1.00 16.31 206 TRP D CA 1
ATOM 8159 C C . TRP D 1 207 ? 44.211 55.539 26.044 1.00 18.13 206 TRP D C 1
ATOM 8160 O O . TRP D 1 207 ? 43.301 54.717 25.815 1.00 17.57 206 TRP D O 1
ATOM 8171 N N . PRO D 1 208 ? 45.481 55.174 26.372 1.00 16.10 207 PRO D N 1
ATOM 8172 C CA . PRO D 1 208 ? 45.765 53.737 26.372 1.00 16.78 207 PRO D CA 1
ATOM 8173 C C . PRO D 1 208 ? 44.881 52.926 27.331 1.00 15.84 207 PRO D C 1
ATOM 8174 O O . PRO D 1 208 ? 44.389 51.873 26.921 1.00 18.02 207 PRO D O 1
ATOM 8178 N N . ALA D 1 209 ? 44.667 53.420 28.552 1.00 16.81 208 ALA D N 1
ATOM 8179 C CA . ALA D 1 209 ? 43.901 52.683 29.561 1.00 16.48 208 ALA D CA 1
ATOM 8180 C C . ALA D 1 209 ? 42.459 52.591 29.141 1.00 14.31 208 ALA D C 1
ATOM 8181 O O . ALA D 1 209 ? 41.847 51.515 29.233 1.00 15.63 208 ALA D O 1
ATOM 8183 N N . TYR D 1 210 ? 41.897 53.715 28.695 1.00 11.90 209 TYR D N 1
ATOM 8184 C CA . TYR D 1 210 ? 40.522 53.688 28.193 1.00 11.20 209 TYR D CA 1
ATOM 8185 C C . TYR D 1 210 ? 40.318 52.731 27.016 1.00 14.53 209 TYR D C 1
ATOM 8186 O O . TYR D 1 210 ? 39.311 52.018 26.963 1.00 14.02 209 TYR D O 1
ATOM 8195 N N . LEU D 1 211 ? 41.271 52.686 26.076 1.00 12.81 210 LEU D N 1
ATOM 8196 C CA . LEU D 1 211 ? 41.084 51.846 24.892 1.00 14.55 210 LEU D CA 1
ATOM 8197 C C . LEU D 1 211 ? 41.406 50.378 25.157 1.00 13.23 210 LEU D C 1
ATOM 8198 O O . LEU D 1 211 ? 40.845 49.504 24.501 1.00 17.58 210 LEU D O 1
ATOM 8203 N N . GLN D 1 212 ? 42.274 50.115 26.139 1.00 14.52 211 GLN D N 1
ATOM 8204 C CA . GLN D 1 212 ? 42.505 48.753 26.621 1.00 13.63 211 GLN D CA 1
ATOM 8205 C C . GLN D 1 212 ? 41.227 48.222 27.266 1.00 15.32 211 GLN D C 1
ATOM 8206 O O . GLN D 1 212 ? 40.816 47.095 26.987 1.00 14.58 211 GLN D O 1
ATOM 8212 N N . PHE D 1 213 ? 40.602 49.047 28.111 1.00 15.34 212 PHE D N 1
ATOM 8213 C CA . PHE D 1 213 ? 39.258 48.752 28.633 1.00 14.16 212 PHE D CA 1
ATOM 8214 C C . PHE D 1 213 ? 38.247 48.454 27.507 1.00 12.39 212 PHE D C 1
ATOM 8215 O O . PHE D 1 213 ? 37.508 47.427 27.563 1.00 13.57 212 PHE D O 1
ATOM 8223 N N . ALA D 1 214 ? 38.211 49.336 26.503 1.00 10.88 213 ALA D N 1
ATOM 8224 C CA . ALA D 1 214 ? 37.293 49.201 25.363 1.00 16.45 213 ALA D CA 1
ATOM 8225 C C . ALA D 1 214 ? 37.463 47.906 24.592 1.00 16.39 213 ALA D C 1
ATOM 8226 O O . ALA D 1 214 ? 36.472 47.230 24.275 1.00 14.01 213 ALA D O 1
ATOM 8228 N N . ASP D 1 215 ? 38.710 47.572 24.287 1.00 15.19 214 ASP D N 1
ATOM 8229 C CA . ASP D 1 215 ? 39.019 46.319 23.569 1.00 14.80 214 ASP D CA 1
ATOM 8230 C C . ASP D 1 215 ? 38.612 45.110 24.390 1.00 14.30 214 ASP D C 1
ATOM 8231 O O . ASP D 1 215 ? 38.079 44.139 23.852 1.00 15.34 214 ASP D O 1
ATOM 8236 N N . ALA D 1 216 ? 38.804 45.180 25.707 1.00 13.81 215 ALA D N 1
ATOM 8237 C CA . ALA D 1 216 ? 38.477 44.046 26.541 1.00 11.83 215 ALA D CA 1
ATOM 8238 C C . ALA D 1 216 ? 36.978 43.914 26.628 1.00 12.63 215 ALA D C 1
ATOM 8239 O O . ALA D 1 216 ? 36.457 42.814 26.576 1.00 14.27 215 ALA D O 1
ATOM 8241 N N . PHE D 1 217 ? 36.282 45.035 26.697 1.00 13.47 216 PHE D N 1
ATOM 8242 C CA . PHE D 1 217 ? 34.822 44.977 26.756 1.00 13.83 216 PHE D CA 1
ATOM 8243 C C . PHE D 1 217 ? 34.260 44.365 25.498 1.00 13.61 216 PHE D C 1
ATOM 8244 O O . PHE D 1 217 ? 33.366 43.509 25.570 1.00 13.89 216 PHE D O 1
ATOM 8252 N N . GLY D 1 218 ? 34.759 44.815 24.347 1.00 16.82 217 GLY D N 1
ATOM 8253 C CA . GLY D 1 218 ? 34.332 44.295 23.048 1.00 14.89 217 GLY D CA 1
ATOM 8254 C C . GLY D 1 218 ? 34.606 42.810 22.894 1.00 13.89 217 GLY D C 1
ATOM 8255 O O . GLY D 1 218 ? 33.743 42.074 22.410 1.00 13.35 217 GLY D O 1
ATOM 8256 N N . LEU D 1 219 ? 35.779 42.363 23.348 1.00 12.01 218 LEU D N 1
ATOM 8257 C CA . LEU D 1 219 ? 36.093 40.930 23.297 1.00 13.45 218 LEU D CA 1
ATOM 8258 C C . LEU D 1 219 ? 35.167 40.149 24.254 1.00 12.12 218 LEU D C 1
ATOM 8259 O O . LEU D 1 219 ? 34.573 39.137 23.861 1.00 13.42 218 LEU D O 1
ATOM 8264 N N . ALA D 1 220 ? 35.016 40.632 25.491 1.00 11.50 219 ALA D N 1
ATOM 8265 C CA . ALA D 1 220 ? 34.081 39.979 26.447 1.00 15.21 219 ALA D CA 1
ATOM 8266 C C . ALA D 1 220 ? 32.656 39.893 25.886 1.00 14.08 219 ALA D C 1
ATOM 8267 O O . ALA D 1 220 ? 31.979 38.842 26.025 1.00 14.19 219 ALA D O 1
ATOM 8269 N N . PHE D 1 221 ? 32.207 40.987 25.265 1.00 13.20 220 PHE D N 1
ATOM 8270 C CA . PHE D 1 221 ? 30.914 41.022 24.586 1.00 15.23 220 PHE D CA 1
ATOM 8271 C C . PHE D 1 221 ? 30.697 39.831 23.631 1.00 16.49 220 PHE D C 1
ATOM 8272 O O . PHE D 1 221 ? 29.663 39.166 23.693 1.00 14.89 220 PHE D O 1
ATOM 8280 N N . GLN D 1 222 ? 31.684 39.581 22.773 1.00 14.47 221 GLN D N 1
ATOM 8281 C CA . GLN D 1 222 ? 31.572 38.548 21.764 1.00 19.05 221 GLN D CA 1
ATOM 8282 C C . GLN D 1 222 ? 31.687 37.153 22.378 1.00 15.42 221 GLN D C 1
ATOM 8283 O O . GLN D 1 222 ? 30.940 36.247 21.972 1.00 17.38 221 GLN D O 1
ATOM 8289 N N . ILE D 1 223 ? 32.592 36.992 23.348 1.00 12.75 222 ILE D N 1
ATOM 8290 C CA . ILE D 1 223 ? 32.751 35.678 24.028 1.00 11.86 222 ILE D CA 1
ATOM 8291 C C . ILE D 1 223 ? 31.415 35.346 24.709 1.00 13.02 222 ILE D C 1
ATOM 8292 O O . ILE D 1 223 ? 30.919 34.213 24.608 1.00 14.33 222 ILE D O 1
ATOM 8297 N N . TYR D 1 224 ? 30.808 36.360 25.321 1.00 14.51 223 TYR D N 1
ATOM 8298 C CA . TYR D 1 224 ? 29.549 36.147 26.059 1.00 19.16 223 TYR D CA 1
ATOM 8299 C C . TYR D 1 224 ? 28.406 35.839 25.099 1.00 15.54 223 TYR D C 1
ATOM 8300 O O . TYR D 1 224 ? 27.574 34.958 25.392 1.00 18.77 223 TYR D O 1
ATOM 8309 N N . ASP D 1 225 ? 28.379 36.541 23.959 1.00 14.64 224 ASP D N 1
ATOM 8310 C CA . ASP D 1 225 ? 27.397 36.285 22.892 1.00 17.38 224 ASP D CA 1
ATOM 8311 C C . ASP D 1 225 ? 27.525 34.831 22.416 1.00 18.09 224 ASP D C 1
ATOM 8312 O O . ASP D 1 225 ? 26.503 34.144 22.206 1.00 17.07 224 ASP D O 1
ATOM 8317 N N . ASP D 1 226 ? 28.768 34.368 22.269 1.00 14.72 225 ASP D N 1
ATOM 8318 C CA . ASP D 1 226 ? 29.024 32.963 21.859 1.00 17.92 225 ASP D CA 1
ATOM 8319 C C . ASP D 1 226 ? 28.499 31.990 22.944 1.00 19.29 225 ASP D C 1
ATOM 8320 O O . ASP D 1 226 ? 27.849 30.977 22.640 1.00 21.60 225 ASP D O 1
ATOM 8325 N N . ILE D 1 227 ? 28.785 32.297 24.208 1.00 14.08 226 ILE D N 1
ATOM 8326 C CA . ILE D 1 227 ? 28.349 31.434 25.329 1.00 19.05 226 ILE D CA 1
ATOM 8327 C C . ILE D 1 227 ? 26.817 31.353 25.389 1.00 17.62 226 ILE D C 1
ATOM 8328 O O . ILE D 1 227 ? 26.247 30.250 25.499 1.00 18.79 226 ILE D O 1
ATOM 8333 N N . LEU D 1 228 ? 26.152 32.507 25.275 1.00 16.97 227 LEU D N 1
ATOM 8334 C CA . LEU D 1 228 ? 24.684 32.554 25.342 1.00 18.58 227 LEU D CA 1
ATOM 8335 C C . LEU D 1 228 ? 24.018 31.724 24.268 1.00 24.27 227 LEU D C 1
ATOM 8336 O O . LEU D 1 228 ? 23.002 31.065 24.520 1.00 21.83 227 LEU D O 1
ATOM 8341 N N . ASP D 1 229 ? 24.610 31.736 23.077 1.00 20.23 228 ASP D N 1
ATOM 8342 C CA . ASP D 1 229 ? 24.086 30.989 21.934 1.00 23.63 228 ASP D CA 1
ATOM 8343 C C . ASP D 1 229 ? 24.121 29.470 22.211 1.00 24.97 228 ASP D C 1
ATOM 8344 O O . ASP D 1 229 ? 23.309 28.731 21.671 1.00 25.93 228 ASP D O 1
ATOM 8349 N N . VAL D 1 230 ? 25.047 29.026 23.062 1.00 20.96 229 VAL D N 1
ATOM 8350 C CA . VAL D 1 230 ? 25.231 27.613 23.408 1.00 24.19 229 VAL D CA 1
ATOM 8351 C C . VAL D 1 230 ? 24.473 27.169 24.661 1.00 27.79 229 VAL D C 1
ATOM 8352 O O . VAL D 1 230 ? 23.890 26.083 24.669 1.00 28.34 229 VAL D O 1
ATOM 8356 N N . VAL D 1 231 ? 24.467 28.000 25.709 1.00 21.23 230 VAL D N 1
ATOM 8357 C CA . VAL D 1 231 ? 23.915 27.598 27.014 1.00 18.02 230 VAL D CA 1
ATOM 8358 C C . VAL D 1 231 ? 22.435 27.921 27.138 1.00 24.02 230 VAL D C 1
ATOM 8359 O O . VAL D 1 231 ? 21.780 27.514 28.106 1.00 26.28 230 VAL D O 1
ATOM 8363 N N . SER D 1 232 ? 21.909 28.669 26.186 1.00 23.80 231 SER D N 1
ATOM 8364 C CA . SER D 1 232 ? 20.516 29.072 26.286 1.00 23.64 231 SER D CA 1
ATOM 8365 C C . SER D 1 232 ? 19.728 28.649 25.063 1.00 27.95 231 SER D C 1
ATOM 8366 O O . SER D 1 232 ? 20.289 28.457 23.971 1.00 25.57 231 SER D O 1
ATOM 8369 N N . SER D 1 233 ? 18.433 28.451 25.270 1.00 27.91 232 SER D N 1
ATOM 8370 C CA . SER D 1 233 ? 17.532 28.109 24.190 1.00 30.55 232 SER D CA 1
ATOM 8371 C C . SER D 1 233 ? 16.752 29.371 23.852 1.00 31.30 232 SER D C 1
ATOM 8372 O O . SER D 1 233 ? 16.380 30.117 24.763 1.00 30.63 232 SER D O 1
ATOM 8375 N N . PRO D 1 234 ? 16.491 29.622 22.549 1.00 31.46 233 PRO D N 1
ATOM 8376 C CA . PRO D 1 234 ? 15.816 30.867 22.162 1.00 36.19 233 PRO D CA 1
ATOM 8377 C C . PRO D 1 234 ? 14.395 30.944 22.718 1.00 35.79 233 PRO D C 1
ATOM 8378 O O . PRO D 1 234 ? 13.798 29.906 23.033 1.00 38.96 233 PRO D O 1
ATOM 8382 N N . ALA D 1 235 ? 13.883 32.165 22.855 1.00 34.79 234 ALA D N 1
ATOM 8383 C CA . ALA D 1 235 ? 12.493 32.389 23.250 1.00 43.46 234 ALA D CA 1
ATOM 8384 C C . ALA D 1 235 ? 11.531 31.921 22.156 1.00 45.37 234 ALA D C 1
ATOM 8385 O O . ALA D 1 235 ? 10.689 31.052 22.396 1.00 50.82 234 ALA D O 1
ATOM 8387 N N . ALA D 1 245 ? 25.270 24.464 13.268 1.00 79.72 244 ALA D N 1
ATOM 8388 C CA . ALA D 1 245 ? 26.268 23.403 13.310 1.00 81.24 244 ALA D CA 1
ATOM 8389 C C . ALA D 1 245 ? 27.623 23.902 12.814 1.00 81.66 244 ALA D C 1
ATOM 8390 O O . ALA D 1 245 ? 28.599 23.902 13.569 1.00 81.81 244 ALA D O 1
ATOM 8392 N N . ASP D 1 246 ? 27.671 24.325 11.550 1.00 81.90 245 ASP D N 1
ATOM 8393 C CA . ASP D 1 246 ? 28.883 24.883 10.941 1.00 81.82 245 ASP D CA 1
ATOM 8394 C C . ASP D 1 246 ? 29.209 26.265 11.505 1.00 83.12 245 ASP D C 1
ATOM 8395 O O . ASP D 1 246 ? 30.367 26.558 11.826 1.00 82.37 245 ASP D O 1
ATOM 8400 N N . GLU D 1 247 ? 28.199 27.092 11.631 1.00 83.17 246 GLU D N 1
ATOM 8401 C CA . GLU D 1 247 ? 28.361 28.418 12.156 1.00 83.88 246 GLU D CA 1
ATOM 8402 C C . GLU D 1 247 ? 28.709 28.419 13.616 1.00 80.57 246 GLU D C 1
ATOM 8403 O O . GLU D 1 247 ? 29.440 29.287 14.087 1.00 77.35 246 GLU D O 1
ATOM 8409 N N . ALA D 1 248 ? 28.098 27.477 14.320 1.00 75.75 247 ALA D N 1
ATOM 8410 C CA . ALA D 1 248 ? 28.345 27.285 15.747 1.00 70.00 247 ALA D CA 1
ATOM 8411 C C . ALA D 1 248 ? 29.753 26.746 16.025 1.00 64.94 247 ALA D C 1
ATOM 8412 O O . ALA D 1 248 ? 30.171 26.653 17.182 1.00 65.99 247 ALA D O 1
ATOM 8414 N N . LYS D 1 249 ? 30.487 26.392 14.972 1.00 53.73 248 LYS D N 1
ATOM 8415 C CA . LYS D 1 249 ? 31.873 25.993 15.145 1.00 44.55 248 LYS D CA 1
ATOM 8416 C C . LYS D 1 249 ? 32.829 27.179 15.305 1.00 32.61 248 LYS D C 1
ATOM 8417 O O . LYS D 1 249 ? 33.778 27.071 16.059 1.00 30.81 248 LYS D O 1
ATOM 8423 N N . ASN D 1 250 ? 32.573 28.305 14.630 1.00 28.36 249 ASN D N 1
ATOM 8424 C CA . ASN D 1 250 ? 33.461 29.470 14.742 1.00 28.82 249 ASN D CA 1
ATOM 8425 C C . ASN D 1 250 ? 33.127 30.372 15.940 1.00 26.74 249 ASN D C 1
ATOM 8426 O O . ASN D 1 250 ? 32.777 31.551 15.816 1.00 21.19 249 ASN D O 1
ATOM 8431 N N . THR D 1 251 ? 33.203 29.771 17.114 1.00 24.78 250 THR D N 1
ATOM 8432 C CA . THR D 1 251 ? 32.745 30.407 18.334 1.00 21.33 250 THR D CA 1
ATOM 8433 C C . THR D 1 251 ? 33.735 29.996 19.401 1.00 24.61 250 THR D C 1
ATOM 8434 O O . THR D 1 251 ? 34.473 29.009 19.228 1.00 21.30 250 THR D O 1
ATOM 8438 N N . TYR D 1 252 ? 33.782 30.757 20.493 1.00 14.95 251 TYR D N 1
ATOM 8439 C CA . TYR D 1 252 ? 34.616 30.362 21.639 1.00 15.70 251 TYR D CA 1
ATOM 8440 C C . TYR D 1 252 ? 34.335 28.960 22.217 1.00 16.54 251 TYR D C 1
ATOM 8441 O O . TYR D 1 252 ? 35.277 28.179 22.412 1.00 18.25 251 TYR D O 1
ATOM 8450 N N . PRO D 1 253 ? 33.060 28.622 22.462 1.00 15.36 252 PRO D N 1
ATOM 8451 C CA . PRO D 1 253 ? 32.828 27.277 22.976 1.00 21.57 252 PRO D CA 1
ATOM 8452 C C . PRO D 1 253 ? 33.171 26.200 21.963 1.00 22.06 252 PRO D C 1
ATOM 8453 O O . PRO D 1 253 ? 33.632 25.140 22.350 1.00 23.52 252 PRO D O 1
ATOM 8457 N N . GLY D 1 254 ? 32.961 26.489 20.684 1.00 21.01 253 GLY D N 1
ATOM 8458 C CA . GLY D 1 254 ? 33.343 25.586 19.616 1.00 23.96 253 GLY D CA 1
ATOM 8459 C C . GLY D 1 254 ? 34.817 25.260 19.535 1.00 29.00 253 GLY D C 1
ATOM 8460 O O . GLY D 1 254 ? 35.162 24.131 19.162 1.00 27.47 253 GLY D O 1
ATOM 8461 N N . LYS D 1 255 ? 35.684 26.233 19.849 1.00 19.28 254 LYS D N 1
ATOM 8462 C CA . LYS D 1 255 ? 37.148 26.014 19.821 1.00 24.01 254 LYS D CA 1
ATOM 8463 C C . LYS D 1 255 ? 37.674 25.499 21.150 1.00 26.22 254 LYS D C 1
ATOM 8464 O O . LYS D 1 255 ? 38.581 24.669 21.183 1.00 25.88 254 LYS D O 1
ATOM 8470 N N . LEU D 1 256 ? 37.130 26.017 22.246 1.00 22.64 255 LEU D N 1
ATOM 8471 C CA . LEU D 1 256 ? 37.762 25.846 23.549 1.00 21.19 255 LEU D CA 1
ATOM 8472 C C . LEU D 1 256 ? 36.989 24.968 24.498 1.00 19.67 255 LEU D C 1
ATOM 8473 O O . LEU D 1 256 ? 37.486 24.619 25.569 1.00 18.17 255 LEU D O 1
ATOM 8478 N N . GLY D 1 257 ? 35.761 24.643 24.130 1.00 17.36 256 GLY D N 1
ATOM 8479 C CA . GLY D 1 257 ? 34.843 24.013 25.061 1.00 23.76 256 GLY D CA 1
ATOM 8480 C C . GLY D 1 257 ? 34.178 25.116 25.864 1.00 23.30 256 GLY D C 1
ATOM 8481 O O . GLY D 1 257 ? 34.650 26.245 25.893 1.00 17.44 256 GLY D O 1
ATOM 8482 N N . LEU D 1 258 ? 33.068 24.791 26.497 1.00 21.35 257 LEU D N 1
ATOM 8483 C CA . LEU D 1 258 ? 32.286 25.777 27.220 1.00 20.71 257 LEU D CA 1
ATOM 8484 C C . LEU D 1 258 ? 33.022 26.341 28.442 1.00 21.06 257 LEU D C 1
ATOM 8485 O O . LEU D 1 258 ? 32.971 27.543 28.698 1.00 21.01 257 LEU D O 1
ATOM 8490 N N . ILE D 1 259 ? 33.715 25.471 29.161 1.00 18.17 258 ILE D N 1
ATOM 8491 C CA . ILE D 1 259 ? 34.480 25.848 30.322 1.00 21.12 258 ILE D CA 1
ATOM 8492 C C . ILE D 1 259 ? 35.606 26.776 29.932 1.00 22.98 258 ILE D C 1
ATOM 8493 O O . ILE D 1 259 ? 35.783 27.825 30.565 1.00 19.61 258 ILE D O 1
ATOM 8498 N N . GLY D 1 260 ? 36.342 26.393 28.886 1.00 17.04 259 GLY D N 1
ATOM 8499 C CA . GLY D 1 260 ? 37.428 27.221 28.343 1.00 20.60 259 GLY D CA 1
ATOM 8500 C C . GLY D 1 260 ? 36.922 28.573 27.840 1.00 16.23 259 GLY D C 1
ATOM 8501 O O . GLY D 1 260 ? 37.602 29.593 28.007 1.00 14.77 259 GLY D O 1
ATOM 8502 N N . ALA D 1 261 ? 35.764 28.566 27.178 1.00 15.98 260 ALA D N 1
ATOM 8503 C CA . ALA D 1 261 ? 35.134 29.808 26.733 1.00 18.80 260 ALA D CA 1
ATOM 8504 C C . ALA D 1 261 ? 34.814 30.701 27.932 1.00 16.09 260 ALA D C 1
ATOM 8505 O O . ALA D 1 261 ? 35.075 31.896 27.892 1.00 15.89 260 ALA D O 1
ATOM 8507 N N . ASN D 1 262 ? 34.246 30.122 28.988 1.00 16.95 261 ASN D N 1
ATOM 8508 C CA . ASN D 1 262 ? 33.963 30.896 30.213 1.00 15.60 261 ASN D CA 1
ATOM 8509 C C . ASN D 1 262 ? 35.256 31.386 30.866 1.00 16.87 261 ASN D C 1
ATOM 8510 O O . ASN D 1 262 ? 35.322 32.521 31.358 1.00 14.21 261 ASN D O 1
ATOM 8515 N N . GLN D 1 263 ? 36.306 30.561 30.830 1.00 14.67 262 GLN D N 1
ATOM 8516 C CA . GLN D 1 263 ? 37.582 30.993 31.373 1.00 17.16 262 GLN D CA 1
ATOM 8517 C C . GLN D 1 263 ? 38.123 32.185 30.579 1.00 15.11 262 GLN D C 1
ATOM 8518 O O . GLN D 1 263 ? 38.708 33.109 31.173 1.00 14.47 262 GLN D O 1
ATOM 8524 N N . ALA D 1 264 ? 37.950 32.150 29.252 1.00 13.01 263 ALA D N 1
ATOM 8525 C CA . ALA D 1 264 ? 38.380 33.267 28.387 1.00 16.69 263 ALA D CA 1
ATOM 8526 C C . ALA D 1 264 ? 37.572 34.539 28.713 1.00 14.76 263 ALA D C 1
ATOM 8527 O O . ALA D 1 264 ? 38.130 35.646 28.770 1.00 13.60 263 ALA D O 1
ATOM 8529 N N . LEU D 1 265 ? 36.279 34.372 28.958 1.00 9.35 264 LEU D N 1
ATOM 8530 C CA . LEU D 1 265 ? 35.433 35.508 29.360 1.00 11.88 264 LEU D CA 1
ATOM 8531 C C . LEU D 1 265 ? 35.912 36.154 30.663 1.00 12.31 264 LEU D C 1
ATOM 8532 O O . LEU D 1 265 ? 36.087 37.373 30.733 1.00 13.93 264 LEU D O 1
ATOM 8537 N N . ILE D 1 266 ? 36.113 35.314 31.672 1.00 12.36 265 ILE D N 1
ATOM 8538 C CA . ILE D 1 266 ? 36.531 35.720 32.999 1.00 10.86 265 ILE D CA 1
ATOM 8539 C C . ILE D 1 266 ? 37.862 36.451 32.933 1.00 14.74 265 ILE D C 1
ATOM 8540 O O . ILE D 1 266 ? 38.021 37.508 33.545 1.00 15.27 265 ILE D O 1
ATOM 8545 N N . ASP D 1 267 ? 38.805 35.888 32.179 1.00 14.13 266 ASP D N 1
ATOM 8546 C CA . ASP D 1 267 ? 40.117 36.512 32.028 1.00 13.36 266 ASP D CA 1
ATOM 8547 C C . ASP D 1 267 ? 40.029 37.877 31.317 1.00 15.78 266 ASP D C 1
ATOM 8548 O O . ASP D 1 267 ? 40.718 38.849 31.682 1.00 16.52 266 ASP D O 1
ATOM 8553 N N . THR D 1 268 ? 39.174 37.955 30.311 1.00 13.08 267 THR D N 1
ATOM 8554 C CA . THR D 1 268 ? 39.007 39.199 29.529 1.00 16.41 267 THR D CA 1
ATOM 8555 C C . THR D 1 268 ? 38.382 40.298 30.384 1.00 18.61 267 THR D C 1
ATOM 8556 O O . THR D 1 268 ? 38.860 41.425 30.398 1.00 12.30 267 THR D O 1
ATOM 8560 N N . ILE D 1 269 ? 37.364 39.945 31.150 1.00 13.10 268 ILE D N 1
ATOM 8561 C CA . ILE D 1 269 ? 36.745 40.904 32.084 1.00 13.28 268 ILE D CA 1
ATOM 8562 C C . ILE D 1 269 ? 37.799 41.473 33.056 1.00 14.17 268 ILE D C 1
ATOM 8563 O O . ILE D 1 269 ? 37.887 42.696 33.267 1.00 14.67 268 ILE D O 1
ATOM 8568 N N . HIS D 1 270 ? 38.630 40.586 33.607 1.00 14.39 269 HIS D N 1
ATOM 8569 C CA . HIS D 1 270 ? 39.652 41.004 34.556 1.00 15.24 269 HIS D CA 1
ATOM 8570 C C . HIS D 1 270 ? 40.662 41.954 33.927 1.00 16.40 269 HIS D C 1
ATOM 8571 O O . HIS D 1 270 ? 41.110 42.905 34.579 1.00 14.61 269 HIS D O 1
ATOM 8578 N N . SER D 1 271 ? 41.030 41.658 32.681 1.00 18.89 270 SER D N 1
ATOM 8579 C CA A SER D 1 271 ? 41.973 42.479 31.923 0.50 17.64 270 SER D CA 1
ATOM 8580 C CA B SER D 1 271 ? 41.981 42.483 31.940 0.50 17.64 270 SER D CA 1
ATOM 8581 C C . SER D 1 271 ? 41.418 43.893 31.724 1.00 18.38 270 SER D C 1
ATOM 8582 O O . SER D 1 271 ? 42.163 44.904 31.821 1.00 18.71 270 SER D O 1
ATOM 8587 N N . GLY D 1 272 ? 40.114 43.960 31.459 1.00 16.97 271 GLY D N 1
ATOM 8588 C CA . GLY D 1 272 ? 39.394 45.211 31.277 1.00 13.75 271 GLY D CA 1
ATOM 8589 C C . GLY D 1 272 ? 39.364 45.995 32.569 1.00 14.55 271 GLY D C 1
ATOM 8590 O O . GLY D 1 272 ? 39.611 47.217 32.563 1.00 18.14 271 GLY D O 1
ATOM 8591 N N . GLN D 1 273 ? 39.075 45.298 33.667 1.00 15.87 272 GLN D N 1
ATOM 8592 C CA . GLN D 1 273 ? 39.043 45.928 34.990 1.00 13.47 272 GLN D CA 1
ATOM 8593 C C . GLN D 1 273 ? 40.427 46.439 35.349 1.00 15.01 272 GLN D C 1
ATOM 8594 O O . GLN D 1 273 ? 40.553 47.551 35.854 1.00 17.19 272 GLN D O 1
ATOM 8600 N N . ALA D 1 274 ? 41.461 45.633 35.073 1.00 17.93 273 ALA D N 1
ATOM 8601 C CA . ALA D 1 274 ? 42.843 46.050 35.360 1.00 17.53 273 ALA D CA 1
ATOM 8602 C C . ALA D 1 274 ? 43.268 47.302 34.582 1.00 21.39 273 ALA D C 1
ATOM 8603 O O . ALA D 1 274 ? 44.055 48.135 35.093 1.00 16.89 273 ALA D O 1
ATOM 8605 N N . ALA D 1 275 ? 42.756 47.432 33.357 1.00 19.48 274 ALA D N 1
ATOM 8606 C CA . ALA D 1 275 ? 43.078 48.566 32.488 1.00 19.19 274 ALA D CA 1
ATOM 8607 C C . ALA D 1 275 ? 42.526 49.840 33.128 1.00 19.17 274 ALA D C 1
ATOM 8608 O O . ALA D 1 275 ? 43.180 50.880 33.142 1.00 19.55 274 ALA D O 1
ATOM 8610 N N . LEU D 1 276 ? 41.322 49.741 33.682 1.00 16.91 275 LEU D N 1
ATOM 8611 C CA . LEU D 1 276 ? 40.645 50.893 34.270 1.00 20.37 275 LEU D CA 1
ATOM 8612 C C . LEU D 1 276 ? 41.238 51.295 35.592 1.00 25.14 275 LEU D C 1
ATOM 8613 O O . LEU D 1 276 ? 41.175 52.459 35.984 1.00 29.87 275 LEU D O 1
ATOM 8618 N N . GLN D 1 277 ? 41.835 50.319 36.273 1.00 23.89 276 GLN D N 1
ATOM 8619 C CA . GLN D 1 277 ? 42.516 50.564 37.523 1.00 23.80 276 GLN D CA 1
ATOM 8620 C C . GLN D 1 277 ? 43.809 51.334 37.292 1.00 25.23 276 GLN D C 1
ATOM 8621 O O . GLN D 1 277 ? 44.409 51.823 38.243 1.00 27.57 276 GLN D O 1
ATOM 8627 N N . GLY D 1 278 ? 44.211 51.466 36.024 1.00 25.53 277 GLY D N 1
ATOM 8628 C CA . GLY D 1 278 ? 45.356 52.308 35.630 1.00 28.35 277 GLY D CA 1
ATOM 8629 C C . GLY D 1 278 ? 45.069 53.807 35.555 1.00 31.87 277 GLY D C 1
ATOM 8630 O O . GLY D 1 278 ? 45.985 54.614 35.357 1.00 37.06 277 GLY D O 1
ATOM 8631 N N . LEU D 1 279 ? 43.799 54.174 35.698 1.00 19.40 278 LEU D N 1
ATOM 8632 C CA . LEU D 1 279 ? 43.356 55.568 35.805 1.00 22.49 278 LEU D CA 1
ATOM 8633 C C . LEU D 1 279 ? 42.969 55.881 37.259 1.00 22.89 278 LEU D C 1
ATOM 8634 O O . LEU D 1 279 ? 42.695 54.958 38.040 1.00 23.45 278 LEU D O 1
ATOM 8639 N N . PRO D 1 280 ? 42.926 57.174 37.638 1.00 25.56 279 PRO D N 1
ATOM 8640 C CA . PRO D 1 280 ? 42.500 57.516 39.000 1.00 21.87 279 PRO D CA 1
ATOM 8641 C C . PRO D 1 280 ? 41.063 57.054 39.304 1.00 24.45 279 PRO D C 1
ATOM 8642 O O . PRO D 1 280 ? 40.208 57.067 38.417 1.00 22.04 279 PRO D O 1
ATOM 8646 N N . THR D 1 281 ? 40.826 56.617 40.539 1.00 22.39 280 THR D N 1
ATOM 8647 C CA . THR D 1 281 ? 39.515 56.103 40.946 1.00 25.82 280 THR D CA 1
ATOM 8648 C C . THR D 1 281 ? 38.515 57.247 40.998 1.00 25.86 280 THR D C 1
ATOM 8649 O O . THR D 1 281 ? 38.870 58.380 41.356 1.00 25.44 280 THR D O 1
ATOM 8653 N N . SER D 1 282 ? 37.278 56.958 40.602 1.00 21.44 281 SER D N 1
ATOM 8654 C CA . SER D 1 282 ? 36.170 57.898 40.715 1.00 24.06 281 SER D CA 1
ATOM 8655 C C . SER D 1 282 ? 34.873 57.119 40.668 1.00 25.54 281 SER D C 1
ATOM 8656 O O . SER D 1 282 ? 34.861 55.975 40.192 1.00 25.46 281 SER D O 1
ATOM 8659 N N . THR D 1 283 ? 33.778 57.737 41.128 1.00 26.29 282 THR D N 1
ATOM 8660 C CA A THR D 1 283 ? 32.462 57.096 41.056 0.50 27.14 282 THR D CA 1
ATOM 8661 C CA B THR D 1 283 ? 32.464 57.096 41.066 0.50 27.44 282 THR D CA 1
ATOM 8662 C C . THR D 1 283 ? 32.025 56.929 39.605 1.00 27.21 282 THR D C 1
ATOM 8663 O O . THR D 1 283 ? 31.340 55.964 39.259 1.00 23.38 282 THR D O 1
ATOM 8670 N N . GLN D 1 284 ? 32.434 57.864 38.749 1.00 23.33 283 GLN D N 1
ATOM 8671 C CA . GLN D 1 284 ? 32.091 57.757 37.336 1.00 22.56 283 GLN D CA 1
ATOM 8672 C C . GLN D 1 284 ? 32.875 56.621 36.671 1.00 21.29 283 GLN D C 1
ATOM 8673 O O . GLN D 1 284 ? 32.349 55.915 35.817 1.00 19.89 283 GLN D O 1
ATOM 8679 N N . ARG D 1 285 ? 34.129 56.436 37.056 1.00 24.00 284 ARG D N 1
ATOM 8680 C CA . ARG D 1 285 ? 34.872 55.299 36.530 1.00 23.70 284 ARG D CA 1
ATOM 8681 C C . ARG D 1 285 ? 34.385 53.961 37.093 1.00 26.49 284 ARG D C 1
ATOM 8682 O O . ARG D 1 285 ? 34.532 52.924 36.445 1.00 22.81 284 ARG D O 1
ATOM 8690 N N . ASP D 1 286 ? 33.795 53.987 38.288 1.00 21.88 285 ASP D N 1
ATOM 8691 C CA . ASP D 1 286 ? 33.173 52.797 38.846 1.00 20.28 285 ASP D CA 1
ATOM 8692 C C . ASP D 1 286 ? 31.928 52.458 38.029 1.00 19.69 285 ASP D C 1
ATOM 8693 O O . ASP D 1 286 ? 31.637 51.270 37.819 1.00 23.35 285 ASP D O 1
ATOM 8698 N N . ASP D 1 287 ? 31.196 53.490 37.582 1.00 20.83 286 ASP D N 1
ATOM 8699 C CA . ASP D 1 287 ?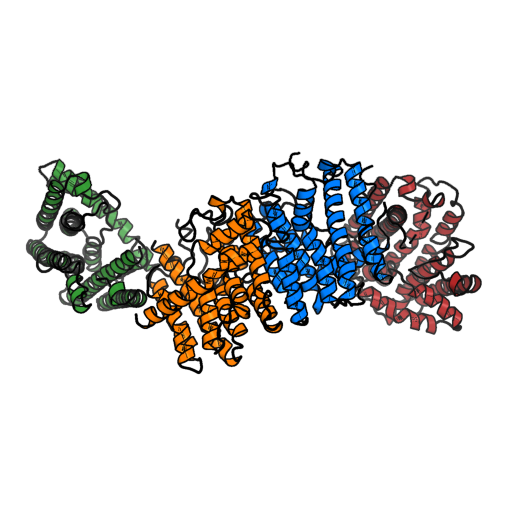 30.038 53.301 36.699 1.00 22.91 286 ASP D CA 1
ATOM 8700 C C . ASP D 1 287 ? 30.492 52.648 35.402 1.00 24.34 286 ASP D C 1
ATOM 8701 O O . ASP D 1 287 ? 29.860 51.706 34.906 1.00 16.29 286 ASP D O 1
ATOM 8706 N N . LEU D 1 288 ? 31.595 53.146 34.849 1.00 15.96 287 LEU D N 1
ATOM 8707 C CA . LEU D 1 288 ? 32.114 52.546 33.623 1.00 18.18 287 LEU D CA 1
ATOM 8708 C C . LEU D 1 288 ? 32.523 51.073 33.834 1.00 16.80 287 LEU D C 1
ATOM 8709 O O . LEU D 1 288 ? 32.193 50.207 33.018 1.00 17.57 287 LEU D O 1
ATOM 8714 N N . ALA D 1 289 ? 33.191 50.787 34.957 1.00 18.40 288 ALA D N 1
ATOM 8715 C CA . ALA D 1 289 ? 33.626 49.419 35.305 1.00 18.12 288 ALA D CA 1
ATOM 8716 C C . ALA D 1 289 ? 32.445 48.476 35.465 1.00 17.12 288 ALA D C 1
ATOM 8717 O O . ALA D 1 289 ? 32.537 47.298 35.110 1.00 18.78 288 ALA D O 1
ATOM 8719 N N . ALA D 1 290 ? 31.329 49.026 35.943 1.00 17.79 289 ALA D N 1
ATOM 8720 C CA . ALA D 1 290 ? 30.094 48.261 36.196 1.00 12.91 289 ALA D CA 1
ATOM 8721 C C . ALA D 1 290 ? 29.506 47.673 34.920 1.00 18.11 289 ALA D C 1
ATOM 8722 O O . ALA D 1 290 ? 28.674 46.779 34.980 1.00 16.71 289 ALA D O 1
ATOM 8724 N N . PHE D 1 291 ? 29.915 48.181 33.751 1.00 16.05 290 PHE D N 1
ATOM 8725 C CA . PHE D 1 291 ? 29.471 47.589 32.488 1.00 13.94 290 PHE D CA 1
ATOM 8726 C C . PHE D 1 291 ? 29.892 46.129 32.362 1.00 14.56 290 PHE D C 1
ATOM 8727 O O . PHE D 1 291 ? 29.207 45.350 31.715 1.00 15.50 290 PHE D O 1
ATOM 8735 N N . PHE D 1 292 ? 30.987 45.747 33.012 1.00 17.70 291 PHE D N 1
ATOM 8736 C CA . PHE D 1 292 ? 31.405 44.326 33.005 1.00 16.06 291 PHE D CA 1
ATOM 8737 C C . PHE D 1 292 ? 30.424 43.380 33.729 1.00 19.48 291 PHE D C 1
ATOM 8738 O O . PHE D 1 292 ? 30.449 42.180 33.470 1.00 19.01 291 PHE D O 1
ATOM 8746 N N . SER D 1 293 ? 29.546 43.938 34.571 1.00 20.20 292 SER D N 1
ATOM 8747 C CA . SER D 1 293 ? 28.552 43.137 35.296 1.00 17.26 292 SER D CA 1
ATOM 8748 C C . SER D 1 293 ? 27.441 42.642 34.385 1.00 17.70 292 SER D C 1
ATOM 8749 O O . SER D 1 293 ? 26.648 41.786 34.803 1.00 18.37 292 SER D O 1
ATOM 8752 N N . TYR D 1 294 ? 27.381 43.153 33.143 1.00 15.25 293 TYR D N 1
ATOM 8753 C CA A TYR D 1 294 ? 26.464 42.602 32.149 0.50 17.56 293 TYR D CA 1
ATOM 8754 C CA B TYR D 1 294 ? 26.508 42.601 32.083 0.50 16.39 293 TYR D CA 1
ATOM 8755 C C . TYR D 1 294 ? 26.779 41.116 31.859 1.00 19.11 293 TYR D C 1
ATOM 8756 O O . TYR D 1 294 ? 25.872 40.333 31.542 1.00 22.88 293 TYR D O 1
ATOM 8773 N N . PHE D 1 295 ? 28.037 40.733 32.027 1.00 18.01 294 PHE D N 1
ATOM 8774 C CA . PHE D 1 295 ? 28.492 39.365 31.742 1.00 17.85 294 PHE D CA 1
ATOM 8775 C C . PHE D 1 295 ? 28.325 38.431 32.917 1.00 20.47 294 PHE D C 1
ATOM 8776 O O . PHE D 1 295 ? 29.012 38.573 33.929 1.00 23.24 294 PHE D O 1
ATOM 8784 N N . ASP D 1 296 ? 27.401 37.480 32.791 1.00 17.83 295 ASP D N 1
ATOM 8785 C CA . ASP D 1 296 ? 27.188 36.522 33.876 1.00 19.02 295 ASP D CA 1
ATOM 8786 C C . ASP D 1 296 ? 28.148 35.365 33.664 1.00 16.61 295 ASP D C 1
ATOM 8787 O O . ASP D 1 296 ? 27.902 34.486 32.840 1.00 23.93 295 ASP D O 1
ATOM 8792 N N . THR D 1 297 ? 29.218 35.358 34.446 1.00 15.44 296 THR D N 1
ATOM 8793 C CA . THR D 1 297 ? 30.252 34.318 34.330 1.00 19.16 296 THR D CA 1
ATOM 8794 C C . THR D 1 297 ? 29.905 33.042 35.107 1.00 22.46 296 THR D C 1
ATOM 8795 O O . THR D 1 297 ? 30.739 32.146 35.239 1.00 18.02 296 THR D O 1
ATOM 8799 N N . GLU D 1 298 ? 28.675 32.964 35.612 1.00 23.21 297 GLU D N 1
ATOM 8800 C CA . GLU D 1 298 ? 28.233 31.799 36.372 1.00 28.19 297 GLU D CA 1
ATOM 8801 C C . GLU D 1 298 ? 27.224 30.928 35.619 1.00 30.11 297 GLU D C 1
ATOM 8802 O O . GLU D 1 298 ? 26.739 29.947 36.160 1.00 30.87 297 GLU D O 1
ATOM 8808 N N . ARG D 1 299 ? 26.950 31.267 34.359 1.00 29.55 298 ARG D N 1
ATOM 8809 C CA . ARG D 1 299 ? 26.071 30.457 33.497 1.00 30.23 298 ARG D CA 1
ATOM 8810 C C . ARG D 1 299 ? 26.697 29.112 33.124 1.00 33.88 298 ARG D C 1
ATOM 8811 O O . ARG D 1 299 ? 25.990 28.144 32.806 1.00 32.35 298 ARG D O 1
ATOM 8819 N N . VAL D 1 300 ? 28.024 29.067 33.155 1.00 22.23 299 VAL D N 1
ATOM 8820 C CA . VAL D 1 300 ? 28.764 27.838 32.918 1.00 24.31 299 VAL D CA 1
ATOM 8821 C C . VAL D 1 300 ? 29.303 27.299 34.248 1.00 32.82 299 VAL D C 1
ATOM 8822 O O . VAL D 1 300 ? 29.792 28.073 35.084 1.00 33.59 299 VAL D O 1
ATOM 8826 N N . ASN D 1 301 ? 29.232 25.981 34.434 1.00 35.25 300 ASN D N 1
ATOM 8827 C CA . ASN D 1 301 ? 29.725 25.334 35.661 1.00 48.26 300 ASN D CA 1
ATOM 8828 C C . ASN D 1 301 ? 31.052 24.595 35.464 1.00 47.17 300 ASN D C 1
ATOM 8829 O O . ASN D 1 301 ? 31.170 23.731 34.590 1.00 49.17 300 ASN D O 1
#

Sequence (1149 aa):
SLINARLIAFEDQWVPALNAPLKQAILADSQDAQLAAAMTYSVLAGGKRLLRPLLTVATMQQSLGVTFVPERHWRPVMALELLHTYSLIHDDLPAMDNDALRRGEPTNHVKFGAGMATLAGDGLLTLAFQWLTATDLPATMQAALVQALATAAGPSGMMVAGQAKDDIQSEHVNLPLSQLRVLHKEKTGALLHYAVQAGLILGQAPEAQWPAYLQFADAFGLAFQIYDDILDVVSSADEAKNTYPGKLGLIGANQALIDTIHSSGQAALQGLPTTSTQRDDLAAFFSYFDTERVNSLINARLIAFEDQWVPALNAPLKQAILADSQDAQLAAAMTYSVLAGGKRLRPLLTVATMQSLGVTFVPERHWRPVMALELLHTYSLIHDDLPAMDNDALRRGEPTNHVKFGAGMATLAGDGLLTLAFQWLTATDLPATMQAALVQALATAAGPSGMVAGQAKDIQSEHVNLPLSQLRVLHKEKTGALLHYAVQAGLILGQAPEAQWPAYLQFADAFGLAFQIYDDILDVVSDADEAKNTYPGKLGLIGANQALIDTIHSGQAALQGLPTSTQRDDLAAFFSYFDTERSLINARLIIAFEDQWVPALNAPLKQAILADSQDAQLAAAMTYSVLAGGKRLRPLLLTVATMQSLGVTFVPERHWRPVMALELLHTYSLIHDDLPAMDNDALRRGEPTNHVKFGAGMATLAGDGLLTLAFQWLTATDLPATMQAALVQALATAAGPSGMVAGQAKKDIQSSEHVNNLPLSQLRVLHKKEKTGALLHYAVQAGLILGQAPEAQWPAYLQFADAFGLAFQIYDDILDVVSKNTYPGKLGLIGANQALIDTIHSGQAALQGLPTSTTQRDDDDLLAAFFSYFDTERSLINARLIIAFEEDQWVPALNAPLKQAILADSQDAQLAAAMTYSVLAGGKRLLRPLLTVATMQQSLGVTFVPERHWRPVMALELLHTYSLIHDDLPAMDNDALRRGEPTNHVKFGAGMATLAGDGLLTLAFQWLTATDLPATMQAALVQALATAAGPSGMMVAGQAKDIQSSEHVNLPLSQQLRVLHKEKTGALLHYAVQAGLILGQAPEAQWPAYLQFADAFGLAFQIYDDILDVVSSPAADEAKNTYPGKLGLIGANQALIDTIHSSGQAALQGLPTSTTQRDDLAAFFSYYFDTERVN

Organism: Levilactobacillus brevis (strain ATCC 367 / BCRC 12310 / CIP 105137 / JCM 1170 / LMG 11437 / NCIMB 947 / NCTC 947) (NCBI:txid387344)